Protein 9G79 (pdb70)

Radius of gyration: 31.23 Å; Cα contacts (8 Å, |Δi|>4): 1971; chains: 2; bounding box: 101×60×55 Å

Structure (mmCIF, N/CA/C/O backbone):
data_9G79
#
_entry.id   9G79
#
_cell.length_a   1.00
_cell.length_b   1.00
_cell.length_c   1.00
_cell.angle_alpha   90.00
_cell.angle_beta   90.00
_cell.angle_gamma   90.00
#
_symmetry.space_group_name_H-M   'P 1'
#
loop_
_atom_site.group_PDB
_atom_site.id
_atom_site.type_symbol
_atom_site.label_atom_id
_atom_site.label_alt_id
_atom_site.label_comp_id
_atom_site.label_asym_id
_atom_site.label_entity_id
_atom_site.label_seq_id
_atom_site.pdbx_PDB_ins_code
_atom_site.Cartn_x
_atom_site.Cartn_y
_atom_site.Cartn_z
_atom_site.occupancy
_atom_site.B_iso_or_equiv
_atom_site.auth_seq_id
_atom_site.auth_comp_id
_atom_site.auth_asym_id
_atom_site.auth_atom_id
_atom_site.pdbx_PDB_model_num
ATOM 1 N N . ALA A 1 5 ? 148.555 94.626 113.438 1.00 80.59 5 ALA B N 1
ATOM 2 C CA . ALA A 1 5 ? 148.088 95.863 112.823 1.00 85.73 5 ALA B CA 1
ATOM 3 C C . ALA A 1 5 ? 146.575 95.996 112.953 1.00 86.61 5 ALA B C 1
ATOM 4 O O . ALA A 1 5 ? 145.822 95.229 112.356 1.00 87.04 5 ALA B O 1
ATOM 6 N N . LEU A 1 6 ? 146.137 96.974 113.737 1.00 88.91 6 LEU B N 1
ATOM 7 C CA . LEU A 1 6 ? 144.712 97.183 113.955 1.00 85.59 6 LEU B CA 1
ATOM 8 C C . LEU A 1 6 ? 144.102 97.876 112.743 1.00 88.12 6 LEU B C 1
ATOM 9 O O . LEU A 1 6 ? 144.531 98.981 112.394 1.00 87.83 6 LEU B O 1
ATOM 14 N N . PRO A 1 7 ? 143.117 97.275 112.080 1.00 95.28 7 PRO B N 1
ATOM 15 C CA . PRO A 1 7 ? 142.555 97.893 110.875 1.00 91.82 7 PRO B CA 1
ATOM 16 C C . PRO A 1 7 ? 141.731 99.127 111.200 1.00 87.23 7 PRO B C 1
ATOM 17 O O . PRO A 1 7 ? 141.152 99.255 112.281 1.00 85.08 7 PRO B O 1
ATOM 21 N N . ALA A 1 8 ? 141.681 100.042 110.236 1.00 83.23 8 ALA B N 1
ATOM 22 C CA . ALA A 1 8 ? 140.863 101.236 110.379 1.00 82.01 8 ALA B CA 1
ATOM 23 C C . ALA A 1 8 ? 139.385 100.883 110.268 1.00 84.98 8 ALA B C 1
ATOM 24 O O . ALA A 1 8 ? 139.009 99.858 109.696 1.00 87.95 8 ALA B O 1
ATOM 26 N N . ILE A 1 9 ? 138.543 101.744 110.829 1.00 86.92 9 ILE B N 1
ATOM 27 C CA . ILE A 1 9 ? 137.098 101.550 110.831 1.00 89.85 9 ILE B CA 1
ATOM 28 C C . ILE A 1 9 ? 136.475 102.603 109.926 1.00 88.97 9 ILE B C 1
ATOM 29 O O . ILE A 1 9 ? 136.780 103.796 110.044 1.00 89.23 9 ILE B O 1
ATOM 34 N N . GLU A 1 10 ? 135.607 102.161 109.018 1.00 94.06 10 GLU B N 1
ATOM 35 C CA . GLU A 1 10 ? 134.977 103.067 108.068 1.00 94.22 10 GLU B CA 1
ATOM 36 C C . GLU A 1 10 ? 134.045 104.031 108.795 1.00 96.74 10 GLU B C 1
ATOM 37 O O . GLU A 1 10 ? 133.371 103.652 109.758 1.00 95.63 10 GLU B O 1
ATOM 43 N N . GLY A 1 11 ? 134.012 105.275 108.335 1.00 91.93 11 GLY B N 1
ATOM 44 C CA . GLY A 1 11 ? 133.148 106.276 108.933 1.00 88.07 11 GLY B CA 1
ATOM 45 C C . GLY A 1 11 ? 133.286 107.590 108.198 1.00 89.02 11 GLY B C 1
ATOM 46 O O . GLY A 1 11 ? 133.995 107.699 107.192 1.00 92.52 11 GLY B O 1
ATOM 47 N N . ASP A 1 12 ? 132.587 108.598 108.718 1.00 85.60 12 ASP B N 1
ATOM 48 C CA . ASP A 1 12 ? 132.585 109.932 108.116 1.00 88.34 12 ASP B CA 1
ATOM 49 C C . ASP A 1 12 ? 133.581 110.817 108.869 1.00 89.17 12 ASP B C 1
ATOM 50 O O . ASP A 1 12 ? 133.227 111.661 109.693 1.00 87.93 12 ASP B O 1
ATOM 55 N N . HIS A 1 13 ? 134.856 110.606 108.561 1.00 82.90 13 HIS B N 1
ATOM 56 C CA . HIS A 1 13 ? 135.935 111.337 109.207 1.00 76.35 13 HIS B CA 1
ATOM 57 C C . HIS A 1 13 ? 136.209 112.650 108.488 1.00 77.73 13 HIS B C 1
ATOM 58 O O . HIS A 1 13 ? 135.935 112.798 107.295 1.00 81.01 13 HIS B O 1
ATOM 65 N N . ASN A 1 14 ? 136.748 113.614 109.238 1.00 65.95 14 ASN B N 1
ATOM 66 C CA . ASN A 1 14 ? 137.110 114.899 108.648 1.00 65.99 14 ASN B CA 1
ATOM 67 C C . ASN A 1 14 ? 138.201 114.730 107.599 1.00 69.95 14 ASN B C 1
ATOM 68 O O . ASN A 1 14 ? 138.145 115.334 106.522 1.00 69.69 14 ASN B O 1
ATOM 73 N N . LEU A 1 15 ? 139.205 113.910 107.898 1.00 78.93 15 LEU B N 1
ATOM 74 C CA . LEU A 1 15 ? 140.245 113.558 106.938 1.00 72.88 15 LEU B CA 1
ATOM 75 C C . LEU A 1 15 ? 139.835 112.261 106.251 1.00 75.96 15 LEU B C 1
ATOM 76 O O . LEU A 1 15 ? 140.036 111.172 106.798 1.00 80.26 15 LEU B O 1
ATOM 81 N N . LYS A 1 16 ? 139.234 112.362 105.071 1.00 75.52 16 LYS B N 1
ATOM 82 C CA . LYS A 1 16 ? 138.748 111.165 104.383 1.00 79.68 16 LYS B CA 1
ATOM 83 C C . LYS A 1 16 ? 139.876 110.237 103.950 1.00 78.65 16 LYS B C 1
ATOM 84 O O . LYS A 1 16 ? 139.844 109.043 104.247 1.00 75.96 16 LYS B O 1
ATOM 90 N N . ASN A 1 17 ? 140.867 110.776 103.249 1.00 78.02 17 ASN B N 1
ATOM 91 C CA . ASN A 1 17 ? 142.001 109.968 102.810 1.00 79.84 17 ASN B CA 1
ATOM 92 C C . ASN A 1 17 ? 143.273 110.724 103.166 1.00 80.13 17 ASN B C 1
ATOM 93 O O . ASN A 1 17 ? 143.374 111.929 102.915 1.00 80.37 17 ASN B O 1
ATOM 98 N N . TYR A 1 18 ? 144.239 110.017 103.754 1.00 75.04 18 TYR B N 1
ATOM 99 C CA . TYR A 1 18 ? 145.469 110.666 104.193 1.00 78.40 18 TYR B CA 1
ATOM 100 C C . TYR A 1 18 ? 146.363 111.028 103.014 1.00 79.42 18 TYR B C 1
ATOM 101 O O . TYR A 1 18 ? 146.960 112.109 102.984 1.00 76.85 18 TYR B O 1
ATOM 110 N N . GLU A 1 19 ? 146.476 110.126 102.035 1.00 82.74 19 GLU B N 1
ATOM 111 C CA . GLU A 1 19 ? 147.530 110.249 101.033 1.00 84.86 19 GLU B CA 1
ATOM 112 C C . GLU A 1 19 ? 147.322 111.457 100.126 1.00 86.24 19 GLU B C 1
ATOM 113 O O . GLU A 1 19 ? 148.244 112.258 99.929 1.00 88.19 19 GLU B O 1
ATOM 119 N N . GLU A 1 20 ? 146.121 111.607 99.561 1.00 88.57 20 GLU B N 1
ATOM 120 C CA . GLU A 1 20 ? 145.884 112.719 98.644 1.00 89.98 20 GLU B CA 1
ATOM 121 C C . GLU A 1 20 ? 145.966 114.059 99.362 1.00 92.56 20 GLU B C 1
ATOM 122 O O . GLU A 1 20 ? 146.526 115.022 98.826 1.00 92.75 20 GLU B O 1
ATOM 128 N N . THR A 1 21 ? 145.416 114.141 100.575 1.00 85.28 21 THR B N 1
ATOM 129 C CA . THR A 1 21 ? 145.500 115.384 101.332 1.00 82.13 21 THR B CA 1
ATOM 130 C C . THR A 1 21 ? 146.946 115.727 101.666 1.00 83.08 21 THR B C 1
ATOM 131 O O . THR A 1 21 ? 147.361 116.881 101.523 1.00 84.37 21 THR B O 1
ATOM 135 N N . TYR A 1 22 ? 147.733 114.736 102.089 1.00 79.08 22 TYR B N 1
ATOM 136 C CA . TYR A 1 22 ? 149.145 114.978 102.363 1.00 79.73 22 TYR B CA 1
ATOM 137 C C . TYR A 1 22 ? 149.885 115.433 101.117 1.00 82.45 22 TYR B C 1
ATOM 138 O O . TYR A 1 22 ? 150.779 116.283 101.199 1.00 85.04 22 TYR B O 1
ATOM 147 N N . ARG A 1 23 ? 149.531 114.882 99.957 1.00 90.58 23 ARG B N 1
ATOM 148 C CA . ARG A 1 23 ? 150.213 115.253 98.726 1.00 88.25 23 ARG B CA 1
ATOM 149 C C . ARG A 1 23 ? 149.797 116.637 98.235 1.00 88.96 23 ARG B C 1
ATOM 150 O O . ARG A 1 23 ? 150.599 117.327 97.595 1.00 89.37 23 ARG B O 1
ATOM 158 N N . HIS A 1 24 ? 148.575 117.079 98.548 1.00 87.54 24 HIS B N 1
ATOM 159 C CA . HIS A 1 24 ? 148.049 118.322 97.997 1.00 88.20 24 HIS B CA 1
ATOM 160 C C . HIS A 1 24 ? 147.896 119.466 98.992 1.00 90.01 24 HIS B C 1
ATOM 161 O O . HIS A 1 24 ? 147.662 120.599 98.556 1.00 90.50 24 HIS B O 1
ATOM 168 N N . PHE A 1 25 ? 148.011 119.222 100.295 1.00 75.37 25 PHE B N 1
ATOM 169 C CA . PHE A 1 25 ? 147.641 120.243 101.269 1.00 72.49 25 PHE B CA 1
ATOM 170 C C . PHE A 1 25 ? 148.620 121.411 101.262 1.00 73.34 25 PHE B C 1
ATOM 171 O O . PHE A 1 25 ? 149.833 121.231 101.132 1.00 73.87 25 PHE B O 1
ATOM 179 N N . ASP A 1 26 ? 148.076 122.616 101.409 1.00 74.05 26 ASP B N 1
ATOM 180 C CA . ASP A 1 26 ? 148.853 123.834 101.580 1.00 71.17 26 ASP B CA 1
ATOM 181 C C . ASP A 1 26 ? 148.231 124.642 102.710 1.00 76.35 26 ASP B C 1
ATOM 182 O O . ASP A 1 26 ? 147.004 124.749 102.802 1.00 78.98 26 ASP B O 1
ATOM 187 N N . TRP A 1 27 ? 149.082 125.214 103.566 1.00 70.35 27 TRP B N 1
ATOM 188 C CA . TRP A 1 27 ? 148.594 125.905 104.755 1.00 69.82 27 TRP B CA 1
ATOM 189 C C . TRP A 1 27 ? 147.753 127.129 104.414 1.00 72.42 27 TRP B C 1
ATOM 190 O O . TRP A 1 27 ? 146.986 127.598 105.265 1.00 77.56 27 TRP B O 1
ATOM 201 N N . ALA A 1 28 ? 147.873 127.655 103.193 1.00 75.31 28 ALA B N 1
ATOM 202 C CA . ALA A 1 28 ? 147.001 128.747 102.776 1.00 73.98 28 ALA B CA 1
ATOM 203 C C . ALA A 1 28 ? 145.540 128.321 102.779 1.00 76.61 28 ALA B C 1
ATOM 204 O O . ALA A 1 28 ? 144.659 129.127 103.099 1.00 76.28 28 ALA B O 1
ATOM 206 N N . GLU A 1 29 ? 145.264 127.066 102.421 1.00 81.49 29 GLU B N 1
ATOM 207 C CA . GLU A 1 29 ? 143.907 126.543 102.534 1.00 79.42 29 GLU B CA 1
ATOM 208 C C . GLU A 1 29 ? 143.447 126.496 103.985 1.00 81.01 29 GLU B C 1
ATOM 209 O O . GLU A 1 29 ? 142.292 126.823 104.278 1.00 86.22 29 GLU B O 1
ATOM 215 N N . ALA A 1 30 ? 144.330 126.088 104.900 1.00 76.30 30 ALA B N 1
ATOM 216 C CA . ALA A 1 30 ? 143.980 126.086 106.316 1.00 77.66 30 ALA B CA 1
ATOM 217 C C . ALA A 1 30 ? 143.716 127.494 106.829 1.00 76.88 30 ALA B C 1
ATOM 218 O O . ALA A 1 30 ? 142.924 127.674 107.760 1.00 77.58 30 ALA B O 1
ATOM 220 N N . GLU A 1 31 ? 144.364 128.501 106.240 1.00 77.26 31 GLU B N 1
ATOM 221 C CA . GLU A 1 31 ? 144.150 129.874 106.680 1.00 74.38 31 GLU B CA 1
ATOM 222 C C . GLU A 1 31 ? 142.777 130.410 106.291 1.00 75.17 31 GLU B C 1
ATOM 223 O O . GLU A 1 31 ? 142.386 131.478 106.776 1.00 74.62 31 GLU B O 1
ATOM 229 N N . LYS A 1 32 ? 142.038 129.704 105.433 1.00 73.86 32 LYS B N 1
ATOM 230 C CA . LYS A 1 32 ? 140.727 130.173 104.995 1.00 75.27 32 LYS B CA 1
ATOM 231 C C . LYS A 1 32 ? 139.657 130.059 106.072 1.00 76.05 32 LYS B C 1
ATOM 232 O O . LYS A 1 32 ? 138.647 130.766 105.990 1.00 77.67 32 LYS B O 1
ATOM 238 N N . HIS A 1 33 ? 139.847 129.202 107.073 1.00 70.03 33 HIS B N 1
ATOM 239 C CA . HIS A 1 33 ? 138.824 128.951 108.079 1.00 67.94 33 HIS B CA 1
ATOM 240 C C . HIS A 1 33 ? 138.797 129.990 109.190 1.00 70.35 33 HIS B C 1
ATOM 241 O O . HIS A 1 33 ? 137.953 129.889 110.085 1.00 69.47 33 HIS B O 1
ATOM 248 N N . PHE A 1 34 ? 139.677 130.981 109.124 1.00 63.58 34 PHE B N 1
ATOM 249 C CA . PHE A 1 34 ? 139.758 131.972 110.189 1.00 60.02 34 PHE B CA 1
ATOM 250 C C . PHE A 1 34 ? 139.148 133.308 109.810 1.00 60.77 34 PHE B C 1
ATOM 251 O O . PHE A 1 34 ? 139.014 133.625 108.630 1.00 63.30 34 PHE B O 1
ATOM 259 N N . SER A 1 35 ? 138.782 134.094 110.815 1.00 61.91 35 SER B N 1
ATOM 260 C CA . SER A 1 35 ? 138.161 135.386 110.555 1.00 67.84 35 SER B CA 1
ATOM 261 C C . SER A 1 35 ? 139.157 136.415 110.035 1.00 71.61 35 SER B C 1
ATOM 262 O O . SER A 1 35 ? 138.797 137.262 109.219 1.00 74.83 35 SER B O 1
ATOM 265 N N . TRP A 1 36 ? 140.403 136.352 110.499 1.00 64.72 36 TRP B N 1
ATOM 266 C CA . TRP A 1 36 ? 141.378 137.355 110.087 1.00 65.57 36 TRP B CA 1
ATOM 267 C C . TRP A 1 36 ? 141.746 137.258 108.614 1.00 69.97 36 TRP B C 1
ATOM 268 O O . TRP A 1 36 ? 142.297 138.220 108.070 1.00 73.97 36 TRP B O 1
ATOM 279 N N . HIS A 1 37 ? 141.466 136.131 107.959 1.00 77.80 37 HIS B N 1
ATOM 280 C CA . HIS A 1 37 ? 141.695 136.051 106.522 1.00 79.22 37 HIS B CA 1
ATOM 281 C C . HIS A 1 37 ? 140.775 136.992 105.759 1.00 79.14 37 HIS B C 1
ATOM 282 O O . HIS A 1 37 ? 141.149 137.500 104.696 1.00 80.50 37 HIS B O 1
ATOM 289 N N . GLU A 1 38 ? 139.572 137.235 106.277 1.00 83.73 38 GLU B N 1
ATOM 290 C CA . GLU A 1 38 ? 138.631 138.152 105.647 1.00 85.86 38 GLU B CA 1
ATOM 291 C C . GLU A 1 38 ? 138.691 139.559 106.221 1.00 89.02 38 GLU B C 1
ATOM 292 O O . GLU A 1 38 ? 138.343 140.515 105.521 1.00 92.19 38 GLU B O 1
ATOM 298 N N . THR A 1 39 ? 139.118 139.707 107.473 1.00 80.48 39 THR B N 1
ATOM 299 C CA . THR A 1 39 ? 139.104 140.993 108.156 1.00 78.64 39 THR B CA 1
ATOM 300 C C . THR A 1 39 ? 140.491 141.575 108.386 1.00 79.54 39 THR B C 1
ATOM 301 O O . THR A 1 39 ? 140.670 142.786 108.242 1.00 83.96 39 THR B O 1
ATOM 305 N N . GLY A 1 40 ? 141.482 140.742 108.695 1.00 72.41 40 GLY B N 1
ATOM 306 C CA . GLY A 1 40 ? 142.818 141.217 108.985 1.00 67.90 40 GLY B CA 1
ATOM 307 C C . GLY A 1 40 ? 143.128 141.411 110.451 1.00 71.21 40 GLY B C 1
ATOM 308 O O . GLY A 1 40 ? 144.251 141.810 110.781 1.00 71.71 40 GLY B O 1
ATOM 309 N N . LYS A 1 41 ? 142.174 141.143 111.340 1.00 75.70 41 LYS B N 1
ATOM 310 C CA . LYS A 1 41 ? 142.368 141.268 112.780 1.00 75.67 41 LYS B CA 1
ATOM 311 C C . LYS A 1 41 ? 142.607 139.875 113.352 1.00 74.42 41 LYS B C 1
ATOM 312 O O . LYS A 1 41 ? 141.701 139.037 113.358 1.00 72.61 41 LYS B O 1
ATOM 318 N N . LEU A 1 42 ? 143.820 139.636 113.846 1.00 60.08 42 LEU B N 1
ATOM 319 C CA . LEU A 1 42 ? 144.277 138.304 114.218 1.00 53.09 42 LEU B CA 1
ATOM 320 C C . LEU A 1 42 ? 144.474 138.213 115.724 1.00 58.38 42 LEU B C 1
ATOM 321 O O . LEU A 1 42 ? 145.107 139.087 116.326 1.00 59.30 42 LEU B O 1
ATOM 326 N N . ASN A 1 43 ? 143.937 137.151 116.322 1.00 58.12 43 ASN B N 1
ATOM 327 C CA . ASN A 1 43 ? 144.140 136.849 117.737 1.00 50.27 43 ASN B CA 1
ATOM 328 C C . ASN A 1 43 ? 143.675 135.423 117.981 1.00 40.43 43 ASN B C 1
ATOM 329 O O . ASN A 1 43 ? 142.559 135.066 117.594 1.00 54.24 43 ASN B O 1
ATOM 334 N N . ALA A 1 44 ? 144.524 134.610 118.614 1.00 28.59 44 ALA B N 1
ATOM 335 C CA . ALA A 1 44 ? 144.168 133.215 118.856 1.00 29.92 44 ALA B CA 1
ATOM 336 C C . ALA A 1 44 ? 142.990 133.099 119.814 1.00 39.30 44 ALA B C 1
ATOM 337 O O . ALA A 1 44 ? 142.107 132.252 119.628 1.00 48.01 44 ALA B O 1
ATOM 339 N N . ALA A 1 45 ? 142.961 133.940 120.849 1.00 47.30 45 ALA B N 1
ATOM 340 C CA . ALA A 1 45 ? 141.878 133.881 121.823 1.00 39.22 45 ALA B CA 1
ATOM 341 C C . ALA A 1 45 ? 140.541 134.252 121.193 1.00 47.33 45 ALA B C 1
ATOM 342 O O . ALA A 1 45 ? 139.514 133.639 121.503 1.00 50.31 45 ALA B O 1
ATOM 344 N N . TYR A 1 46 ? 140.532 135.256 120.314 1.00 42.61 46 TYR B N 1
ATOM 345 C CA . TYR A 1 46 ? 139.302 135.613 119.613 1.00 29.96 46 TYR B CA 1
ATOM 346 C C . TYR A 1 46 ? 138.827 134.466 118.733 1.00 38.36 46 TYR B C 1
ATOM 347 O O . TYR A 1 46 ? 137.631 134.163 118.676 1.00 46.99 46 TYR B O 1
ATOM 356 N N . GLU A 1 47 ? 139.755 133.817 118.031 1.00 42.69 47 GLU B N 1
ATOM 357 C CA . GLU A 1 47 ? 139.383 132.701 117.172 1.00 45.71 47 GLU B CA 1
ATOM 358 C C . GLU A 1 47 ? 138.879 131.514 117.979 1.00 55.76 47 GLU B C 1
ATOM 359 O O . GLU A 1 47 ? 138.068 130.727 117.479 1.00 60.68 47 GLU B O 1
ATOM 365 N N . ALA A 1 48 ? 139.344 131.365 119.220 1.00 48.34 48 ALA B N 1
ATOM 366 C CA . ALA A 1 48 ? 138.937 130.220 120.024 1.00 40.89 48 ALA B CA 1
ATOM 367 C C . ALA A 1 48 ? 137.593 130.428 120.712 1.00 47.02 48 ALA B C 1
ATOM 368 O O . ALA A 1 48 ? 136.856 129.458 120.914 1.00 50.54 48 ALA B O 1
ATOM 370 N N . ILE A 1 49 ? 137.251 131.661 121.084 1.00 45.44 49 ILE B N 1
ATOM 371 C CA . ILE A 1 49 ? 136.067 131.883 121.907 1.00 41.77 49 ILE B CA 1
ATOM 372 C C . ILE A 1 49 ? 135.087 132.849 121.252 1.00 44.65 49 ILE B C 1
ATOM 373 O O . ILE A 1 49 ? 133.937 132.490 120.983 1.00 52.03 49 ILE B O 1
ATOM 378 N N . ASP A 1 50 ? 135.530 134.083 120.997 1.00 47.46 50 ASP B N 1
ATOM 379 C CA . ASP A 1 50 ? 134.595 135.137 120.610 1.00 39.32 50 ASP B CA 1
ATOM 380 C C . ASP A 1 50 ? 134.052 134.930 119.202 1.00 48.65 50 ASP B C 1
ATOM 381 O O . ASP A 1 50 ? 132.978 135.443 118.867 1.00 52.04 50 ASP B O 1
ATOM 386 N N . ARG A 1 51 ? 134.780 134.200 118.358 1.00 51.37 51 ARG B N 1
ATOM 387 C CA . ARG A 1 51 ? 134.276 133.921 117.018 1.00 43.72 51 ARG B CA 1
ATOM 388 C C . ARG A 1 51 ? 133.038 133.035 117.071 1.00 58.56 51 ARG B C 1
ATOM 389 O O . ARG A 1 51 ? 132.083 133.242 116.314 1.00 62.40 51 ARG B O 1
ATOM 397 N N . HIS A 1 52 ? 133.038 132.039 117.958 1.00 52.87 52 HIS B N 1
ATOM 398 C CA . HIS A 1 52 ? 131.896 131.140 118.079 1.00 35.64 52 HIS B CA 1
ATOM 399 C C . HIS A 1 52 ? 130.742 131.783 118.836 1.00 35.76 52 HIS B C 1
ATOM 400 O O . HIS A 1 52 ? 129.575 131.520 118.530 1.00 45.94 52 HIS B O 1
ATOM 407 N N . ALA A 1 53 ? 131.045 132.624 119.826 1.00 28.19 53 ALA B N 1
ATOM 408 C CA . ALA A 1 53 ? 129.993 133.274 120.595 1.00 33.56 53 ALA B CA 1
ATOM 409 C C . ALA A 1 53 ? 129.192 134.264 119.763 1.00 47.46 53 ALA B C 1
ATOM 410 O O . ALA A 1 53 ? 128.123 134.700 120.200 1.00 49.43 53 ALA B O 1
ATOM 412 N N . GLU A 1 54 ? 129.686 134.634 118.581 1.00 61.71 54 GLU B N 1
ATOM 413 C CA . GLU A 1 54 ? 128.965 135.499 117.657 1.00 56.75 54 GLU B CA 1
ATOM 414 C C . GLU A 1 54 ? 128.420 134.722 116.465 1.00 57.34 54 GLU B C 1
ATOM 415 O O . GLU A 1 54 ? 128.152 135.308 115.412 1.00 67.69 54 GLU B O 1
ATOM 421 N N . SER A 1 55 ? 128.251 133.410 116.615 1.00 44.67 55 SER B N 1
ATOM 422 C CA . SER A 1 55 ? 127.780 132.550 115.539 1.00 43.40 55 SER B CA 1
ATOM 423 C C . SER A 1 55 ? 126.647 131.662 116.033 1.00 39.89 55 SER B C 1
ATOM 424 O O . SER A 1 55 ? 126.093 131.894 117.111 1.00 51.14 55 SER B O 1
ATOM 427 N N . PHE A 1 56 ? 126.287 130.651 115.243 1.00 32.87 56 PHE B N 1
ATOM 428 C CA . PHE A 1 56 ? 125.258 129.703 115.649 1.00 33.90 56 PHE B CA 1
ATOM 429 C C . PHE A 1 56 ? 125.682 128.843 116.834 1.00 42.42 56 PHE B C 1
ATOM 430 O O . PHE A 1 56 ? 124.836 128.143 117.399 1.00 45.24 56 PHE B O 1
ATOM 438 N N . ARG A 1 57 ? 126.957 128.870 117.214 1.00 35.06 57 ARG B N 1
ATOM 439 C CA . ARG A 1 57 ? 127.443 128.185 118.403 1.00 14.67 57 ARG B CA 1
ATOM 440 C C . ARG A 1 57 ? 127.369 129.047 119.655 1.00 19.35 57 ARG B C 1
ATOM 441 O O . ARG A 1 57 ? 128.057 128.749 120.634 1.00 34.17 57 ARG B O 1
ATOM 449 N N . LYS A 1 58 ? 126.564 130.110 119.644 1.00 22.62 58 LYS B N 1
ATOM 450 C CA . LYS A 1 58 ? 126.528 131.018 120.785 1.00 18.12 58 LYS B CA 1
ATOM 451 C C . LYS A 1 58 ? 126.019 130.323 122.040 1.00 18.84 58 LYS B C 1
ATOM 452 O O . LYS A 1 58 ? 126.586 130.489 123.125 1.00 36.04 58 LYS B O 1
ATOM 458 N N . ASN A 1 59 ? 124.953 129.537 121.912 1.00 35.74 59 ASN B N 1
ATOM 459 C CA . ASN A 1 59 ? 124.323 128.878 123.046 1.00 29.48 59 ASN B CA 1
ATOM 460 C C . ASN A 1 59 ? 124.771 127.436 123.209 1.00 22.70 59 ASN B C 1
ATOM 461 O O . ASN A 1 59 ? 124.211 126.715 124.038 1.00 30.54 59 ASN B O 1
ATOM 466 N N . LYS A 1 60 ? 125.756 126.998 122.435 1.00 18.83 60 LYS B N 1
ATOM 467 C CA . LYS A 1 60 ? 126.325 125.674 122.615 1.00 18.46 60 LYS B CA 1
ATOM 468 C C . LYS A 1 60 ? 127.192 125.657 123.865 1.00 19.85 60 LYS B C 1
ATOM 469 O O . LYS A 1 60 ? 127.902 126.623 124.158 1.00 30.82 60 LYS B O 1
ATOM 475 N N . VAL A 1 61 ? 127.123 124.557 124.613 1.00 27.81 61 VAL B N 1
ATOM 476 C CA . VAL A 1 61 ? 127.909 124.447 125.836 1.00 17.40 61 VAL B CA 1
ATOM 477 C C . VAL A 1 61 ? 129.380 124.334 125.472 1.00 39.16 61 VAL B C 1
ATOM 478 O O . VAL A 1 61 ? 129.802 123.381 124.805 1.00 43.96 61 VAL B O 1
ATOM 482 N N . ALA A 1 62 ? 130.169 125.314 125.906 1.00 38.73 62 ALA B N 1
ATOM 483 C CA . ALA A 1 62 ? 131.603 125.316 125.668 1.00 20.31 62 ALA B CA 1
ATOM 484 C C . ALA A 1 62 ? 132.367 124.556 126.741 1.00 27.03 62 ALA B C 1
ATOM 485 O O . ALA A 1 62 ? 133.273 123.787 126.416 1.00 37.24 62 ALA B O 1
ATOM 487 N N . LEU A 1 63 ? 132.012 124.736 128.013 1.00 32.70 63 LEU B N 1
ATOM 488 C CA . LEU A 1 63 ? 132.782 124.170 129.113 1.00 30.85 63 LEU B CA 1
ATOM 489 C C . LEU A 1 63 ? 131.874 123.405 130.064 1.00 31.22 63 LEU B C 1
ATOM 490 O O . LEU A 1 63 ? 130.777 123.867 130.391 1.00 34.31 63 LEU B O 1
ATOM 495 N N . TYR A 1 64 ? 132.342 122.238 130.500 1.00 48.00 64 TYR B N 1
ATOM 496 C CA . TYR A 1 64 ? 131.669 121.397 131.486 1.00 40.93 64 TYR B CA 1
ATOM 497 C C . TYR A 1 64 ? 132.616 121.216 132.665 1.00 48.45 64 TYR B C 1
ATOM 498 O O . TYR A 1 64 ? 133.582 120.451 132.574 1.00 52.33 64 TYR B O 1
ATOM 507 N N . TYR A 1 65 ? 132.344 121.902 133.771 1.00 57.81 65 TYR B N 1
ATOM 508 C CA . TYR A 1 65 ? 133.142 121.766 134.983 1.00 55.58 65 TYR B CA 1
ATOM 509 C C . TYR A 1 65 ? 132.389 120.906 135.987 1.00 56.74 65 TYR B C 1
ATOM 510 O O . TYR A 1 65 ? 131.286 121.262 136.412 1.00 61.69 65 TYR B O 1
ATOM 519 N N . LYS A 1 66 ? 132.988 119.782 136.364 1.00 61.62 66 LYS B N 1
ATOM 520 C CA . LYS A 1 66 ? 132.426 118.885 137.362 1.00 60.10 66 LYS B CA 1
ATOM 521 C C . LYS A 1 66 ? 133.386 118.779 138.535 1.00 59.01 66 LYS B C 1
ATOM 522 O O . LYS A 1 66 ? 134.553 118.413 138.359 1.00 65.33 66 LYS B O 1
ATOM 528 N N . ASP A 1 67 ? 132.891 119.090 139.727 1.00 73.46 67 ASP B N 1
ATOM 529 C CA . ASP A 1 67 ? 133.693 118.992 140.936 1.00 75.28 67 ASP B CA 1
ATOM 530 C C . ASP A 1 67 ? 132.753 118.650 142.081 1.00 83.49 67 ASP B C 1
ATOM 531 O O . ASP A 1 67 ? 131.542 118.868 141.996 1.00 82.53 67 ASP B O 1
ATOM 536 N N . ALA A 1 68 ? 133.324 118.093 143.151 1.00 77.75 68 ALA B N 1
ATOM 537 C CA . ALA A 1 68 ? 132.512 117.681 144.290 1.00 77.88 68 ALA B CA 1
ATOM 538 C C . ALA A 1 68 ? 131.785 118.870 144.906 1.00 79.51 68 ALA B C 1
ATOM 539 O O . ALA A 1 68 ? 130.595 118.786 145.231 1.00 78.74 68 ALA B O 1
ATOM 541 N N . LYS A 1 69 ? 132.486 119.992 145.071 1.00 81.02 69 LYS B N 1
ATOM 542 C CA . LYS A 1 69 ? 131.866 121.162 145.685 1.00 80.89 69 LYS B CA 1
ATOM 543 C C . LYS A 1 69 ? 130.953 121.895 144.707 1.00 80.59 69 LYS B C 1
ATOM 544 O O . LYS A 1 69 ? 129.883 122.378 145.095 1.00 81.18 69 LYS B O 1
ATOM 550 N N . ARG A 1 70 ? 131.351 121.990 143.441 1.00 72.22 70 ARG B N 1
ATOM 551 C CA . ARG A 1 70 ? 130.622 122.774 142.454 1.00 72.55 70 ARG B CA 1
ATOM 552 C C . ARG A 1 70 ? 130.480 121.999 141.153 1.00 71.66 70 ARG B C 1
ATOM 553 O O . ARG A 1 70 ? 131.418 121.331 140.710 1.00 73.34 70 ARG B O 1
ATOM 561 N N . ASP A 1 71 ? 129.302 122.103 140.543 1.00 69.56 71 ASP B N 1
ATOM 562 C CA . ASP A 1 71 ? 129.015 121.506 139.244 1.00 67.90 71 ASP B CA 1
ATOM 563 C C . ASP A 1 71 ? 128.426 122.584 138.348 1.00 68.97 71 ASP B C 1
ATOM 564 O O . ASP A 1 71 ? 127.262 122.964 138.513 1.00 70.60 71 ASP B O 1
ATOM 569 N N . GLU A 1 72 ? 129.241 123.114 137.447 1.00 63.56 72 GLU B N 1
ATOM 570 C CA . GLU A 1 72 ? 128.787 124.181 136.574 1.00 59.09 72 GLU B CA 1
ATOM 571 C C . GLU A 1 72 ? 129.085 123.908 135.111 1.00 60.27 72 GLU B C 1
ATOM 572 O O . GLU A 1 72 ? 129.966 123.119 134.773 1.00 61.72 72 GLU B O 1
ATOM 578 N N . LYS A 1 73 ? 128.328 124.572 134.250 1.00 51.29 73 LYS B N 1
ATOM 579 C CA . LYS A 1 73 ? 128.488 124.444 132.808 1.00 46.02 73 LYS B CA 1
ATOM 580 C C . LYS A 1 73 ? 128.287 125.816 132.185 1.00 43.58 73 LYS B C 1
ATOM 581 O O . LYS A 1 73 ? 127.438 126.587 132.639 1.00 45.52 73 LYS B O 1
ATOM 587 N N . TYR A 1 74 ? 129.090 126.130 131.173 1.00 45.22 74 TYR B N 1
ATOM 588 C CA . TYR A 1 74 ? 129.118 127.453 130.564 1.00 40.98 74 TYR B CA 1
ATOM 589 C C . TYR A 1 74 ? 128.944 127.328 129.060 1.00 37.35 74 TYR B C 1
ATOM 590 O O . TYR A 1 74 ? 129.411 126.359 128.458 1.00 39.76 74 TYR B O 1
ATOM 599 N N . THR A 1 75 ? 128.270 128.302 128.458 1.00 34.12 75 THR B N 1
ATOM 600 C CA . THR A 1 75 ? 128.165 128.354 127.011 1.00 29.15 75 THR B CA 1
ATOM 601 C C . THR A 1 75 ? 129.291 129.208 126.433 1.00 34.40 75 THR B C 1
ATOM 602 O O . THR A 1 75 ? 130.088 129.807 127.158 1.00 48.29 75 THR B O 1
ATOM 606 N N . PHE A 1 76 ? 129.355 129.258 125.102 1.00 27.50 76 PHE B N 1
ATOM 607 C CA . PHE A 1 76 ? 130.362 130.086 124.448 1.00 21.56 76 PHE B CA 1
ATOM 608 C C . PHE A 1 76 ? 130.156 131.559 124.772 1.00 31.16 76 PHE B C 1
ATOM 609 O O . PHE A 1 76 ? 131.125 132.302 124.960 1.00 48.04 76 PHE B O 1
ATOM 617 N N . LYS A 1 77 ? 128.900 132.000 124.845 1.00 27.90 77 LYS B N 1
ATOM 618 C CA . LYS A 1 77 ? 128.613 133.374 125.243 1.00 37.27 77 LYS B CA 1
ATOM 619 C C . LYS A 1 77 ? 129.083 133.642 126.669 1.00 39.16 77 LYS B C 1
ATOM 620 O O . LYS A 1 77 ? 129.701 134.676 126.952 1.00 53.02 77 LYS B O 1
ATOM 626 N N . GLU A 1 78 ? 128.803 132.712 127.583 1.00 36.06 78 GLU B N 1
ATOM 627 C CA . GLU A 1 78 ? 129.212 132.890 128.972 1.00 33.63 78 GLU B CA 1
ATOM 628 C C . GLU A 1 78 ? 130.727 132.830 129.115 1.00 47.19 78 GLU B C 1
ATOM 629 O O . GLU A 1 78 ? 131.313 133.593 129.893 1.00 56.65 78 GLU B O 1
ATOM 635 N N . MET A 1 79 ? 131.379 131.930 128.376 1.00 46.76 79 MET B N 1
ATOM 636 C CA . MET A 1 79 ? 132.837 131.876 128.390 1.00 36.13 79 MET B CA 1
ATOM 637 C C . MET A 1 79 ? 133.439 133.171 127.866 1.00 39.88 79 MET B C 1
ATOM 638 O O . MET A 1 79 ? 134.415 133.681 128.427 1.00 51.99 79 MET B O 1
ATOM 643 N N . LYS A 1 80 ? 132.869 133.717 126.791 1.00 36.31 80 LYS B N 1
ATOM 644 C CA . LYS A 1 80 ? 133.343 134.991 126.264 1.00 29.56 80 LYS B CA 1
ATOM 645 C C . LYS A 1 80 ? 133.173 136.107 127.284 1.00 41.44 80 LYS B C 1
ATOM 646 O O . LYS A 1 80 ? 134.072 136.937 127.461 1.00 54.97 80 LYS B O 1
ATOM 652 N N . GLU A 1 81 ? 132.028 136.142 127.966 1.00 49.64 81 GLU B N 1
ATOM 653 C CA . GLU A 1 81 ? 131.791 137.185 128.961 1.00 48.86 81 GLU B CA 1
ATOM 654 C C . GLU A 1 81 ? 132.776 137.078 130.120 1.00 48.76 81 GLU B C 1
ATOM 655 O O . GLU A 1 81 ? 133.337 138.086 130.567 1.00 59.64 81 GLU B O 1
ATOM 661 N N . GLU A 1 82 ? 133.005 135.860 130.618 1.00 46.50 82 GLU B N 1
ATOM 662 C CA . GLU A 1 82 ? 133.952 135.679 131.715 1.00 45.67 82 GLU B CA 1
ATOM 663 C C . GLU A 1 82 ? 135.373 136.034 131.291 1.00 48.37 82 GLU B C 1
ATOM 664 O O . GLU A 1 82 ? 136.121 136.644 132.064 1.00 53.64 82 GLU B O 1
ATOM 670 N N . SER A 1 83 ? 135.767 135.654 130.073 1.00 44.45 83 SER B N 1
ATOM 671 C CA . SER A 1 83 ? 137.095 136.005 129.583 1.00 38.26 83 SER B CA 1
ATOM 672 C C . SER A 1 83 ? 137.258 137.511 129.430 1.00 42.76 83 SER B C 1
ATOM 673 O O . SER A 1 83 ? 138.318 138.052 129.758 1.00 56.91 83 SER B O 1
ATOM 676 N N . ASN A 1 84 ? 136.231 138.201 128.931 1.00 44.98 84 ASN B N 1
ATOM 677 C CA . ASN A 1 84 ? 136.296 139.654 128.828 1.00 51.66 84 ASN B CA 1
ATOM 678 C C . ASN A 1 84 ? 136.405 140.294 130.206 1.00 53.69 84 ASN B C 1
ATOM 679 O O . ASN A 1 84 ? 137.152 141.260 130.401 1.00 58.50 84 ASN B O 1
ATOM 684 N N . ARG A 1 85 ? 135.658 139.766 131.178 1.00 56.20 85 ARG B N 1
ATOM 685 C CA . ARG A 1 85 ? 135.750 140.274 132.543 1.00 52.12 85 ARG B CA 1
ATOM 686 C C . ARG A 1 85 ? 137.154 140.094 133.107 1.00 55.86 85 ARG B C 1
ATOM 687 O O . ARG A 1 85 ? 137.708 141.014 133.719 1.00 64.00 85 ARG B O 1
ATOM 695 N N . ALA A 1 86 ? 137.746 138.915 132.905 1.00 53.89 86 ALA B N 1
ATOM 696 C CA . ALA A 1 86 ? 139.097 138.668 133.404 1.00 48.79 86 ALA B CA 1
ATOM 697 C C . ALA A 1 86 ? 140.115 139.564 132.713 1.00 45.56 86 ALA B C 1
ATOM 698 O O . ALA A 1 86 ? 141.051 140.063 133.351 1.00 56.03 86 ALA B O 1
ATOM 700 N N . GLY A 1 87 ? 139.958 139.771 131.405 1.00 50.28 87 GLY B N 1
ATOM 701 C CA . GLY A 1 87 ? 140.856 140.666 130.697 1.00 45.06 87 GLY B CA 1
ATOM 702 C C . GLY A 1 87 ? 140.761 142.094 131.195 1.00 50.36 87 GLY B C 1
ATOM 703 O O . GLY A 1 87 ? 141.776 142.776 131.345 1.00 60.59 87 GLY B O 1
ATOM 704 N N . ASN A 1 88 ? 139.539 142.566 131.457 1.00 52.69 88 ASN B N 1
ATOM 705 C CA . ASN A 1 88 ? 139.372 143.899 132.027 1.00 54.32 88 ASN B CA 1
ATOM 706 C C . ASN A 1 88 ? 140.003 143.990 133.409 1.00 56.44 88 ASN B C 1
ATOM 707 O O . ASN A 1 88 ? 140.640 144.996 133.743 1.00 57.53 88 ASN B O 1
ATOM 712 N N . VAL A 1 89 ? 139.841 142.946 134.226 1.00 60.29 89 VAL B N 1
ATOM 713 C CA . VAL A 1 89 ? 140.451 142.934 135.554 1.00 52.71 89 VAL B CA 1
ATOM 714 C C . VAL A 1 89 ? 141.964 143.052 135.441 1.00 58.09 89 VAL B C 1
ATOM 715 O O . VAL A 1 89 ? 142.598 143.853 136.137 1.00 65.95 89 VAL B O 1
ATOM 719 N N . LEU A 1 90 ? 142.566 142.252 134.559 1.00 56.23 90 LEU B N 1
ATOM 720 C CA . LEU A 1 90 ? 144.015 142.300 134.397 1.00 54.18 90 LEU B CA 1
ATOM 721 C C . LEU A 1 90 ? 144.470 143.662 133.888 1.00 52.50 90 LEU B C 1
ATOM 722 O O . LEU A 1 90 ? 145.405 144.251 134.438 1.00 61.44 90 LEU B O 1
ATOM 727 N N . ARG A 1 91 ? 143.790 144.197 132.873 1.00 62.51 91 ARG B N 1
ATOM 728 C CA . ARG A 1 91 ? 144.194 145.475 132.300 1.00 64.27 91 ARG B CA 1
ATOM 729 C C . ARG A 1 91 ? 144.089 146.601 133.321 1.00 70.50 91 ARG B C 1
ATOM 730 O O . ARG A 1 91 ? 144.937 147.500 133.356 1.00 76.70 91 ARG B O 1
ATOM 738 N N . ARG A 1 92 ? 143.055 146.573 134.165 1.00 66.54 92 ARG B N 1
ATOM 739 C CA . ARG A 1 92 ? 142.844 147.685 135.084 1.00 66.47 92 ARG B CA 1
ATOM 740 C C . ARG A 1 92 ? 143.708 147.567 136.335 1.00 68.19 92 ARG B C 1
ATOM 741 O O . ARG A 1 92 ? 144.366 148.538 136.725 1.00 69.17 92 ARG B O 1
ATOM 749 N N . TYR A 1 93 ? 143.729 146.399 136.979 1.00 70.03 93 TYR B N 1
ATOM 750 C CA . TYR A 1 93 ? 144.416 146.257 138.254 1.00 67.71 93 TYR B CA 1
ATOM 751 C C . TYR A 1 93 ? 145.864 145.806 138.126 1.00 72.20 93 TYR B C 1
ATOM 752 O O . TYR A 1 93 ? 146.693 146.215 138.945 1.00 73.98 93 TYR B O 1
ATOM 761 N N . GLY A 1 94 ? 146.194 144.979 137.136 1.00 69.77 94 GLY B N 1
ATOM 762 C CA . GLY A 1 94 ? 147.549 144.486 137.007 1.00 68.51 94 GLY B CA 1
ATOM 763 C C . GLY A 1 94 ? 148.395 145.321 136.070 1.00 70.31 94 GLY B C 1
ATOM 764 O O . GLY A 1 94 ? 149.599 145.083 135.938 1.00 74.91 94 GLY B O 1
ATOM 765 N N . ASN A 1 95 ? 147.771 146.302 135.415 1.00 67.58 95 ASN B N 1
ATOM 766 C CA . ASN A 1 95 ? 148.459 147.200 134.487 1.00 69.44 95 ASN B CA 1
ATOM 767 C C . ASN A 1 95 ? 149.195 146.416 133.403 1.00 71.00 95 ASN B C 1
ATOM 768 O O . ASN A 1 95 ? 150.292 146.784 132.979 1.00 75.06 95 ASN B O 1
ATOM 773 N N . VAL A 1 96 ? 148.584 145.327 132.950 1.00 70.47 96 VAL B N 1
ATOM 774 C CA . VAL A 1 96 ? 149.208 144.453 131.965 1.00 67.21 96 VAL B CA 1
ATOM 775 C C . VAL A 1 96 ? 149.024 145.053 130.578 1.00 64.25 96 VAL B C 1
ATOM 776 O O . VAL A 1 96 ? 147.905 145.397 130.179 1.00 65.03 96 VAL B O 1
ATOM 780 N N . GLU A 1 97 ? 150.122 145.181 129.843 1.00 66.80 97 GLU B N 1
ATOM 781 C CA . GLU A 1 97 ? 150.105 145.683 128.479 1.00 68.18 97 GLU B CA 1
ATOM 782 C C . GLU A 1 97 ? 150.578 144.592 127.527 1.00 70.65 97 GLU B C 1
ATOM 783 O O . GLU A 1 97 ? 150.948 143.490 127.940 1.00 70.66 97 GLU B O 1
ATOM 789 N N . LYS A 1 98 ? 150.550 144.914 126.236 1.00 61.81 98 LYS B N 1
ATOM 790 C CA . LYS A 1 98 ? 150.921 143.954 125.205 1.00 58.64 98 LYS B CA 1
ATOM 791 C C . LYS A 1 98 ? 152.361 143.493 125.384 1.00 64.53 98 LYS B C 1
ATOM 792 O O . LYS A 1 98 ? 153.273 144.306 125.549 1.00 74.06 98 LYS B O 1
ATOM 798 N N . GLY A 1 99 ? 152.559 142.177 125.348 1.00 57.93 99 GLY B N 1
ATOM 799 C CA . GLY A 1 99 ? 153.865 141.585 125.503 1.00 58.33 99 GLY B CA 1
ATOM 800 C C . GLY A 1 99 ? 154.231 141.194 126.919 1.00 56.97 99 GLY B C 1
ATOM 801 O O . GLY A 1 99 ? 155.219 140.478 127.112 1.00 58.94 99 GLY B O 1
ATOM 802 N N . ASP A 1 100 ? 153.466 141.639 127.913 1.00 60.02 100 ASP B N 1
ATOM 803 C CA . ASP A 1 100 ? 153.767 141.299 129.297 1.00 61.94 100 ASP B CA 1
ATOM 804 C C . ASP A 1 100 ? 153.533 139.816 129.547 1.00 58.85 100 ASP B C 1
ATOM 805 O O . ASP A 1 100 ? 152.735 139.172 128.863 1.00 71.36 100 ASP B O 1
ATOM 810 N N . ARG A 1 101 ? 154.238 139.273 130.534 1.00 50.13 101 ARG B N 1
ATOM 811 C CA . ARG A 1 101 ? 154.060 137.884 130.933 1.00 48.28 101 ARG B CA 1
ATOM 812 C C . ARG A 1 101 ? 153.135 137.831 132.142 1.00 48.24 101 ARG B C 1
ATOM 813 O O . ARG A 1 101 ? 153.440 138.412 133.188 1.00 59.28 101 ARG B O 1
ATOM 821 N N . VAL A 1 102 ? 152.011 137.139 131.995 1.00 52.58 102 VAL B N 1
ATOM 822 C CA . VAL A 1 102 ? 151.064 136.918 133.080 1.00 51.05 102 VAL B CA 1
ATOM 823 C C . VAL A 1 102 ? 151.126 135.440 133.423 1.00 49.17 102 VAL B C 1
ATOM 824 O O . VAL A 1 102 ? 150.851 134.587 132.570 1.00 61.24 102 VAL B O 1
ATOM 828 N N . PHE A 1 103 ? 151.489 135.131 134.660 1.00 43.29 103 PHE B N 1
ATOM 829 C CA . PHE A 1 103 ? 151.610 133.750 135.095 1.00 43.56 103 PHE B CA 1
ATOM 830 C C . PHE A 1 103 ? 150.428 133.363 135.971 1.00 54.97 103 PHE B C 1
ATOM 831 O O . PHE A 1 103 ? 149.995 134.120 136.842 1.00 63.52 103 PHE B O 1
ATOM 839 N N . ILE A 1 104 ? 149.905 132.170 135.717 1.00 60.51 104 ILE B N 1
ATOM 840 C CA . ILE A 1 104 ? 148.690 131.677 136.351 1.00 56.96 104 ILE B CA 1
ATOM 841 C C . ILE A 1 104 ? 149.063 130.442 137.156 1.00 59.45 104 ILE B C 1
ATOM 842 O O . ILE A 1 104 ? 149.484 129.425 136.590 1.00 65.12 104 ILE B O 1
ATOM 847 N N . PHE A 1 105 ? 148.902 130.527 138.475 1.00 56.53 105 PHE B N 1
ATOM 848 C CA . PHE A 1 105 ? 149.353 129.508 139.423 1.00 60.51 105 PHE B CA 1
ATOM 849 C C . PHE A 1 105 ? 148.179 129.125 140.317 1.00 67.09 105 PHE B C 1
ATOM 850 O O . PHE A 1 105 ? 148.038 129.635 141.428 1.00 71.15 105 PHE B O 1
ATOM 858 N N . MET A 1 106 ? 147.352 128.199 139.843 1.00 66.19 106 MET B N 1
ATOM 859 C CA . MET A 1 106 ? 146.144 127.817 140.559 1.00 65.30 106 MET B CA 1
ATOM 860 C C . MET A 1 106 ? 145.777 126.397 140.163 1.00 66.54 106 MET B C 1
ATOM 861 O O . MET A 1 106 ? 146.229 125.903 139.124 1.00 64.79 106 MET B O 1
ATOM 866 N N . PRO A 1 107 ? 144.968 125.714 140.969 1.00 70.03 107 PRO B N 1
ATOM 867 C CA . PRO A 1 107 ? 144.418 124.426 140.539 1.00 68.23 107 PRO B CA 1
ATOM 868 C C . PRO A 1 107 ? 143.421 124.608 139.406 1.00 69.82 107 PRO B C 1
ATOM 869 O O . PRO A 1 107 ? 142.866 125.687 139.191 1.00 71.76 107 PRO B O 1
ATOM 873 N N . ARG A 1 108 ? 143.207 123.519 138.670 1.00 64.82 108 ARG B N 1
ATOM 874 C CA . ARG A 1 108 ? 142.314 123.550 137.520 1.00 61.53 108 ARG B CA 1
ATOM 875 C C . ARG A 1 108 ? 140.899 123.925 137.945 1.00 63.72 108 ARG B C 1
ATOM 876 O O . ARG A 1 108 ? 140.334 123.332 138.868 1.00 68.20 108 ARG B O 1
ATOM 884 N N . SER A 1 109 ? 140.329 124.908 137.256 1.00 63.32 109 SER B N 1
ATOM 885 C CA . SER A 1 109 ? 139.070 125.525 137.646 1.00 60.49 109 SER B CA 1
ATOM 886 C C . SER A 1 109 ? 138.620 126.436 136.514 1.00 65.06 109 SER B C 1
ATOM 887 O O . SER A 1 109 ? 139.444 126.862 135.697 1.00 70.43 109 SER B O 1
ATOM 890 N N . PRO A 1 110 ? 137.321 126.741 136.425 1.00 48.94 110 PRO B N 1
ATOM 891 C CA . PRO A 1 110 ? 136.867 127.678 135.384 1.00 48.74 110 PRO B CA 1
ATOM 892 C C . PRO A 1 110 ? 137.548 129.034 135.444 1.00 54.35 110 PRO B C 1
ATOM 893 O O . PRO A 1 110 ? 137.778 129.656 134.397 1.00 59.84 110 PRO B O 1
ATOM 897 N N . GLU A 1 111 ? 137.878 129.511 136.646 1.00 56.79 111 GLU B N 1
ATOM 898 C CA . GLU A 1 111 ? 138.561 130.793 136.767 1.00 52.19 111 GLU B CA 1
ATOM 899 C C . GLU A 1 111 ? 139.918 130.758 136.080 1.00 57.51 111 GLU B C 1
ATOM 900 O O . GLU A 1 111 ? 140.353 131.759 135.502 1.00 65.35 111 GLU B O 1
ATOM 906 N N . LEU A 1 112 ? 140.600 129.612 136.130 1.00 49.04 112 LEU B N 1
ATOM 907 C CA . LEU A 1 112 ? 141.875 129.481 135.433 1.00 43.26 112 LEU B CA 1
ATOM 908 C C . LEU A 1 112 ? 141.716 129.751 133.944 1.00 46.66 112 LEU B C 1
ATOM 909 O O . LEU A 1 112 ? 142.478 130.533 133.362 1.00 53.59 112 LEU B O 1
ATOM 914 N N . TYR A 1 113 ? 140.727 129.118 133.314 1.00 60.89 113 TYR B N 1
ATOM 915 C CA . TYR A 1 113 ? 140.504 129.301 131.885 1.00 58.93 113 TYR B CA 1
ATOM 916 C C . TYR A 1 113 ? 140.056 130.719 131.563 1.00 52.32 113 TYR B C 1
ATOM 917 O O . TYR A 1 113 ? 140.515 131.305 130.576 1.00 51.94 113 TYR B O 1
ATOM 926 N N . PHE A 1 114 ? 139.176 131.290 132.387 1.00 52.47 114 PHE B N 1
ATOM 927 C CA . PHE A 1 114 ? 138.739 132.663 132.151 1.00 48.95 114 PHE B CA 1
ATOM 928 C C . PHE A 1 114 ? 139.918 133.625 132.211 1.00 56.94 114 PHE B C 1
ATOM 929 O O . PHE A 1 114 ? 140.063 134.505 131.355 1.00 59.48 114 PHE B O 1
ATOM 937 N N . ILE A 1 115 ? 140.792 133.452 133.205 1.00 59.47 115 ILE B N 1
ATOM 938 C CA . ILE A 1 115 ? 141.922 134.358 133.374 1.00 57.23 115 ILE B CA 1
ATOM 939 C C . ILE A 1 115 ? 142.936 134.172 132.253 1.00 55.42 115 ILE B C 1
ATOM 940 O O . ILE A 1 115 ? 143.486 135.149 131.733 1.00 62.69 115 ILE B O 1
ATOM 945 N N . MET A 1 116 ? 143.198 132.925 131.856 1.00 49.13 116 MET B N 1
ATOM 946 C CA . MET A 1 116 ? 144.134 132.684 130.762 1.00 48.28 116 MET B CA 1
ATOM 947 C C . MET A 1 116 ? 143.628 133.300 129.462 1.00 50.72 116 MET B C 1
ATOM 948 O O . MET A 1 116 ? 144.384 133.961 128.735 1.00 62.23 116 MET B O 1
ATOM 953 N N . LEU A 1 117 ? 142.343 133.101 129.157 1.00 46.74 117 LEU B N 1
ATOM 954 C CA . LEU A 1 117 ? 141.782 133.675 127.941 1.00 40.10 117 LEU B CA 1
ATOM 955 C C . LEU A 1 117 ? 141.787 135.195 127.995 1.00 34.91 117 LEU B C 1
ATOM 956 O O . LEU A 1 117 ? 142.079 135.850 126.991 1.00 40.64 117 LEU B O 1
ATOM 961 N N . GLY A 1 118 ? 141.476 135.777 129.155 1.00 41.57 118 GLY B N 1
ATOM 962 C CA . GLY A 1 118 ? 141.511 137.226 129.271 1.00 47.67 118 GLY B CA 1
ATOM 963 C C . GLY A 1 118 ? 142.908 137.791 129.111 1.00 49.89 118 GLY B C 1
ATOM 964 O O . GLY A 1 118 ? 143.093 138.856 128.518 1.00 49.47 118 GLY B O 1
ATOM 965 N N . ALA A 1 119 ? 143.910 137.091 129.646 1.00 49.11 119 ALA B N 1
ATOM 966 C CA . ALA A 1 119 ? 145.291 137.526 129.481 1.00 40.14 119 ALA B CA 1
ATOM 967 C C . ALA A 1 119 ? 145.714 137.472 128.021 1.00 42.05 119 ALA B C 1
ATOM 968 O O . ALA A 1 119 ? 146.334 138.412 127.511 1.00 53.76 119 ALA B O 1
ATOM 970 N N . ILE A 1 120 ? 145.384 136.380 127.329 1.00 34.01 120 ILE B N 1
ATOM 971 C CA . ILE A 1 120 ? 145.776 136.258 125.928 1.00 26.11 120 ILE B CA 1
ATOM 972 C C . ILE A 1 120 ? 145.017 137.255 125.058 1.00 40.89 120 ILE B C 1
ATOM 973 O O . ILE A 1 120 ? 145.553 137.755 124.062 1.00 47.69 120 ILE B O 1
ATOM 978 N N . LYS A 1 121 ? 143.773 137.577 125.421 1.00 49.55 121 LYS B N 1
ATOM 979 C CA . LYS A 1 121 ? 142.979 138.514 124.632 1.00 43.74 121 LYS B CA 1
ATOM 980 C C . LYS A 1 121 ? 143.587 139.909 124.613 1.00 45.83 121 LYS B C 1
ATOM 981 O O . LYS A 1 121 ? 143.522 140.595 123.588 1.00 54.25 121 LYS B O 1
ATOM 987 N N . ILE A 1 122 ? 144.173 140.350 125.726 1.00 48.35 122 ILE B N 1
ATOM 988 C CA . ILE A 1 122 ? 144.694 141.707 125.841 1.00 50.65 122 ILE B CA 1
ATOM 989 C C . ILE A 1 122 ? 146.153 141.796 125.409 1.00 51.35 122 ILE B C 1
ATOM 990 O O . ILE A 1 122 ? 146.807 142.813 125.655 1.00 61.84 122 ILE B O 1
ATOM 995 N N . GLY A 1 123 ? 146.677 140.757 124.768 1.00 41.62 123 GLY B N 1
ATOM 996 C CA . GLY A 1 123 ? 148.020 140.790 124.235 1.00 38.46 123 GLY B CA 1
ATOM 997 C C . GLY A 1 123 ? 149.104 140.266 125.145 1.00 46.30 123 GLY B C 1
ATOM 998 O O . GLY A 1 123 ? 150.260 140.187 124.716 1.00 50.62 123 GLY B O 1
ATOM 999 N N . ALA A 1 124 ? 148.777 139.905 126.379 1.00 44.55 124 ALA B N 1
ATOM 1000 C CA . ALA A 1 124 ? 149.782 139.376 127.283 1.00 36.74 124 ALA B CA 1
ATOM 1001 C C . ALA A 1 124 ? 150.181 137.964 126.874 1.00 31.43 124 ALA B C 1
ATOM 1002 O O . ALA A 1 124 ? 149.498 137.294 126.096 1.00 45.04 124 ALA B O 1
ATOM 1004 N N . ILE A 1 125 ? 151.310 137.516 127.409 1.00 39.64 125 ILE B N 1
ATOM 1005 C CA . ILE A 1 125 ? 151.805 136.164 127.193 1.00 46.03 125 ILE B CA 1
ATOM 1006 C C . ILE A 1 125 ? 151.481 135.351 128.437 1.00 48.16 125 ILE B C 1
ATOM 1007 O O . ILE A 1 125 ? 152.000 135.631 129.524 1.00 57.87 125 ILE B O 1
ATOM 1012 N N . ALA A 1 126 ? 150.620 134.352 128.286 1.00 49.02 126 ALA B N 1
ATOM 1013 C CA . ALA A 1 126 ? 150.146 133.571 129.417 1.00 49.48 126 ALA B CA 1
ATOM 1014 C C . ALA A 1 126 ? 151.080 132.404 129.695 1.00 52.09 126 ALA B C 1
ATOM 1015 O O . ALA A 1 126 ? 151.444 131.652 128.787 1.00 61.69 126 ALA B O 1
ATOM 1017 N N . GLY A 1 127 ? 151.469 132.261 130.957 1.00 44.07 127 GLY B N 1
ATOM 1018 C CA . GLY A 1 127 ? 152.266 131.139 131.384 1.00 43.99 127 GLY B CA 1
ATOM 1019 C C . GLY A 1 127 ? 151.636 130.408 132.550 1.00 51.02 127 GLY B C 1
ATOM 1020 O O . GLY A 1 127 ? 151.511 130.942 133.654 1.00 58.69 127 GLY B O 1
ATOM 1021 N N . PRO A 1 128 ? 151.216 129.167 132.324 1.00 53.17 128 PRO B N 1
ATOM 1022 C CA . PRO A 1 128 ? 150.629 128.382 133.413 1.00 53.61 128 PRO B CA 1
ATOM 1023 C C . PRO A 1 128 ? 151.693 127.661 134.224 1.00 56.92 128 PRO B C 1
ATOM 1024 O O . PRO A 1 128 ? 152.694 127.178 133.688 1.00 63.69 128 PRO B O 1
ATOM 1028 N N . LEU A 1 129 ? 151.468 127.593 135.533 1.00 55.87 129 LEU B N 1
ATOM 1029 C CA . LEU A 1 129 ? 152.339 126.867 136.443 1.00 57.88 129 LEU B CA 1
ATOM 1030 C C . LEU A 1 129 ? 151.570 125.721 137.084 1.00 60.31 129 LEU B C 1
ATOM 1031 O O . LEU A 1 129 ? 150.395 125.861 137.435 1.00 58.48 129 LEU B O 1
ATOM 1036 N N . PHE A 1 130 ? 152.242 124.582 137.224 1.00 71.27 130 PHE B N 1
ATOM 1037 C CA . PHE A 1 130 ? 151.651 123.444 137.913 1.00 70.15 130 PHE B CA 1
ATOM 1038 C C . PHE A 1 130 ? 151.376 123.794 139.369 1.00 74.53 130 PHE B C 1
ATOM 1039 O O . PHE A 1 130 ? 152.205 124.409 140.045 1.00 71.74 130 PHE B O 1
ATOM 1047 N N . GLU A 1 131 ? 150.200 123.391 139.853 1.00 83.15 131 GLU B N 1
ATOM 1048 C CA . GLU A 1 131 ? 149.805 123.629 141.235 1.00 77.05 131 GLU B CA 1
ATOM 1049 C C . GLU A 1 131 ? 150.738 122.970 142.242 1.00 80.74 131 GLU B C 1
ATOM 1050 O O . GLU A 1 131 ? 150.803 123.426 143.387 1.00 84.19 131 GLU B O 1
ATOM 1056 N N . ALA A 1 132 ? 151.453 121.919 141.848 1.00 82.43 132 ALA B N 1
ATOM 1057 C CA . ALA A 1 132 ? 152.311 121.169 142.754 1.00 84.00 132 ALA B CA 1
ATOM 1058 C C . ALA A 1 132 ? 153.723 121.730 142.846 1.00 82.59 132 ALA B C 1
ATOM 1059 O O . ALA A 1 132 ? 154.552 121.162 143.563 1.00 82.20 132 ALA B O 1
ATOM 1061 N N . PHE A 1 133 ? 154.018 122.818 142.139 1.00 86.53 133 PHE B N 1
ATOM 1062 C CA . PHE A 1 133 ? 155.350 123.403 142.200 1.00 83.91 133 PHE B CA 1
ATOM 1063 C C . PHE A 1 133 ? 155.625 123.971 143.585 1.00 84.95 133 PHE B C 1
ATOM 1064 O O . PHE A 1 133 ? 154.757 124.586 144.209 1.00 84.57 133 PHE B O 1
ATOM 1072 N N . MET A 1 134 ? 156.847 123.759 144.065 1.00 90.12 134 MET B N 1
ATOM 1073 C CA . MET A 1 134 ? 157.279 124.296 145.342 1.00 87.53 134 MET B CA 1
ATOM 1074 C C . MET A 1 134 ? 157.787 125.725 145.158 1.00 89.27 134 MET B C 1
ATOM 1075 O O . MET A 1 134 ? 157.587 126.354 144.117 1.00 93.36 134 MET B O 1
ATOM 1080 N N . GLU A 1 135 ? 158.442 126.252 146.194 1.00 88.16 135 GLU B N 1
ATOM 1081 C CA . GLU A 1 135 ? 158.944 127.621 146.135 1.00 88.37 135 GLU B CA 1
ATOM 1082 C C . GLU A 1 135 ? 160.031 127.771 145.077 1.00 87.00 135 GLU B C 1
ATOM 1083 O O . GLU A 1 135 ? 160.093 128.785 144.373 1.00 87.36 135 GLU B O 1
ATOM 1089 N N . GLY A 1 136 ? 160.901 126.767 144.953 1.00 78.13 136 GLY B N 1
ATOM 1090 C CA . GLY A 1 136 ? 162.037 126.894 144.054 1.00 79.93 136 GLY B CA 1
ATOM 1091 C C . GLY A 1 136 ? 161.633 127.022 142.597 1.00 85.63 136 GLY B C 1
ATOM 1092 O O . GLY A 1 136 ? 162.094 127.922 141.890 1.00 84.91 136 GLY B O 1
ATOM 1093 N N . ALA A 1 137 ? 160.770 126.118 142.127 1.00 85.44 137 ALA B N 1
ATOM 1094 C CA . ALA A 1 137 ? 160.372 126.136 140.721 1.00 81.80 137 ALA B CA 1
ATOM 1095 C C . ALA A 1 137 ? 159.608 127.407 140.377 1.00 78.82 137 ALA B C 1
ATOM 1096 O O . ALA A 1 137 ? 159.845 128.017 139.325 1.00 79.01 137 ALA B O 1
ATOM 1098 N N . VAL A 1 138 ? 158.690 127.820 141.251 1.00 76.24 138 VAL B N 1
ATOM 1099 C CA . VAL A 1 138 ? 157.952 129.057 141.029 1.00 76.95 138 VAL B CA 1
ATOM 1100 C C . VAL A 1 138 ? 158.906 130.242 140.985 1.00 81.62 138 VAL B C 1
ATOM 1101 O O . VAL A 1 138 ? 158.772 131.131 140.137 1.00 84.88 138 VAL B O 1
ATOM 1105 N N . LYS A 1 139 ? 159.889 130.269 141.889 1.00 80.99 139 LYS B N 1
ATOM 1106 C CA . LYS A 1 139 ? 160.858 131.359 141.903 1.00 80.00 139 LYS B CA 1
ATOM 1107 C C . LYS A 1 139 ? 161.642 131.419 140.599 1.00 76.03 139 LYS B C 1
ATOM 1108 O O . LYS A 1 139 ? 161.782 132.490 139.996 1.00 75.52 139 LYS B O 1
ATOM 1114 N N . ASP A 1 140 ? 162.155 130.274 140.141 1.00 78.94 140 ASP B N 1
ATOM 1115 C CA . ASP A 1 140 ? 162.936 130.270 138.906 1.00 81.62 140 ASP B CA 1
ATOM 1116 C C . ASP A 1 140 ? 162.092 130.697 137.713 1.00 82.39 140 ASP B C 1
ATOM 1117 O O . ASP A 1 140 ? 162.545 131.488 136.876 1.00 80.93 140 ASP B O 1
ATOM 1122 N N . ARG A 1 141 ? 160.860 130.194 137.618 1.00 80.30 141 ARG B N 1
ATOM 1123 C CA . ARG A 1 141 ? 160.041 130.506 136.453 1.00 71.87 141 ARG B CA 1
ATOM 1124 C C . ARG A 1 141 ? 159.550 131.948 136.471 1.00 66.33 141 ARG B C 1
ATOM 1125 O O . ARG A 1 141 ? 159.367 132.553 135.409 1.00 69.12 141 ARG B O 1
ATOM 1133 N N . LEU A 1 142 ? 159.332 132.522 137.656 1.00 68.55 142 LEU B N 1
ATOM 1134 C CA . LEU A 1 142 ? 158.939 133.924 137.724 1.00 70.80 142 LEU B CA 1
ATOM 1135 C C . LEU A 1 142 ? 160.126 134.857 137.516 1.00 76.94 142 LEU B C 1
ATOM 1136 O O . LEU A 1 142 ? 159.946 135.987 137.047 1.00 74.58 142 LEU B O 1
ATOM 1141 N N . GLU A 1 143 ? 161.339 134.415 137.861 1.00 86.07 143 GLU B N 1
ATOM 1142 C CA . GLU A 1 143 ? 162.514 135.257 137.657 1.00 82.26 143 GLU B CA 1
ATOM 1143 C C . GLU A 1 143 ? 162.961 135.242 136.201 1.00 84.09 143 GLU B C 1
ATOM 1144 O O . GLU A 1 143 ? 163.288 136.289 135.631 1.00 83.88 143 GLU B O 1
ATOM 1150 N N . ASN A 1 144 ? 162.991 134.057 135.585 1.00 74.31 144 ASN B N 1
ATOM 1151 C CA . ASN A 1 144 ? 163.458 133.952 134.206 1.00 72.66 144 ASN B CA 1
ATOM 1152 C C . ASN A 1 144 ? 162.557 134.729 133.255 1.00 77.78 144 ASN B C 1
ATOM 1153 O O . ASN A 1 144 ? 163.042 135.403 132.338 1.00 78.08 144 ASN B O 1
ATOM 1158 N N . SER A 1 145 ? 161.243 134.648 133.455 1.00 73.00 145 SER B N 1
ATOM 1159 C CA . SER A 1 145 ? 160.298 135.326 132.580 1.00 70.02 145 SER B CA 1
ATOM 1160 C C . SER A 1 145 ? 160.116 136.796 132.920 1.00 69.35 145 SER B C 1
ATOM 1161 O O . SER A 1 145 ? 159.528 137.526 132.114 1.00 68.25 145 SER B O 1
ATOM 1164 N N . GLU A 1 146 ? 160.606 137.244 134.076 1.00 74.76 146 GLU B N 1
ATOM 1165 C CA . GLU A 1 146 ? 160.352 138.597 134.567 1.00 72.33 146 GLU B CA 1
ATOM 1166 C C . GLU A 1 146 ? 158.853 138.882 134.582 1.00 74.26 146 GLU B C 1
ATOM 1167 O O . GLU A 1 146 ? 158.389 139.944 134.163 1.00 73.84 146 GLU B O 1
ATOM 1173 N N . ALA A 1 147 ? 158.092 137.898 135.059 1.00 73.87 147 ALA B N 1
ATOM 1174 C CA . ALA A 1 147 ? 156.639 137.983 135.027 1.00 71.26 147 ALA B CA 1
ATOM 1175 C C . ALA A 1 147 ? 156.146 139.165 135.847 1.00 70.34 147 ALA B C 1
ATOM 1176 O O . ALA A 1 147 ? 156.537 139.353 137.001 1.00 77.41 147 ALA B O 1
ATOM 1178 N N . LYS A 1 148 ? 155.274 139.964 135.238 1.00 59.54 148 LYS B N 1
ATOM 1179 C CA . LYS A 1 148 ? 154.731 141.151 135.882 1.00 61.80 148 LYS B CA 1
ATOM 1180 C C . LYS A 1 148 ? 153.608 140.823 136.857 1.00 61.61 148 LYS B C 1
ATOM 1181 O O . LYS A 1 148 ? 153.501 141.455 137.913 1.00 62.43 148 LYS B O 1
ATOM 1187 N N . VAL A 1 149 ? 152.773 139.841 136.530 1.00 61.66 149 VAL B N 1
ATOM 1188 C CA . VAL A 1 149 ? 151.581 139.521 137.305 1.00 58.87 149 VAL B CA 1
ATOM 1189 C C . VAL A 1 149 ? 151.519 138.017 137.518 1.00 55.74 149 VAL B C 1
ATOM 1190 O O . VAL A 1 149 ? 151.800 137.238 136.600 1.00 68.39 149 VAL B O 1
ATOM 1194 N N . VAL A 1 150 ? 151.161 137.608 138.732 1.00 45.03 150 VAL B N 1
ATOM 1195 C CA . VAL A 1 150 ? 150.864 136.215 139.038 1.00 48.96 150 VAL B CA 1
ATOM 1196 C C . VAL A 1 150 ? 149.468 136.150 139.644 1.00 52.10 150 VAL B C 1
ATOM 1197 O O . VAL A 1 150 ? 149.083 137.023 140.429 1.00 58.59 150 VAL B O 1
ATOM 1201 N N . VAL A 1 151 ? 148.692 135.152 139.231 1.00 61.23 151 VAL B N 1
ATOM 1202 C CA . VAL A 1 151 ? 147.340 134.934 139.732 1.00 60.44 151 VAL B CA 1
ATOM 1203 C C . VAL A 1 151 ? 147.306 133.578 140.417 1.00 62.55 151 VAL B C 1
ATOM 1204 O O . VAL A 1 151 ? 147.687 132.564 139.819 1.00 62.70 151 VAL B O 1
ATOM 1208 N N . THR A 1 152 ? 146.850 133.552 141.666 1.00 68.73 152 THR B N 1
ATOM 1209 C CA . THR A 1 152 ? 146.964 132.347 142.472 1.00 71.29 152 THR B CA 1
ATOM 1210 C C . THR A 1 152 ? 145.767 132.250 143.412 1.00 73.20 152 THR B C 1
ATOM 1211 O O . THR A 1 152 ? 144.854 133.079 143.377 1.00 72.66 152 THR B O 1
ATOM 1215 N N . THR A 1 153 ? 145.781 131.222 144.246 1.00 87.36 153 THR B N 1
ATOM 1216 C CA . THR A 1 153 ? 144.791 130.943 145.270 1.00 88.69 153 THR B CA 1
ATOM 1217 C C . THR A 1 153 ? 145.412 131.098 146.652 1.00 90.12 153 THR B C 1
ATOM 1218 O O . THR A 1 153 ? 146.638 131.066 146.803 1.00 90.95 153 THR B O 1
ATOM 1222 N N . PRO A 1 154 ? 144.592 131.286 147.693 1.00 87.73 154 PRO B N 1
ATOM 1223 C CA . PRO A 1 154 ? 145.165 131.431 149.042 1.00 87.63 154 PRO B CA 1
ATOM 1224 C C . PRO A 1 154 ? 146.002 130.241 149.479 1.00 88.47 154 PRO B C 1
ATOM 1225 O O . PRO A 1 154 ? 146.951 130.411 150.254 1.00 92.58 154 PRO B O 1
ATOM 1229 N N . GLU A 1 155 ? 145.673 129.036 149.010 1.00 89.59 155 GLU B N 1
ATOM 1230 C CA . GLU A 1 155 ? 146.444 127.859 149.396 1.00 90.45 155 GLU B CA 1
ATOM 1231 C C . GLU A 1 155 ? 147.881 127.927 148.892 1.00 90.31 155 GLU B C 1
ATOM 1232 O O . GLU A 1 155 ? 148.811 127.598 149.636 1.00 93.74 155 GLU B O 1
ATOM 1238 N N . LEU A 1 156 ? 148.084 128.347 147.644 1.00 83.72 156 LEU B N 1
ATOM 1239 C CA . LEU A 1 156 ? 149.417 128.419 147.061 1.00 85.74 156 LEU B CA 1
ATOM 1240 C C . LEU A 1 156 ? 150.035 129.809 147.133 1.00 84.60 156 LEU B C 1
ATOM 1241 O O . LEU A 1 156 ? 151.119 130.013 146.579 1.00 82.63 156 LEU B O 1
ATOM 1246 N N . LEU A 1 157 ? 149.376 130.764 147.793 1.00 87.47 157 LEU B N 1
ATOM 1247 C CA . LEU A 1 157 ? 149.942 132.104 147.912 1.00 89.81 157 LEU B CA 1
ATOM 1248 C C . LEU A 1 157 ? 151.233 132.090 148.721 1.00 92.50 157 LEU B C 1
ATOM 1249 O O . LEU A 1 157 ? 152.110 132.939 148.522 1.00 91.14 157 LEU B O 1
ATOM 1254 N N . GLU A 1 158 ? 151.372 131.127 149.633 1.00 99.60 158 GLU B N 1
ATOM 1255 C CA . GLU A 1 158 ? 152.559 131.045 150.475 1.00 97.82 158 GLU B CA 1
ATOM 1256 C C . GLU A 1 158 ? 153.765 130.467 149.750 1.00 96.71 158 GLU B C 1
ATOM 1257 O O . GLU A 1 158 ? 154.880 130.555 150.276 1.00 96.65 158 GLU B O 1
ATOM 1263 N N . ARG A 1 159 ? 153.580 129.883 148.569 1.00 88.67 159 ARG B N 1
ATOM 1264 C CA . ARG A 1 159 ? 154.678 129.269 147.837 1.00 88.76 159 ARG B CA 1
ATOM 1265 C C . ARG A 1 159 ? 155.393 130.234 146.902 1.00 92.35 159 ARG B C 1
ATOM 1266 O O . ARG A 1 159 ? 156.378 129.839 146.269 1.00 93.61 159 ARG B O 1
ATOM 1274 N N . ILE A 1 160 ? 154.936 131.478 146.794 1.00 97.00 160 ILE B N 1
ATOM 1275 C CA . ILE A 1 160 ? 155.553 132.458 145.904 1.00 97.94 160 ILE B CA 1
ATOM 1276 C C . ILE A 1 160 ? 156.364 133.429 146.762 1.00 98.94 160 ILE B C 1
ATOM 1277 O O . ILE A 1 160 ? 155.827 133.975 147.742 1.00 100.32 160 ILE B O 1
ATOM 1282 N N . PRO A 1 161 ? 157.664 133.578 146.514 1.00 97.98 161 PRO B N 1
ATOM 1283 C CA . PRO A 1 161 ? 158.513 134.573 147.204 1.00 97.84 161 PRO B CA 1
ATOM 1284 C C . PRO A 1 161 ? 158.470 135.950 146.546 1.00 97.69 161 PRO B C 1
ATOM 1285 O O . PRO A 1 161 ? 159.277 136.304 145.687 1.00 98.59 161 PRO B O 1
ATOM 1289 N N . VAL A 1 162 ? 157.482 136.753 146.949 1.00 94.92 162 VAL B N 1
ATOM 1290 C CA . VAL A 1 162 ? 157.309 138.081 146.365 1.00 97.25 162 VAL B CA 1
ATOM 1291 C C . VAL A 1 162 ? 158.545 138.945 146.583 1.00 99.95 162 VAL B C 1
ATOM 1292 O O . VAL A 1 162 ? 158.940 139.713 145.697 1.00 100.25 162 VAL B O 1
ATOM 1296 N N . ASP A 1 163 ? 159.179 138.833 147.752 1.00 107.95 163 ASP B N 1
ATOM 1297 C CA . ASP A 1 163 ? 160.314 139.691 148.076 1.00 106.88 163 ASP B CA 1
ATOM 1298 C C . ASP A 1 163 ? 161.539 139.408 147.215 1.00 106.06 163 ASP B C 1
ATOM 1299 O O . ASP A 1 163 ? 162.382 140.296 147.053 1.00 106.55 163 ASP B O 1
ATOM 1304 N N . LYS A 1 164 ? 161.659 138.204 146.659 1.00 98.09 164 LYS B N 1
ATOM 1305 C CA . LYS A 1 164 ? 162.828 137.820 145.880 1.00 98.26 164 LYS B CA 1
ATOM 1306 C C . LYS A 1 164 ? 162.671 138.105 144.392 1.00 100.24 164 LYS B C 1
ATOM 1307 O O . LYS A 1 164 ? 163.580 137.797 143.615 1.00 100.31 164 LYS B O 1
ATOM 1313 N N . LEU A 1 165 ? 161.544 138.685 143.974 1.00 94.25 165 LEU B N 1
ATOM 1314 C CA . LEU A 1 165 ? 161.259 138.951 142.565 1.00 91.92 165 LEU B CA 1
ATOM 1315 C C . LEU A 1 165 ? 161.033 140.444 142.367 1.00 91.31 165 LEU B C 1
ATOM 1316 O O . LEU A 1 165 ? 159.920 140.948 142.582 1.00 91.34 165 LEU B O 1
ATOM 1321 N N . PRO A 1 166 ? 162.064 141.193 141.966 1.00 90.80 166 PRO B N 1
ATOM 1322 C CA . PRO A 1 166 ? 161.869 142.627 141.703 1.00 92.16 166 PRO B CA 1
ATOM 1323 C C . PRO A 1 166 ? 160.947 142.913 140.532 1.00 89.69 166 PRO B C 1
ATOM 1324 O O . PRO A 1 166 ? 160.413 144.026 140.446 1.00 87.19 166 PRO B O 1
ATOM 1328 N N . HIS A 1 167 ? 160.745 141.955 139.629 1.00 86.51 167 HIS B N 1
ATOM 1329 C CA . HIS A 1 167 ? 159.941 142.175 138.435 1.00 85.79 167 HIS B CA 1
ATOM 1330 C C . HIS A 1 167 ? 158.479 141.788 138.609 1.00 86.50 167 HIS B C 1
ATOM 1331 O O . HIS A 1 167 ? 157.718 141.869 137.640 1.00 86.89 167 HIS B O 1
ATOM 1338 N N . LEU A 1 168 ? 158.071 141.365 139.802 1.00 78.21 168 LEU B N 1
ATOM 1339 C CA . LEU A 1 168 ? 156.684 140.989 140.043 1.00 76.33 168 LEU B CA 1
ATOM 1340 C C . LEU A 1 168 ? 155.968 142.135 140.749 1.00 78.18 168 LEU B C 1
ATOM 1341 O O . LEU A 1 168 ? 156.282 142.455 141.900 1.00 81.80 168 LEU B O 1
ATOM 1346 N N . GLN A 1 169 ? 155.013 142.756 140.058 1.00 76.39 169 GLN B N 1
ATOM 1347 C CA . GLN A 1 169 ? 154.274 143.896 140.590 1.00 74.30 169 GLN B CA 1
ATOM 1348 C C . GLN A 1 169 ? 153.018 143.503 141.355 1.00 77.75 169 GLN B C 1
ATOM 1349 O O . GLN A 1 169 ? 152.814 143.971 142.478 1.00 78.66 169 GLN B O 1
ATOM 1355 N N . HIS A 1 170 ? 152.169 142.656 140.776 1.00 78.27 170 HIS B N 1
ATOM 1356 C CA . HIS A 1 170 ? 150.845 142.399 141.324 1.00 72.57 170 HIS B CA 1
ATOM 1357 C C . HIS A 1 170 ? 150.639 140.907 141.521 1.00 69.67 170 HIS B C 1
ATOM 1358 O O . HIS A 1 170 ? 151.129 140.094 140.733 1.00 78.36 170 HIS B O 1
ATOM 1365 N N . VAL A 1 171 ? 149.910 140.554 142.577 1.00 62.54 171 VAL B N 1
ATOM 1366 C CA . VAL A 1 171 ? 149.544 139.173 142.868 1.00 63.92 171 VAL B CA 1
ATOM 1367 C C . VAL A 1 171 ? 148.033 139.115 143.032 1.00 67.05 171 VAL B C 1
ATOM 1368 O O . VAL A 1 171 ? 147.485 139.690 143.980 1.00 71.31 171 VAL B O 1
ATOM 1372 N N . PHE A 1 172 ? 147.364 138.414 142.122 1.00 63.79 172 PHE B N 1
ATOM 1373 C CA . PHE A 1 172 ? 145.919 138.257 142.180 1.00 62.96 172 PHE B CA 1
ATOM 1374 C C . PHE A 1 172 ? 145.563 136.976 142.919 1.00 66.91 172 PHE B C 1
ATOM 1375 O O . PHE A 1 172 ? 146.100 135.904 142.625 1.00 65.68 172 PHE B O 1
ATOM 1383 N N . VAL A 1 173 ? 144.651 137.093 143.878 1.00 79.95 173 VAL B N 1
ATOM 1384 C CA . VAL A 1 173 ? 144.190 135.962 144.674 1.00 81.14 173 VAL B CA 1
ATOM 1385 C C . VAL A 1 173 ? 142.719 135.738 144.360 1.00 80.94 173 VAL B C 1
ATOM 1386 O O . VAL A 1 173 ? 141.905 136.663 144.478 1.00 80.16 173 VAL B O 1
ATOM 1390 N N . VAL A 1 174 ? 142.379 134.516 143.961 1.00 83.43 174 VAL B N 1
ATOM 1391 C CA . VAL A 1 174 ? 141.006 134.138 143.653 1.00 83.55 174 VAL B CA 1
ATOM 1392 C C . VAL A 1 174 ? 140.494 133.249 144.779 1.00 83.52 174 VAL B C 1
ATOM 1393 O O . VAL A 1 174 ? 141.225 132.394 145.294 1.00 85.40 174 VAL B O 1
ATOM 1397 N N . GLY A 1 175 ? 139.255 133.484 145.199 1.00 91.50 175 GLY B N 1
ATOM 1398 C CA . GLY A 1 175 ? 138.667 132.746 146.294 1.00 92.77 175 GLY B CA 1
ATOM 1399 C C . GLY A 1 175 ? 139.289 133.093 147.636 1.00 96.43 175 GLY B C 1
ATOM 1400 O O . GLY A 1 175 ? 140.351 133.710 147.736 1.00 96.54 175 GLY B O 1
ATOM 1401 N N . GLY A 1 176 ? 138.594 132.686 148.694 1.00 108.36 176 GLY B N 1
ATOM 1402 C CA . GLY A 1 176 ? 139.078 132.910 150.042 1.00 107.89 176 GLY B CA 1
ATOM 1403 C C . GLY A 1 176 ? 139.013 134.358 150.479 1.00 107.89 176 GLY B C 1
ATOM 1404 O O . GLY A 1 176 ? 138.850 135.260 149.652 1.00 106.79 176 GLY B O 1
ATOM 1405 N N . GLU A 1 177 ? 139.141 134.593 151.780 1.00 115.82 177 GLU B N 1
ATOM 1406 C CA . GLU A 1 177 ? 139.096 135.946 152.336 1.00 115.46 177 GLU B CA 1
ATOM 1407 C C . GLU A 1 177 ? 140.495 136.530 152.502 1.00 115.78 177 GLU B C 1
ATOM 1408 O O . GLU A 1 177 ? 140.911 136.901 153.599 1.00 114.52 177 GLU B O 1
ATOM 1414 N N . ALA A 1 178 ? 141.237 136.614 151.401 1.00 119.97 178 ALA B N 1
ATOM 1415 C CA . ALA A 1 178 ? 142.591 137.148 151.449 1.00 120.10 178 ALA B CA 1
ATOM 1416 C C . ALA A 1 178 ? 142.560 138.659 151.635 1.00 119.94 178 ALA B C 1
ATOM 1417 O O . ALA A 1 178 ? 141.840 139.367 150.924 1.00 117.90 178 ALA B O 1
ATOM 1419 N N . GLU A 1 179 ? 143.341 139.150 152.594 1.00 127.08 179 GLU B N 1
ATOM 1420 C CA . GLU A 1 179 ? 143.419 140.584 152.837 1.00 126.67 179 GLU B CA 1
ATOM 1421 C C . GLU A 1 179 ? 144.287 141.247 151.776 1.00 126.89 179 GLU B C 1
ATOM 1422 O O . GLU A 1 179 ? 145.461 140.899 151.616 1.00 127.64 179 GLU B O 1
ATOM 1428 N N . SER A 1 180 ? 143.708 142.205 151.054 1.00 116.72 180 SER B N 1
ATOM 1429 C CA . SER A 1 180 ? 144.412 142.867 149.963 1.00 115.58 180 SER B CA 1
ATOM 1430 C C . SER A 1 180 ? 145.549 143.735 150.486 1.00 117.02 180 SER B C 1
ATOM 1431 O O . SER A 1 180 ? 145.312 144.804 151.059 1.00 116.60 180 SER B O 1
ATOM 1434 N N . GLY A 1 181 ? 146.789 143.282 150.290 1.00 112.83 181 GLY B N 1
ATOM 1435 C CA . GLY A 1 181 ? 147.952 144.028 150.716 1.00 108.93 181 GLY B CA 1
ATOM 1436 C C . GLY A 1 181 ? 148.407 145.034 149.674 1.00 111.09 181 GLY B C 1
ATOM 1437 O O . GLY A 1 181 ? 147.666 145.429 148.775 1.00 110.16 181 GLY B O 1
ATOM 1438 N N . THR A 1 182 ? 149.665 145.459 149.816 1.00 115.66 182 THR B N 1
ATOM 1439 C CA . THR A 1 182 ? 150.234 146.418 148.877 1.00 116.09 182 THR B CA 1
ATOM 1440 C C . THR A 1 182 ? 150.349 145.849 147.471 1.00 115.89 182 THR B C 1
ATOM 1441 O O . THR A 1 182 ? 150.204 146.595 146.496 1.00 116.18 182 THR B O 1
ATOM 1445 N N . ASN A 1 183 ? 150.606 144.546 147.341 1.00 105.14 183 ASN B N 1
ATOM 1446 C CA . ASN A 1 183 ? 150.710 143.905 146.037 1.00 104.01 183 ASN B CA 1
ATOM 1447 C C . ASN A 1 183 ? 149.756 142.726 145.886 1.00 99.88 183 ASN B C 1
ATOM 1448 O O . ASN A 1 183 ? 149.902 141.947 144.936 1.00 102.46 183 ASN B O 1
ATOM 1453 N N . ILE A 1 184 ? 148.790 142.571 146.787 1.00 88.48 184 ILE B N 1
ATOM 1454 C CA . ILE A 1 184 ? 147.822 141.480 146.737 1.00 88.64 184 ILE B CA 1
ATOM 1455 C C . ILE A 1 184 ? 146.459 142.084 146.435 1.00 89.50 184 ILE B C 1
ATOM 1456 O O . ILE A 1 184 ? 146.027 143.027 147.110 1.00 92.11 184 ILE B O 1
ATOM 1461 N N . ILE A 1 185 ? 145.789 141.550 145.417 1.00 79.15 185 ILE B N 1
ATOM 1462 C CA . ILE A 1 185 ? 144.480 142.027 144.988 1.00 76.57 185 ILE B CA 1
ATOM 1463 C C . ILE A 1 185 ? 143.522 140.845 144.968 1.00 77.31 185 ILE B C 1
ATOM 1464 O O . ILE A 1 185 ? 143.803 139.823 144.331 1.00 76.75 185 ILE B O 1
ATOM 1469 N N . ASN A 1 186 ? 142.393 140.986 145.659 1.00 84.91 186 ASN B N 1
ATOM 1470 C CA . ASN A 1 186 ? 141.379 139.940 145.663 1.00 85.62 186 ASN B CA 1
ATOM 1471 C C . ASN A 1 186 ? 140.663 139.928 144.318 1.00 86.78 186 ASN B C 1
ATOM 1472 O O . ASN A 1 186 ? 139.990 140.900 143.959 1.00 83.67 186 ASN B O 1
ATOM 1477 N N . TYR A 1 187 ? 140.815 138.830 143.572 1.00 82.07 187 TYR B N 1
ATOM 1478 C CA . TYR A 1 187 ? 140.340 138.804 142.191 1.00 79.25 187 TYR B CA 1
ATOM 1479 C C . TYR A 1 187 ? 138.823 138.925 142.109 1.00 81.28 187 TYR B C 1
ATOM 1480 O O . TYR A 1 187 ? 138.303 139.634 141.242 1.00 81.22 187 TYR B O 1
ATOM 1489 N N . ASP A 1 188 ? 138.098 138.222 142.982 1.00 81.74 188 ASP B N 1
ATOM 1490 C CA . ASP A 1 188 ? 136.643 138.178 142.872 1.00 80.67 188 ASP B CA 1
ATOM 1491 C C . ASP A 1 188 ? 136.021 139.555 143.078 1.00 84.92 188 ASP B C 1
ATOM 1492 O O . ASP A 1 188 ? 135.076 139.930 142.373 1.00 88.50 188 ASP B O 1
ATOM 1497 N N . GLU A 1 189 ? 136.532 140.317 144.049 1.00 85.44 189 GLU B N 1
ATOM 1498 C CA . GLU A 1 189 ? 135.997 141.651 144.303 1.00 86.61 189 GLU B CA 1
ATOM 1499 C C . GLU A 1 189 ? 136.173 142.555 143.090 1.00 86.88 189 GLU B C 1
ATOM 1500 O O . GLU A 1 189 ? 135.248 143.280 142.709 1.00 82.12 189 GLU B O 1
ATOM 1506 N N . ALA A 1 190 ? 137.355 142.526 142.471 1.00 84.46 190 ALA B N 1
ATOM 1507 C CA . ALA A 1 190 ? 137.584 143.327 141.274 1.00 81.96 190 ALA B CA 1
ATOM 1508 C C . ALA A 1 190 ? 136.713 142.856 140.118 1.00 81.41 190 ALA B C 1
ATOM 1509 O O . ALA A 1 190 ? 136.166 143.674 139.369 1.00 82.93 190 ALA B O 1
ATOM 1511 N N . ALA A 1 191 ? 136.574 141.538 139.956 1.00 78.90 191 ALA B N 1
ATOM 1512 C CA . ALA A 1 191 ? 135.804 140.993 138.843 1.00 78.55 191 ALA B CA 1
ATOM 1513 C C . ALA A 1 191 ? 134.328 141.347 138.945 1.00 78.90 191 ALA B C 1
ATOM 1514 O O . ALA A 1 191 ? 133.695 141.647 137.927 1.00 78.53 191 ALA B O 1
ATOM 1516 N N . LYS A 1 192 ? 133.765 141.320 140.155 1.00 82.93 192 LYS B N 1
ATOM 1517 C CA . LYS A 1 192 ? 132.344 141.603 140.324 1.00 81.38 192 LYS B CA 1
ATOM 1518 C C . LYS A 1 192 ? 131.954 142.981 139.804 1.00 79.16 192 LYS B C 1
ATOM 1519 O O . LYS A 1 192 ? 130.797 143.179 139.418 1.00 76.84 192 LYS B O 1
ATOM 1525 N N . GLN A 1 193 ? 132.884 143.932 139.782 1.00 82.11 193 GLN B N 1
ATOM 1526 C CA . GLN A 1 193 ? 132.595 145.296 139.364 1.00 82.94 193 GLN B CA 1
ATOM 1527 C C . GLN A 1 193 ? 133.058 145.605 137.946 1.00 84.53 193 GLN B C 1
ATOM 1528 O O . GLN A 1 193 ? 132.974 146.762 137.524 1.00 85.93 193 GLN B O 1
ATOM 1534 N N . GLU A 1 194 ? 133.541 144.615 137.203 1.00 81.81 194 GLU B N 1
ATOM 1535 C CA . GLU A 1 194 ? 134.079 144.834 135.869 1.00 78.68 194 GLU B CA 1
ATOM 1536 C C . GLU A 1 194 ? 133.043 144.502 134.804 1.00 79.60 194 GLU B C 1
ATOM 1537 O O . GLU A 1 194 ? 132.064 143.796 135.058 1.00 81.03 194 GLU B O 1
ATOM 1543 N N . SER A 1 195 ? 133.274 145.026 133.603 1.00 77.33 195 SER B N 1
ATOM 1544 C CA . SER A 1 195 ? 132.352 144.831 132.498 1.00 78.75 195 SER B CA 1
ATOM 1545 C C . SER A 1 195 ? 132.622 143.510 131.784 1.00 76.03 195 SER B C 1
ATOM 1546 O O . SER A 1 195 ? 133.665 142.875 131.958 1.00 78.15 195 SER B O 1
ATOM 1549 N N . THR A 1 196 ? 131.654 143.099 130.971 1.00 71.09 196 THR B N 1
ATOM 1550 C CA . THR A 1 196 ? 131.777 141.910 130.140 1.00 71.97 196 THR B CA 1
ATOM 1551 C C . THR A 1 196 ? 132.148 142.233 128.699 1.00 73.45 196 THR B C 1
ATOM 1552 O O . THR A 1 196 ? 132.160 141.327 127.860 1.00 71.97 196 THR B O 1
ATOM 1556 N N . ARG A 1 197 ? 132.434 143.493 128.391 1.00 77.33 197 ARG B N 1
ATOM 1557 C CA . ARG A 1 197 ? 132.853 143.905 127.060 1.00 72.59 197 ARG B CA 1
ATOM 1558 C C . ARG A 1 197 ? 134.320 144.310 127.085 1.00 77.83 197 ARG B C 1
ATOM 1559 O O . ARG A 1 197 ? 134.724 145.171 127.872 1.00 76.75 197 ARG B O 1
ATOM 1567 N N . LEU A 1 198 ? 135.114 143.687 126.218 1.00 67.83 198 LEU B N 1
ATOM 1568 C CA . LEU A 1 198 ? 136.555 143.894 126.199 1.00 59.30 198 LEU B CA 1
ATOM 1569 C C . LEU A 1 198 ? 136.993 144.336 124.814 1.00 64.53 198 LEU B C 1
ATOM 1570 O O . LEU A 1 198 ? 136.656 143.689 123.818 1.00 67.28 198 LEU B O 1
ATOM 1575 N N . ASP A 1 199 ? 137.743 145.434 124.755 1.00 75.16 199 ASP B N 1
ATOM 1576 C CA . ASP A 1 199 ? 138.367 145.884 123.514 1.00 74.83 199 ASP B CA 1
ATOM 1577 C C . ASP A 1 199 ? 139.609 145.033 123.290 1.00 77.88 199 ASP B C 1
ATOM 1578 O O . ASP A 1 199 ? 140.656 145.263 123.899 1.00 78.50 199 ASP B O 1
ATOM 1583 N N . ILE A 1 200 ? 139.492 144.040 122.410 1.00 67.42 200 ILE B N 1
ATOM 1584 C CA . ILE A 1 200 ? 140.541 143.043 122.251 1.00 68.69 200 ILE B CA 1
ATOM 1585 C C . ILE A 1 200 ? 141.736 143.645 121.524 1.00 66.41 200 ILE B C 1
ATOM 1586 O O . ILE A 1 200 ? 141.588 144.369 120.530 1.00 67.25 200 ILE B O 1
ATOM 1591 N N . GLU A 1 201 ? 142.932 143.351 122.028 1.00 66.04 201 GLU B N 1
ATOM 1592 C CA . GLU A 1 201 ? 144.174 143.799 121.409 1.00 65.39 201 GLU B CA 1
ATOM 1593 C C . GLU A 1 201 ? 144.439 142.956 120.169 1.00 66.09 201 GLU B C 1
ATOM 1594 O O . GLU A 1 201 ? 144.716 141.757 120.273 1.00 66.63 201 GLU B O 1
ATOM 1600 N N . TRP A 1 202 ? 144.357 143.578 118.997 1.00 66.55 202 TRP B N 1
ATOM 1601 C CA . TRP A 1 202 ? 144.604 142.873 117.748 1.00 64.49 202 TRP B CA 1
ATOM 1602 C C . TRP A 1 202 ? 146.102 142.755 117.515 1.00 68.36 202 TRP B C 1
ATOM 1603 O O . TRP A 1 202 ? 146.839 143.738 117.635 1.00 75.50 202 TRP B O 1
ATOM 1614 N N . MET A 1 203 ? 146.549 141.552 117.179 1.00 68.67 203 MET B N 1
ATOM 1615 C CA . MET A 1 203 ? 147.955 141.195 117.263 1.00 69.51 203 MET B CA 1
ATOM 1616 C C . MET A 1 203 ? 148.495 140.813 115.890 1.00 70.18 203 MET B C 1
ATOM 1617 O O . MET A 1 203 ? 147.793 140.860 114.878 1.00 75.60 203 MET B O 1
ATOM 1622 N N . ASP A 1 204 ? 149.769 140.442 115.872 1.00 68.42 204 ASP B N 1
ATOM 1623 C CA . ASP A 1 204 ? 150.438 139.977 114.669 1.00 66.28 204 ASP B CA 1
ATOM 1624 C C . ASP A 1 204 ? 150.814 138.506 114.824 1.00 66.15 204 ASP B C 1
ATOM 1625 O O . ASP A 1 204 ? 151.019 138.007 115.932 1.00 73.86 204 ASP B O 1
ATOM 1630 N N . LYS A 1 205 ? 150.902 137.812 113.687 1.00 54.99 205 LYS B N 1
ATOM 1631 C CA . LYS A 1 205 ? 151.069 136.362 113.714 1.00 60.33 205 LYS B CA 1
ATOM 1632 C C . LYS A 1 205 ? 152.403 135.943 114.319 1.00 63.71 205 LYS B C 1
ATOM 1633 O O . LYS A 1 205 ? 152.574 134.775 114.685 1.00 65.57 205 LYS B O 1
ATOM 1639 N N . LYS A 1 206 ? 153.356 136.864 114.432 1.00 67.05 206 LYS B N 1
ATOM 1640 C CA . LYS A 1 206 ? 154.664 136.556 114.994 1.00 60.99 206 LYS B CA 1
ATOM 1641 C C . LYS A 1 206 ? 154.825 137.028 116.431 1.00 64.17 206 LYS B C 1
ATOM 1642 O O . LYS A 1 206 ? 155.947 137.027 116.945 1.00 70.59 206 LYS B O 1
ATOM 1648 N N . ASP A 1 207 ? 153.742 137.433 117.087 1.00 63.26 207 ASP B N 1
ATOM 1649 C CA . ASP A 1 207 ? 153.814 137.816 118.490 1.00 61.93 207 ASP B CA 1
ATOM 1650 C C . ASP A 1 207 ? 153.475 136.629 119.379 1.00 59.99 207 ASP B C 1
ATOM 1651 O O . ASP A 1 207 ? 152.569 135.849 119.073 1.00 62.96 207 ASP B O 1
ATOM 1656 N N . GLY A 1 208 ? 154.201 136.495 120.484 1.00 55.57 208 GLY B N 1
ATOM 1657 C CA . GLY A 1 208 ? 153.977 135.375 121.373 1.00 52.91 208 GLY B CA 1
ATOM 1658 C C . GLY A 1 208 ? 152.698 135.520 122.175 1.00 56.71 208 GLY B C 1
ATOM 1659 O O . GLY A 1 208 ? 152.268 136.619 122.524 1.00 62.42 208 GLY B O 1
ATOM 1660 N N . PHE A 1 209 ? 152.083 134.375 122.465 1.00 47.84 209 PHE B N 1
ATOM 1661 C CA . PHE A 1 209 ? 150.911 134.324 123.334 1.00 39.94 209 PHE B CA 1
ATOM 1662 C C . PHE A 1 209 ? 150.954 133.218 124.377 1.00 48.35 209 PHE B C 1
ATOM 1663 O O . PHE A 1 209 ? 150.079 133.195 125.248 1.00 60.81 209 PHE B O 1
ATOM 1671 N N . LEU A 1 210 ? 151.927 132.310 124.340 1.00 46.70 210 LEU B N 1
ATOM 1672 C CA . LEU A 1 210 ? 152.088 131.284 125.361 1.00 44.25 210 LEU B CA 1
ATOM 1673 C C . LEU A 1 210 ? 153.555 131.193 125.745 1.00 52.25 210 LEU B C 1
ATOM 1674 O O . LEU A 1 210 ? 154.433 131.389 124.900 1.00 63.82 210 LEU B O 1
ATOM 1679 N N . LEU A 1 211 ? 153.819 130.895 127.015 1.00 44.46 211 LEU B N 1
ATOM 1680 C CA . LEU A 1 211 ? 155.174 130.705 127.522 1.00 40.94 211 LEU B CA 1
ATOM 1681 C C . LEU A 1 211 ? 155.166 129.500 128.452 1.00 45.82 211 LEU B C 1
ATOM 1682 O O . LEU A 1 211 ? 154.601 129.559 129.549 1.00 56.90 211 LEU B O 1
ATOM 1687 N N . HIS A 1 212 ? 155.795 128.414 128.019 1.00 47.98 212 HIS B N 1
ATOM 1688 C CA . HIS A 1 212 ? 155.796 127.156 128.750 1.00 49.73 212 HIS B CA 1
ATOM 1689 C C . HIS A 1 212 ? 157.221 126.796 129.139 1.00 57.55 212 HIS B C 1
ATOM 1690 O O . HIS A 1 212 ? 158.130 126.856 128.305 1.00 67.64 212 HIS B O 1
ATOM 1697 N N . TYR A 1 213 ? 157.410 126.417 130.397 1.00 60.70 213 TYR B N 1
ATOM 1698 C CA . TYR A 1 213 ? 158.732 126.126 130.928 1.00 58.38 213 TYR B CA 1
ATOM 1699 C C . TYR A 1 213 ? 158.929 124.624 131.066 1.00 59.07 213 TYR B C 1
ATOM 1700 O O . TYR A 1 213 ? 158.104 123.928 131.663 1.00 66.43 213 TYR B O 1
ATOM 1709 N N . THR A 1 214 ? 160.032 124.133 130.509 1.00 76.01 214 THR B N 1
ATOM 1710 C CA . THR A 1 214 ? 160.352 122.715 130.490 1.00 83.03 214 THR B CA 1
ATOM 1711 C C . THR A 1 214 ? 161.661 122.464 131.225 1.00 90.67 214 THR B C 1
ATOM 1712 O O . THR A 1 214 ? 162.540 123.329 131.278 1.00 92.44 214 THR B O 1
ATOM 1716 N N . SER A 1 215 ? 161.782 121.266 131.793 1.00 108.48 215 SER B N 1
ATOM 1717 C CA . SER A 1 215 ? 163.017 120.867 132.457 1.00 110.08 215 SER B CA 1
ATOM 1718 C C . SER A 1 215 ? 164.090 120.580 131.414 1.00 111.39 215 SER B C 1
ATOM 1719 O O . SER A 1 215 ? 163.952 119.653 130.609 1.00 109.37 215 SER B O 1
ATOM 1722 N N . GLY A 1 216 ? 165.158 121.375 131.427 1.00 119.47 216 GLY B N 1
ATOM 1723 C CA . GLY A 1 216 ? 166.190 121.243 130.417 1.00 119.20 216 GLY B CA 1
ATOM 1724 C C . GLY A 1 216 ? 167.237 120.205 130.778 1.00 120.33 216 GLY B C 1
ATOM 1725 O O . GLY A 1 216 ? 167.348 119.760 131.920 1.00 119.51 216 GLY B O 1
ATOM 1726 N N . SER A 1 217 ? 168.017 119.814 129.766 1.00 131.49 217 SER B N 1
ATOM 1727 C CA . SER A 1 217 ? 169.093 118.853 129.983 1.00 133.17 217 SER B CA 1
ATOM 1728 C C . SER A 1 217 ? 170.187 119.424 130.874 1.00 132.57 217 SER B C 1
ATOM 1729 O O . SER A 1 217 ? 170.891 118.671 131.557 1.00 131.71 217 SER B O 1
ATOM 1732 N N . THR A 1 218 ? 170.346 120.747 130.882 1.00 132.06 218 THR B N 1
ATOM 1733 C CA . THR A 1 218 ? 171.347 121.399 131.716 1.00 131.13 218 THR B CA 1
ATOM 1734 C C . THR A 1 218 ? 170.859 121.654 133.136 1.00 129.81 218 THR B C 1
ATOM 1735 O O . THR A 1 218 ? 171.626 122.179 133.951 1.00 128.03 218 THR B O 1
ATOM 1739 N N . GLY A 1 219 ? 169.614 121.299 133.451 1.00 120.09 219 GLY B N 1
ATOM 1740 C CA . GLY A 1 219 ? 169.074 121.472 134.781 1.00 118.09 219 GLY B CA 1
ATOM 1741 C C . GLY A 1 219 ? 168.332 122.770 135.015 1.00 119.20 219 GLY B C 1
ATOM 1742 O O . GLY A 1 219 ? 167.688 122.914 136.062 1.00 117.73 219 GLY B O 1
ATOM 1743 N N . THR A 1 220 ? 168.399 123.717 134.084 1.00 115.05 220 THR B N 1
ATOM 1744 C CA . THR A 1 220 ? 167.651 124.942 134.327 1.00 114.57 220 THR B CA 1
ATOM 1745 C C . THR A 1 220 ? 166.432 125.016 133.416 1.00 114.32 220 THR B C 1
ATOM 1746 O O . THR A 1 220 ? 166.513 124.652 132.237 1.00 113.18 220 THR B O 1
ATOM 1750 N N . PRO A 1 221 ? 165.292 125.462 133.941 1.00 95.32 221 PRO B N 1
ATOM 1751 C CA . PRO A 1 221 ? 164.098 125.592 133.097 1.00 89.70 221 PRO B CA 1
ATOM 1752 C C . PRO A 1 221 ? 164.303 126.640 132.014 1.00 89.60 221 PRO B C 1
ATOM 1753 O O . PRO A 1 221 ? 164.977 127.652 132.221 1.00 91.94 221 PRO B O 1
ATOM 1757 N N . LYS A 1 222 ? 163.711 126.389 130.851 1.00 76.58 222 LYS B N 1
ATOM 1758 C CA . LYS A 1 222 ? 163.770 127.305 129.722 1.00 74.51 222 LYS B CA 1
ATOM 1759 C C . LYS A 1 222 ? 162.353 127.651 129.289 1.00 72.24 222 LYS B C 1
ATOM 1760 O O . LYS A 1 222 ? 161.451 126.811 129.370 1.00 72.58 222 LYS B O 1
ATOM 1766 N N . GLY A 1 223 ? 162.155 128.892 128.857 1.00 55.89 223 GLY B N 1
ATOM 1767 C CA . GLY A 1 223 ? 160.842 129.339 128.442 1.00 52.49 223 GLY B CA 1
ATOM 1768 C C . GLY A 1 223 ? 160.610 129.197 126.954 1.00 55.79 223 GLY B C 1
ATOM 1769 O O . GLY A 1 223 ? 161.253 129.878 126.152 1.00 63.78 223 GLY B O 1
ATOM 1770 N N . VAL A 1 224 ? 159.691 128.317 126.575 1.00 49.08 224 VAL B N 1
ATOM 1771 C CA . VAL A 1 224 ? 159.347 128.101 125.174 1.00 46.83 224 VAL B CA 1
ATOM 1772 C C . VAL A 1 224 ? 158.235 129.071 124.801 1.00 45.59 224 VAL B C 1
ATOM 1773 O O . VAL A 1 224 ? 157.168 129.073 125.421 1.00 57.18 224 VAL B O 1
ATOM 1777 N N . LEU A 1 225 ? 158.482 129.893 123.787 1.00 42.98 225 LEU B N 1
ATOM 1778 C CA . LEU A 1 225 ? 157.525 130.908 123.367 1.00 41.77 225 LEU B CA 1
ATOM 1779 C C . LEU A 1 225 ? 156.839 130.464 122.081 1.00 52.15 225 LEU B C 1
ATOM 1780 O O . LEU A 1 225 ? 157.506 130.114 121.102 1.00 58.59 225 LEU B O 1
ATOM 1785 N N . HIS A 1 226 ? 155.510 130.479 122.090 1.00 57.48 226 HIS B N 1
ATOM 1786 C CA . HIS A 1 226 ? 154.701 130.173 120.921 1.00 54.98 226 HIS B CA 1
ATOM 1787 C C . HIS A 1 226 ? 154.009 131.440 120.446 1.00 55.61 226 HIS B C 1
ATOM 1788 O O . HIS A 1 226 ? 153.635 132.290 121.256 1.00 57.55 226 HIS B O 1
ATOM 1795 N N . VAL A 1 227 ? 153.838 131.560 119.134 1.00 50.30 227 VAL B N 1
ATOM 1796 C CA . VAL A 1 227 ? 153.248 132.746 118.534 1.00 50.27 227 VAL B CA 1
ATOM 1797 C C . VAL A 1 227 ? 151.792 132.459 118.183 1.00 55.21 227 VAL B C 1
ATOM 1798 O O . VAL A 1 227 ? 151.336 131.316 118.202 1.00 61.09 227 VAL B O 1
ATOM 1802 N N . HIS A 1 228 ? 151.059 133.526 117.856 1.00 37.95 228 HIS B N 1
ATOM 1803 C CA . HIS A 1 228 ? 149.644 133.382 117.533 1.00 32.12 228 HIS B CA 1
ATOM 1804 C C . HIS A 1 228 ? 149.430 132.492 116.318 1.00 43.32 228 HIS B C 1
ATOM 1805 O O . HIS A 1 228 ? 148.469 131.718 116.283 1.00 57.19 228 HIS B O 1
ATOM 1812 N N . GLU A 1 229 ? 150.338 132.550 115.340 1.00 49.12 229 GLU B N 1
ATOM 1813 C CA . GLU A 1 229 ? 150.173 131.803 114.097 1.00 47.71 229 GLU B CA 1
ATOM 1814 C C . GLU A 1 229 ? 149.995 130.311 114.340 1.00 49.10 229 GLU B C 1
ATOM 1815 O O . GLU A 1 229 ? 149.347 129.631 113.532 1.00 57.30 229 GLU B O 1
ATOM 1821 N N . ALA A 1 230 ? 150.509 129.801 115.462 1.00 42.61 230 ALA B N 1
ATOM 1822 C CA . ALA A 1 230 ? 150.370 128.388 115.785 1.00 41.97 230 ALA B CA 1
ATOM 1823 C C . ALA A 1 230 ? 148.919 127.934 115.776 1.00 46.69 230 ALA B C 1
ATOM 1824 O O . ALA A 1 230 ? 148.657 126.767 115.458 1.00 53.09 230 ALA B O 1
ATOM 1826 N N . MET A 1 231 ? 147.972 128.834 116.080 1.00 49.14 231 MET B N 1
ATOM 1827 C CA . MET A 1 231 ? 146.569 128.433 116.110 1.00 39.52 231 MET B CA 1
ATOM 1828 C C . MET A 1 231 ? 146.166 127.765 114.808 1.00 42.31 231 MET B C 1
ATOM 1829 O O . MET A 1 231 ? 145.359 126.828 114.821 1.00 53.63 231 MET B O 1
ATOM 1834 N N . ILE A 1 232 ? 146.734 128.216 113.684 1.00 49.16 232 ILE B N 1
ATOM 1835 C CA . ILE A 1 232 ? 146.443 127.585 112.400 1.00 51.35 232 ILE B CA 1
ATOM 1836 C C . ILE A 1 232 ? 146.621 126.078 112.509 1.00 43.91 232 ILE B C 1
ATOM 1837 O O . ILE A 1 232 ? 145.661 125.309 112.369 1.00 50.69 232 ILE B O 1
ATOM 1842 N N . GLN A 1 233 ? 147.835 125.638 112.844 1.00 37.03 233 GLN B N 1
ATOM 1843 C CA . GLN A 1 233 ? 148.053 124.212 113.029 1.00 39.63 233 GLN B CA 1
ATOM 1844 C C . GLN A 1 233 ? 147.182 123.666 114.147 1.00 46.13 233 GLN B C 1
ATOM 1845 O O . GLN A 1 233 ? 146.612 122.577 114.007 1.00 52.41 233 GLN B O 1
ATOM 1851 N N . GLN A 1 234 ? 147.029 124.433 115.230 1.00 51.62 234 GLN B N 1
ATOM 1852 C CA . GLN A 1 234 ? 146.186 123.999 116.337 1.00 44.27 234 GLN B CA 1
ATOM 1853 C C . GLN A 1 234 ? 144.766 123.729 115.867 1.00 46.11 234 GLN B C 1
ATOM 1854 O O . GLN A 1 234 ? 144.096 122.825 116.378 1.00 48.75 234 GLN B O 1
ATOM 1860 N N . TYR A 1 235 ? 144.287 124.501 114.890 1.00 47.30 235 TYR B N 1
ATOM 1861 C CA . TYR A 1 235 ? 142.977 124.216 114.320 1.00 37.11 235 TYR B CA 1
ATOM 1862 C C . TYR A 1 235 ? 143.019 122.938 113.495 1.00 46.77 235 TYR B C 1
ATOM 1863 O O . TYR A 1 235 ? 142.184 122.044 113.669 1.00 51.99 235 TYR B O 1
ATOM 1872 N N . GLN A 1 236 ? 144.014 122.821 112.612 1.00 50.12 236 GLN B N 1
ATOM 1873 C CA . GLN A 1 236 ? 144.024 121.714 111.663 1.00 46.59 236 GLN B CA 1
ATOM 1874 C C . GLN A 1 236 ? 144.202 120.379 112.371 1.00 52.59 236 GLN B C 1
ATOM 1875 O O . GLN A 1 236 ? 143.465 119.424 112.101 1.00 58.08 236 GLN B O 1
ATOM 1881 N N . THR A 1 237 ? 145.163 120.298 113.292 1.00 44.09 237 THR B N 1
ATOM 1882 C CA . THR A 1 237 ? 145.311 119.090 114.093 1.00 42.07 237 THR B CA 1
ATOM 1883 C C . THR A 1 237 ? 144.080 118.839 114.951 1.00 52.18 237 THR B C 1
ATOM 1884 O O . THR A 1 237 ? 143.795 117.688 115.301 1.00 54.24 237 THR B O 1
ATOM 1888 N N . GLY A 1 238 ? 143.342 119.895 115.299 1.00 54.39 238 GLY B N 1
ATOM 1889 C CA . GLY A 1 238 ? 142.098 119.701 116.021 1.00 44.41 238 GLY B CA 1
ATOM 1890 C C . GLY A 1 238 ? 141.034 119.041 115.166 1.00 52.92 238 GLY B C 1
ATOM 1891 O O . GLY A 1 238 ? 140.131 118.380 115.681 1.00 60.83 238 GLY B O 1
ATOM 1892 N N . LYS A 1 239 ? 141.129 119.209 113.847 1.00 55.64 239 LYS B N 1
ATOM 1893 C CA . LYS A 1 239 ? 140.118 118.658 112.953 1.00 40.32 239 LYS B CA 1
ATOM 1894 C C . LYS A 1 239 ? 140.513 117.276 112.445 1.00 48.39 239 LYS B C 1
ATOM 1895 O O . LYS A 1 239 ? 139.666 116.385 112.330 1.00 59.43 239 LYS B O 1
ATOM 1901 N N . TRP A 1 240 ? 141.796 117.075 112.146 1.00 61.02 240 TRP B N 1
ATOM 1902 C CA . TRP A 1 240 ? 142.263 115.814 111.579 1.00 63.18 240 TRP B CA 1
ATOM 1903 C C . TRP A 1 240 ? 142.512 114.752 112.644 1.00 62.59 240 TRP B C 1
ATOM 1904 O O . TRP A 1 240 ? 141.992 113.637 112.546 1.00 63.71 240 TRP B O 1
ATOM 1915 N N . VAL A 1 241 ? 143.312 115.075 113.655 1.00 55.49 241 VAL B N 1
ATOM 1916 C CA . VAL A 1 241 ? 143.700 114.094 114.663 1.00 52.60 241 VAL B CA 1
ATOM 1917 C C . VAL A 1 241 ? 142.603 113.897 115.698 1.00 53.95 241 VAL B C 1
ATOM 1918 O O . VAL A 1 241 ? 142.237 112.764 116.021 1.00 56.24 241 VAL B O 1
ATOM 1922 N N . LEU A 1 242 ? 142.059 114.990 116.234 1.00 49.02 242 LEU B N 1
ATOM 1923 C CA . LEU A 1 242 ? 140.976 114.881 117.201 1.00 38.51 242 LEU B CA 1
ATOM 1924 C C . LEU A 1 242 ? 139.662 114.458 116.562 1.00 41.01 242 LEU B C 1
ATOM 1925 O O . LEU A 1 242 ? 138.832 113.846 117.241 1.00 52.58 242 LEU B O 1
ATOM 1930 N N . ASP A 1 243 ? 139.462 114.765 115.278 1.00 46.66 243 ASP B N 1
ATOM 1931 C CA . ASP A 1 243 ? 138.236 114.420 114.557 1.00 48.48 243 ASP B CA 1
ATOM 1932 C C . ASP A 1 243 ? 137.012 115.021 115.247 1.00 48.56 243 ASP B C 1
ATOM 1933 O O . ASP A 1 243 ? 136.010 114.347 115.492 1.00 53.75 243 ASP B O 1
ATOM 1938 N N . LEU A 1 244 ? 137.103 116.309 115.562 1.00 38.72 244 LEU B N 1
ATOM 1939 C CA . LEU A 1 244 ? 136.031 116.977 116.285 1.00 38.35 244 LEU B CA 1
ATOM 1940 C C . LEU A 1 244 ? 134.882 117.321 115.347 1.00 50.12 244 LEU B C 1
ATOM 1941 O O . LEU A 1 244 ? 135.068 118.022 114.348 1.00 55.34 244 LEU B O 1
ATOM 1946 N N . LYS A 1 245 ? 133.692 116.830 115.675 1.00 53.62 245 LYS B N 1
ATOM 1947 C CA . LYS A 1 245 ? 132.464 117.178 114.978 1.00 45.35 245 LYS B CA 1
ATOM 1948 C C . LYS A 1 245 ? 131.707 118.229 115.779 1.00 49.86 245 LYS B C 1
ATOM 1949 O O . LYS A 1 245 ? 132.185 118.734 116.797 1.00 56.15 245 LYS B O 1
ATOM 1955 N N . GLU A 1 246 ? 130.508 118.560 115.300 1.00 50.45 246 GLU B N 1
ATOM 1956 C CA . GLU A 1 246 ? 129.675 119.516 116.020 1.00 52.77 246 GLU B CA 1
ATOM 1957 C C . GLU A 1 246 ? 129.006 118.877 117.230 1.00 53.15 246 GLU B C 1
ATOM 1958 O O . GLU A 1 246 ? 128.737 119.560 118.225 1.00 59.78 246 GLU B O 1
ATOM 1964 N N . GLU A 1 247 ? 128.750 117.574 117.176 1.00 45.50 247 GLU B N 1
ATOM 1965 C CA . GLU A 1 247 ? 128.048 116.866 118.236 1.00 39.15 247 GLU B CA 1
ATOM 1966 C C . GLU A 1 247 ? 128.983 116.139 119.191 1.00 40.59 247 GLU B C 1
ATOM 1967 O O . GLU A 1 247 ? 128.564 115.166 119.821 1.00 42.56 247 GLU B O 1
ATOM 1973 N N . ASP A 1 248 ? 130.235 116.568 119.302 1.00 43.46 248 ASP B N 1
ATOM 1974 C CA . ASP A 1 248 ? 131.202 115.853 120.120 1.00 39.16 248 ASP B CA 1
ATOM 1975 C C . ASP A 1 248 ? 131.373 116.504 121.487 1.00 49.35 248 ASP B C 1
ATOM 1976 O O . ASP A 1 248 ? 131.462 117.729 121.604 1.00 45.52 248 ASP B O 1
ATOM 1981 N N . ILE A 1 249 ? 131.413 115.669 122.521 1.00 44.02 249 ILE B N 1
ATOM 1982 C CA . ILE A 1 249 ? 131.824 116.071 123.861 1.00 30.30 249 ILE B CA 1
ATOM 1983 C C . ILE A 1 249 ? 133.289 115.696 124.020 1.00 35.08 249 ILE B C 1
ATOM 1984 O O . ILE A 1 249 ? 133.646 114.517 123.936 1.00 35.08 249 ILE B O 1
ATOM 1989 N N . TYR A 1 250 ? 134.136 116.689 124.262 1.00 37.35 250 TYR B N 1
ATOM 1990 C CA . TYR A 1 250 ? 135.578 116.501 124.303 1.00 29.58 250 TYR B CA 1
ATOM 1991 C C . TYR A 1 250 ? 136.082 116.632 125.733 1.00 27.98 250 TYR B C 1
ATOM 1992 O O . TYR A 1 250 ? 135.722 117.574 126.444 1.00 36.69 250 TYR B O 1
ATOM 2001 N N . TRP A 1 251 ? 136.909 115.678 126.155 1.00 25.30 251 TRP B N 1
ATOM 2002 C CA . TRP A 1 251 ? 137.489 115.678 127.495 1.00 31.52 251 TRP B CA 1
ATOM 2003 C C . TRP A 1 251 ? 138.990 115.462 127.381 1.00 39.88 251 TRP B C 1
ATOM 2004 O O . TRP A 1 251 ? 139.431 114.405 126.923 1.00 35.60 251 TRP B O 1
ATOM 2015 N N . CYS A 1 252 ? 139.768 116.450 127.812 1.00 40.00 252 CYS B N 1
ATOM 2016 C CA . CYS A 1 252 ? 141.216 116.327 127.916 1.00 35.76 252 CYS B CA 1
ATOM 2017 C C . CYS A 1 252 ? 141.607 116.324 129.388 1.00 45.51 252 CYS B C 1
ATOM 2018 O O . CYS A 1 252 ? 141.292 117.267 130.120 1.00 58.20 252 CYS B O 1
ATOM 2021 N N . THR A 1 253 ? 142.294 115.268 129.816 1.00 41.95 253 THR B N 1
ATOM 2022 C CA . THR A 1 253 ? 142.603 115.065 131.225 1.00 41.47 253 THR B CA 1
ATOM 2023 C C . THR A 1 253 ? 143.929 115.681 131.652 1.00 45.34 253 THR B C 1
ATOM 2024 O O . THR A 1 253 ? 144.268 115.616 132.837 1.00 46.87 253 THR B O 1
ATOM 2028 N N . ALA A 1 254 ? 144.685 116.268 130.729 1.00 51.26 254 ALA B N 1
ATOM 2029 C CA . ALA A 1 254 ? 145.954 116.889 131.075 1.00 49.30 254 ALA B CA 1
ATOM 2030 C C . ALA A 1 254 ? 145.726 118.185 131.840 1.00 54.04 254 ALA B C 1
ATOM 2031 O O . ALA A 1 254 ? 144.752 118.904 131.597 1.00 58.80 254 ALA B O 1
ATOM 2033 N N . ASP A 1 255 ? 146.630 118.479 132.770 1.00 67.32 255 ASP B N 1
ATOM 2034 C CA . ASP A 1 255 ? 146.510 119.689 133.566 1.00 66.22 255 ASP B CA 1
ATOM 2035 C C . ASP A 1 255 ? 146.804 120.917 132.705 1.00 67.51 255 ASP B C 1
ATOM 2036 O O . ASP A 1 255 ? 147.651 120.869 131.809 1.00 65.16 255 ASP B O 1
ATOM 2041 N N . PRO A 1 256 ? 146.112 122.032 132.952 1.00 60.52 256 PRO B N 1
ATOM 2042 C CA . PRO A 1 256 ? 146.432 123.262 132.207 1.00 59.31 256 PRO B CA 1
ATOM 2043 C C . PRO A 1 256 ? 147.825 123.795 132.491 1.00 60.38 256 PRO B C 1
ATOM 2044 O O . PRO A 1 256 ? 148.332 124.624 131.726 1.00 62.91 256 PRO B O 1
ATOM 2048 N N . GLY A 1 257 ? 148.453 123.355 133.583 1.00 57.00 257 GLY B N 1
ATOM 2049 C CA . GLY A 1 257 ? 149.795 123.823 133.890 1.00 57.35 257 GLY B CA 1
ATOM 2050 C C . GLY A 1 257 ? 150.811 123.431 132.835 1.00 63.11 257 GLY B C 1
ATOM 2051 O O . GLY A 1 257 ? 151.749 124.179 132.555 1.00 69.68 257 GLY B O 1
ATOM 2052 N N . TRP A 1 258 ? 150.642 122.255 132.239 1.00 67.23 258 TRP B N 1
ATOM 2053 C CA . TRP A 1 258 ? 151.552 121.810 131.198 1.00 62.13 258 TRP B CA 1
ATOM 2054 C C . TRP A 1 258 ? 151.072 122.270 129.824 1.00 64.40 258 TRP B C 1
ATOM 2055 O O . TRP A 1 258 ? 150.011 122.883 129.676 1.00 67.58 258 TRP B O 1
ATOM 2066 N N . VAL A 1 259 ? 151.884 121.974 128.807 1.00 61.93 259 VAL B N 1
ATOM 2067 C CA . VAL A 1 259 ? 151.573 122.423 127.452 1.00 57.55 259 VAL B CA 1
ATOM 2068 C C . VAL A 1 259 ? 150.413 121.624 126.869 1.00 61.08 259 VAL B C 1
ATOM 2069 O O . VAL A 1 259 ? 149.624 122.143 126.071 1.00 63.15 259 VAL B O 1
ATOM 2073 N N . THR A 1 260 ? 150.292 120.350 127.251 1.00 55.32 260 THR B N 1
ATOM 2074 C CA . THR A 1 260 ? 149.246 119.507 126.681 1.00 52.14 260 THR B CA 1
ATOM 2075 C C . THR A 1 260 ? 147.860 120.008 127.063 1.00 52.53 260 THR B C 1
ATOM 2076 O O . THR A 1 260 ? 146.958 120.064 126.221 1.00 53.46 260 THR B O 1
ATOM 2080 N N . GLY A 1 261 ? 147.673 120.381 128.329 1.00 53.29 261 GLY B N 1
ATOM 2081 C CA . GLY A 1 261 ? 146.380 120.892 128.751 1.00 50.75 261 GLY B CA 1
ATOM 2082 C C . GLY A 1 261 ? 146.103 122.288 128.231 1.00 50.59 261 GLY B C 1
ATOM 2083 O O . GLY A 1 261 ? 144.948 122.683 128.070 1.00 63.15 261 GLY B O 1
ATOM 2084 N N . THR A 1 262 ? 147.159 123.061 127.977 1.00 50.47 262 THR B N 1
ATOM 2085 C CA . THR A 1 262 ? 146.973 124.421 127.484 1.00 48.99 262 THR B CA 1
ATOM 2086 C C . THR A 1 262 ? 146.618 124.435 126.003 1.00 44.03 262 THR B C 1
ATOM 2087 O O . THR A 1 262 ? 145.792 125.242 125.563 1.00 48.39 262 THR B O 1
ATOM 2091 N N . VAL A 1 263 ? 147.235 123.558 125.217 1.00 44.74 263 VAL B N 1
ATOM 2092 C CA . VAL A 1 263 ? 147.017 123.539 123.776 1.00 42.67 263 VAL B CA 1
ATOM 2093 C C . VAL A 1 263 ? 145.787 122.705 123.446 1.00 51.30 263 VAL B C 1
ATOM 2094 O O . VAL A 1 263 ? 144.846 123.192 122.809 1.00 57.34 263 VAL B O 1
ATOM 2098 N N . TYR A 1 264 ? 145.785 121.447 123.876 1.00 50.22 264 TYR B N 1
ATOM 2099 C CA . TYR A 1 264 ? 144.723 120.519 123.515 1.00 38.43 264 TYR B CA 1
ATOM 2100 C C . TYR A 1 264 ? 143.65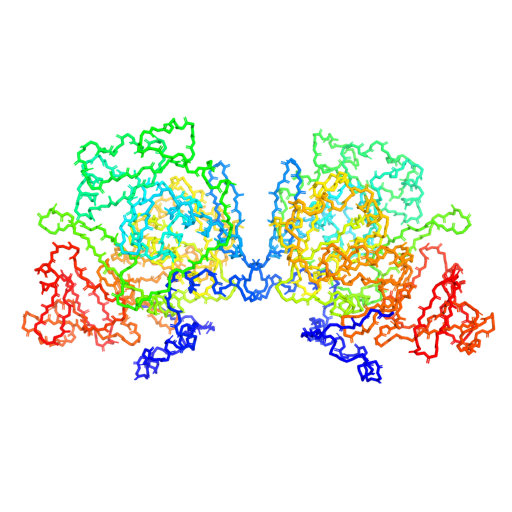8 120.378 124.590 1.00 38.60 264 TYR B C 1
ATOM 2101 O O . TYR A 1 264 ? 142.854 119.442 124.524 1.00 51.50 264 TYR B O 1
ATOM 2110 N N . GLY A 1 265 ? 143.637 121.270 125.571 1.00 38.12 265 GLY B N 1
ATOM 2111 C CA . GLY A 1 265 ? 142.556 121.317 126.531 1.00 37.38 265 GLY B CA 1
ATOM 2112 C C . GLY A 1 265 ? 141.869 122.664 126.513 1.00 41.19 265 GLY B C 1
ATOM 2113 O O . GLY A 1 265 ? 140.845 122.856 127.172 1.00 47.00 265 GLY B O 1
ATOM 2114 N N . ILE A 1 266 ? 142.434 123.612 125.768 1.00 46.33 266 ILE B N 1
ATOM 2115 C CA . ILE A 1 266 ? 141.872 124.955 125.680 1.00 43.04 266 ILE B CA 1
ATOM 2116 C C . ILE 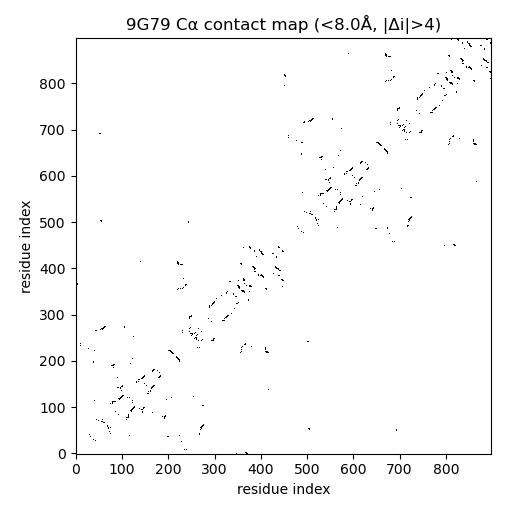A 1 266 ? 141.666 125.351 124.226 1.00 47.13 266 ILE B C 1
ATOM 2117 O O . ILE A 1 266 ? 140.552 125.696 123.817 1.00 56.19 266 ILE B O 1
ATOM 2122 N N . PHE A 1 267 ? 142.736 125.303 123.433 1.00 42.54 267 PHE B N 1
ATOM 2123 C CA . PHE A 1 267 ? 142.732 125.945 122.125 1.00 34.42 267 PHE B CA 1
ATOM 2124 C C . PHE A 1 267 ? 142.299 125.017 120.997 1.00 35.84 267 PHE B C 1
ATOM 2125 O O . PHE A 1 267 ? 141.481 125.407 120.164 1.00 48.73 267 PHE B O 1
ATOM 2133 N N . ALA A 1 268 ? 142.840 123.807 120.935 1.00 33.11 268 ALA B N 1
ATOM 2134 C CA . ALA A 1 268 ? 142.445 122.900 119.859 1.00 31.74 268 ALA B CA 1
ATOM 2135 C C . ALA A 1 268 ? 140.953 122.596 119.862 1.00 37.38 268 ALA B C 1
ATOM 2136 O O . ALA A 1 268 ? 140.339 122.640 118.782 1.00 49.25 268 ALA B O 1
ATOM 2138 N N . PRO A 1 269 ? 140.308 122.286 120.995 1.00 38.85 269 PRO B N 1
ATOM 2139 C CA . PRO A 1 269 ? 138.849 122.092 120.945 1.00 37.69 269 PRO B CA 1
ATOM 2140 C C . PRO A 1 269 ? 138.078 123.355 120.611 1.00 33.93 269 PRO B C 1
ATOM 2141 O O . PRO A 1 269 ? 137.192 123.319 119.750 1.00 54.41 269 PRO B O 1
ATOM 2145 N N . TRP A 1 270 ? 138.382 124.473 121.268 1.00 23.78 270 TRP B N 1
ATOM 2146 C CA . TRP A 1 270 ? 137.547 125.659 121.124 1.00 34.75 270 TRP B CA 1
ATOM 2147 C C . TRP A 1 270 ? 137.768 126.373 119.797 1.00 40.34 270 TRP B C 1
ATOM 2148 O O . TRP A 1 270 ? 136.896 127.128 119.359 1.00 40.42 270 TRP B O 1
ATOM 2159 N N . LEU A 1 271 ? 138.910 126.155 119.142 1.00 44.22 271 LEU B N 1
ATOM 2160 C CA . LEU A 1 271 ? 139.081 126.671 117.789 1.00 33.91 271 LEU B CA 1
ATOM 2161 C C . LEU A 1 271 ? 138.155 125.962 116.814 1.00 35.05 271 LEU B C 1
ATOM 2162 O O . LEU A 1 271 ? 137.701 126.564 115.836 1.00 52.20 271 LEU B O 1
ATOM 2167 N N . ASN A 1 272 ? 137.866 124.688 117.066 1.00 23.80 272 ASN B N 1
ATOM 2168 C CA . ASN A 1 272 ? 136.914 123.923 116.277 1.00 28.95 272 ASN B CA 1
ATOM 2169 C C . ASN A 1 272 ? 135.482 124.078 116.768 1.00 29.69 272 ASN B C 1
ATOM 2170 O O . ASN A 1 272 ? 134.572 123.504 116.165 1.00 45.64 272 ASN B O 1
ATOM 2175 N N . GLY A 1 273 ? 135.260 124.832 117.843 1.00 28.93 273 GLY B N 1
ATOM 2176 C CA . GLY A 1 273 ? 133.924 124.996 118.378 1.00 23.38 273 GLY B CA 1
ATOM 2177 C C . GLY A 1 273 ? 133.375 123.787 119.098 1.00 33.50 273 GLY B C 1
ATOM 2178 O O . GLY A 1 273 ? 132.165 123.558 119.066 1.00 38.21 273 GLY B O 1
ATOM 2179 N N . ALA A 1 274 ? 134.230 123.003 119.745 1.00 36.50 274 ALA B N 1
ATOM 2180 C CA . ALA A 1 274 ? 133.796 121.784 120.408 1.00 31.56 274 ALA B CA 1
ATOM 2181 C C . ALA A 1 274 ? 133.392 122.056 121.851 1.00 39.70 274 ALA B C 1
ATOM 2182 O O . ALA A 1 274 ? 133.536 123.169 122.363 1.00 49.45 274 ALA B O 1
ATOM 2184 N N . THR A 1 275 ? 132.870 121.019 122.502 1.00 45.28 275 THR B N 1
ATOM 2185 C CA . THR A 1 275 ? 132.509 121.106 123.912 1.00 35.67 275 THR B CA 1
ATOM 2186 C C . THR A 1 275 ? 133.580 120.428 124.758 1.00 37.31 275 THR B C 1
ATOM 2187 O O . THR A 1 275 ? 133.836 119.230 124.605 1.00 41.52 275 THR B O 1
ATOM 2191 N N . ASN A 1 276 ? 134.196 121.191 125.655 1.00 43.46 276 ASN B N 1
ATOM 2192 C CA . ASN A 1 276 ? 135.309 120.733 126.469 1.00 39.99 276 ASN B CA 1
ATOM 2193 C C . ASN A 1 276 ? 134.825 120.398 127.872 1.00 35.48 276 ASN B C 1
ATOM 2194 O O . ASN A 1 276 ? 133.940 121.067 128.410 1.00 30.93 276 ASN B O 1
ATOM 2199 N N . VAL A 1 277 ? 135.407 119.356 128.457 1.00 44.95 277 VAL B N 1
ATOM 2200 C CA . VAL A 1 277 ? 135.069 118.900 129.799 1.00 36.12 277 VAL B CA 1
ATOM 2201 C C . VAL A 1 277 ? 136.331 118.941 130.648 1.00 44.33 277 VAL B C 1
ATOM 2202 O O . VAL A 1 277 ? 137.390 118.472 130.217 1.00 45.25 277 VAL B O 1
ATOM 2206 N N . ILE A 1 278 ? 136.227 119.526 131.840 1.00 53.17 278 ILE B N 1
ATOM 2207 C CA . ILE A 1 278 ? 137.298 119.504 132.829 1.00 49.63 278 ILE B CA 1
ATOM 2208 C C . ILE A 1 278 ? 136.704 119.001 134.138 1.00 46.51 278 ILE B C 1
ATOM 2209 O O . ILE A 1 278 ? 135.544 119.295 134.452 1.00 45.90 278 ILE B O 1
ATOM 2214 N N . VAL A 1 279 ? 137.476 118.206 134.874 1.00 51.35 279 VAL B N 1
ATOM 2215 C CA . VAL A 1 279 ? 137.023 117.581 136.111 1.00 53.55 279 VAL B CA 1
ATOM 2216 C C . VAL A 1 279 ? 138.023 117.911 137.208 1.00 58.51 279 VAL B C 1
ATOM 2217 O O . VAL A 1 279 ? 139.231 117.697 137.043 1.00 57.30 279 VAL B O 1
ATOM 2221 N N . GLY A 1 280 ? 137.522 118.428 138.330 1.00 74.97 280 GLY B N 1
ATOM 2222 C CA . GLY A 1 280 ? 138.371 118.727 139.460 1.00 70.96 280 GLY B CA 1
ATOM 2223 C C . GLY A 1 280 ? 138.634 117.517 140.337 1.00 71.06 280 GLY B C 1
ATOM 2224 O O . GLY A 1 280 ? 138.070 116.443 140.144 1.00 73.12 280 GLY B O 1
ATOM 2225 N N . GLY A 1 281 ? 139.511 117.705 141.312 1.00 86.23 281 GLY B N 1
ATOM 2226 C CA . GLY A 1 281 ? 139.874 116.644 142.228 1.00 87.33 281 GLY B CA 1
ATOM 2227 C C . GLY A 1 281 ? 140.921 115.718 141.644 1.00 91.66 281 GLY B C 1
ATOM 2228 O O . GLY A 1 281 ? 141.312 115.811 140.477 1.00 89.72 281 GLY B O 1
ATOM 2229 N N . ARG A 1 282 ? 141.376 114.798 142.488 1.00 96.01 282 ARG B N 1
ATOM 2230 C CA . ARG A 1 282 ? 142.386 113.830 142.092 1.00 97.36 282 ARG B CA 1
ATOM 2231 C C . ARG A 1 282 ? 141.770 112.713 141.261 1.00 94.31 282 ARG B C 1
ATOM 2232 O O . ARG A 1 282 ? 140.548 112.551 141.204 1.00 89.35 282 ARG B O 1
ATOM 2240 N N . PHE A 1 283 ? 142.638 111.945 140.608 1.00 81.14 283 PHE B N 1
ATOM 2241 C CA . PHE A 1 283 ? 142.188 110.821 139.802 1.00 78.47 283 PHE B CA 1
ATOM 2242 C C . PHE A 1 283 ? 141.527 109.764 140.676 1.00 81.78 283 PHE B C 1
ATOM 2243 O O . PHE A 1 283 ? 141.929 109.535 141.820 1.00 86.13 283 PHE B O 1
ATOM 2251 N N . SER A 1 284 ? 140.503 109.116 140.122 1.00 79.63 284 SER B N 1
ATOM 2252 C CA . SER A 1 284 ? 139.896 107.935 140.702 1.00 80.17 284 SER B CA 1
ATOM 2253 C C . SER A 1 284 ? 139.076 107.290 139.597 1.00 77.14 284 SER B C 1
ATOM 2254 O O . SER A 1 284 ? 138.333 107.997 138.900 1.00 79.97 284 SER B O 1
ATOM 2257 N N . PRO A 1 285 ? 139.195 105.973 139.402 1.00 80.13 285 PRO B N 1
ATOM 2258 C CA . PRO A 1 285 ? 138.438 105.328 138.315 1.00 82.75 285 PRO B CA 1
ATOM 2259 C C . PRO A 1 285 ? 136.941 105.547 138.422 1.00 79.85 285 PRO B C 1
ATOM 2260 O O . PRO A 1 285 ? 136.261 105.687 137.396 1.00 78.46 285 PRO B O 1
ATOM 2264 N N . GLU A 1 286 ? 136.412 105.590 139.648 1.00 83.27 286 GLU B N 1
ATOM 2265 C CA . GLU A 1 286 ? 135.001 105.907 139.836 1.00 82.78 286 GLU B CA 1
ATOM 2266 C C . GLU A 1 286 ? 134.655 107.253 139.218 1.00 81.30 286 GLU B C 1
ATOM 2267 O O . GLU A 1 286 ? 133.717 107.353 138.421 1.00 82.06 286 GLU B O 1
ATOM 2273 N N . SER A 1 287 ? 135.413 108.297 139.564 1.00 73.75 287 SER B N 1
ATOM 2274 C CA . SER A 1 287 ? 135.094 109.636 139.081 1.00 73.12 287 SER B CA 1
ATOM 2275 C C . SER A 1 287 ? 135.224 109.729 137.568 1.00 72.16 287 SER B C 1
ATOM 2276 O O . SER A 1 287 ? 134.363 110.313 136.904 1.00 73.81 287 SER B O 1
ATOM 2279 N N . TRP A 1 288 ? 136.283 109.149 137.001 1.00 60.46 288 TRP B N 1
ATOM 2280 C CA . TRP A 1 288 ? 136.502 109.261 135.563 1.00 56.44 288 TRP B CA 1
ATOM 2281 C C . TRP A 1 288 ? 135.433 108.507 134.780 1.00 61.23 288 TRP B C 1
ATOM 2282 O O . TRP A 1 288 ? 134.858 109.038 133.818 1.00 66.69 288 TRP B O 1
ATOM 2293 N N . TYR A 1 289 ? 135.146 107.267 135.181 1.00 66.28 289 TYR B N 1
ATOM 2294 C CA . TYR A 1 289 ? 134.131 106.490 134.481 1.00 57.18 289 TYR B CA 1
ATOM 2295 C C . TYR A 1 289 ? 132.751 107.112 134.645 1.00 58.71 289 TYR B C 1
ATOM 2296 O O . TYR A 1 289 ? 131.958 107.138 133.696 1.00 62.78 289 TYR B O 1
ATOM 2305 N N . GLY A 1 290 ? 132.445 107.629 135.838 1.00 60.55 290 GLY B N 1
ATOM 2306 C CA . GLY A 1 290 ? 131.172 108.294 136.037 1.00 66.21 290 GLY B CA 1
ATOM 2307 C C . GLY A 1 290 ? 131.045 109.562 135.220 1.00 62.66 290 GLY B C 1
ATOM 2308 O O . GLY A 1 290 ? 129.970 109.872 134.707 1.00 65.17 290 GLY B O 1
ATOM 2309 N N . THR A 1 291 ? 132.139 110.315 135.088 1.00 51.80 291 THR B N 1
ATOM 2310 C CA . THR A 1 291 ? 132.122 111.500 134.239 1.00 48.48 291 THR B CA 1
ATOM 2311 C C . THR A 1 291 ? 131.853 111.127 132.790 1.00 49.34 291 THR B C 1
ATOM 2312 O O . THR A 1 291 ? 131.017 111.751 132.124 1.00 60.04 291 THR B O 1
ATOM 2316 N N . ILE A 1 292 ? 132.538 110.095 132.292 1.00 49.00 292 ILE B N 1
ATOM 2317 C CA . ILE A 1 292 ? 132.320 109.665 130.913 1.00 44.55 292 ILE B CA 1
ATOM 2318 C C . ILE A 1 292 ? 130.873 109.235 130.713 1.00 49.92 292 ILE B C 1
ATOM 2319 O O . ILE A 1 292 ? 130.228 109.613 129.727 1.00 56.12 292 ILE B O 1
ATOM 2324 N N . GLU A 1 293 ? 130.336 108.448 131.648 1.00 63.88 293 GLU B N 1
ATOM 2325 C CA . GLU A 1 293 ? 128.973 107.945 131.504 1.00 63.06 293 GLU B CA 1
ATOM 2326 C C . GLU A 1 293 ? 127.945 109.069 131.590 1.00 61.43 293 GLU B C 1
ATOM 2327 O O . GLU A 1 293 ? 126.989 109.108 130.808 1.00 61.46 293 GLU B O 1
ATOM 2333 N N . GLN A 1 294 ? 128.121 109.993 132.537 1.00 59.82 294 GLN B N 1
ATOM 2334 C CA . GLN A 1 294 ? 127.112 111.020 132.766 1.00 58.45 294 GLN B CA 1
ATOM 2335 C C . GLN A 1 294 ? 127.133 112.087 131.679 1.00 64.98 294 GLN B C 1
ATOM 2336 O O . GLN A 1 294 ? 126.075 112.491 131.183 1.00 68.15 294 GLN B O 1
ATOM 2342 N N . LEU A 1 295 ? 128.320 112.559 131.291 1.00 49.99 295 LEU B N 1
ATOM 2343 C CA . LEU A 1 295 ? 128.416 113.572 130.249 1.00 40.48 295 LEU B CA 1
ATOM 2344 C C . LEU A 1 295 ? 128.347 112.999 128.842 1.00 45.54 295 LEU B C 1
ATOM 2345 O O . LEU A 1 295 ? 128.144 113.762 127.893 1.00 55.49 295 LEU B O 1
ATOM 2350 N N . GLY A 1 296 ? 128.495 111.688 128.682 1.00 41.58 296 GLY B N 1
ATOM 2351 C CA . GLY A 1 296 ? 128.472 111.099 127.360 1.00 38.87 296 GLY B CA 1
ATOM 2352 C C . GLY A 1 296 ? 129.613 111.586 126.494 1.00 41.61 296 GLY B C 1
ATOM 2353 O O . GLY A 1 296 ? 129.407 111.976 125.342 1.00 54.09 296 GLY B O 1
ATOM 2354 N N . VAL A 1 297 ? 130.823 111.580 127.050 1.00 45.12 297 VAL B N 1
ATOM 2355 C CA . VAL A 1 297 ? 132.007 112.104 126.378 1.00 37.12 297 VAL B CA 1
ATOM 2356 C C . VAL A 1 297 ? 132.277 111.304 125.110 1.00 45.38 297 VAL B C 1
ATOM 2357 O O . VAL A 1 297 ? 132.312 110.070 125.136 1.00 50.81 297 VAL B O 1
ATOM 2361 N N . ASN A 1 298 ? 132.462 112.008 123.990 1.00 46.42 298 ASN B N 1
ATOM 2362 C CA . ASN A 1 298 ? 132.674 111.336 122.712 1.00 37.05 298 ASN B CA 1
ATOM 2363 C C . ASN A 1 298 ? 134.156 111.242 122.374 1.00 43.62 298 ASN B C 1
ATOM 2364 O O . ASN A 1 298 ? 134.641 110.183 121.964 1.00 52.64 298 ASN B O 1
ATOM 2369 N N . VAL A 1 299 ? 134.887 112.342 122.532 1.00 41.57 299 VAL B N 1
ATOM 2370 C CA . VAL A 1 299 ? 136.314 112.408 122.243 1.00 29.63 299 VAL B CA 1
ATOM 2371 C C . VAL A 1 299 ? 137.061 112.501 123.564 1.00 37.70 299 VAL B C 1
ATOM 2372 O O . VAL A 1 299 ? 136.747 113.353 124.404 1.00 44.85 299 VAL B O 1
ATOM 2376 N N . TRP A 1 300 ? 138.043 111.625 123.746 1.00 43.56 300 TRP B N 1
ATOM 2377 C CA . TRP A 1 300 ? 138.822 111.538 124.971 1.00 33.57 300 TRP B CA 1
ATOM 2378 C C . TRP A 1 300 ? 140.294 111.702 124.628 1.00 45.27 300 TRP B C 1
ATOM 2379 O O . TRP A 1 300 ? 140.787 111.072 123.689 1.00 54.11 300 TRP B O 1
ATOM 2390 N N . TYR A 1 301 ? 140.988 112.556 125.377 1.00 41.78 301 TYR B N 1
ATOM 2391 C CA . TYR A 1 301 ? 142.412 112.802 125.190 1.00 40.73 301 TYR B CA 1
ATOM 2392 C C . TYR A 1 301 ? 143.091 112.678 126.543 1.00 43.89 301 TYR B C 1
ATOM 2393 O O . TYR A 1 301 ? 142.892 113.526 127.417 1.00 50.24 301 TYR B O 1
ATOM 2402 N N . SER A 1 302 ? 143.891 111.630 126.717 1.00 54.29 302 SER B N 1
ATOM 2403 C CA . SER A 1 302 ? 144.468 111.338 128.022 1.00 55.84 302 SER B CA 1
ATOM 2404 C C . SER A 1 302 ? 145.945 111.005 127.845 1.00 62.42 302 SER B C 1
ATOM 2405 O O . SER A 1 302 ? 146.525 111.222 126.778 1.00 67.91 302 SER B O 1
ATOM 2408 N N . ALA A 1 303 ? 146.556 110.480 128.907 1.00 68.08 303 ALA B N 1
ATOM 2409 C CA . ALA A 1 303 ? 147.968 110.149 128.943 1.00 69.19 303 ALA B CA 1
ATOM 2410 C C . ALA A 1 303 ? 148.163 108.661 129.216 1.00 73.19 303 ALA B C 1
ATOM 2411 O O . ALA A 1 303 ? 147.306 108.023 129.836 1.00 78.46 303 ALA B O 1
ATOM 2413 N N . PRO A 1 304 ? 149.273 108.074 128.756 1.00 74.83 304 PRO B N 1
ATOM 2414 C CA . PRO A 1 304 ? 149.471 106.629 128.966 1.00 76.06 304 PRO B CA 1
ATOM 2415 C C . PRO A 1 304 ? 149.519 106.226 130.428 1.00 78.61 304 PRO B C 1
ATOM 2416 O O . PRO A 1 304 ? 149.121 105.106 130.766 1.00 79.75 304 PRO B O 1
ATOM 2420 N N . THR A 1 305 ? 150.014 107.101 131.306 1.00 78.68 305 THR B N 1
ATOM 2421 C CA . THR A 1 305 ? 150.042 106.779 132.729 1.00 77.96 305 THR B CA 1
ATOM 2422 C C . THR A 1 305 ? 148.633 106.601 133.279 1.00 78.40 305 THR B C 1
ATOM 2423 O O . THR A 1 305 ? 148.363 105.654 134.029 1.00 81.20 305 THR B O 1
ATOM 2427 N N . ALA A 1 306 ? 147.719 107.504 132.914 1.00 75.60 306 ALA B N 1
ATOM 2428 C CA . 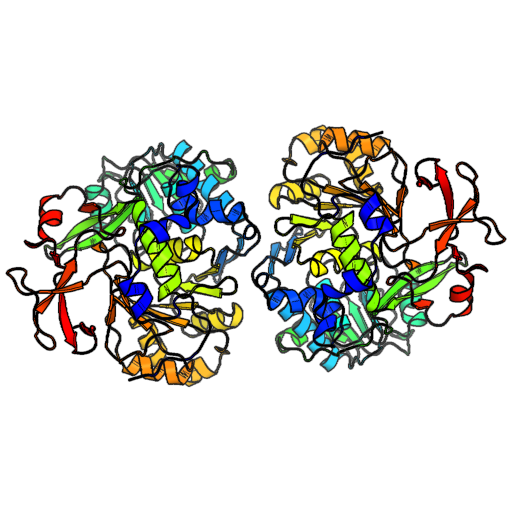ALA A 1 306 ? 146.336 107.384 133.361 1.00 75.64 306 ALA B CA 1
ATOM 2429 C C . ALA A 1 306 ? 145.690 106.119 132.815 1.00 76.79 306 ALA B C 1
ATOM 2430 O O . ALA A 1 306 ? 144.955 105.433 133.532 1.00 78.69 306 ALA B O 1
ATOM 2432 N N . PHE A 1 307 ? 145.959 105.787 131.551 1.00 74.72 307 PHE B N 1
ATOM 2433 C CA . PHE A 1 307 ? 145.406 104.563 130.982 1.00 73.70 307 PHE B CA 1
ATOM 2434 C C . PHE A 1 307 ? 145.938 103.328 131.697 1.00 78.52 307 PHE B C 1
ATOM 2435 O O . PHE A 1 307 ? 145.180 102.397 131.985 1.00 83.37 307 PHE B O 1
ATOM 2443 N N . ARG A 1 308 ? 147.240 103.298 131.996 1.00 82.76 308 ARG B N 1
ATOM 2444 C CA . ARG A 1 308 ? 147.809 102.143 132.684 1.00 83.52 308 ARG B CA 1
ATOM 2445 C C . ARG A 1 308 ? 147.257 102.011 134.097 1.00 84.11 308 ARG B C 1
ATOM 2446 O O . ARG A 1 308 ? 146.970 100.900 134.561 1.00 86.47 308 ARG B O 1
ATOM 2454 N N . MET A 1 309 ? 147.073 103.141 134.772 1.00 84.02 309 MET B N 1
ATOM 2455 C CA . MET A 1 309 ? 146.513 103.111 136.115 1.00 84.94 309 MET B CA 1
ATOM 2456 C C . MET A 1 309 ? 145.059 102.657 136.020 1.00 86.05 309 MET B C 1
ATOM 2457 O O . MET A 1 309 ? 144.525 102.058 136.953 1.00 88.80 309 MET B O 1
ATOM 2462 N N . LEU A 1 310 ? 144.423 102.944 134.886 1.00 85.29 310 LEU B N 1
ATOM 2463 C CA . LEU A 1 310 ? 143.049 102.517 134.666 1.00 84.95 310 LEU B CA 1
ATOM 2464 C C . LEU A 1 310 ? 143.100 101.002 134.610 1.00 84.27 310 LEU B C 1
ATOM 2465 O O . LEU A 1 310 ? 142.303 100.316 135.249 1.00 84.77 310 LEU B O 1
ATOM 2470 N N . MET A 1 311 ? 144.047 100.485 133.832 1.00 90.95 311 MET B N 1
ATOM 2471 C CA . MET A 1 311 ? 144.257 99.041 133.749 1.00 92.77 311 MET B CA 1
ATOM 2472 C C . MET A 1 311 ? 144.424 98.433 135.133 1.00 97.03 311 MET B C 1
ATOM 2473 O O . MET A 1 311 ? 143.927 97.333 135.403 1.00 98.17 311 MET B O 1
ATOM 2478 N N . GLY A 1 312 ? 145.129 99.133 136.023 1.00 94.48 312 GLY B N 1
ATOM 2479 C CA . GLY A 1 312 ? 145.310 98.639 137.376 1.00 93.60 312 GLY B CA 1
ATOM 2480 C C . GLY A 1 312 ? 144.025 98.527 138.169 1.00 96.15 312 GLY B C 1
ATOM 2481 O O . GLY A 1 312 ? 143.983 97.797 139.165 1.00 98.47 312 GLY B O 1
ATOM 2482 N N . ALA A 1 313 ? 142.972 99.234 137.754 1.00 98.24 313 ALA B N 1
ATOM 2483 C CA . ALA A 1 313 ? 141.701 99.207 138.467 1.00 98.89 313 ALA B CA 1
ATOM 2484 C C . ALA A 1 313 ? 140.843 97.995 138.128 1.00 99.47 313 ALA B C 1
ATOM 2485 O O . ALA A 1 313 ? 139.864 97.737 138.836 1.00 99.07 313 ALA B O 1
ATOM 2487 N N . GLY A 1 314 ? 141.171 97.257 137.080 1.00 99.45 314 GLY B N 1
ATOM 2488 C CA . GLY A 1 314 ? 140.402 96.060 136.770 1.00 99.51 314 GLY B CA 1
ATOM 2489 C C . GLY A 1 314 ? 139.384 96.284 135.670 1.00 102.48 314 GLY B C 1
ATOM 2490 O O . GLY A 1 314 ? 138.881 97.387 135.454 1.00 101.57 314 GLY B O 1
ATOM 2491 N N . ASP A 1 315 ? 139.074 95.203 134.962 1.00 108.16 315 ASP B N 1
ATOM 2492 C CA . ASP A 1 315 ? 138.117 95.251 133.863 1.00 106.42 315 ASP B CA 1
ATOM 2493 C C . ASP A 1 315 ? 136.683 95.425 134.353 1.00 107.27 315 ASP B C 1
ATOM 2494 O O . ASP A 1 315 ? 135.905 96.167 133.755 1.00 106.78 315 ASP B O 1
ATOM 2499 N N . GLU A 1 316 ? 136.334 94.741 135.438 1.00 104.76 316 GLU B N 1
ATOM 2500 C CA . GLU A 1 316 ? 134.980 94.839 135.978 1.00 101.99 316 GLU B CA 1
ATOM 2501 C C . GLU A 1 316 ? 134.659 96.254 136.442 1.00 102.58 316 GLU B C 1
ATOM 2502 O O . GLU A 1 316 ? 133.497 96.679 136.385 1.00 98.50 316 GLU B O 1
ATOM 2508 N N . MET A 1 317 ? 135.669 96.996 136.902 1.00 98.75 317 MET B N 1
ATOM 2509 C CA . MET A 1 317 ? 135.450 98.378 137.311 1.00 97.08 317 MET B CA 1
ATOM 2510 C C . MET A 1 317 ? 134.924 99.203 136.143 1.00 98.61 317 MET B C 1
ATOM 2511 O O . MET A 1 317 ? 133.974 99.979 136.296 1.00 96.08 317 MET B O 1
ATOM 2516 N N . ALA A 1 318 ? 135.515 99.028 134.959 1.00 89.18 318 ALA B N 1
ATOM 2517 C CA . ALA A 1 318 ? 134.997 99.690 133.768 1.00 86.98 318 ALA B CA 1
ATOM 2518 C C . ALA A 1 318 ? 133.662 99.102 133.334 1.00 88.01 318 ALA B C 1
ATOM 2519 O O . ALA A 1 318 ? 132.784 99.839 132.872 1.00 84.71 318 ALA B O 1
ATOM 2521 N N . ALA A 1 319 ? 133.489 97.785 133.477 1.00 90.92 319 ALA B N 1
ATOM 2522 C CA . ALA A 1 319 ? 132.244 97.142 133.073 1.00 88.88 319 ALA B CA 1
ATOM 2523 C C . ALA A 1 319 ? 131.060 97.580 133.926 1.00 88.82 319 ALA B C 1
ATOM 2524 O O . ALA A 1 319 ? 129.912 97.402 133.508 1.00 82.69 319 ALA B O 1
ATOM 2526 N N . LYS A 1 320 ? 131.311 98.144 135.106 1.00 87.49 320 LYS B N 1
ATOM 2527 C CA . LYS A 1 320 ? 130.236 98.668 135.938 1.00 83.98 320 LYS B CA 1
ATOM 2528 C C . LYS A 1 320 ? 129.574 99.905 135.336 1.00 83.72 320 LYS B C 1
ATOM 2529 O O . LYS A 1 320 ? 128.424 100.204 135.676 1.00 79.74 320 LYS B O 1
ATOM 2535 N N . TYR A 1 321 ? 130.236 100.586 134.404 1.00 86.05 321 TYR B N 1
ATOM 2536 C CA . TYR A 1 321 ? 129.763 101.851 133.864 1.00 81.15 321 TYR B CA 1
ATOM 2537 C C . TYR A 1 321 ? 129.459 101.717 132.378 1.00 81.83 321 TYR B C 1
ATOM 2538 O O . TYR A 1 321 ? 129.937 100.797 131.708 1.00 83.59 321 TYR B O 1
ATOM 2547 N N . ASP A 1 322 ? 128.652 102.648 131.872 1.00 79.19 322 ASP B N 1
ATOM 2548 C CA . ASP A 1 322 ? 128.271 102.673 130.463 1.00 77.48 322 ASP B CA 1
ATOM 2549 C C . ASP A 1 322 ? 129.243 103.569 129.702 1.00 80.12 322 ASP B C 1
ATOM 2550 O O . ASP A 1 322 ? 129.213 104.795 129.847 1.00 79.60 322 ASP B O 1
ATOM 2555 N N . LEU A 1 323 ? 130.105 102.959 128.887 1.00 72.20 323 LEU B N 1
ATOM 2556 C CA . LEU A 1 323 ? 131.119 103.682 128.129 1.00 70.32 323 LEU B CA 1
ATOM 2557 C C . LEU A 1 323 ? 130.852 103.651 126.629 1.00 72.28 323 LEU B C 1
ATOM 2558 O O . LEU A 1 323 ? 131.793 103.733 125.833 1.00 69.04 323 LEU B O 1
ATOM 2563 N N . THR A 1 324 ? 129.587 103.533 126.225 1.00 70.08 324 THR B N 1
ATOM 2564 C CA . THR A 1 324 ? 129.255 103.424 124.810 1.00 68.28 324 THR B CA 1
ATOM 2565 C C . THR A 1 324 ? 129.224 104.770 124.100 1.00 66.44 324 THR B C 1
ATOM 2566 O O . THR A 1 324 ? 129.132 104.796 122.868 1.00 62.86 324 THR B O 1
ATOM 2570 N N . SER A 1 325 ? 129.298 105.881 124.836 1.00 60.64 325 SER B N 1
ATOM 2571 C CA . SER A 1 325 ? 129.268 107.193 124.197 1.00 57.05 325 SER B CA 1
ATOM 2572 C C . SER A 1 325 ? 130.600 107.538 123.545 1.00 51.51 325 SER B C 1
ATOM 2573 O O . SER A 1 325 ? 130.637 108.346 122.611 1.00 52.76 325 SER B O 1
ATOM 2576 N N . LEU A 1 326 ? 131.694 106.950 124.021 1.00 52.31 326 LEU B N 1
ATOM 2577 C CA . LEU A 1 326 ? 133.009 107.232 123.463 1.00 49.52 326 LEU B CA 1
ATOM 2578 C C . LEU A 1 326 ? 133.081 106.776 122.014 1.00 52.30 326 LEU B C 1
ATOM 2579 O O . LEU A 1 326 ? 132.535 105.728 121.656 1.00 56.59 326 LEU B O 1
ATOM 2584 N N . ARG A 1 327 ? 133.745 107.573 121.177 1.00 48.71 327 ARG B N 1
ATOM 2585 C CA . ARG A 1 327 ? 133.964 107.225 119.782 1.00 47.00 327 ARG B CA 1
ATOM 2586 C C . ARG A 1 327 ? 135.382 107.478 119.299 1.00 49.89 327 ARG B C 1
ATOM 2587 O O . ARG A 1 327 ? 135.740 106.991 118.222 1.00 60.13 327 ARG B O 1
ATOM 2595 N N . HIS A 1 328 ? 136.194 108.214 120.053 1.00 50.04 328 HIS B N 1
ATOM 2596 C CA . HIS A 1 328 ? 137.567 108.503 119.663 1.00 45.86 328 HIS B CA 1
ATOM 2597 C C . HIS A 1 328 ? 138.400 108.692 120.921 1.00 49.88 328 HIS B C 1
ATOM 2598 O O . HIS A 1 328 ? 138.038 109.493 121.787 1.00 48.73 328 HIS B O 1
ATOM 2605 N N . VAL A 1 329 ? 139.500 107.948 121.022 1.00 51.68 329 VAL B N 1
ATOM 2606 C CA . VAL A 1 329 ? 140.380 107.978 122.185 1.00 52.65 329 VAL B CA 1
ATOM 2607 C C . VAL A 1 329 ? 141.801 108.240 121.706 1.00 55.96 329 VAL B C 1
ATOM 2608 O O . VAL A 1 329 ? 142.267 107.598 120.759 1.00 61.70 329 VAL B O 1
ATOM 2612 N N . LEU A 1 330 ? 142.486 109.179 122.358 1.00 48.46 330 LEU B N 1
ATOM 2613 C CA . LEU A 1 330 ? 143.835 109.564 121.974 1.00 46.19 330 LEU B CA 1
ATOM 2614 C C . LEU A 1 330 ? 144.709 109.677 123.216 1.00 53.93 330 LEU B C 1
ATOM 2615 O O . LEU A 1 330 ? 144.233 109.978 124.314 1.00 62.26 330 LEU B O 1
ATOM 2620 N N . SER A 1 331 ? 146.008 109.450 123.021 1.00 61.40 331 SER B N 1
ATOM 2621 C CA . SER A 1 331 ? 146.982 109.460 124.102 1.00 61.57 331 SER B CA 1
ATOM 2622 C C . SER A 1 331 ? 148.218 110.244 123.682 1.00 63.49 331 SER B C 1
ATOM 2623 O O . SER A 1 331 ? 148.556 110.308 122.498 1.00 65.83 331 SER B O 1
ATOM 2626 N N . VAL A 1 332 ? 148.897 110.834 124.667 1.00 63.43 332 VAL B N 1
ATOM 2627 C CA . VAL A 1 332 ? 150.052 111.687 124.408 1.00 63.82 332 VAL B CA 1
ATOM 2628 C C . VAL A 1 332 ? 150.847 111.834 125.698 1.00 66.32 332 VAL B C 1
ATOM 2629 O O . VAL A 1 332 ? 150.328 111.616 126.794 1.00 69.46 332 VAL B O 1
ATOM 2633 N N . GLY A 1 333 ? 152.121 112.215 125.566 1.00 76.03 333 GLY B N 1
ATOM 2634 C CA . GLY A 1 333 ? 153.003 112.471 126.686 1.00 79.92 333 GLY B CA 1
ATOM 2635 C C . GLY A 1 333 ? 154.054 111.398 126.898 1.00 81.59 333 GLY B C 1
ATOM 2636 O O . GLY A 1 333 ? 155.025 111.629 127.630 1.00 81.67 333 GLY B O 1
ATOM 2637 N N . GLU A 1 334 ? 153.884 110.242 126.269 1.00 89.09 334 GLU B N 1
ATOM 2638 C CA . GLU A 1 334 ? 154.743 109.085 126.469 1.00 89.44 334 GLU B CA 1
ATOM 2639 C C . GLU A 1 334 ? 154.377 108.063 125.405 1.00 92.66 334 GLU B C 1
ATOM 2640 O O . GLU A 1 334 ? 153.192 107.880 125.105 1.00 92.43 334 GLU B O 1
ATOM 2646 N N . PRO A 1 335 ? 155.370 107.388 124.793 1.00 94.13 335 PRO B N 1
ATOM 2647 C CA . PRO A 1 335 ? 155.018 106.490 123.692 1.00 92.90 335 PRO B CA 1
ATOM 2648 C C . PRO A 1 335 ? 154.297 105.232 124.154 1.00 93.25 335 PRO B C 1
ATOM 2649 O O . PRO A 1 335 ? 154.828 104.404 124.900 1.00 93.75 335 PRO B O 1
ATOM 2653 N N . LEU A 1 336 ? 153.058 105.108 123.685 1.00 91.73 336 LEU B N 1
ATOM 2654 C CA . LEU A 1 336 ? 152.087 104.204 124.284 1.00 89.92 336 LEU B CA 1
ATOM 2655 C C . LEU A 1 336 ? 152.501 102.748 124.126 1.00 91.67 336 LEU B C 1
ATOM 2656 O O . LEU A 1 336 ? 153.061 102.348 123.103 1.00 91.05 336 LEU B O 1
ATOM 2661 N N . ASN A 1 337 ? 152.217 101.957 125.156 1.00 92.19 337 ASN B N 1
ATOM 2662 C CA . ASN A 1 337 ? 152.448 100.522 125.128 1.00 92.51 337 ASN B CA 1
ATOM 2663 C C . ASN A 1 337 ? 151.291 99.824 124.414 1.00 92.31 337 ASN B C 1
ATOM 2664 O O . ASN A 1 337 ? 150.125 100.105 124.701 1.00 92.80 337 ASN B O 1
ATOM 2669 N N . PRO A 1 338 ? 151.586 98.924 123.472 1.00 89.50 338 PRO B N 1
ATOM 2670 C CA . PRO A 1 338 ? 150.498 98.268 122.724 1.00 87.28 338 PRO B CA 1
ATOM 2671 C C . PRO A 1 338 ? 149.553 97.456 123.596 1.00 91.15 338 PRO B C 1
ATOM 2672 O O . PRO A 1 338 ? 148.407 97.212 123.197 1.00 94.10 338 PRO B O 1
ATOM 2676 N N . GLU A 1 339 ? 150.003 97.008 124.771 1.00 95.58 339 GLU B N 1
ATOM 2677 C CA . GLU A 1 339 ? 149.107 96.285 125.668 1.00 98.14 339 GLU B CA 1
ATOM 2678 C C . GLU A 1 339 ? 147.972 97.183 126.143 1.00 98.55 339 GLU B C 1
ATOM 2679 O O . GLU A 1 339 ? 146.830 96.731 126.297 1.00 96.78 339 GLU B O 1
ATOM 2685 N N . VAL A 1 340 ? 148.267 98.464 126.375 1.00 89.49 340 VAL B N 1
ATOM 2686 C CA . VAL A 1 340 ? 147.212 99.424 126.678 1.00 88.47 340 VAL B CA 1
ATOM 2687 C C . VAL A 1 340 ? 146.245 99.526 125.507 1.00 91.40 340 VAL B C 1
ATOM 2688 O O . VAL A 1 340 ? 145.032 99.678 125.694 1.00 94.88 340 VAL B O 1
ATOM 2692 N N . ILE A 1 341 ? 146.764 99.442 124.280 1.00 88.40 341 ILE B N 1
ATOM 2693 C CA . ILE A 1 341 ? 145.901 99.477 123.101 1.00 87.09 341 ILE B CA 1
ATOM 2694 C C . ILE A 1 341 ? 144.965 98.276 123.087 1.00 87.38 341 ILE B C 1
ATOM 2695 O O . ILE A 1 341 ? 143.762 98.411 122.819 1.00 90.88 341 ILE B O 1
ATOM 2700 N N . ARG A 1 342 ? 145.493 97.083 123.379 1.00 87.79 342 ARG B N 1
ATOM 2701 C CA . ARG A 1 342 ? 144.626 95.908 123.436 1.00 87.77 342 ARG B CA 1
ATOM 2702 C C . ARG A 1 342 ? 143.579 96.055 124.531 1.00 88.04 342 ARG B C 1
ATOM 2703 O O . ARG A 1 342 ? 142.416 95.684 124.340 1.00 86.71 342 ARG B O 1
ATOM 2711 N N . TRP A 1 343 ? 143.974 96.586 125.690 1.00 84.72 343 TRP B N 1
ATOM 2712 C CA . TRP A 1 343 ? 143.017 96.755 126.779 1.00 82.93 343 TRP B CA 1
ATOM 2713 C C . TRP A 1 343 ? 141.916 97.736 126.399 1.00 79.96 343 TRP B C 1
ATOM 2714 O O . TRP A 1 343 ? 140.741 97.513 126.711 1.00 85.54 343 TRP B O 1
ATOM 2725 N N . GLY A 1 344 ? 142.278 98.833 125.737 1.00 77.07 344 GLY B N 1
ATOM 2726 C CA . GLY A 1 344 ? 141.269 99.778 125.292 1.00 80.89 344 GLY B CA 1
ATOM 2727 C C . GLY A 1 344 ? 140.326 99.176 124.269 1.00 82.38 344 GLY B C 1
ATOM 2728 O O . GLY A 1 344 ? 139.114 99.403 124.318 1.00 80.06 344 GLY B O 1
ATOM 2729 N N . HIS A 1 345 ? 140.868 98.391 123.335 1.00 86.75 345 HIS B N 1
ATOM 2730 C CA . HIS A 1 345 ? 140.021 97.747 122.336 1.00 85.61 345 HIS B CA 1
ATOM 2731 C C . HIS A 1 345 ? 139.140 96.675 122.966 1.00 87.89 345 HIS B C 1
ATOM 2732 O O . HIS A 1 345 ? 138.086 96.327 122.422 1.00 90.23 345 HIS B O 1
ATOM 2739 N N . LYS A 1 346 ? 139.557 96.180 124.126 1.00 91.16 346 LYS B N 1
ATOM 2740 C CA . LYS A 1 346 ? 138.809 95.150 124.834 1.00 89.46 346 LYS B CA 1
ATOM 2741 C C . LYS A 1 346 ? 137.743 95.734 125.758 1.00 90.25 346 LYS B C 1
ATOM 2742 O O . LYS A 1 346 ? 136.755 95.069 126.069 1.00 92.94 346 LYS B O 1
ATOM 2748 N N . VAL A 1 347 ? 137.940 96.974 126.198 1.00 86.27 347 VAL B N 1
ATOM 2749 C CA . VAL A 1 347 ? 136.979 97.613 127.092 1.00 85.56 347 VAL B CA 1
ATOM 2750 C C . VAL A 1 347 ? 136.024 98.507 126.312 1.00 88.17 347 VAL B C 1
ATOM 2751 O O . VAL A 1 347 ? 134.814 98.260 126.270 1.00 89.74 347 VAL B O 1
ATOM 2755 N N . PHE A 1 348 ? 136.547 99.561 125.685 1.00 86.34 348 PHE B N 1
ATOM 2756 C CA . PHE A 1 348 ? 135.708 100.509 124.961 1.00 85.33 348 PHE B CA 1
ATOM 2757 C C . PHE A 1 348 ? 135.390 100.034 123.551 1.00 87.11 348 PHE B C 1
ATOM 2758 O O . PHE A 1 348 ? 134.529 100.625 122.887 1.00 87.60 348 PHE B O 1
ATOM 2766 N N . ASN A 1 349 ? 136.046 98.966 123.096 1.00 86.40 349 ASN B N 1
ATOM 2767 C CA . ASN A 1 349 ? 135.986 98.512 121.708 1.00 87.02 349 ASN B CA 1
ATOM 2768 C C . ASN A 1 349 ? 136.295 99.720 120.816 1.00 86.24 349 ASN B C 1
ATOM 2769 O O . ASN A 1 349 ? 135.443 100.241 120.095 1.00 88.04 349 ASN B O 1
ATOM 2774 N N . LYS A 1 350 ? 137.499 100.264 120.993 1.00 78.62 350 LYS B N 1
ATOM 2775 C CA . LYS A 1 350 ? 137.994 101.405 120.235 1.00 76.70 350 LYS B CA 1
ATOM 2776 C C . LYS A 1 350 ? 139.508 101.305 120.128 1.00 78.06 350 LYS B C 1
ATOM 2777 O O . LYS A 1 350 ? 140.161 100.595 120.896 1.00 80.44 350 LYS B O 1
ATOM 2783 N N . ARG A 1 351 ? 140.063 102.029 119.165 1.00 72.70 351 ARG B N 1
ATOM 2784 C CA . ARG A 1 351 ? 141.505 102.111 118.990 1.00 73.72 351 ARG B CA 1
ATOM 2785 C C . ARG A 1 351 ? 142.015 103.352 119.710 1.00 77.73 351 ARG B C 1
ATOM 2786 O O . ARG A 1 351 ? 141.465 104.445 119.535 1.00 79.32 351 ARG B O 1
ATOM 2794 N N . ILE A 1 352 ? 143.053 103.184 120.522 1.00 70.62 352 ILE B N 1
ATOM 2795 C CA . ILE A 1 352 ? 143.692 104.316 121.184 1.00 69.69 352 ILE B CA 1
ATOM 2796 C C . ILE A 1 352 ? 144.716 104.908 120.225 1.00 70.67 352 ILE B C 1
ATOM 2797 O O . ILE A 1 352 ? 145.619 104.208 119.755 1.00 79.86 352 ILE B O 1
ATOM 2802 N N . HIS A 1 353 ? 144.576 106.195 119.929 1.00 59.78 353 HIS B N 1
ATOM 2803 C CA . HIS A 1 353 ? 145.375 106.857 118.908 1.00 58.03 353 HIS B CA 1
ATOM 2804 C C . HIS A 1 353 ? 146.558 107.560 119.563 1.00 67.49 353 HIS B C 1
ATOM 2805 O O . HIS A 1 353 ? 146.380 108.565 120.259 1.00 71.83 353 HIS B O 1
ATOM 2812 N N . ASP A 1 354 ? 147.757 107.034 119.337 1.00 76.97 354 ASP B N 1
ATOM 2813 C CA . ASP A 1 354 ? 148.957 107.644 119.890 1.00 71.27 354 ASP B CA 1
ATOM 2814 C C . ASP A 1 354 ? 149.415 108.806 119.018 1.00 74.05 354 ASP B C 1
ATOM 2815 O O . ASP A 1 354 ? 149.424 108.717 117.788 1.00 82.31 354 ASP B O 1
ATOM 2820 N N . THR A 1 355 ? 149.796 109.905 119.666 1.00 68.08 355 THR B N 1
ATOM 2821 C CA . THR A 1 355 ? 150.291 111.094 118.987 1.00 71.61 355 THR B CA 1
ATOM 2822 C C . THR A 1 355 ? 151.617 111.507 119.608 1.00 69.17 355 THR B C 1
ATOM 2823 O O . THR A 1 355 ? 151.865 111.245 120.788 1.00 73.87 355 THR B O 1
ATOM 2827 N N . TRP A 1 356 ? 152.469 112.147 118.811 1.00 58.49 356 TRP B N 1
ATOM 2828 C CA . TRP A 1 356 ? 153.786 112.580 119.259 1.00 58.94 356 TRP B CA 1
ATOM 2829 C C . TRP A 1 356 ? 153.980 114.061 118.976 1.00 56.37 356 TRP B C 1
ATOM 2830 O O . TRP A 1 356 ? 153.735 114.522 117.857 1.00 56.80 356 TRP B O 1
ATOM 2841 N N . TRP A 1 357 ? 154.432 114.793 119.991 1.00 54.05 357 TRP B N 1
ATOM 2842 C CA . TRP A 1 357 ? 154.902 116.165 119.850 1.00 50.82 357 TRP B CA 1
ATOM 2843 C C . TRP A 1 357 ? 155.564 116.561 121.161 1.00 52.11 357 TRP B C 1
ATOM 2844 O O . TRP A 1 357 ? 155.514 115.827 122.150 1.00 54.82 357 TRP B O 1
ATOM 2855 N N . MET A 1 358 ? 156.194 117.733 121.154 1.00 64.36 358 MET B N 1
ATOM 2856 C CA . MET A 1 358 ? 156.891 118.243 122.323 1.00 66.18 358 MET B C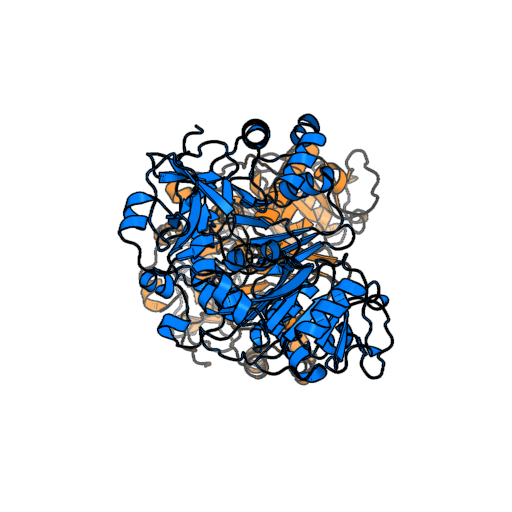A 1
ATOM 2857 C C . MET A 1 358 ? 156.474 119.686 122.562 1.00 62.00 358 MET B C 1
ATOM 2858 O O . MET A 1 358 ? 155.768 120.293 121.754 1.00 68.89 358 MET B O 1
ATOM 2863 N N . THR A 1 359 ? 156.923 120.232 123.693 1.00 56.08 359 THR B N 1
ATOM 2864 C CA . THR A 1 359 ? 156.576 121.606 124.042 1.00 58.76 359 THR B CA 1
ATOM 2865 C C . THR A 1 359 ? 157.098 122.587 123.001 1.00 66.78 359 THR B C 1
ATOM 2866 O O . THR A 1 359 ? 156.477 123.625 122.746 1.00 68.43 359 THR B O 1
ATOM 2870 N N . GLU A 1 360 ? 158.238 122.272 122.385 1.00 69.82 360 GLU B N 1
ATOM 2871 C CA . GLU A 1 360 ? 158.818 123.166 121.391 1.00 61.80 360 GLU B CA 1
ATOM 2872 C C . GLU A 1 360 ? 158.081 123.097 120.060 1.00 66.81 360 GLU B C 1
ATOM 2873 O O . GLU A 1 360 ? 158.219 124.003 119.231 1.00 68.96 360 GLU B O 1
ATOM 2879 N N . THR A 1 361 ? 157.299 122.040 119.834 1.00 61.42 361 THR B N 1
ATOM 2880 C CA . THR A 1 361 ? 156.654 121.842 118.543 1.00 58.93 361 THR B CA 1
ATOM 2881 C C . THR A 1 361 ? 155.298 122.528 118.437 1.00 56.05 361 THR B C 1
ATOM 2882 O O . THR A 1 361 ? 154.788 122.684 117.323 1.00 58.80 361 THR B O 1
ATOM 2886 N N . GLY A 1 362 ? 154.698 122.927 119.558 1.00 53.85 362 GLY B N 1
ATOM 2887 C CA . GLY A 1 362 ? 153.464 123.684 119.546 1.00 55.29 362 GLY B CA 1
ATOM 2888 C C . GLY A 1 362 ? 152.199 122.883 119.327 1.00 63.95 362 GLY B C 1
ATOM 2889 O O . GLY A 1 362 ? 151.159 123.234 119.895 1.00 67.97 362 GLY B O 1
ATOM 2890 N N . SER A 1 363 ? 152.245 121.829 118.518 1.00 63.61 363 SER B N 1
ATOM 2891 C CA . SER A 1 363 ? 151.081 120.999 118.234 1.00 55.41 363 SER B CA 1
ATOM 2892 C C . SER A 1 363 ? 151.583 119.641 117.769 1.00 54.52 363 SER B C 1
ATOM 2893 O O . SER A 1 363 ? 152.778 119.456 117.525 1.00 67.11 363 SER B O 1
ATOM 2896 N N . GLN A 1 364 ? 150.664 118.686 117.647 1.00 52.49 364 GLN B N 1
ATOM 2897 C CA . GLN A 1 364 ? 151.063 117.343 117.247 1.00 55.86 364 GLN B CA 1
ATOM 2898 C C . GLN A 1 364 ? 151.605 117.347 115.825 1.00 55.07 364 GLN B C 1
ATOM 2899 O O . GLN A 1 364 ? 151.132 118.089 114.961 1.00 60.26 364 GLN B O 1
ATOM 2905 N N . LEU A 1 365 ? 152.613 116.509 115.589 1.00 58.15 365 LEU B N 1
ATOM 2906 C CA . LEU A 1 365 ? 153.269 116.446 114.291 1.00 51.21 365 LEU B CA 1
ATOM 2907 C C . LEU A 1 365 ? 153.053 115.087 113.639 1.00 53.14 365 LEU B C 1
ATOM 2908 O O . LEU A 1 365 ? 152.626 115.007 112.484 1.00 64.63 365 LEU B O 1
ATOM 2913 N N . ILE A 1 366 ? 153.341 114.017 114.373 1.00 52.16 366 ILE B N 1
ATOM 2914 C CA . ILE A 1 366 ? 153.229 112.651 113.875 1.00 56.58 366 ILE B CA 1
ATOM 2915 C C . ILE A 1 366 ? 152.154 111.948 114.691 1.00 61.40 366 ILE B C 1
ATOM 2916 O O . ILE A 1 366 ? 152.270 111.845 115.918 1.00 68.53 366 ILE B O 1
ATOM 2921 N N . CYS A 1 367 ? 151.116 111.459 114.014 1.00 67.10 367 CYS B N 1
ATOM 2922 C CA . CYS A 1 367 ? 149.914 110.996 114.691 1.00 64.05 367 CYS B CA 1
ATOM 2923 C C . CYS A 1 367 ? 149.316 109.796 113.975 1.00 61.31 367 CYS B C 1
ATOM 2924 O O . CYS A 1 367 ? 149.649 109.494 112.827 1.00 60.78 367 CYS B O 1
ATOM 2927 N N . ASN A 1 368 ? 148.420 109.114 114.684 1.00 62.93 368 ASN B N 1
ATOM 2928 C CA . ASN A 1 368 ? 147.523 108.136 114.089 1.00 60.83 368 ASN B CA 1
ATOM 2929 C C . ASN A 1 368 ? 146.220 108.836 113.727 1.00 65.71 368 ASN B C 1
ATOM 2930 O O . ASN A 1 368 ? 145.840 109.818 114.372 1.00 73.24 368 ASN B O 1
ATOM 2935 N N . TYR A 1 369 ? 145.542 108.339 112.702 1.00 64.30 369 TYR B N 1
ATOM 2936 C CA . TYR A 1 369 ? 144.353 108.998 112.191 1.00 61.99 369 TYR B CA 1
ATOM 2937 C C . TYR A 1 369 ? 143.159 108.054 112.171 1.00 68.24 369 TYR B C 1
ATOM 2938 O O . TYR A 1 369 ? 143.318 106.832 112.095 1.00 71.82 369 TYR B O 1
ATOM 2947 N N . PRO A 1 370 ? 141.939 108.592 112.261 1.00 69.97 370 PRO B N 1
ATOM 2948 C CA . PRO A 1 370 ? 140.752 107.728 112.171 1.00 70.65 370 PRO B CA 1
ATOM 2949 C C . PRO A 1 370 ? 140.644 106.986 110.852 1.00 74.46 370 PRO B C 1
ATOM 2950 O O . PRO A 1 370 ? 140.084 105.884 110.813 1.00 76.40 370 PRO B O 1
ATOM 2954 N N . CYS A 1 371 ? 141.164 107.557 109.768 1.00 73.71 371 CYS B N 1
ATOM 2955 C CA . CYS A 1 371 ? 141.080 106.957 108.445 1.00 70.90 371 CYS B CA 1
ATOM 2956 C C . CYS A 1 371 ? 142.272 106.066 108.123 1.00 77.34 371 CYS B C 1
ATOM 2957 O O . CYS A 1 371 ? 142.346 105.532 107.012 1.00 85.40 371 CYS B O 1
ATOM 2960 N N . MET A 1 372 ? 143.198 105.893 109.059 1.00 72.35 372 MET B N 1
ATOM 2961 C CA . MET A 1 372 ? 144.416 105.138 108.818 1.00 70.62 372 MET B CA 1
ATOM 2962 C C . MET A 1 372 ? 144.488 103.954 109.769 1.00 72.29 372 MET B C 1
ATOM 2963 O O . MET A 1 372 ? 143.994 104.003 110.897 1.00 81.05 372 MET B O 1
ATOM 2968 N N . ASP A 1 373 ? 145.109 102.880 109.292 1.00 78.24 373 ASP B N 1
ATOM 2969 C CA . ASP A 1 373 ? 145.381 101.738 110.151 1.00 83.38 373 ASP B CA 1
ATOM 2970 C C . ASP A 1 373 ? 146.365 102.135 111.242 1.00 82.58 373 ASP B C 1
ATOM 2971 O O . ASP A 1 373 ? 147.263 102.952 111.023 1.00 84.68 373 ASP B O 1
ATOM 2976 N N . ILE A 1 374 ? 146.189 101.559 112.425 1.00 73.97 374 ILE B N 1
ATOM 2977 C CA . ILE A 1 374 ? 147.058 101.830 113.563 1.00 73.58 374 ILE B CA 1
ATOM 2978 C C . ILE A 1 374 ? 147.932 100.607 113.797 1.00 77.63 374 ILE B C 1
ATOM 2979 O O . ILE A 1 374 ? 147.427 99.522 114.109 1.00 82.61 374 ILE B O 1
ATOM 2984 N N . LYS A 1 375 ? 149.243 100.779 113.638 1.00 80.75 375 LYS B N 1
ATOM 2985 C CA . LYS A 1 375 ? 150.196 99.733 113.977 1.00 83.14 375 LYS B CA 1
ATOM 2986 C C . LYS A 1 375 ? 150.575 99.899 115.440 1.00 83.85 375 LYS B C 1
ATOM 2987 O O . LYS A 1 375 ? 151.089 100.963 115.816 1.00 85.21 375 LYS B O 1
ATOM 2993 N N . PRO A 1 376 ? 150.325 98.907 116.298 1.00 78.01 376 PRO B N 1
ATOM 2994 C CA . PRO A 1 376 ? 150.604 99.072 117.731 1.00 79.08 376 PRO B CA 1
ATOM 2995 C C . PRO A 1 376 ? 152.045 99.458 118.023 1.00 80.08 376 PRO B C 1
ATOM 2996 O O . PRO A 1 376 ? 152.980 98.838 117.507 1.00 86.06 376 PRO B O 1
ATOM 3000 N N . GLY A 1 377 ? 152.231 100.486 118.848 1.00 73.04 377 GLY B N 1
ATOM 3001 C CA . GLY A 1 377 ? 153.540 100.967 119.219 1.00 72.38 377 GLY B CA 1
ATOM 3002 C C . GLY A 1 377 ? 154.091 102.057 118.323 1.00 70.16 377 GLY B C 1
ATOM 3003 O O . GLY A 1 377 ? 155.128 102.643 118.652 1.00 72.89 377 GLY B O 1
ATOM 3004 N N . SER A 1 378 ? 153.430 102.341 117.206 1.00 72.67 378 SER B N 1
ATOM 3005 C CA . SER A 1 378 ? 153.922 103.338 116.269 1.00 74.15 378 SER B CA 1
ATOM 3006 C C . SER A 1 378 ? 153.309 104.704 116.547 1.00 71.51 378 SER B C 1
ATOM 3007 O O . SER A 1 378 ? 152.146 104.821 116.942 1.00 74.91 378 SER B O 1
ATOM 3010 N N . MET A 1 379 ? 154.113 105.746 116.333 1.00 69.04 379 MET B N 1
ATOM 3011 C CA . MET A 1 379 ? 153.624 107.110 116.474 1.00 70.30 379 MET B CA 1
ATOM 3012 C C . MET A 1 379 ? 152.732 107.523 115.313 1.00 74.39 379 MET B C 1
ATOM 3013 O O . MET A 1 379 ? 151.899 108.420 115.479 1.00 73.45 379 MET B O 1
ATOM 3018 N N . GLY A 1 380 ? 152.889 106.899 114.149 1.00 71.61 380 GLY B N 1
ATOM 3019 C CA . GLY A 1 380 ? 152.059 107.214 113.004 1.00 70.30 380 GLY B CA 1
ATOM 3020 C C . GLY A 1 380 ? 152.796 107.914 111.882 1.00 65.34 380 GLY B C 1
ATOM 3021 O O . GLY A 1 380 ? 153.960 107.610 111.607 1.00 70.94 380 GLY B O 1
ATOM 3022 N N . LYS A 1 381 ? 152.127 108.860 111.229 1.00 65.84 381 LYS B N 1
ATOM 3023 C CA . LYS A 1 381 ? 152.679 109.586 110.099 1.00 64.83 381 LYS B CA 1
ATOM 3024 C C . LYS A 1 381 ? 152.571 111.088 110.328 1.00 64.25 381 LYS B C 1
ATOM 3025 O O . LYS A 1 381 ? 151.688 111.546 111.059 1.00 63.70 381 LYS B O 1
ATOM 3031 N N . PRO A 1 382 ? 153.457 111.879 109.722 1.00 65.46 382 PRO B N 1
ATOM 3032 C CA . PRO A 1 382 ? 153.365 113.335 109.873 1.00 64.06 382 PRO B CA 1
ATOM 3033 C C . PRO A 1 382 ? 152.062 113.873 109.305 1.00 63.52 382 PRO B C 1
ATOM 3034 O O . PRO A 1 382 ? 151.514 113.344 108.337 1.00 71.43 382 PRO B O 1
ATOM 3038 N N . ILE A 1 383 ? 151.565 114.937 109.925 1.00 54.91 383 ILE B N 1
ATOM 3039 C CA . ILE A 1 383 ? 150.331 115.573 109.475 1.00 53.17 383 ILE B CA 1
ATOM 3040 C C . ILE A 1 383 ? 150.584 116.213 108.116 1.00 54.62 383 ILE B C 1
ATOM 3041 O O . ILE A 1 383 ? 151.719 116.614 107.824 1.00 62.00 383 ILE B O 1
ATOM 3046 N N . PRO A 1 384 ? 149.578 116.298 107.248 1.00 58.00 384 PRO B N 1
ATOM 3047 C CA . PRO A 1 384 ? 149.757 117.018 105.982 1.00 57.25 384 PRO B CA 1
ATOM 3048 C C . PRO A 1 384 ? 150.179 118.459 106.224 1.00 61.22 384 PRO B C 1
ATOM 3049 O O . PRO A 1 384 ? 149.673 119.131 107.125 1.00 64.50 384 PRO B O 1
ATOM 3053 N N . GLY A 1 385 ? 151.109 118.933 105.400 1.00 67.12 385 GLY B N 1
ATOM 3054 C CA . GLY A 1 385 ? 151.709 120.236 105.577 1.00 63.07 385 GLY B CA 1
ATOM 3055 C C . GLY A 1 385 ? 152.945 120.244 106.450 1.00 65.10 385 GLY B C 1
ATOM 3056 O O . GLY A 1 385 ? 153.532 121.314 106.653 1.00 71.87 385 GLY B O 1
ATOM 3057 N N . VAL A 1 386 ? 153.348 119.092 106.977 1.00 63.43 386 VAL B N 1
ATOM 3058 C CA . VAL A 1 386 ? 154.531 118.966 107.819 1.00 65.02 386 VAL B CA 1
ATOM 3059 C C . VAL A 1 386 ? 155.369 117.811 107.291 1.00 66.96 386 VAL B C 1
ATOM 3060 O O . VAL A 1 386 ? 154.846 116.715 107.061 1.00 70.47 386 VAL B O 1
ATOM 3064 N N . GLU A 1 387 ? 156.662 118.057 107.099 1.00 74.05 387 GLU B N 1
ATOM 3065 C CA . GLU A 1 387 ? 157.591 117.061 106.582 1.00 76.23 387 GLU B CA 1
ATOM 3066 C C . GLU A 1 387 ? 158.529 116.628 107.701 1.00 79.61 387 GLU B C 1
ATOM 3067 O O . GLU A 1 387 ? 159.157 117.471 108.349 1.00 82.56 387 GLU B O 1
ATOM 3073 N N . ALA A 1 388 ? 158.622 115.321 107.921 1.00 72.85 388 ALA B N 1
ATOM 3074 C CA . ALA A 1 388 ? 159.487 114.748 108.939 1.00 68.06 388 ALA B CA 1
ATOM 3075 C C . ALA A 1 388 ? 160.387 113.696 108.311 1.00 71.27 388 ALA B C 1
ATOM 3076 O O . ALA A 1 388 ? 160.070 113.137 107.257 1.00 75.98 388 ALA B O 1
ATOM 3078 N N . ALA A 1 389 ? 161.515 113.429 108.965 1.00 79.67 389 ALA B N 1
ATOM 3079 C CA . ALA A 1 389 ? 162.482 112.478 108.443 1.00 77.47 389 ALA B CA 1
ATOM 3080 C C . ALA A 1 389 ? 163.354 111.955 109.574 1.00 80.69 389 ALA B C 1
ATOM 3081 O O . ALA A 1 389 ? 163.334 112.466 110.697 1.00 84.17 389 ALA B O 1
ATOM 3083 N N . ILE A 1 390 ? 164.102 110.904 109.261 1.00 83.58 390 ILE B N 1
ATOM 3084 C CA . ILE A 1 390 ? 165.128 110.364 110.143 1.00 83.34 390 ILE B CA 1
ATOM 3085 C C . ILE A 1 390 ? 166.478 110.746 109.556 1.00 85.35 390 ILE B C 1
ATOM 3086 O O . ILE A 1 390 ? 166.848 110.275 108.474 1.00 89.24 390 ILE B O 1
ATOM 3091 N N . VAL A 1 391 ? 167.216 111.602 110.262 1.00 87.86 391 VAL B N 1
ATOM 3092 C CA . VAL A 1 391 ? 168.453 112.164 109.743 1.00 89.54 391 VAL B CA 1
ATOM 3093 C C . VAL A 1 391 ? 169.610 111.763 110.646 1.00 92.21 391 VAL B C 1
ATOM 3094 O O . VAL A 1 391 ? 169.436 111.445 111.825 1.00 91.51 391 VAL B O 1
ATOM 3098 N N . ASP A 1 392 ? 170.805 111.773 110.063 1.00 108.67 392 ASP B N 1
ATOM 3099 C CA . ASP A 1 392 ? 172.034 111.556 110.805 1.00 108.51 392 ASP B CA 1
ATOM 3100 C C . ASP A 1 392 ? 172.530 112.878 111.387 1.00 108.14 392 ASP B C 1
ATOM 3101 O O . ASP A 1 392 ? 171.828 113.893 111.387 1.00 109.37 392 ASP B O 1
ATOM 3106 N N . ASN A 1 393 ? 173.764 112.870 111.891 1.00 101.80 393 ASN B N 1
ATOM 3107 C CA . ASN A 1 393 ? 174.338 114.077 112.471 1.00 102.70 393 ASN B CA 1
ATOM 3108 C C . ASN A 1 393 ? 174.716 115.116 111.424 1.00 101.79 393 ASN B C 1
ATOM 3109 O O . ASN A 1 393 ? 174.975 116.268 111.787 1.00 102.14 393 ASN B O 1
ATOM 3114 N N . GLN A 1 394 ? 174.756 114.745 110.145 1.00 107.30 394 GLN B N 1
ATOM 3115 C CA . GLN A 1 394 ? 175.097 115.670 109.074 1.00 109.59 394 GLN B CA 1
ATOM 3116 C C . GLN A 1 394 ? 173.881 116.187 108.318 1.00 110.54 394 GLN B C 1
ATOM 3117 O O . GLN A 1 394 ? 174.046 116.897 107.321 1.00 109.25 394 GLN B O 1
ATOM 3123 N N . GLY A 1 395 ? 172.671 115.855 108.759 1.00 108.84 395 GLY B N 1
ATOM 3124 C CA . GLY A 1 395 ? 171.468 116.324 108.104 1.00 106.25 395 GLY B CA 1
ATOM 3125 C C . GLY A 1 395 ? 171.038 115.539 106.886 1.00 107.99 395 GLY B C 1
ATOM 3126 O O . GLY A 1 395 ? 170.183 116.019 106.134 1.00 110.24 395 GLY B O 1
ATOM 3127 N N . ASN A 1 396 ? 171.600 114.354 106.663 1.00 107.76 396 ASN B N 1
ATOM 3128 C CA . ASN A 1 396 ? 171.234 113.545 105.510 1.00 106.77 396 ASN B CA 1
ATOM 3129 C C . ASN A 1 396 ? 170.134 112.561 105.888 1.00 106.10 396 ASN B C 1
ATOM 3130 O O . ASN A 1 396 ? 170.189 111.936 106.952 1.00 107.18 396 ASN B O 1
ATOM 3135 N N . GLU A 1 397 ? 169.136 112.427 105.017 1.00 101.49 397 GLU B N 1
ATOM 3136 C CA . GLU A 1 397 ? 168.048 111.491 105.266 1.00 102.84 397 GLU B CA 1
ATOM 3137 C C . GLU A 1 397 ? 168.570 110.061 105.309 1.00 103.17 397 GLU B C 1
ATOM 3138 O O . GLU A 1 397 ? 169.473 109.687 104.557 1.00 107.41 397 GLU B O 1
ATOM 3144 N N . LEU A 1 398 ? 167.999 109.267 106.192 1.00 93.86 398 LEU B N 1
ATOM 3145 C CA . LEU A 1 398 ? 168.401 107.874 106.260 1.00 93.30 398 LEU B CA 1
ATOM 3146 C C . LEU A 1 398 ? 167.340 106.981 105.625 1.00 96.20 398 LEU B C 1
ATOM 3147 O O . LEU A 1 398 ? 166.153 107.319 105.626 1.00 98.41 398 LEU B O 1
ATOM 3152 N N . PRO A 1 399 ? 167.735 105.839 105.071 1.00 96.35 399 PRO B N 1
ATOM 3153 C CA . PRO A 1 399 ? 166.754 104.909 104.505 1.00 97.09 399 PRO B CA 1
ATOM 3154 C C . PRO A 1 399 ? 165.924 104.267 105.600 1.00 98.92 399 PRO B C 1
ATOM 3155 O O . PRO A 1 399 ? 166.296 104.319 106.782 1.00 100.31 399 PRO B O 1
ATOM 3159 N N . PRO A 1 400 ? 164.784 103.668 105.254 1.00 93.38 400 PRO B N 1
ATOM 3160 C 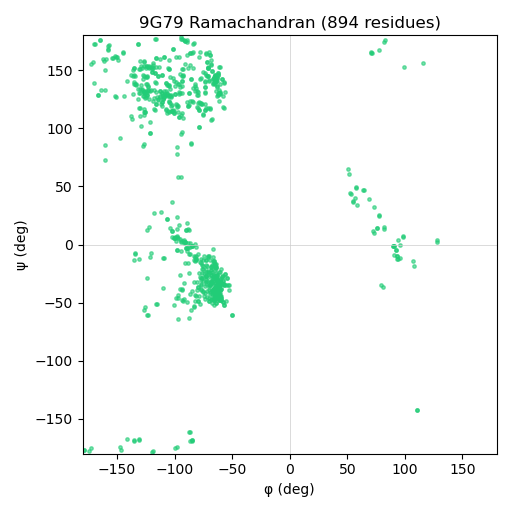CA . PRO A 1 400 ? 163.926 103.066 106.282 1.00 92.11 400 PRO B CA 1
ATOM 3161 C C . PRO A 1 400 ? 164.635 101.950 107.035 1.00 92.86 400 PRO B C 1
ATOM 3162 O O . PRO A 1 400 ? 165.555 101.312 106.519 1.00 94.69 400 PRO B O 1
ATOM 3166 N N . TYR A 1 401 ? 164.203 101.740 108.280 1.00 95.11 401 TYR B N 1
ATOM 3167 C CA . TYR A 1 401 ? 164.689 100.726 109.222 1.00 93.35 401 TYR B CA 1
ATOM 3168 C C . TYR A 1 401 ? 166.070 101.053 109.771 1.00 93.12 401 TYR B C 1
ATOM 3169 O O . TYR A 1 401 ? 166.689 100.189 110.408 1.00 93.83 401 TYR B O 1
ATOM 3178 N N . ARG A 1 402 ? 166.575 102.263 109.555 1.00 100.13 402 ARG B N 1
ATOM 3179 C CA . ARG A 1 402 ? 167.864 102.681 110.089 1.00 102.50 402 ARG B CA 1
ATOM 3180 C C . ARG A 1 402 ? 167.651 103.668 111.229 1.00 102.24 402 ARG B C 1
ATOM 3181 O O . ARG A 1 402 ? 166.928 104.657 111.074 1.00 101.44 402 ARG B O 1
ATOM 3189 N N . MET A 1 403 ? 168.279 103.392 112.368 1.00 103.84 403 MET B N 1
ATOM 3190 C CA . MET A 1 403 ? 168.172 104.261 113.530 1.00 102.23 403 MET B CA 1
ATOM 3191 C C . MET A 1 403 ? 168.797 105.619 113.246 1.00 105.71 403 MET B C 1
ATOM 3192 O O . MET A 1 403 ? 169.820 105.719 112.562 1.00 107.05 403 MET B O 1
ATOM 3197 N N . GLY A 1 404 ? 168.179 106.663 113.776 1.00 93.06 404 GLY B N 1
ATOM 3198 C CA . GLY A 1 404 ? 168.700 107.998 113.589 1.00 93.72 404 GLY B CA 1
ATOM 3199 C C . GLY A 1 404 ? 167.918 109.010 114.390 1.00 90.24 404 GLY B C 1
ATOM 3200 O O . GLY A 1 404 ? 166.997 108.662 115.130 1.00 91.33 404 GLY B O 1
ATOM 3201 N N . ASN A 1 405 ? 168.298 110.274 114.234 1.00 88.82 405 ASN B N 1
ATOM 3202 C CA . ASN A 1 405 ? 167.643 111.359 114.952 1.00 87.62 405 ASN B CA 1
ATOM 3203 C C . ASN A 1 405 ? 166.356 111.743 114.234 1.00 88.90 405 ASN B C 1
ATOM 3204 O O . ASN A 1 405 ? 166.341 111.888 113.008 1.00 92.05 405 ASN B O 1
ATOM 3209 N N . LEU A 1 406 ? 165.279 111.909 114.995 1.00 85.34 406 LEU B N 1
ATOM 3210 C CA . LEU A 1 406 ? 164.009 112.336 114.423 1.00 81.44 406 LEU B CA 1
ATOM 3211 C C . LEU A 1 406 ? 164.034 113.839 114.187 1.00 81.40 406 LEU B C 1
ATOM 3212 O O . LEU A 1 406 ? 164.126 114.619 115.140 1.00 86.33 406 LEU B O 1
ATOM 3217 N N . ALA A 1 407 ? 163.954 114.252 112.924 1.00 68.71 407 ALA B N 1
ATOM 3218 C CA . ALA A 1 407 ? 163.996 115.661 112.574 1.00 71.65 407 ALA B CA 1
ATOM 3219 C C . ALA A 1 407 ? 162.734 116.038 111.818 1.00 72.18 407 ALA B C 1
ATOM 3220 O O . ALA A 1 407 ? 162.102 115.201 111.171 1.00 78.24 407 ALA B O 1
ATOM 3222 N N . ILE A 1 408 ? 162.367 117.311 111.918 1.00 67.77 408 ILE B N 1
ATOM 3223 C CA . ILE A 1 408 ? 161.211 117.861 111.225 1.00 68.42 408 ILE B CA 1
ATOM 3224 C C . ILE A 1 408 ? 161.688 119.029 110.376 1.00 67.86 408 ILE B C 1
ATOM 3225 O O . ILE A 1 408 ? 162.494 119.845 110.835 1.00 72.35 408 ILE B O 1
ATOM 3230 N N . LYS A 1 409 ? 161.213 119.098 109.136 1.00 72.28 409 LYS B N 1
ATOM 3231 C CA . LYS A 1 409 ? 161.592 120.207 108.273 1.00 73.41 409 LYS B CA 1
ATOM 3232 C C . LYS A 1 409 ? 161.102 121.522 108.867 1.00 72.98 409 LYS B C 1
ATOM 3233 O O . LYS A 1 409 ? 159.927 121.662 109.216 1.00 75.12 409 LYS B O 1
ATOM 3239 N N . LYS A 1 410 ? 162.014 122.483 108.979 1.00 70.45 410 LYS B N 1
ATOM 3240 C CA . LYS A 1 410 ? 161.711 123.746 109.637 1.00 67.11 410 LYS B CA 1
ATOM 3241 C C . LYS A 1 410 ? 160.659 124.531 108.863 1.00 74.51 410 LYS B C 1
ATOM 3242 O O . LYS A 1 410 ? 160.672 124.571 107.630 1.00 80.83 410 LYS B O 1
ATOM 3248 N N . GLY A 1 411 ? 159.740 125.157 109.596 1.00 64.31 411 GLY B N 1
ATOM 3249 C CA . GLY A 1 411 ? 158.824 126.100 108.985 1.00 68.34 411 GLY B CA 1
ATOM 3250 C C . GLY A 1 411 ? 157.343 125.896 109.235 1.00 69.91 411 GLY B C 1
ATOM 3251 O O . GLY A 1 411 ? 156.526 126.649 108.697 1.00 72.73 411 GLY B O 1
ATOM 3252 N N . TRP A 1 412 ? 156.969 124.899 110.034 1.00 68.60 412 TRP B N 1
ATOM 3253 C CA . TRP A 1 412 ? 155.558 124.681 110.307 1.00 65.42 412 TRP B CA 1
ATOM 3254 C C . TRP A 1 412 ? 155.013 125.792 111.203 1.00 67.07 412 TRP B C 1
ATOM 3255 O O . TRP A 1 412 ? 155.755 126.396 111.981 1.00 70.44 412 TRP B O 1
ATOM 3266 N N . PRO A 1 413 ? 153.714 126.092 111.096 1.00 54.30 413 PRO B N 1
ATOM 3267 C CA . PRO A 1 413 ? 153.171 127.256 111.815 1.00 47.74 413 PRO B CA 1
ATOM 3268 C C . PRO A 1 413 ? 153.315 127.185 113.325 1.00 54.68 413 PRO B C 1
ATOM 3269 O O . PRO A 1 413 ? 153.496 128.230 113.962 1.00 57.91 413 PRO B O 1
ATOM 3273 N N . SER A 1 414 ? 153.244 125.997 113.923 1.00 61.12 414 SER B N 1
ATOM 3274 C CA . SER A 1 414 ? 153.241 125.865 115.373 1.00 56.21 414 SER B CA 1
ATOM 3275 C C . SER A 1 414 ? 154.641 125.777 115.961 1.00 56.22 414 SER B C 1
ATOM 3276 O O . SER A 1 414 ? 154.786 125.426 117.135 1.00 65.76 414 SER B O 1
ATOM 3279 N N . MET A 1 415 ? 155.670 126.083 115.176 1.00 56.46 415 MET B N 1
ATOM 3280 C CA . MET A 1 415 ? 157.029 126.101 115.697 1.00 52.78 415 MET B CA 1
ATOM 3281 C C . MET A 1 415 ? 157.166 127.150 116.790 1.00 62.03 415 MET B C 1
ATOM 3282 O O . MET A 1 415 ? 156.528 128.205 116.743 1.00 66.02 415 MET B O 1
ATOM 3287 N N . MET A 1 416 ? 157.999 126.852 117.783 1.00 60.99 416 MET B N 1
ATOM 3288 C CA . MET A 1 416 ? 158.331 127.853 118.784 1.00 53.20 416 MET B CA 1
ATOM 3289 C C . MET A 1 416 ? 159.067 129.014 118.129 1.00 56.53 416 MET B C 1
ATOM 3290 O O . MET A 1 416 ? 159.870 128.825 117.212 1.00 61.75 416 MET B O 1
ATOM 3295 N N . HIS A 1 417 ? 158.748 130.228 118.571 1.00 54.39 417 HIS B N 1
ATOM 3296 C CA . HIS A 1 417 ? 159.405 131.398 118.004 1.00 57.13 417 HIS B CA 1
ATOM 3297 C C . HIS A 1 417 ? 160.828 131.536 118.522 1.00 58.05 417 HIS B C 1
ATOM 3298 O O . HIS A 1 417 ? 161.741 131.871 117.759 1.00 66.15 417 HIS B O 1
ATOM 3305 N N . THR A 1 418 ? 161.033 131.274 119.810 1.00 53.06 418 THR B N 1
ATOM 3306 C CA . THR A 1 418 ? 162.347 131.377 120.424 1.00 51.94 418 THR B CA 1
ATOM 3307 C C . THR A 1 418 ? 162.317 130.657 121.761 1.00 56.16 418 THR B C 1
ATOM 3308 O O . THR A 1 418 ? 161.279 130.154 122.196 1.00 63.22 418 THR B O 1
ATOM 3312 N N . ILE A 1 419 ? 163.478 130.604 122.401 1.00 55.66 419 ILE B N 1
ATOM 3313 C CA . ILE A 1 419 ? 163.580 130.219 123.802 1.00 50.08 419 ILE B CA 1
ATOM 3314 C C . ILE A 1 419 ? 163.800 131.498 124.595 1.00 49.78 419 ILE B C 1
ATOM 3315 O O . ILE A 1 419 ? 164.700 132.282 124.277 1.00 60.86 419 ILE B O 1
ATOM 3320 N N . TRP A 1 420 ? 162.969 131.719 125.610 1.00 47.99 420 TRP B N 1
ATOM 3321 C CA . TRP A 1 420 ? 162.924 133.010 126.287 1.00 53.86 420 TRP B CA 1
ATOM 3322 C C . TRP A 1 420 ? 164.284 133.400 126.845 1.00 62.86 420 TRP B C 1
ATOM 3323 O O . TRP A 1 420 ? 164.834 132.713 127.712 1.00 66.98 420 TRP B O 1
ATOM 3334 N N . ASN A 1 421 ? 164.817 134.513 126.337 1.00 68.95 421 ASN B N 1
ATOM 3335 C CA . ASN A 1 421 ? 166.076 135.092 126.804 1.00 63.03 421 ASN B CA 1
ATOM 3336 C C . ASN A 1 421 ? 167.233 134.102 126.711 1.00 64.38 421 ASN B C 1
ATOM 3337 O O . ASN A 1 421 ? 168.081 134.040 127.604 1.00 70.79 421 ASN B O 1
ATOM 3342 N N . ASN A 1 422 ? 167.279 133.316 125.634 1.00 66.74 422 ASN B N 1
ATOM 3343 C CA . ASN A 1 422 ? 168.365 132.360 125.411 1.00 68.07 422 ASN B CA 1
ATOM 3344 C C . ASN A 1 422 ? 168.395 131.982 123.937 1.00 72.30 422 ASN B C 1
ATOM 3345 O O . ASN A 1 422 ? 168.008 130.874 123.550 1.00 73.40 422 ASN B O 1
ATOM 3350 N N . PRO A 1 423 ? 168.848 132.897 123.075 1.00 78.45 423 PRO B N 1
ATOM 3351 C CA . PRO A 1 423 ? 168.896 132.581 121.637 1.00 79.80 423 PRO B CA 1
ATOM 3352 C C . PRO A 1 423 ? 169.813 131.419 121.297 1.00 81.67 423 PRO B C 1
ATOM 3353 O O . PRO A 1 423 ? 169.548 130.697 120.327 1.00 84.52 423 PRO B O 1
ATOM 3357 N N . GLU A 1 424 ? 170.890 131.221 122.061 1.00 86.15 424 GLU B N 1
ATOM 3358 C CA . GLU A 1 424 ? 171.826 130.143 121.754 1.00 83.86 424 GLU B CA 1
ATOM 3359 C C . GLU A 1 424 ? 171.157 128.780 121.865 1.00 87.06 424 GLU B C 1
ATOM 3360 O O . GLU A 1 424 ? 171.343 127.916 120.999 1.00 87.56 424 GLU B O 1
ATOM 3366 N N . LYS A 1 425 ? 170.363 128.569 122.917 1.00 77.95 425 LYS B N 1
ATOM 3367 C CA . LYS A 1 425 ? 169.638 127.310 123.042 1.00 75.14 425 LYS B CA 1
ATOM 3368 C C . LYS A 1 425 ? 168.631 127.144 121.913 1.00 78.03 425 LYS B C 1
ATOM 3369 O O . LYS A 1 425 ? 168.409 126.029 121.428 1.00 81.57 425 LYS B O 1
ATOM 3375 N N . TYR A 1 426 ? 168.008 128.245 121.484 1.00 69.71 426 TYR B N 1
ATOM 3376 C CA . TYR A 1 426 ? 167.071 128.180 120.367 1.00 67.68 426 TYR B CA 1
ATOM 3377 C C . TYR A 1 426 ? 167.764 127.712 119.094 1.00 74.66 426 TYR B C 1
ATOM 3378 O O . TYR A 1 426 ? 167.255 126.840 118.381 1.00 80.32 426 TYR B O 1
ATOM 3387 N N . GLU A 1 427 ? 168.933 128.281 118.791 1.00 87.84 427 GLU B N 1
ATOM 3388 C CA . GLU A 1 427 ? 169.650 127.861 117.591 1.00 86.46 427 GLU B CA 1
ATOM 3389 C C . GLU A 1 427 ? 170.274 126.482 117.760 1.00 86.07 427 GLU B C 1
ATOM 3390 O O . GLU A 1 427 ? 170.628 125.839 116.766 1.00 85.88 427 GLU B O 1
ATOM 3396 N N . SER A 1 428 ? 170.417 126.014 119.000 1.00 81.15 428 SER B N 1
ATOM 3397 C CA . SER A 1 428 ? 170.944 124.677 119.237 1.00 82.71 428 SER B CA 1
ATOM 3398 C C . SER A 1 428 ? 169.982 123.571 118.822 1.00 84.43 428 SER B C 1
ATOM 3399 O O . SER A 1 428 ? 170.386 122.403 118.802 1.00 85.61 428 SER B O 1
ATOM 3402 N N . TYR A 1 429 ? 168.730 123.899 118.501 1.00 77.97 429 TYR B N 1
ATOM 3403 C CA . TYR A 1 429 ? 167.750 122.888 118.123 1.00 75.61 429 TYR B CA 1
ATOM 3404 C C . TYR A 1 429 ? 167.764 122.553 116.639 1.00 76.14 429 TYR B C 1
ATOM 3405 O O . TYR A 1 429 ? 167.093 121.597 116.236 1.00 79.36 429 TYR B O 1
ATOM 3414 N N . PHE A 1 430 ? 168.502 123.295 115.821 1.00 77.65 430 PHE B N 1
ATOM 3415 C CA . PHE A 1 430 ? 168.435 123.160 114.374 1.00 78.28 430 PHE B CA 1
ATOM 3416 C C . PHE A 1 430 ? 169.756 122.652 113.812 1.00 79.95 430 PHE B C 1
ATOM 3417 O O . PHE A 1 430 ? 170.831 122.988 114.317 1.00 83.36 430 PHE B O 1
ATOM 3425 N N . MET A 1 431 ? 169.660 121.842 112.766 1.00 88.73 431 MET B N 1
ATOM 3426 C CA . MET A 1 431 ? 170.787 121.285 112.041 1.00 92.07 431 MET B CA 1
ATOM 3427 C C . MET A 1 431 ? 170.898 121.923 110.662 1.00 94.88 431 MET B C 1
ATOM 3428 O O . MET A 1 431 ? 169.942 122.532 110.171 1.00 96.66 431 MET B O 1
ATOM 3433 N N . PRO A 1 432 ? 172.062 121.829 110.017 1.00 92.02 432 PRO B N 1
ATOM 3434 C CA . PRO A 1 432 ? 172.176 122.320 108.639 1.00 91.45 432 PRO B CA 1
ATOM 3435 C C . PRO A 1 432 ? 171.199 121.602 107.718 1.00 93.68 432 PRO B C 1
ATOM 3436 O O . PRO A 1 432 ? 170.958 120.400 107.847 1.00 92.37 432 PRO B O 1
ATOM 3440 N N . GLY A 1 433 ? 170.637 122.357 106.777 1.00 90.49 433 GLY B N 1
ATOM 3441 C CA . GLY A 1 433 ? 169.638 121.834 105.874 1.00 87.57 433 GLY B CA 1
ATOM 3442 C C . GLY A 1 433 ? 168.206 122.146 106.249 1.00 88.28 433 GLY B C 1
ATOM 3443 O O . GLY A 1 433 ? 167.287 121.627 105.602 1.00 87.07 433 GLY B O 1
ATOM 3444 N N . GLY A 1 434 ? 167.984 122.972 107.268 1.00 85.23 434 GLY B N 1
ATOM 3445 C CA . GLY A 1 434 ? 166.639 123.299 107.691 1.00 84.96 434 GLY B CA 1
ATOM 3446 C C . GLY A 1 434 ? 165.944 122.231 108.500 1.00 86.82 434 GLY B C 1
ATOM 3447 O O . GLY A 1 434 ? 164.709 122.179 108.506 1.00 89.57 434 GLY B O 1
ATOM 3448 N N . TRP A 1 435 ? 166.693 121.369 109.180 1.00 82.71 435 TRP B N 1
ATOM 3449 C CA . TRP A 1 435 ? 166.113 120.298 109.977 1.00 79.10 435 TRP B CA 1
ATOM 3450 C C . TRP A 1 435 ? 166.121 120.677 111.451 1.00 81.94 435 TRP B C 1
ATOM 3451 O O . TRP A 1 435 ? 167.190 120.840 112.048 1.00 90.35 435 TRP B O 1
ATOM 3462 N N . TYR A 1 436 ? 164.934 120.811 112.036 1.00 73.89 436 TYR B N 1
ATOM 3463 C CA . TYR A 1 436 ? 164.808 120.954 113.479 1.00 75.46 436 TYR B CA 1
ATOM 3464 C C . TYR A 1 436 ? 164.907 119.571 114.105 1.00 73.40 436 TYR B C 1
ATOM 3465 O O . TYR A 1 436 ? 164.080 118.697 113.822 1.00 75.57 436 TYR B O 1
ATOM 3474 N N . VAL A 1 437 ? 165.923 119.362 114.937 1.00 74.25 437 VAL B N 1
ATOM 3475 C CA . VAL A 1 437 ? 166.151 118.078 115.587 1.00 76.03 437 VAL B CA 1
ATOM 3476 C C . VAL A 1 437 ? 165.556 118.134 116.986 1.00 80.00 437 VAL B C 1
ATOM 3477 O O . VAL A 1 437 ? 165.642 119.162 117.671 1.00 80.06 437 VAL B O 1
ATOM 3481 N N . SER A 1 438 ? 164.897 117.049 117.386 1.00 85.07 438 SER B N 1
ATOM 3482 C CA . SER A 1 438 ? 164.202 117.003 118.664 1.00 84.47 438 SER B CA 1
ATOM 3483 C C . SER A 1 438 ? 165.009 116.332 119.764 1.00 84.36 438 SER B C 1
ATOM 3484 O O . SER A 1 438 ? 164.561 116.315 120.916 1.00 81.61 438 SER B O 1
ATOM 3487 N N . GLY A 1 439 ? 166.175 115.781 119.445 1.00 89.35 439 GLY B N 1
ATOM 3488 C CA . GLY A 1 439 ? 166.945 115.036 120.415 1.00 91.43 439 GLY B CA 1
ATOM 3489 C C . GLY A 1 439 ? 166.416 113.652 120.710 1.00 90.83 439 GLY B C 1
ATOM 3490 O O . GLY A 1 439 ? 166.835 113.046 121.704 1.00 90.63 439 GLY B O 1
ATOM 3491 N N . ASP A 1 440 ? 165.510 113.136 119.887 1.00 87.70 440 ASP B N 1
ATOM 3492 C CA . ASP A 1 440 ? 164.903 111.830 120.095 1.00 86.65 440 ASP B CA 1
ATOM 3493 C C . ASP A 1 440 ? 165.258 110.900 118.944 1.00 86.56 440 ASP B C 1
ATOM 3494 O O . ASP A 1 440 ? 165.420 111.341 117.802 1.00 87.05 440 ASP B O 1
ATOM 3499 N N . SER A 1 441 ? 165.377 109.613 119.250 1.00 86.92 441 SER B N 1
ATOM 3500 C CA . SER A 1 441 ? 165.739 108.603 118.267 1.00 87.35 441 SER B CA 1
ATOM 3501 C C . SER A 1 441 ? 164.490 107.878 117.787 1.00 87.04 441 SER B C 1
ATOM 3502 O O . SER A 1 441 ? 163.686 107.411 118.601 1.00 91.16 441 SER B O 1
ATOM 3505 N N . ALA A 1 442 ? 164.335 107.782 116.470 1.00 82.22 442 ALA B N 1
ATOM 3506 C CA . ALA A 1 442 ? 163.196 107.104 115.869 1.00 81.90 442 ALA B CA 1
ATOM 3507 C C . ALA A 1 442 ? 163.626 106.558 114.517 1.00 81.55 442 ALA B C 1
ATOM 3508 O O . ALA A 1 442 ? 164.645 106.968 113.957 1.00 86.32 442 ALA B O 1
ATOM 3510 N N . TYR A 1 443 ? 162.842 105.616 113.999 1.00 75.72 443 TYR B N 1
ATOM 3511 C CA . TYR A 1 443 ? 163.122 105.033 112.695 1.00 74.53 443 TYR B CA 1
ATOM 3512 C C . TYR A 1 443 ? 161.837 104.872 111.895 1.00 78.13 443 TYR B C 1
ATOM 3513 O O . TYR A 1 443 ? 160.768 104.591 112.439 1.00 88.34 443 TYR B O 1
ATOM 3522 N N . MET A 1 444 ? 161.961 105.042 110.583 1.00 82.55 444 MET B N 1
ATOM 3523 C CA . MET A 1 444 ? 160.840 104.951 109.658 1.00 82.06 444 MET B CA 1
ATOM 3524 C C . MET A 1 444 ? 160.777 103.551 109.068 1.00 85.68 444 MET B C 1
ATOM 3525 O O . MET A 1 444 ? 161.813 102.907 108.874 1.00 94.17 444 MET B O 1
ATOM 3530 N N . ASP A 1 445 ? 159.564 103.083 108.792 1.00 89.48 445 ASP B N 1
ATOM 3531 C CA . ASP A 1 445 ? 159.368 101.807 108.127 1.00 90.25 445 ASP B CA 1
ATOM 3532 C C . ASP A 1 445 ? 159.213 102.024 106.624 1.00 92.98 445 ASP B C 1
ATOM 3533 O O . ASP A 1 445 ? 159.232 103.152 106.126 1.00 94.06 445 ASP B O 1
ATOM 3538 N N . GLU A 1 446 ? 159.056 100.924 105.886 1.00 97.39 446 GLU B N 1
ATOM 3539 C CA . GLU A 1 446 ? 158.872 101.018 104.442 1.00 98.67 446 GLU B CA 1
ATOM 3540 C C . GLU A 1 446 ? 157.538 101.649 104.069 1.00 99.61 446 GLU B C 1
ATOM 3541 O O . GLU A 1 446 ? 157.383 102.115 102.935 1.00 97.64 446 GLU B O 1
ATOM 3547 N N . GLU A 1 447 ? 156.577 101.675 104.990 1.00 97.28 447 GLU B N 1
ATOM 3548 C CA . GLU A 1 447 ? 155.256 102.229 104.734 1.00 92.90 447 GLU B CA 1
ATOM 3549 C C . GLU A 1 447 ? 155.132 103.684 105.165 1.00 92.54 447 GLU B C 1
ATOM 3550 O O . GLU A 1 447 ? 154.051 104.266 105.034 1.00 92.29 447 GLU B O 1
ATOM 3556 N N . GLY A 1 448 ? 156.206 104.288 105.664 1.00 82.88 448 GLY B N 1
ATOM 3557 C CA . GLY A 1 448 ? 156.160 105.653 106.139 1.00 81.77 448 GLY B CA 1
ATOM 3558 C C . GLY A 1 448 ? 155.820 105.815 107.601 1.00 81.30 448 GLY B C 1
ATOM 3559 O O . GLY A 1 448 ? 155.776 106.952 108.086 1.00 81.61 448 GLY B O 1
ATOM 3560 N N . TYR A 1 449 ? 155.576 104.723 108.319 1.00 80.91 449 TYR B N 1
ATOM 3561 C CA . TYR A 1 449 ? 155.254 104.798 109.736 1.00 80.51 449 TYR B CA 1
ATOM 3562 C C . TYR A 1 449 ? 156.514 105.036 110.556 1.00 80.02 449 TYR B C 1
ATOM 3563 O O . TYR A 1 449 ? 157.586 104.515 110.240 1.00 87.05 449 TYR B O 1
ATOM 3572 N N . PHE A 1 450 ? 156.377 105.825 111.616 1.00 73.07 450 PHE B N 1
ATOM 3573 C CA . PHE A 1 450 ? 157.481 106.137 112.511 1.00 70.58 450 PHE B CA 1
ATOM 3574 C C . PHE A 1 450 ? 157.386 105.285 113.768 1.00 72.25 450 PHE B C 1
ATOM 3575 O O . PHE A 1 450 ? 156.294 105.049 114.290 1.00 78.72 450 PHE B O 1
ATOM 3583 N N . TRP A 1 451 ? 158.537 104.822 114.250 1.00 70.93 451 TRP B N 1
ATOM 3584 C CA . TRP A 1 451 ? 158.619 104.029 115.468 1.00 69.20 451 TRP B CA 1
ATOM 3585 C C . TRP A 1 451 ? 159.636 104.678 116.392 1.00 73.12 451 TRP B C 1
ATOM 3586 O O . TRP A 1 451 ? 160.757 104.983 115.969 1.00 80.80 451 TRP B O 1
ATOM 3597 N N . PHE A 1 452 ? 159.241 104.883 117.644 1.00 84.87 452 PHE B N 1
ATOM 3598 C CA . PHE A 1 452 ? 160.079 105.571 118.614 1.00 83.58 452 PHE B CA 1
ATOM 3599 C C . PHE A 1 452 ? 161.000 104.592 119.327 1.00 88.26 452 PHE B C 1
ATOM 3600 O O . PHE A 1 452 ? 160.680 103.409 119.477 1.00 90.55 452 PHE B O 1
ATOM 3608 N N . GLN A 1 453 ? 162.148 105.095 119.769 1.00 95.68 453 GLN B N 1
ATOM 3609 C CA . GLN A 1 453 ? 163.108 104.294 120.519 1.00 94.23 453 GLN B CA 1
ATOM 3610 C C . GLN A 1 453 ? 163.647 105.073 121.714 1.00 93.86 453 GLN B C 1
ATOM 3611 O O . GLN A 1 453 ? 163.926 104.499 122.765 1.00 94.65 453 GLN B O 1
ATOM 3617 N N . ALA B 1 5 ? 100.775 154.604 113.540 1.00 83.38 5 ALA A N 1
ATOM 3618 C CA . ALA B 1 5 ? 101.198 153.348 112.932 1.00 88.71 5 ALA A CA 1
ATOM 3619 C C . ALA B 1 5 ? 102.711 153.183 113.022 1.00 88.23 5 ALA A C 1
ATOM 3620 O O . ALA B 1 5 ? 103.463 153.923 112.390 1.00 88.33 5 ALA A O 1
ATOM 3622 N N . LEU B 1 6 ? 103.151 152.208 113.810 1.00 90.57 6 LEU A N 1
ATOM 3623 C CA . LEU B 1 6 ? 104.577 151.966 113.985 1.00 88.69 6 LEU A CA 1
ATOM 3624 C C . LEU B 1 6 ? 105.146 151.311 112.733 1.00 90.59 6 LEU A C 1
ATOM 3625 O O . LEU B 1 6 ? 104.687 150.229 112.350 1.00 89.60 6 LEU A O 1
ATOM 3630 N N . PRO B 1 7 ? 106.129 151.918 112.073 1.00 95.60 7 PRO A N 1
ATOM 3631 C CA . PRO B 1 7 ? 106.681 151.315 110.857 1.00 92.40 7 PRO A CA 1
ATOM 3632 C C . PRO B 1 7 ? 107.505 150.077 111.166 1.00 88.80 7 PRO A C 1
ATOM 3633 O O . PRO B 1 7 ? 108.084 149.937 112.246 1.00 86.36 7 PRO A O 1
ATOM 3637 N N . ALA B 1 8 ? 107.552 149.170 110.194 1.00 85.72 8 ALA A N 1
ATOM 3638 C CA . ALA B 1 8 ? 108.367 147.972 110.331 1.00 84.47 8 ALA A CA 1
ATOM 3639 C C . ALA B 1 8 ? 109.846 148.324 110.234 1.00 86.62 8 ALA A C 1
ATOM 3640 O O . ALA B 1 8 ? 110.229 149.348 109.663 1.00 90.34 8 ALA A O 1
ATOM 3642 N N . ILE B 1 9 ? 110.683 147.462 110.802 1.00 87.94 9 ILE A N 1
ATOM 3643 C CA . ILE B 1 9 ? 112.129 147.654 110.816 1.00 91.29 9 ILE A CA 1
ATOM 3644 C C . ILE B 1 9 ? 112.756 146.606 109.908 1.00 91.14 9 ILE A C 1
ATOM 3645 O O . ILE B 1 9 ? 112.442 145.414 110.013 1.00 92.32 9 ILE A O 1
ATOM 3650 N N . GLU B 1 10 ? 113.634 147.049 109.011 1.00 93.27 10 GLU A N 1
ATOM 3651 C CA . GLU B 1 10 ? 114.267 146.145 108.060 1.00 93.06 10 GLU A CA 1
ATOM 3652 C C . GLU B 1 10 ? 115.190 145.173 108.787 1.00 95.99 10 GLU A C 1
ATOM 3653 O O . GLU B 1 10 ? 115.864 145.543 109.753 1.00 95.10 10 GLU A O 1
ATOM 3659 N N . GLY B 1 11 ? 115.213 143.929 108.325 1.00 91.29 11 GLY A N 1
ATOM 3660 C CA . GLY B 1 11 ? 116.080 142.924 108.913 1.00 87.40 11 GLY A CA 1
ATOM 3661 C C . GLY B 1 11 ? 115.929 141.611 108.179 1.00 89.26 11 GLY A C 1
ATOM 3662 O O . GLY B 1 11 ? 115.198 141.502 107.190 1.00 92.10 11 GLY A O 1
ATOM 3663 N N . ASP B 1 12 ? 116.639 140.603 108.682 1.00 86.25 12 ASP A N 1
ATOM 3664 C CA . ASP B 1 12 ? 116.618 139.270 108.081 1.00 88.74 12 ASP A CA 1
ATOM 3665 C C . ASP B 1 12 ? 115.620 138.439 108.891 1.00 89.78 12 ASP A C 1
ATOM 3666 O O . ASP B 1 12 ? 115.955 137.746 109.853 1.00 89.89 12 ASP A O 1
ATOM 3671 N N . HIS B 1 13 ? 114.351 138.587 108.526 1.00 82.25 13 HIS A N 1
ATOM 3672 C CA . HIS B 1 13 ? 113.273 137.864 109.182 1.00 76.45 13 HIS A CA 1
ATOM 3673 C C . HIS B 1 13 ? 112.995 136.547 108.469 1.00 77.65 13 HIS A C 1
ATOM 3674 O O . HIS B 1 13 ? 113.285 136.387 107.281 1.00 80.92 13 HIS A O 1
ATOM 3681 N N . ASN B 1 14 ? 112.441 135.594 109.220 1.00 66.46 14 ASN A N 1
ATOM 3682 C CA . ASN B 1 14 ? 112.073 134.310 108.633 1.00 66.28 14 ASN A CA 1
ATOM 3683 C C . ASN B 1 14 ? 110.966 134.482 107.600 1.00 69.92 14 ASN A C 1
ATOM 3684 O O . ASN B 1 14 ? 111.003 133.877 106.523 1.00 70.43 14 ASN A O 1
ATOM 3689 N N . LEU B 1 15 ? 109.971 135.306 107.915 1.00 78.41 15 LEU A N 1
ATOM 3690 C CA . LEU B 1 15 ? 108.916 135.660 106.972 1.00 72.88 15 LEU A CA 1
ATOM 3691 C C . LEU B 1 15 ? 109.316 136.959 106.285 1.00 75.62 15 LEU A C 1
ATOM 3692 O O . LEU B 1 15 ? 109.071 138.048 106.812 1.00 78.12 15 LEU A O 1
ATOM 3697 N N . LYS B 1 16 ? 109.936 136.847 105.112 1.00 75.39 16 LYS A N 1
ATOM 3698 C CA . LYS B 1 16 ? 110.451 138.025 104.425 1.00 79.72 16 LYS A CA 1
ATOM 3699 C C . LYS B 1 16 ? 109.343 138.910 103.871 1.00 79.48 16 LYS A C 1
ATOM 3700 O O . LYS B 1 16 ? 109.384 140.132 104.047 1.00 77.63 16 LYS A O 1
ATOM 3706 N N . ASN B 1 17 ? 108.350 138.320 103.207 1.00 76.64 17 ASN A N 1
ATOM 3707 C CA . ASN B 1 17 ? 107.223 139.063 102.653 1.00 77.82 17 ASN A CA 1
ATOM 3708 C C . ASN B 1 17 ? 105.943 138.354 103.070 1.00 79.75 17 ASN A C 1
ATOM 3709 O O . ASN B 1 17 ? 105.786 137.154 102.824 1.00 81.38 17 ASN A O 1
ATOM 3714 N N . TYR B 1 18 ? 105.032 139.094 103.705 1.00 75.69 18 TYR A N 1
ATOM 3715 C CA . TYR B 1 18 ? 103.794 138.490 104.186 1.00 78.33 18 TYR A CA 1
ATOM 3716 C C . TYR B 1 18 ? 102.860 138.141 103.035 1.00 80.02 18 TYR A C 1
ATOM 3717 O O . TYR B 1 18 ? 102.274 137.054 103.005 1.00 77.62 18 TYR A O 1
ATOM 3726 N N . GLU B 1 19 ? 102.699 139.063 102.082 1.00 83.75 19 GLU A N 1
ATOM 3727 C CA . GLU B 1 19 ? 101.649 138.917 101.079 1.00 85.61 19 GLU A CA 1
ATOM 3728 C C . GLU B 1 19 ? 101.907 137.731 100.159 1.00 86.63 19 GLU A C 1
ATOM 3729 O O . GLU B 1 19 ? 101.001 136.928 99.902 1.00 88.26 19 GLU A O 1
ATOM 3735 N N . GLU B 1 20 ? 103.133 137.605 99.649 1.00 91.32 20 GLU A N 1
ATOM 3736 C CA . GLU B 1 20 ? 103.440 136.512 98.731 1.00 92.61 20 GLU A CA 1
ATOM 3737 C C . GLU B 1 20 ? 103.288 135.158 99.410 1.00 94.63 20 GLU A C 1
ATOM 3738 O O . GLU B 1 20 ? 102.704 134.230 98.834 1.00 94.31 20 GLU A O 1
ATOM 3744 N N . THR B 1 21 ? 103.801 135.025 100.634 1.00 86.95 21 THR A N 1
ATOM 3745 C CA . THR B 1 21 ? 103.668 133.762 101.351 1.00 83.27 21 THR A CA 1
ATOM 3746 C C . THR B 1 21 ? 102.208 133.450 101.649 1.00 82.42 21 THR A C 1
ATOM 3747 O O . THR B 1 21 ? 101.760 132.317 101.451 1.00 83.90 21 THR A O 1
ATOM 3751 N N . TYR B 1 22 ? 101.442 134.448 102.099 1.00 76.69 22 TYR A N 1
ATOM 3752 C CA . TYR B 1 22 ? 100.026 134.227 102.370 1.00 79.40 22 TYR A CA 1
ATOM 3753 C C . TYR B 1 22 ? 99.278 133.803 101.117 1.00 83.43 22 TYR A C 1
ATOM 3754 O O . TYR B 1 22 ? 98.346 132.994 101.193 1.00 84.92 22 TYR A O 1
ATOM 3763 N N . ARG B 1 23 ? 99.666 134.334 99.960 1.00 92.10 23 ARG A N 1
ATOM 3764 C CA . ARG B 1 23 ? 99.001 133.963 98.719 1.00 88.23 23 ARG A CA 1
ATOM 3765 C C . ARG B 1 23 ? 99.433 132.584 98.229 1.00 89.01 23 ARG A C 1
ATOM 3766 O O . ARG B 1 23 ? 98.639 131.885 97.591 1.00 89.29 23 ARG A O 1
ATOM 3774 N N . HIS B 1 24 ? 100.662 132.157 98.541 1.00 87.76 24 HIS A N 1
ATOM 3775 C CA . HIS B 1 24 ? 101.197 130.917 97.993 1.00 88.09 24 HIS A CA 1
ATOM 3776 C C . HIS B 1 24 ? 101.348 129.772 98.989 1.00 89.28 24 HIS A C 1
ATOM 3777 O O . HIS B 1 24 ? 101.587 128.640 98.553 1.00 90.29 24 HIS A O 1
ATOM 3784 N N . PHE B 1 25 ? 101.226 130.014 100.292 1.00 73.51 25 PHE A N 1
ATOM 3785 C CA . PHE B 1 25 ? 101.589 128.990 101.266 1.00 71.51 25 PHE A CA 1
ATOM 3786 C C . PHE B 1 25 ? 100.605 127.826 101.254 1.00 71.87 25 PHE A C 1
ATOM 3787 O O . PHE B 1 25 ? 99.393 128.012 101.117 1.00 74.84 25 PHE A O 1
ATOM 3795 N N . ASP B 1 26 ? 101.143 126.619 101.405 1.00 70.67 26 ASP A N 1
ATOM 3796 C CA . ASP B 1 26 ? 100.361 125.404 101.574 1.00 68.08 26 ASP A CA 1
ATOM 3797 C C . ASP B 1 26 ? 100.977 124.594 102.705 1.00 73.56 26 ASP A C 1
ATOM 3798 O O . ASP B 1 26 ? 102.203 124.483 102.801 1.00 76.31 26 ASP A O 1
ATOM 3803 N N . TRP B 1 27 ? 100.122 124.026 103.560 1.00 68.74 27 TRP A N 1
ATOM 3804 C CA . TRP B 1 27 ? 100.605 123.331 104.748 1.00 68.65 27 TRP A CA 1
ATOM 3805 C C . TRP B 1 27 ? 101.440 122.103 104.407 1.00 71.12 27 TRP A C 1
ATOM 3806 O O . TRP B 1 27 ? 102.205 121.630 105.257 1.00 75.58 27 TRP A O 1
ATOM 3817 N N . ALA B 1 28 ? 101.317 121.578 103.186 1.00 75.15 28 ALA A N 1
ATOM 3818 C CA . ALA B 1 28 ? 102.175 120.474 102.770 1.00 73.75 28 ALA A CA 1
ATOM 3819 C C . ALA B 1 28 ? 103.642 120.881 102.773 1.00 75.92 28 ALA A C 1
ATOM 3820 O O . ALA B 1 28 ? 104.513 120.065 103.095 1.00 76.38 28 ALA A O 1
ATOM 3822 N N . GLU B 1 29 ? 103.934 122.132 102.412 1.00 80.77 29 GLU A N 1
ATOM 3823 C CA . GLU B 1 29 ? 105.299 122.635 102.521 1.00 79.92 29 GLU A CA 1
ATOM 3824 C C . GLU B 1 29 ? 105.765 122.669 103.970 1.00 82.06 29 GLU A C 1
ATOM 3825 O O . GLU B 1 29 ? 106.908 122.300 104.260 1.00 86.50 29 GLU A O 1
ATOM 3831 N N . ALA B 1 30 ? 104.898 123.106 104.887 1.00 76.43 30 ALA A N 1
ATOM 3832 C CA . ALA B 1 30 ? 105.258 123.124 106.300 1.00 77.16 30 ALA A CA 1
ATOM 3833 C C . ALA B 1 30 ? 105.493 121.721 106.838 1.00 76.19 30 ALA A C 1
ATOM 3834 O O . ALA B 1 30 ? 106.298 121.539 107.758 1.00 76.05 30 ALA A O 1
ATOM 3836 N N . GLU B 1 31 ? 104.805 120.721 106.285 1.00 76.49 31 GLU A N 1
ATOM 3837 C CA . GLU B 1 31 ? 104.990 119.352 106.752 1.00 73.14 31 GLU A CA 1
ATOM 3838 C C . GLU B 1 31 ? 106.362 118.789 106.399 1.00 72.39 31 GLU A C 1
ATOM 3839 O O . GLU B 1 31 ? 106.744 117.747 106.940 1.00 72.31 31 GLU A O 1
ATOM 3845 N N . LYS B 1 32 ? 107.110 119.449 105.512 1.00 73.70 32 LYS A N 1
ATOM 3846 C CA . LYS B 1 32 ? 108.400 118.928 105.073 1.00 77.68 32 LYS A CA 1
ATOM 3847 C C . LYS B 1 32 ? 109.501 119.089 106.112 1.00 77.67 32 LYS A C 1
ATOM 3848 O O . LYS B 1 32 ? 110.524 118.403 106.011 1.00 78.08 32 LYS A O 1
ATOM 3854 N N . HIS B 1 33 ? 109.326 119.964 107.100 1.00 70.04 33 HIS A N 1
ATOM 3855 C CA . HIS B 1 33 ? 110.366 120.233 108.083 1.00 67.45 33 HIS A CA 1
ATOM 3856 C C . HIS B 1 33 ? 110.429 119.199 109.197 1.00 70.05 33 HIS A C 1
ATOM 3857 O O . HIS B 1 33 ? 111.307 119.299 110.060 1.00 69.58 33 HIS A O 1
ATOM 3864 N N . PHE B 1 34 ? 109.536 118.218 109.171 1.00 63.78 34 PHE A N 1
ATOM 3865 C CA . PHE B 1 34 ? 109.488 117.225 110.236 1.00 61.27 34 PHE A CA 1
ATOM 3866 C C . PHE B 1 34 ? 110.042 115.886 109.798 1.00 60.77 34 PHE A C 1
ATOM 3867 O O . PHE B 1 34 ? 109.990 115.545 108.620 1.00 62.93 34 PHE A O 1
ATOM 3875 N N . SER B 1 35 ? 110.571 115.124 110.747 1.00 62.86 35 SER A N 1
ATOM 3876 C CA . SER B 1 35 ? 111.106 113.805 110.431 1.00 68.97 35 SER A CA 1
ATOM 3877 C C . SER B 1 35 ? 110.036 112.851 109.924 1.00 72.91 35 SER A C 1
ATOM 3878 O O . SER B 1 35 ? 110.282 112.081 108.999 1.00 76.36 35 SER A O 1
ATOM 3881 N N . TRP B 1 36 ? 108.851 112.892 110.527 1.00 65.93 36 TRP A N 1
ATOM 3882 C CA . TRP B 1 36 ? 107.798 111.957 110.141 1.00 65.07 36 TRP A CA 1
ATOM 3883 C C . TRP B 1 36 ? 107.379 112.056 108.677 1.00 69.20 36 TRP A C 1
ATOM 3884 O O . TRP B 1 36 ? 106.800 111.124 108.130 1.00 74.42 36 TRP A O 1
ATOM 3895 N N . HIS B 1 37 ? 107.656 113.189 108.047 1.00 74.89 37 HIS A N 1
ATOM 3896 C CA . HIS B 1 37 ? 107.294 113.331 106.642 1.00 77.15 37 HIS A CA 1
ATOM 3897 C C . HIS B 1 37 ? 108.046 112.326 105.780 1.00 77.63 37 HIS A C 1
ATOM 3898 O O . HIS B 1 37 ? 107.536 111.876 104.747 1.00 79.39 37 HIS A O 1
ATOM 3905 N N . GLU B 1 38 ? 109.261 111.961 106.187 1.00 79.05 38 GLU A N 1
ATOM 3906 C CA . GLU B 1 38 ? 110.022 110.930 105.493 1.00 82.27 38 GLU A CA 1
ATOM 3907 C C . GLU B 1 38 ? 109.953 109.590 106.218 1.00 85.20 38 GLU A C 1
ATOM 3908 O O . GLU B 1 38 ? 109.624 108.567 105.609 1.00 84.93 38 GLU A O 1
ATOM 3914 N N . THR B 1 39 ? 110.262 109.581 107.517 1.00 80.03 39 THR A N 1
ATOM 3915 C CA . THR B 1 39 ? 110.330 108.325 108.257 1.00 78.36 39 THR A CA 1
ATOM 3916 C C . THR B 1 39 ? 108.946 107.712 108.442 1.00 78.31 39 THR A C 1
ATOM 3917 O O . THR B 1 39 ? 108.781 106.492 108.328 1.00 82.27 39 THR A O 1
ATOM 3921 N N . GLY B 1 40 ? 107.937 108.540 108.704 1.00 72.29 40 GLY A N 1
ATOM 3922 C CA . GLY B 1 40 ? 106.591 108.057 108.925 1.00 68.76 40 GLY A CA 1
ATOM 3923 C C . GLY B 1 40 ? 106.217 107.828 110.372 1.00 71.37 40 GLY A C 1
ATOM 3924 O O . GLY B 1 40 ? 105.106 107.353 110.639 1.00 70.02 40 GLY A O 1
ATOM 3925 N N . LYS B 1 41 ? 107.101 108.147 111.312 1.00 77.20 41 LYS A N 1
ATOM 3926 C CA . LYS B 1 41 ? 106.846 107.992 112.739 1.00 74.31 41 LYS A CA 1
ATOM 3927 C C . LYS B 1 41 ? 106.608 109.369 113.343 1.00 73.08 41 LYS A C 1
ATOM 3928 O O . LYS B 1 41 ? 107.521 110.200 113.378 1.00 71.64 41 LYS A O 1
ATOM 3934 N N . LEU B 1 42 ? 105.392 109.599 113.834 1.00 58.95 42 LEU A N 1
ATOM 3935 C CA . LEU B 1 42 ? 104.928 110.925 114.217 1.00 52.52 42 LEU A CA 1
ATOM 3936 C C . LEU B 1 42 ? 104.737 111.007 115.725 1.00 58.25 42 LEU A C 1
ATOM 3937 O O . LEU B 1 42 ? 104.109 110.129 116.324 1.00 60.70 42 LEU A O 1
ATOM 3942 N N . ASN B 1 43 ? 105.274 112.068 116.326 1.00 58.67 43 ASN A N 1
ATOM 3943 C CA . ASN B 1 43 ? 105.073 112.366 117.742 1.00 50.95 43 ASN A CA 1
ATOM 3944 C C . ASN B 1 43 ? 105.537 113.792 117.989 1.00 42.69 43 ASN A C 1
ATOM 3945 O O . ASN B 1 43 ? 106.652 114.150 117.602 1.00 55.39 43 ASN A O 1
ATOM 3950 N N . ALA B 1 44 ? 104.688 114.602 118.624 1.00 30.03 44 ALA A N 1
ATOM 3951 C CA . ALA B 1 44 ? 105.040 115.999 118.866 1.00 32.18 44 ALA A CA 1
ATOM 3952 C C . ALA B 1 44 ? 106.219 116.119 119.821 1.00 42.92 44 ALA A C 1
ATOM 3953 O O . ALA B 1 44 ? 107.097 116.970 119.635 1.00 47.91 44 ALA A O 1
ATOM 3955 N N . ALA B 1 45 ? 106.254 115.276 120.855 1.00 50.37 45 ALA A N 1
ATOM 3956 C CA . ALA B 1 45 ? 107.339 115.340 121.827 1.00 38.18 45 ALA A CA 1
ATOM 3957 C C . ALA B 1 45 ? 108.674 114.967 121.197 1.00 46.59 45 ALA A C 1
ATOM 3958 O O . ALA B 1 45 ? 109.702 115.579 121.506 1.00 50.80 45 ALA A O 1
ATOM 3960 N N . TYR B 1 46 ? 108.682 113.961 120.320 1.00 43.61 46 TYR A N 1
ATOM 3961 C CA . TYR B 1 46 ? 109.911 113.601 119.620 1.00 31.70 46 TYR A CA 1
ATOM 3962 C C . TYR B 1 46 ? 110.390 114.747 118.740 1.00 38.82 46 TYR A C 1
ATOM 3963 O O . TYR B 1 46 ? 111.587 115.046 118.685 1.00 49.99 46 TYR A O 1
ATOM 3972 N N . GLU B 1 47 ? 109.464 115.397 118.037 1.00 42.76 47 GLU A N 1
ATOM 3973 C CA . GLU B 1 47 ? 109.841 116.514 117.181 1.00 46.98 47 GLU A CA 1
ATOM 3974 C C . GLU B 1 47 ? 110.343 117.700 117.992 1.00 54.48 47 GLU A C 1
ATOM 3975 O O . GLU B 1 47 ? 111.171 118.476 117.503 1.00 57.41 47 GLU A O 1
ATOM 3981 N N . ALA B 1 48 ? 109.857 117.859 119.223 1.00 47.73 48 ALA A N 1
ATOM 3982 C CA . ALA B 1 48 ? 110.268 118.998 120.034 1.00 40.79 48 ALA A CA 1
ATOM 3983 C C . ALA B 1 48 ? 111.618 118.788 120.710 1.00 45.87 48 ALA A C 1
ATOM 3984 O O . ALA B 1 48 ? 112.359 119.756 120.905 1.00 51.77 48 ALA A O 1
ATOM 3986 N N . ILE B 1 49 ? 111.961 117.555 121.079 1.00 43.18 49 ILE A N 1
ATOM 3987 C CA . ILE B 1 49 ? 113.146 117.332 121.902 1.00 39.63 49 ILE A CA 1
ATOM 3988 C C . ILE B 1 49 ? 114.126 116.365 121.248 1.00 43.06 49 ILE A C 1
ATOM 3989 O O . ILE B 1 49 ? 115.276 116.725 120.978 1.00 51.80 49 ILE A O 1
ATOM 3994 N N . ASP B 1 50 ? 113.684 115.131 120.994 1.00 47.29 50 ASP A N 1
ATOM 3995 C CA . ASP B 1 50 ? 114.620 114.076 120.610 1.00 40.36 50 ASP A CA 1
ATOM 3996 C C . ASP B 1 50 ? 115.166 114.282 119.204 1.00 49.07 50 ASP A C 1
ATOM 3997 O O . ASP B 1 50 ? 116.240 113.771 118.870 1.00 51.26 50 ASP A O 1
ATOM 4002 N N . ARG B 1 51 ? 114.437 115.012 118.359 1.00 52.34 51 ARG A N 1
ATOM 4003 C CA . ARG B 1 51 ? 114.941 115.291 117.019 1.00 42.95 51 ARG A CA 1
ATOM 4004 C C . ARG B 1 51 ? 116.179 116.177 117.072 1.00 59.14 51 ARG A C 1
ATOM 4005 O O . ARG B 1 51 ? 117.134 115.969 116.316 1.00 61.97 51 ARG A O 1
ATOM 4013 N N . HIS B 1 52 ? 116.179 117.173 117.959 1.00 51.14 52 HIS A N 1
ATOM 4014 C CA . HIS B 1 52 ? 117.320 118.074 118.077 1.00 35.73 52 HIS A CA 1
ATOM 4015 C C . HIS B 1 52 ? 118.475 117.432 118.834 1.00 35.21 52 HIS A C 1
ATOM 4016 O O . HIS B 1 52 ? 119.641 117.689 118.521 1.00 44.18 52 HIS A O 1
ATOM 4023 N N . ALA B 1 53 ? 118.174 116.599 119.830 1.00 27.67 53 ALA A N 1
ATOM 4024 C CA . ALA B 1 53 ? 119.226 115.946 120.597 1.00 29.82 53 ALA A CA 1
ATOM 4025 C C . ALA B 1 53 ? 120.031 114.964 119.758 1.00 45.30 53 ALA A C 1
ATOM 4026 O O . ALA B 1 53 ? 121.104 114.533 120.192 1.00 48.49 53 ALA A O 1
ATOM 4028 N N . GLU B 1 54 ? 119.535 114.595 118.578 1.00 59.86 54 GLU A N 1
ATOM 4029 C CA . GLU B 1 54 ? 120.257 113.735 117.650 1.00 55.12 54 GLU A CA 1
ATOM 4030 C C . GLU B 1 54 ? 120.796 114.515 116.457 1.00 56.85 54 GLU A C 1
ATOM 4031 O O . GLU B 1 54 ? 121.064 113.930 115.403 1.00 66.75 54 GLU A O 1
ATOM 4037 N N . SER B 1 55 ? 120.957 115.827 116.605 1.00 43.41 55 SER A N 1
ATOM 4038 C CA . SER B 1 55 ? 121.429 116.686 115.528 1.00 40.52 55 SER A CA 1
ATOM 4039 C C . SER B 1 55 ? 122.555 117.582 116.023 1.00 39.54 55 SER A C 1
ATOM 4040 O O . SER B 1 55 ? 123.098 117.364 117.109 1.00 51.51 55 SER A O 1
ATOM 4043 N N . PHE B 1 56 ? 122.922 118.585 115.225 1.00 36.75 56 PHE A N 1
ATOM 4044 C CA . PHE B 1 56 ? 123.943 119.542 115.629 1.00 35.89 56 PHE A CA 1
ATOM 4045 C C . PHE B 1 56 ? 123.507 120.420 116.795 1.00 42.54 56 PHE A C 1
ATOM 4046 O O . PHE B 1 56 ? 124.310 121.228 117.271 1.00 45.77 56 PHE A O 1
ATOM 4054 N N . ARG B 1 57 ? 122.265 120.291 117.257 1.00 31.14 57 ARG A N 1
ATOM 4055 C CA . ARG B 1 57 ? 121.776 120.994 118.434 1.00 11.64 57 ARG A CA 1
ATOM 4056 C C . ARG B 1 57 ? 121.855 120.151 119.697 1.00 19.44 57 ARG A C 1
ATOM 4057 O O . ARG B 1 57 ? 121.188 120.476 120.683 1.00 32.94 57 ARG A O 1
ATOM 4065 N N . LYS B 1 58 ? 122.641 119.073 119.689 1.00 23.76 58 LYS A N 1
ATOM 4066 C CA . LYS B 1 58 ? 122.675 118.176 120.838 1.00 18.12 58 LYS A CA 1
ATOM 4067 C C . LYS B 1 58 ? 123.200 118.877 122.082 1.00 15.45 58 LYS A C 1
ATOM 4068 O O . LYS B 1 58 ? 122.648 118.716 123.176 1.00 36.52 58 LYS A O 1
ATOM 4074 N N . ASN B 1 59 ? 124.263 119.665 121.936 1.00 33.35 59 ASN A N 1
ATOM 4075 C CA . ASN B 1 59 ? 124.906 120.331 123.059 1.00 30.30 59 ASN A CA 1
ATOM 4076 C C . ASN B 1 59 ? 124.455 121.772 123.222 1.00 23.67 59 ASN A C 1
ATOM 4077 O O . ASN B 1 59 ? 125.008 122.492 124.057 1.00 32.04 59 ASN A O 1
ATOM 4082 N N . LYS B 1 60 ? 123.474 122.211 122.443 1.00 19.03 60 LYS A N 1
ATOM 4083 C CA . LYS B 1 60 ? 122.904 123.535 122.623 1.00 16.99 60 LYS A CA 1
ATOM 4084 C C . LYS B 1 60 ? 122.037 123.551 123.873 1.00 19.78 60 LYS A C 1
ATOM 4085 O O . LYS B 1 60 ? 121.319 122.591 124.159 1.00 32.41 60 LYS A O 1
ATOM 4091 N N . VAL B 1 61 ? 122.115 124.647 124.627 1.00 25.90 61 VAL A N 1
ATOM 4092 C CA . VAL B 1 61 ? 121.331 124.754 125.851 1.00 17.76 61 VAL A CA 1
ATOM 4093 C C . VAL B 1 61 ? 119.861 124.882 125.489 1.00 37.68 61 VAL A C 1
ATOM 4094 O O . VAL B 1 61 ? 119.445 125.853 124.844 1.00 41.88 61 VAL A O 1
ATOM 4098 N N . ALA B 1 62 ? 119.067 123.896 125.898 1.00 37.55 62 ALA A N 1
ATOM 4099 C CA . ALA B 1 62 ? 117.635 123.909 125.653 1.00 20.82 62 ALA A CA 1
ATOM 4100 C C . ALA B 1 62 ? 116.875 124.685 126.718 1.00 26.57 62 ALA A C 1
ATOM 4101 O O . ALA B 1 62 ? 115.950 125.428 126.388 1.00 34.03 62 ALA A O 1
ATOM 4103 N N . LEU B 1 63 ? 117.256 124.550 127.988 1.00 33.23 63 LEU A N 1
ATOM 4104 C CA . LEU B 1 63 ? 116.482 125.123 129.085 1.00 31.32 63 LEU A CA 1
ATOM 4105 C C . LEU B 1 63 ? 117.402 125.792 130.096 1.00 34.17 63 LEU A C 1
ATOM 4106 O O . LEU B 1 63 ? 118.383 125.192 130.541 1.00 38.32 63 LEU A O 1
ATOM 4111 N N . TYR B 1 64 ? 117.079 127.034 130.444 1.00 46.02 64 TYR A N 1
ATOM 4112 C CA . TYR B 1 64 ? 117.606 127.708 131.623 1.00 38.18 64 TYR A CA 1
ATOM 4113 C C . TYR B 1 64 ? 116.524 127.714 132.691 1.00 46.82 64 TYR A C 1
ATOM 4114 O O . TYR B 1 64 ? 115.367 128.022 132.397 1.00 50.41 64 TYR A O 1
ATOM 4123 N N . TYR B 1 65 ? 116.890 127.368 133.920 1.00 54.41 65 TYR A N 1
ATOM 4124 C CA . TYR B 1 65 ? 115.986 127.484 135.055 1.00 52.69 65 TYR A CA 1
ATOM 4125 C C . TYR B 1 65 ? 116.619 128.364 136.119 1.00 53.48 65 TYR A C 1
ATOM 4126 O O . TYR B 1 65 ? 117.791 128.188 136.464 1.00 57.39 65 TYR A O 1
ATOM 4135 N N . LYS B 1 66 ? 115.844 129.314 136.635 1.00 64.00 66 LYS A N 1
ATOM 4136 C CA . LYS B 1 66 ? 116.363 130.189 137.677 1.00 58.37 66 LYS A CA 1
ATOM 4137 C C . LYS B 1 66 ? 115.275 130.524 138.684 1.00 62.92 66 LYS A C 1
ATOM 4138 O O . LYS B 1 66 ? 114.193 130.980 138.311 1.00 71.98 66 LYS A O 1
ATOM 4144 N N . ASP B 1 67 ? 115.574 130.304 139.958 1.00 69.72 67 ASP A N 1
ATOM 4145 C CA . ASP B 1 67 ? 114.712 130.755 141.045 1.00 72.04 67 ASP A CA 1
ATOM 4146 C C . ASP B 1 67 ? 115.613 131.240 142.175 1.00 81.76 67 ASP A C 1
ATOM 4147 O O . ASP B 1 67 ? 116.822 131.426 142.002 1.00 84.71 67 ASP A O 1
ATOM 4152 N N . ALA B 1 68 ? 115.027 131.449 143.354 1.00 80.99 68 ALA A N 1
ATOM 4153 C CA . ALA B 1 68 ? 115.799 131.937 144.489 1.00 81.54 68 ALA A CA 1
ATOM 4154 C C . ALA B 1 68 ? 116.694 130.864 145.095 1.00 82.53 68 ALA A C 1
ATOM 4155 O O . ALA B 1 68 ? 117.535 131.185 145.940 1.00 82.26 68 ALA A O 1
ATOM 4157 N N . LYS B 1 69 ? 116.541 129.606 144.689 1.00 84.23 69 LYS A N 1
ATOM 4158 C CA . LYS B 1 69 ? 117.275 128.506 145.300 1.00 82.91 69 LYS A CA 1
ATOM 4159 C C . LYS B 1 69 ? 118.085 127.671 144.320 1.00 82.16 69 LYS A C 1
ATOM 4160 O O . LYS B 1 69 ? 119.102 127.102 144.719 1.00 81.48 69 LYS A O 1
ATOM 4166 N N . ARG B 1 70 ? 117.669 127.577 143.060 1.00 76.37 70 ARG A N 1
ATOM 4167 C CA . ARG B 1 70 ? 118.337 126.742 142.072 1.00 72.63 70 ARG A CA 1
ATOM 4168 C C . ARG B 1 70 ? 118.773 127.588 140.885 1.00 72.55 70 ARG A C 1
ATOM 4169 O O . ARG B 1 70 ? 118.176 128.630 140.598 1.00 72.08 70 ARG A O 1
ATOM 4177 N N . ASP B 1 71 ? 119.820 127.131 140.201 1.00 72.08 71 ASP A N 1
ATOM 4178 C CA . ASP B 1 71 ? 120.329 127.767 138.987 1.00 71.10 71 ASP A CA 1
ATOM 4179 C C . ASP B 1 71 ? 120.887 126.652 138.109 1.00 71.74 71 ASP A C 1
ATOM 4180 O O . ASP B 1 71 ? 122.044 126.252 138.266 1.00 72.57 71 ASP A O 1
ATOM 4185 N N . GLU B 1 72 ? 120.045 126.114 137.238 1.00 62.28 72 GLU A N 1
ATOM 4186 C CA . GLU B 1 72 ? 120.461 125.006 136.400 1.00 56.90 72 GLU A CA 1
ATOM 4187 C C . GLU B 1 72 ? 120.283 125.252 134.915 1.00 57.48 72 GLU A C 1
ATOM 4188 O O . GLU B 1 72 ? 119.419 126.014 134.485 1.00 58.77 72 GLU A O 1
ATOM 4194 N N . LYS B 1 73 ? 121.130 124.587 134.143 1.00 47.62 73 LYS A N 1
ATOM 4195 C CA . LYS B 1 73 ? 121.111 124.665 132.691 1.00 42.41 73 LYS A CA 1
ATOM 4196 C C . LYS B 1 73 ? 121.080 123.253 132.131 1.00 42.83 73 LYS A C 1
ATOM 4197 O O . LYS B 1 73 ? 121.854 122.393 132.557 1.00 47.45 73 LYS A O 1
ATOM 4203 N N . TYR B 1 74 ? 120.186 123.018 131.176 1.00 43.38 74 TYR A N 1
ATOM 4204 C CA . TYR B 1 74 ? 120.032 121.707 130.562 1.00 39.23 74 TYR A CA 1
ATOM 4205 C C . TYR B 1 74 ? 120.200 121.838 129.059 1.00 34.92 74 TYR A C 1
ATOM 4206 O O . TYR B 1 74 ? 119.708 122.796 128.460 1.00 36.14 74 TYR A O 1
ATOM 4215 N N . THR B 1 75 ? 120.905 120.887 128.456 1.00 31.27 75 THR A N 1
ATOM 4216 C CA . THR B 1 75 ? 121.015 120.847 127.009 1.00 26.17 75 THR A CA 1
ATOM 4217 C C . THR B 1 75 ? 119.902 119.982 126.425 1.00 31.72 75 THR A C 1
ATOM 4218 O O . THR B 1 75 ? 119.114 119.365 127.145 1.00 45.66 75 THR A O 1
ATOM 4222 N N . PHE B 1 76 ? 119.839 119.942 125.093 1.00 25.09 76 PHE A N 1
ATOM 4223 C CA . PHE B 1 76 ? 118.837 119.112 124.435 1.00 16.85 76 PHE A CA 1
ATOM 4224 C C . PHE B 1 76 ? 119.049 117.639 124.755 1.00 29.59 76 PHE A C 1
ATOM 4225 O O . PHE B 1 76 ? 118.083 116.891 124.936 1.00 48.93 76 PHE A O 1
ATOM 4233 N N . LYS B 1 77 ? 120.307 117.205 124.835 1.00 27.06 77 LYS A N 1
ATOM 4234 C CA . LYS B 1 77 ? 120.598 115.834 125.240 1.00 36.21 77 LYS A CA 1
ATOM 4235 C C . LYS B 1 77 ? 120.126 115.571 126.666 1.00 38.35 77 LYS A C 1
ATOM 4236 O O . LYS B 1 77 ? 119.507 114.538 126.950 1.00 51.15 77 LYS A O 1
ATOM 4242 N N . GLU B 1 78 ? 120.406 116.503 127.578 1.00 36.75 78 GLU A N 1
ATOM 4243 C CA . GLU B 1 78 ? 119.992 116.330 128.966 1.00 32.78 78 GLU A CA 1
ATOM 4244 C C . GLU B 1 78 ? 118.476 116.389 129.105 1.00 46.77 78 GLU A C 1
ATOM 4245 O O . GLU B 1 78 ? 117.889 115.624 129.880 1.00 58.14 78 GLU A O 1
ATOM 4251 N N . MET B 1 79 ? 117.826 117.290 128.366 1.00 45.34 79 MET A N 1
ATOM 4252 C CA . MET B 1 79 ? 116.368 117.342 128.372 1.00 35.62 79 MET A CA 1
ATOM 4253 C C . MET B 1 79 ? 115.770 116.042 127.855 1.00 39.85 79 MET A C 1
ATOM 4254 O O . MET B 1 79 ? 114.797 115.530 128.420 1.00 50.08 79 MET A O 1
ATOM 4259 N N . LYS B 1 80 ? 116.339 115.494 126.780 1.00 37.52 80 LYS A N 1
ATOM 4260 C CA . LYS B 1 80 ? 115.864 114.220 126.255 1.00 31.63 80 LYS A CA 1
ATOM 4261 C C . LYS B 1 80 ? 116.035 113.105 127.276 1.00 39.57 80 LYS A C 1
ATOM 4262 O O . LYS B 1 80 ? 115.136 112.276 127.456 1.00 54.33 80 LYS A O 1
ATOM 4268 N N . GLU B 1 81 ? 117.182 113.069 127.956 1.00 48.07 81 GLU A N 1
ATOM 4269 C CA . GLU B 1 81 ? 117.422 112.025 128.947 1.00 49.55 81 GLU A CA 1
ATOM 4270 C C . GLU B 1 81 ? 116.442 112.129 130.110 1.00 49.93 81 GLU A C 1
ATOM 4271 O O . GLU B 1 81 ? 115.881 111.120 130.555 1.00 61.22 81 GLU A O 1
ATOM 4277 N N . GLU B 1 82 ? 116.215 113.345 130.612 1.00 46.30 82 GLU A N 1
ATOM 4278 C CA . GLU B 1 82 ? 115.272 113.523 131.713 1.00 45.22 82 GLU A CA 1
ATOM 4279 C C . GLU B 1 82 ? 113.848 113.174 131.292 1.00 47.44 82 GLU A C 1
ATOM 4280 O O . GLU B 1 82 ? 113.098 112.567 132.065 1.00 53.09 82 GLU A O 1
ATOM 4286 N N . SER B 1 83 ? 113.453 113.557 130.075 1.00 43.05 83 SER A N 1
ATOM 4287 C CA . SER B 1 83 ? 112.124 113.209 129.586 1.00 35.38 83 SER A CA 1
ATOM 4288 C C . SER B 1 83 ? 111.958 111.704 129.432 1.00 41.55 83 SER A C 1
ATOM 4289 O O . SER B 1 83 ? 110.897 111.165 129.760 1.00 57.20 83 SER A O 1
ATOM 4292 N N . ASN B 1 84 ? 112.983 111.013 128.932 1.00 45.27 84 ASN A N 1
ATOM 4293 C CA . ASN B 1 84 ? 112.916 109.560 128.828 1.00 51.51 84 ASN A CA 1
ATOM 4294 C C . ASN B 1 84 ? 112.808 108.920 130.206 1.00 54.22 84 ASN A C 1
ATOM 4295 O O . ASN B 1 84 ? 112.060 107.954 130.401 1.00 59.18 84 ASN A O 1
ATOM 4300 N N . ARG B 1 85 ? 113.555 109.448 131.177 1.00 55.34 85 ARG A N 1
ATOM 4301 C CA . ARG B 1 85 ? 113.464 108.941 132.543 1.00 50.53 85 ARG A CA 1
ATOM 4302 C C . ARG B 1 85 ? 112.059 109.120 133.106 1.00 55.08 85 ARG A C 1
ATOM 4303 O O . ARG B 1 85 ? 111.504 108.199 133.716 1.00 64.97 85 ARG A O 1
ATOM 4311 N N . ALA B 1 86 ? 111.467 110.299 132.905 1.00 53.05 86 ALA A N 1
ATOM 4312 C CA . ALA B 1 86 ? 110.116 110.546 133.403 1.00 49.60 86 ALA A CA 1
ATOM 4313 C C . ALA B 1 86 ? 109.097 109.650 132.712 1.00 45.96 86 ALA A C 1
ATOM 4314 O O . ALA B 1 86 ? 108.162 109.151 133.349 1.00 56.33 86 ALA A O 1
ATOM 4316 N N . GLY B 1 87 ? 109.255 109.443 131.404 1.00 48.98 87 GLY A N 1
ATOM 4317 C CA . GLY B 1 87 ? 108.359 108.547 130.695 1.00 44.76 87 GLY A CA 1
ATOM 4318 C C . GLY B 1 87 ? 108.451 107.120 131.196 1.00 50.08 87 GLY A C 1
ATOM 4319 O O . GLY B 1 87 ? 107.435 106.441 131.351 1.00 63.01 87 GLY A O 1
ATOM 4320 N N . ASN B 1 88 ? 109.673 106.646 131.455 1.00 50.68 88 ASN A N 1
ATOM 4321 C CA . ASN B 1 88 ? 109.840 105.312 132.024 1.00 52.09 88 ASN A CA 1
ATOM 4322 C C . ASN B 1 88 ? 109.207 105.221 133.406 1.00 53.39 88 ASN A C 1
ATOM 4323 O O . ASN B 1 88 ? 108.570 104.214 133.739 1.00 54.63 88 ASN A O 1
ATOM 4328 N N . VAL B 1 89 ? 109.370 106.265 134.223 1.00 57.53 89 VAL A N 1
ATOM 4329 C CA . VAL B 1 89 ? 108.760 106.274 135.552 1.00 52.50 89 VAL A CA 1
ATOM 4330 C C . VAL B 1 89 ? 107.248 106.159 135.440 1.00 57.09 89 VAL A C 1
ATOM 4331 O O . VAL B 1 89 ? 106.614 105.356 136.135 1.00 64.61 89 VAL A O 1
ATOM 4335 N N . LEU B 1 90 ? 106.646 106.964 134.562 1.00 55.81 90 LEU A N 1
ATOM 4336 C CA . LEU B 1 90 ? 105.197 106.920 134.401 1.00 52.90 90 LEU A CA 1
ATOM 4337 C C . LEU B 1 90 ? 104.738 105.561 133.893 1.00 52.51 90 LEU A C 1
ATOM 4338 O O . LEU B 1 90 ? 103.793 104.979 134.436 1.00 62.85 90 LEU A O 1
ATOM 4343 N N . ARG B 1 91 ? 105.421 105.020 132.884 1.00 60.30 91 ARG A N 1
ATOM 4344 C CA . ARG B 1 91 ? 105.017 103.741 132.312 1.00 62.13 91 ARG A CA 1
ATOM 4345 C C . ARG B 1 91 ? 105.118 102.617 133.337 1.00 68.57 91 ARG A C 1
ATOM 4346 O O . ARG B 1 91 ? 104.264 101.724 133.377 1.00 76.43 91 ARG A O 1
ATOM 4354 N N . ARG B 1 92 ? 106.154 102.641 134.178 1.00 67.11 92 ARG A N 1
ATOM 4355 C CA . ARG B 1 92 ? 106.365 101.526 135.093 1.00 68.83 92 ARG A CA 1
ATOM 4356 C C . ARG B 1 92 ? 105.505 101.639 136.346 1.00 69.66 92 ARG A C 1
ATOM 4357 O O . ARG B 1 92 ? 104.916 100.645 136.783 1.00 70.39 92 ARG A O 1
ATOM 4365 N N . TYR B 1 93 ? 105.415 102.829 136.944 1.00 71.08 93 TYR A N 1
ATOM 4366 C CA . TYR B 1 93 ? 104.722 102.980 138.214 1.00 69.41 93 TYR A CA 1
ATOM 4367 C C . TYR B 1 93 ? 103.272 103.417 138.074 1.00 73.17 93 TYR A C 1
ATOM 4368 O O . TYR B 1 93 ? 102.426 102.942 138.839 1.00 76.10 93 TYR A O 1
ATOM 4377 N N . GLY B 1 94 ? 102.958 104.304 137.133 1.00 67.75 94 GLY A N 1
ATOM 4378 C CA . GLY B 1 94 ? 101.599 104.780 136.992 1.00 67.44 94 GLY A CA 1
ATOM 4379 C C . GLY B 1 94 ? 100.769 103.924 136.060 1.00 70.01 94 GLY A C 1
ATOM 4380 O O . GLY B 1 94 ? 99.562 104.143 135.919 1.00 74.92 94 GLY A O 1
ATOM 4381 N N . ASN B 1 95 ? 101.410 102.942 135.422 1.00 65.82 95 ASN A N 1
ATOM 4382 C CA . ASN B 1 95 ? 100.742 102.035 134.487 1.00 68.29 95 ASN A CA 1
ATOM 4383 C C . ASN B 1 95 ? 100.015 102.810 133.392 1.00 70.56 95 ASN A C 1
ATOM 4384 O O . ASN B 1 95 ? 98.931 102.427 132.948 1.00 75.35 95 ASN A O 1
ATOM 4389 N N . VAL B 1 96 ? 100.618 103.909 132.954 1.00 69.54 96 VAL A N 1
ATOM 4390 C CA . VAL B 1 96 ? 99.999 104.781 131.963 1.00 66.32 96 VAL A CA 1
ATOM 4391 C C . VAL B 1 96 ? 100.183 104.174 130.580 1.00 64.76 96 VAL A C 1
ATOM 4392 O O . VAL B 1 96 ? 101.299 103.812 130.189 1.00 65.48 96 VAL A O 1
ATOM 4396 N N . GLU B 1 97 ? 99.088 104.059 129.838 1.00 68.01 97 GLU A N 1
ATOM 4397 C CA . GLU B 1 97 ? 99.103 103.549 128.477 1.00 69.13 97 GLU A CA 1
ATOM 4398 C C . GLU B 1 97 ? 98.636 104.638 127.520 1.00 70.47 97 GLU A C 1
ATOM 4399 O O . GLU B 1 97 ? 98.264 105.741 127.928 1.00 70.40 97 GLU A O 1
ATOM 4405 N N . LYS B 1 98 ? 98.668 104.313 126.230 1.00 61.66 98 LYS A N 1
ATOM 4406 C CA . LYS B 1 98 ? 98.299 105.272 125.197 1.00 58.72 98 LYS A CA 1
ATOM 4407 C C . LYS B 1 98 ? 96.857 105.727 125.369 1.00 63.66 98 LYS A C 1
ATOM 4408 O O . LYS B 1 98 ? 95.946 104.909 125.516 1.00 74.30 98 LYS A O 1
ATOM 4414 N N . GLY B 1 99 ? 96.656 107.043 125.348 1.00 56.85 99 GLY A N 1
ATOM 4415 C CA . GLY B 1 99 ? 95.347 107.630 125.501 1.00 56.92 99 GLY A CA 1
ATOM 4416 C C . GLY B 1 99 ? 94.982 108.028 126.915 1.00 55.12 99 GLY A C 1
ATOM 4417 O O . GLY B 1 99 ? 93.995 108.747 127.104 1.00 57.06 99 GLY A O 1
ATOM 4418 N N . ASP B 1 100 ? 95.746 107.588 127.911 1.00 59.25 100 ASP A N 1
ATOM 4419 C CA . ASP B 1 100 ? 95.443 107.932 129.293 1.00 61.84 100 ASP A CA 1
ATOM 4420 C C . ASP B 1 100 ? 95.672 109.416 129.539 1.00 58.87 100 ASP A C 1
ATOM 4421 O O . ASP B 1 100 ? 96.452 110.066 128.840 1.00 71.70 100 ASP A O 1
ATOM 4426 N N . ARG B 1 101 ? 94.984 109.954 130.541 1.00 49.55 101 ARG A N 1
ATOM 4427 C CA . ARG B 1 101 ? 95.163 111.343 130.941 1.00 49.29 101 ARG A CA 1
ATOM 4428 C C . ARG B 1 101 ? 96.084 111.393 132.151 1.00 48.66 101 ARG A C 1
ATOM 4429 O O . ARG B 1 101 ? 95.780 110.806 133.195 1.00 59.19 101 ARG A O 1
ATOM 4437 N N . VAL B 1 102 ? 97.205 112.091 132.011 1.00 51.51 102 VAL A N 1
ATOM 4438 C CA . VAL B 1 102 ? 98.151 112.307 133.097 1.00 49.89 102 VAL A CA 1
ATOM 4439 C C . VAL B 1 102 ? 98.093 113.785 133.440 1.00 47.91 102 VAL A C 1
ATOM 4440 O O . VAL B 1 102 ? 98.354 114.637 132.582 1.00 59.93 102 VAL A O 1
ATOM 4444 N N . PHE B 1 103 ? 97.751 114.097 134.682 1.00 42.40 103 PHE A N 1
ATOM 4445 C CA . PHE B 1 103 ? 97.628 115.480 135.112 1.00 44.08 103 PHE A CA 1
ATOM 4446 C C . PHE B 1 103 ? 98.806 115.875 135.990 1.00 55.16 103 PHE A C 1
ATOM 4447 O O . PHE B 1 103 ? 99.243 115.120 136.861 1.00 65.79 103 PHE A O 1
ATOM 4455 N N . ILE B 1 104 ? 99.320 117.072 135.738 1.00 59.88 104 ILE A N 1
ATOM 4456 C CA . ILE B 1 104 ? 100.536 117.573 136.364 1.00 58.96 104 ILE A CA 1
ATOM 4457 C C . ILE B 1 104 ? 100.166 118.811 137.167 1.00 61.95 104 ILE A C 1
ATOM 4458 O O . ILE B 1 104 ? 99.742 119.825 136.597 1.00 66.39 104 ILE A O 1
ATOM 4463 N N . PHE B 1 105 ? 100.339 118.736 138.485 1.00 57.27 105 PHE A N 1
ATOM 4464 C CA . PHE B 1 105 ? 99.882 119.754 139.432 1.00 60.83 105 PHE A CA 1
ATOM 4465 C C . PHE B 1 105 ? 101.064 120.182 140.298 1.00 66.44 105 PHE A C 1
ATOM 4466 O O . PHE B 1 105 ? 101.264 119.661 141.395 1.00 69.33 105 PHE A O 1
ATOM 4474 N N . MET B 1 106 ? 101.830 121.155 139.815 1.00 65.01 106 MET A N 1
ATOM 4475 C CA . MET B 1 106 ? 103.059 121.569 140.477 1.00 63.35 106 MET A CA 1
ATOM 4476 C C . MET B 1 106 ? 103.418 122.968 140.005 1.00 65.37 106 MET A C 1
ATOM 4477 O O . MET B 1 106 ? 102.953 123.408 138.947 1.00 63.57 106 MET A O 1
ATOM 4482 N N . PRO B 1 107 ? 104.247 123.688 140.759 1.00 70.89 107 PRO A N 1
ATOM 4483 C CA . PRO B 1 107 ? 104.796 124.950 140.254 1.00 70.28 107 PRO A CA 1
ATOM 4484 C C . PRO B 1 107 ? 105.807 124.704 139.144 1.00 69.43 107 PRO A C 1
ATOM 4485 O O . PRO B 1 107 ? 106.282 123.586 138.931 1.00 71.56 107 PRO A O 1
ATOM 4489 N N . ARG B 1 108 ? 106.130 125.779 138.426 1.00 62.56 108 ARG A N 1
ATOM 4490 C CA . ARG B 1 108 ? 107.082 125.679 137.328 1.00 62.14 108 ARG A CA 1
ATOM 4491 C C . ARG B 1 108 ? 108.444 125.232 137.844 1.00 64.07 108 ARG A C 1
ATOM 4492 O O . ARG B 1 108 ? 108.948 125.751 138.844 1.00 67.25 108 ARG A O 1
ATOM 4500 N N . SER B 1 109 ? 109.031 124.261 137.155 1.00 63.28 109 SER A N 1
ATOM 4501 C CA . SER B 1 109 ? 110.264 123.618 137.582 1.00 59.64 109 SER A CA 1
ATOM 4502 C C . SER B 1 109 ? 110.721 122.696 136.464 1.00 63.74 109 SER A C 1
ATOM 4503 O O . SER B 1 109 ? 109.903 122.263 135.646 1.00 69.26 109 SER A O 1
ATOM 4506 N N . PRO B 1 110 ? 112.018 122.389 136.390 1.00 49.26 110 PRO A N 1
ATOM 4507 C CA . PRO B 1 110 ? 112.476 121.436 135.366 1.00 50.09 110 PRO A CA 1
ATOM 4508 C C . PRO B 1 110 ? 111.763 120.098 135.429 1.00 55.10 110 PRO A C 1
ATOM 4509 O O . PRO B 1 110 ? 111.516 119.479 134.385 1.00 59.78 110 PRO A O 1
ATOM 4513 N N . GLU B 1 111 ? 111.413 119.640 136.633 1.00 55.27 111 GLU A N 1
ATOM 4514 C CA . GLU B 1 111 ? 110.706 118.372 136.764 1.00 49.67 111 GLU A CA 1
ATOM 4515 C C . GLU B 1 111 ? 109.350 118.423 136.076 1.00 55.42 111 GLU A C 1
ATOM 4516 O O . GLU B 1 111 ? 108.908 117.428 135.493 1.00 65.45 111 GLU A O 1
ATOM 4522 N N . LEU B 1 112 ? 108.676 119.573 136.131 1.00 47.46 112 LEU A N 1
ATOM 4523 C CA . LEU B 1 112 ? 107.396 119.714 135.443 1.00 40.61 112 LEU A CA 1
ATOM 4524 C C . LEU B 1 112 ? 107.541 119.444 133.952 1.00 46.36 112 LEU A C 1
ATOM 4525 O O . LEU B 1 112 ? 106.772 118.665 133.375 1.00 52.65 112 LEU A O 1
ATOM 4530 N N . TYR B 1 113 ? 108.525 120.078 133.314 1.00 60.77 113 TYR A N 1
ATOM 4531 C CA . TYR B 1 113 ? 108.731 119.901 131.882 1.00 59.06 113 TYR A CA 1
ATOM 4532 C C . TYR B 1 113 ? 109.177 118.484 131.553 1.00 51.70 113 TYR A C 1
ATOM 4533 O O . TYR B 1 113 ? 108.711 117.901 130.568 1.00 51.67 113 TYR A O 1
ATOM 4542 N N . PHE B 1 114 ? 110.061 117.907 132.371 1.00 49.44 114 PHE A N 1
ATOM 4543 C CA . PHE B 1 114 ? 110.486 116.532 132.133 1.00 47.92 114 PHE A CA 1
ATOM 4544 C C . PHE B 1 114 ? 109.299 115.579 132.196 1.00 55.23 114 PHE A C 1
ATOM 4545 O O . PHE B 1 114 ? 109.147 114.699 131.342 1.00 57.42 114 PHE A O 1
ATOM 4553 N N . ILE B 1 115 ? 108.431 115.759 133.194 1.00 57.54 115 ILE A N 1
ATOM 4554 C CA . ILE B 1 115 ? 107.297 114.859 133.373 1.00 55.89 115 ILE A CA 1
ATOM 4555 C C . ILE B 1 115 ? 106.287 115.034 132.247 1.00 55.35 115 ILE A C 1
ATOM 4556 O O . ILE B 1 115 ? 105.751 114.051 131.724 1.00 62.38 115 ILE A O 1
ATOM 4561 N N . MET B 1 116 ? 106.007 116.278 131.854 1.00 49.35 116 MET A N 1
ATOM 4562 C CA . MET B 1 116 ? 105.060 116.503 130.766 1.00 49.79 116 MET A CA 1
ATOM 4563 C C . MET B 1 116 ? 105.575 115.914 129.457 1.00 49.82 116 MET A C 1
ATOM 4564 O O . MET B 1 116 ? 104.826 115.260 128.717 1.00 60.44 116 MET A O 1
ATOM 4569 N N . LEU B 1 117 ? 106.860 116.125 129.158 1.00 47.18 117 LEU A N 1
ATOM 4570 C CA . LEU B 1 117 ? 107.429 115.558 127.941 1.00 40.86 117 LEU A CA 1
ATOM 4571 C C . LEU B 1 117 ? 107.419 114.038 127.981 1.00 34.33 117 LEU A C 1
ATOM 4572 O O . LEU B 1 117 ? 107.116 113.392 126.974 1.00 41.11 117 LEU A O 1
ATOM 4577 N N . GLY B 1 118 ? 107.740 113.444 129.133 1.00 41.80 118 GLY A N 1
ATOM 4578 C CA . GLY B 1 118 ? 107.710 111.995 129.235 1.00 46.88 118 GLY A CA 1
ATOM 4579 C C . GLY B 1 118 ? 106.313 111.427 129.084 1.00 48.82 118 GLY A C 1
ATOM 4580 O O . GLY B 1 118 ? 106.126 110.361 128.493 1.00 48.63 118 GLY A O 1
ATOM 4581 N N . ALA B 1 119 ? 105.313 112.125 129.627 1.00 48.77 119 ALA A N 1
ATOM 4582 C CA . ALA B 1 119 ? 103.931 111.689 129.466 1.00 38.62 119 ALA A CA 1
ATOM 4583 C C . ALA B 1 119 ? 103.504 111.744 128.007 1.00 41.57 119 ALA A C 1
ATOM 4584 O O . ALA B 1 119 ? 102.884 110.804 127.499 1.00 51.35 119 ALA A O 1
ATOM 4586 N N . ILE B 1 120 ? 103.829 112.837 127.315 1.00 35.84 120 ILE A N 1
ATOM 4587 C CA . ILE B 1 120 ? 103.437 112.956 125.915 1.00 27.92 120 ILE A CA 1
ATOM 4588 C C . ILE B 1 120 ? 104.201 111.962 125.045 1.00 41.15 120 ILE A C 1
ATOM 4589 O O . ILE B 1 120 ? 103.671 111.469 124.043 1.00 48.04 120 ILE A O 1
ATOM 4594 N N . LYS B 1 121 ? 105.441 111.636 125.417 1.00 48.74 121 LYS A N 1
ATOM 4595 C CA . LYS B 1 121 ? 106.237 110.698 124.630 1.00 43.91 121 LYS A CA 1
ATOM 4596 C C . LYS B 1 121 ? 105.629 109.303 124.612 1.00 46.78 121 LYS A C 1
ATOM 4597 O O . LYS B 1 121 ? 105.692 108.618 123.586 1.00 54.20 121 LYS A O 1
ATOM 4603 N N . ILE B 1 122 ? 105.045 108.862 125.726 1.00 47.58 122 ILE A N 1
ATOM 4604 C CA . ILE B 1 122 ? 104.525 107.505 125.842 1.00 49.66 122 ILE A CA 1
ATOM 4605 C C . ILE B 1 122 ? 103.066 107.413 125.411 1.00 51.44 122 ILE A C 1
ATOM 4606 O O . ILE B 1 122 ? 102.413 106.397 125.661 1.00 62.04 122 ILE A O 1
ATOM 4611 N N . GLY B 1 123 ? 102.541 108.450 124.766 1.00 40.11 123 GLY A N 1
ATOM 4612 C CA . GLY B 1 123 ? 101.197 108.416 124.236 1.00 38.80 123 GLY A CA 1
ATOM 4613 C C . GLY B 1 123 ? 100.116 108.946 125.146 1.00 46.17 123 GLY A C 1
ATOM 4614 O O . GLY B 1 123 ? 98.958 109.022 124.720 1.00 50.32 123 GLY A O 1
ATOM 4615 N N . ALA B 1 124 ? 100.446 109.314 126.377 1.00 44.76 124 ALA A N 1
ATOM 4616 C CA . ALA B 1 124 ? 99.443 109.844 127.283 1.00 37.47 124 ALA A CA 1
ATOM 4617 C C . ALA B 1 124 ? 99.038 111.254 126.870 1.00 31.72 124 ALA A C 1
ATOM 4618 O O . ALA B 1 124 ? 99.710 111.918 126.078 1.00 43.40 124 ALA A O 1
ATOM 4620 N N . ILE B 1 125 ? 97.917 111.704 127.418 1.00 38.83 125 ILE A N 1
ATOM 4621 C CA . ILE B 1 125 ? 97.418 113.056 127.200 1.00 44.69 125 ILE A CA 1
ATOM 4622 C C . ILE B 1 125 ? 97.738 113.870 128.444 1.00 48.20 125 ILE A C 1
ATOM 4623 O O . ILE B 1 125 ? 97.222 113.588 129.531 1.00 56.16 125 ILE A O 1
ATOM 4628 N N . ALA B 1 126 ? 98.595 114.873 128.292 1.00 51.80 126 ALA A N 1
ATOM 4629 C CA . ALA B 1 126 ? 99.067 115.656 129.422 1.00 51.81 126 ALA A CA 1
ATOM 4630 C C . ALA B 1 126 ? 98.128 116.818 129.702 1.00 55.04 126 ALA A C 1
ATOM 4631 O O . ALA B 1 126 ? 97.759 117.569 128.796 1.00 66.58 126 ALA A O 1
ATOM 4633 N N . GLY B 1 127 ? 97.740 116.958 130.965 1.00 44.18 127 GLY A N 1
ATOM 4634 C CA . GLY B 1 127 ? 96.942 118.079 131.395 1.00 45.22 127 GLY A CA 1
ATOM 4635 C C . GLY B 1 127 ? 97.575 118.806 132.562 1.00 52.29 127 GLY A C 1
ATOM 4636 O O . GLY B 1 127 ? 97.701 118.270 133.665 1.00 58.68 127 GLY A O 1
ATOM 4637 N N . PRO B 1 128 ? 97.994 120.047 132.338 1.00 55.48 128 PRO A N 1
ATOM 4638 C CA . PRO B 1 128 ? 98.577 120.832 133.429 1.00 54.48 128 PRO A CA 1
ATOM 4639 C C . PRO B 1 128 ? 97.511 121.553 134.238 1.00 58.93 128 PRO A C 1
ATOM 4640 O O . PRO B 1 128 ? 96.513 122.040 133.699 1.00 66.65 128 PRO A O 1
ATOM 4644 N N . LEU B 1 129 ? 97.732 121.616 135.547 1.00 55.52 129 LEU A N 1
ATOM 4645 C CA . LEU B 1 129 ? 96.867 122.340 136.463 1.00 58.01 129 LEU A CA 1
ATOM 4646 C C . LEU B 1 129 ? 97.640 123.483 137.105 1.00 59.47 129 LEU A C 1
ATOM 4647 O O . LEU B 1 129 ? 98.813 123.338 137.462 1.00 56.54 129 LEU A O 1
ATOM 4652 N N . PHE B 1 130 ? 96.976 124.627 137.237 1.00 72.42 130 PHE A N 1
ATOM 4653 C CA . PHE B 1 130 ? 97.583 125.775 137.894 1.00 70.31 130 PHE A CA 1
ATOM 4654 C C . PHE B 1 130 ? 97.846 125.457 139.361 1.00 74.51 130 PHE A C 1
ATOM 4655 O O . PHE B 1 130 ? 97.010 124.857 140.041 1.00 72.92 130 PHE A O 1
ATOM 4663 N N . GLU B 1 131 ? 99.016 125.873 139.850 1.00 81.90 131 GLU A N 1
ATOM 4664 C CA . GLU B 1 131 ? 99.409 125.649 141.235 1.00 75.92 131 GLU A CA 1
ATOM 4665 C C . GLU B 1 131 ? 98.443 126.271 142.233 1.00 80.18 131 GLU A C 1
ATOM 4666 O O . GLU B 1 131 ? 98.343 125.776 143.361 1.00 83.22 131 GLU A O 1
ATOM 4672 N N . ALA B 1 132 ? 97.737 127.332 141.851 1.00 82.82 132 ALA A N 1
ATOM 4673 C CA . ALA B 1 132 ? 96.870 128.071 142.756 1.00 84.99 132 ALA A CA 1
ATOM 4674 C C . ALA B 1 132 ? 95.462 127.498 142.841 1.00 84.16 132 ALA A C 1
ATOM 4675 O O . ALA B 1 132 ? 94.627 128.056 143.559 1.00 84.05 132 ALA A O 1
ATOM 4677 N N . PHE B 1 133 ? 95.176 126.413 142.127 1.00 86.18 133 PHE A N 1
ATOM 4678 C CA . PHE B 1 133 ? 93.851 125.814 142.189 1.00 83.08 133 PHE A CA 1
ATOM 4679 C C . PHE B 1 133 ? 93.583 125.242 143.574 1.00 84.61 133 PHE A C 1
ATOM 4680 O O . PHE B 1 133 ? 94.453 124.618 144.188 1.00 83.39 133 PHE A O 1
ATOM 4688 N N . MET B 1 134 ? 92.367 125.460 144.065 1.00 90.41 134 MET A N 1
ATOM 4689 C CA . MET B 1 134 ? 91.942 124.922 145.344 1.00 87.19 134 MET A CA 1
ATOM 4690 C C . MET B 1 134 ? 91.429 123.496 145.161 1.00 88.76 134 MET A C 1
ATOM 4691 O O . MET B 1 134 ? 91.621 122.866 144.119 1.00 92.59 134 MET A O 1
ATOM 4696 N N . GLU B 1 135 ? 90.777 122.970 146.199 1.00 88.14 135 GLU A N 1
ATOM 4697 C CA . GLU B 1 135 ? 90.273 121.602 146.144 1.00 89.00 135 GLU A CA 1
ATOM 4698 C C . GLU B 1 135 ? 89.184 121.451 145.087 1.00 87.62 135 GLU A C 1
ATOM 4699 O O . GLU B 1 135 ? 89.121 120.438 144.383 1.00 88.21 135 GLU A O 1
ATOM 4705 N N . GLY B 1 136 ? 88.314 122.456 144.965 1.00 78.98 136 GLY A N 1
ATOM 4706 C CA . GLY B 1 136 ? 87.176 122.328 144.068 1.00 79.50 136 GLY A CA 1
ATOM 4707 C C . GLY B 1 136 ? 87.577 122.202 142.610 1.00 84.60 136 GLY A C 1
ATOM 4708 O O . GLY B 1 136 ? 87.117 121.301 141.904 1.00 84.10 136 GLY A O 1
ATOM 4709 N N . ALA B 1 137 ? 88.436 123.109 142.138 1.00 85.02 137 ALA A N 1
ATOM 4710 C CA . ALA B 1 137 ? 88.833 123.092 140.732 1.00 82.03 137 ALA A CA 1
ATOM 4711 C C . ALA B 1 137 ? 89.602 121.823 140.388 1.00 78.48 137 ALA A C 1
ATOM 4712 O O . ALA B 1 137 ? 89.368 121.213 139.335 1.00 78.59 137 ALA A O 1
ATOM 4714 N N . VAL B 1 138 ? 90.521 121.414 141.263 1.00 76.31 138 VAL A N 1
ATOM 4715 C CA . VAL B 1 138 ? 91.264 120.179 141.040 1.00 77.74 138 VAL A CA 1
ATOM 4716 C C . VAL B 1 138 ? 90.314 118.991 140.994 1.00 81.79 138 VAL A C 1
ATOM 4717 O O . VAL B 1 138 ? 90.452 118.103 140.146 1.00 84.65 138 VAL A O 1
ATOM 4721 N N . LYS B 1 139 ? 89.330 118.959 141.897 1.00 80.63 139 LYS A N 1
ATOM 4722 C CA . LYS B 1 139 ? 88.366 117.865 141.907 1.00 79.20 139 LYS A CA 1
ATOM 4723 C C . LYS B 1 139 ? 87.581 117.808 140.603 1.00 76.03 139 LYS A C 1
ATOM 4724 O O . LYS B 1 139 ? 87.441 116.738 139.999 1.00 76.33 139 LYS A O 1
ATOM 4730 N N . ASP B 1 140 ? 87.068 118.954 140.148 1.00 78.39 140 ASP A N 1
ATOM 4731 C CA . ASP B 1 140 ? 86.286 118.960 138.914 1.00 79.08 140 ASP A CA 1
ATOM 4732 C C . ASP B 1 140 ? 87.129 118.533 137.720 1.00 80.85 140 ASP A C 1
ATOM 4733 O O . ASP B 1 140 ? 86.674 117.746 136.880 1.00 80.25 140 ASP A O 1
ATOM 4738 N N . ARG B 1 141 ? 88.362 119.033 137.627 1.00 78.73 141 ARG A N 1
ATOM 4739 C CA . ARG B 1 141 ? 89.182 118.722 136.462 1.00 70.26 141 ARG A CA 1
ATOM 4740 C C . ARG B 1 141 ? 89.678 117.281 136.482 1.00 64.64 141 ARG A C 1
ATOM 4741 O O . ARG B 1 141 ? 89.868 116.677 135.422 1.00 68.03 141 ARG A O 1
ATOM 4749 N N . LEU B 1 142 ? 89.893 116.708 137.669 1.00 66.64 142 LEU A N 1
ATOM 4750 C CA . LEU B 1 142 ? 90.286 115.306 137.740 1.00 69.73 142 LEU A CA 1
ATOM 4751 C C . LEU B 1 142 ? 89.096 114.374 137.552 1.00 75.77 142 LEU A C 1
ATOM 4752 O O . LEU B 1 142 ? 89.274 113.219 137.149 1.00 73.45 142 LEU A O 1
ATOM 4757 N N . GLU B 1 143 ? 87.881 114.847 137.842 1.00 84.66 143 GLU A N 1
ATOM 4758 C CA . GLU B 1 143 ? 86.699 114.011 137.657 1.00 80.48 143 GLU A CA 1
ATOM 4759 C C . GLU B 1 143 ? 86.247 114.009 136.202 1.00 81.85 143 GLU A C 1
ATOM 4760 O O . GLU B 1 143 ? 85.919 112.954 135.646 1.00 80.56 143 GLU A O 1
ATOM 4766 N N . ASN B 1 144 ? 86.215 115.185 135.572 1.00 72.60 144 ASN A N 1
ATOM 4767 C CA . ASN B 1 144 ? 85.749 115.274 134.192 1.00 70.07 144 ASN A CA 1
ATOM 4768 C C . ASN B 1 144 ? 86.653 114.488 133.250 1.00 75.87 144 ASN A C 1
ATOM 4769 O O . ASN B 1 144 ? 86.171 113.801 132.343 1.00 75.77 144 ASN A O 1
ATOM 4774 N N . SER B 1 145 ? 87.967 114.575 133.450 1.00 72.55 145 SER A N 1
ATOM 4775 C CA . SER B 1 145 ? 88.915 113.897 132.578 1.00 68.94 145 SER A CA 1
ATOM 4776 C C . SER B 1 145 ? 89.103 112.429 132.921 1.00 68.40 145 SER A C 1
ATOM 4777 O O . SER B 1 145 ? 89.692 111.699 132.116 1.00 68.04 145 SER A O 1
ATOM 4780 N N . GLU B 1 146 ? 88.616 111.981 134.078 1.00 73.69 146 GLU A N 1
ATOM 4781 C CA . GLU B 1 146 ? 88.873 110.631 134.572 1.00 71.08 146 GLU A CA 1
ATOM 4782 C C . GLU B 1 146 ? 90.373 110.347 134.581 1.00 73.59 146 GLU A C 1
ATOM 4783 O O . GLU B 1 146 ? 90.838 109.290 134.152 1.00 72.97 146 GLU A O 1
ATOM 4789 N N . ALA B 1 147 ? 91.132 111.328 135.067 1.00 72.68 147 ALA A N 1
ATOM 4790 C CA . ALA B 1 147 ? 92.585 111.245 135.036 1.00 70.21 147 ALA A CA 1
ATOM 4791 C C . ALA B 1 147 ? 93.080 110.061 135.854 1.00 69.56 147 ALA A C 1
ATOM 4792 O O . ALA B 1 147 ? 92.687 109.872 137.008 1.00 76.58 147 ALA A O 1
ATOM 4794 N N . LYS B 1 148 ? 93.954 109.266 135.246 1.00 58.80 148 LYS A N 1
ATOM 4795 C CA . LYS B 1 148 ? 94.501 108.081 135.890 1.00 62.55 148 LYS A CA 1
ATOM 4796 C C . LYS B 1 148 ? 95.624 108.413 136.865 1.00 61.39 148 LYS A C 1
ATOM 4797 O O . LYS B 1 148 ? 95.737 107.777 137.918 1.00 62.24 148 LYS A O 1
ATOM 4803 N N . VAL B 1 149 ? 96.452 109.402 136.540 1.00 59.16 149 VAL A N 1
ATOM 4804 C CA . VAL B 1 149 ? 97.642 109.729 137.314 1.00 58.05 149 VAL A CA 1
ATOM 4805 C C . VAL B 1 149 ? 97.694 111.233 137.530 1.00 54.58 149 VAL A C 1
ATOM 4806 O O . VAL B 1 149 ? 97.422 112.012 136.610 1.00 68.10 149 VAL A O 1
ATOM 4810 N N . VAL B 1 150 ? 98.032 111.643 138.750 1.00 43.77 150 VAL A N 1
ATOM 4811 C CA . VAL B 1 150 ? 98.310 113.038 139.062 1.00 47.76 150 VAL A CA 1
ATOM 4812 C C . VAL B 1 150 ? 99.699 113.121 139.682 1.00 52.01 150 VAL A C 1
ATOM 4813 O O . VAL B 1 150 ? 100.044 112.323 140.560 1.00 57.92 150 VAL A O 1
ATOM 4817 N N . VAL B 1 151 ? 100.508 114.058 139.195 1.00 60.47 151 VAL A N 1
ATOM 4818 C CA . VAL B 1 151 ? 101.858 114.285 139.698 1.00 58.23 151 VAL A CA 1
ATOM 4819 C C . VAL B 1 151 ? 101.888 115.648 140.370 1.00 61.19 151 VAL A C 1
ATOM 4820 O O . VAL B 1 151 ? 101.499 116.654 139.763 1.00 59.62 151 VAL A O 1
ATOM 4824 N N . THR B 1 152 ? 102.348 115.688 141.616 1.00 68.15 152 THR A N 1
ATOM 4825 C CA . THR B 1 152 ? 102.242 116.900 142.414 1.00 70.61 152 THR A CA 1
ATOM 4826 C C . THR B 1 152 ? 103.435 116.991 143.359 1.00 71.39 152 THR A C 1
ATOM 4827 O O . THR B 1 152 ? 104.366 116.183 143.297 1.00 71.07 152 THR A O 1
ATOM 4831 N N . THR B 1 153 ? 103.400 117.989 144.229 1.00 86.99 153 THR A N 1
ATOM 4832 C CA . THR B 1 153 ? 104.401 118.271 145.241 1.00 89.06 153 THR A CA 1
ATOM 4833 C C . THR B 1 153 ? 103.799 118.115 146.631 1.00 90.96 153 THR A C 1
ATOM 4834 O O . THR B 1 153 ? 102.575 118.139 146.797 1.00 92.67 153 THR A O 1
ATOM 4838 N N . PRO B 1 154 ? 104.633 117.934 147.662 1.00 88.62 154 PRO A N 1
ATOM 4839 C CA . PRO B 1 154 ? 104.076 117.788 149.018 1.00 87.93 154 PRO A CA 1
ATOM 4840 C C . PRO B 1 154 ? 103.235 118.971 149.462 1.00 88.81 154 PRO A C 1
ATOM 4841 O O . PRO B 1 154 ? 102.291 118.794 150.241 1.00 92.05 154 PRO A O 1
ATOM 4845 N N . GLU B 1 155 ? 103.554 120.180 148.993 1.00 90.20 155 GLU A N 1
ATOM 4846 C CA . GLU B 1 155 ? 102.781 121.352 149.391 1.00 90.31 155 GLU A CA 1
ATOM 4847 C C . GLU B 1 155 ? 101.345 121.287 148.885 1.00 90.92 155 GLU A C 1
ATOM 4848 O O . GLU B 1 155 ? 100.413 121.597 149.635 1.00 95.74 155 GLU A O 1
ATOM 4854 N N . LEU B 1 156 ? 101.143 120.889 147.630 1.00 84.57 156 LEU A N 1
ATOM 4855 C CA . LEU B 1 156 ? 99.812 120.825 147.042 1.00 86.76 156 LEU A CA 1
ATOM 4856 C C . LEU B 1 156 ? 99.184 119.440 147.116 1.00 85.50 156 LEU A C 1
ATOM 4857 O O . LEU B 1 156 ? 98.095 119.245 146.567 1.00 84.01 156 LEU A O 1
ATOM 4862 N N . LEU B 1 157 ? 99.840 118.478 147.767 1.00 88.59 157 LEU A N 1
ATOM 4863 C CA . LEU B 1 157 ? 99.267 117.141 147.883 1.00 91.04 157 LEU A CA 1
ATOM 4864 C C . LEU B 1 157 ? 97.975 117.160 148.691 1.00 94.12 157 LEU A C 1
ATOM 4865 O O . LEU B 1 157 ? 97.080 116.335 148.469 1.00 93.83 157 LEU A O 1
ATOM 4870 N N . GLU B 1 158 ? 97.855 118.101 149.629 1.00 100.91 158 GLU A N 1
ATOM 4871 C CA . GLU B 1 158 ? 96.667 118.187 150.469 1.00 100.25 158 GLU A CA 1
ATOM 4872 C C . GLU B 1 158 ? 95.463 118.768 149.741 1.00 99.37 158 GLU A C 1
ATOM 4873 O O . GLU B 1 158 ? 94.345 118.666 150.257 1.00 99.23 158 GLU A O 1
ATOM 4879 N N . ARG B 1 159 ? 95.654 119.369 148.570 1.00 89.81 159 ARG A N 1
ATOM 4880 C CA . ARG B 1 159 ? 94.557 119.985 147.837 1.00 89.49 159 ARG A CA 1
ATOM 4881 C C . ARG B 1 159 ? 93.839 119.020 146.904 1.00 92.53 159 ARG A C 1
ATOM 4882 O O . ARG B 1 159 ? 92.852 119.416 146.275 1.00 94.85 159 ARG A O 1
ATOM 4890 N N . ILE B 1 160 ? 94.297 117.777 146.792 1.00 95.23 160 ILE A N 1
ATOM 4891 C CA . ILE B 1 160 ? 93.678 116.798 145.903 1.00 97.38 160 ILE A CA 1
ATOM 4892 C C . ILE B 1 160 ? 92.873 115.824 146.762 1.00 98.21 160 ILE A C 1
ATOM 4893 O O . ILE B 1 160 ? 93.414 115.279 147.741 1.00 97.97 160 ILE A O 1
ATOM 4898 N N . PRO B 1 161 ? 91.572 115.668 146.518 1.00 97.67 161 PRO A N 1
ATOM 4899 C CA . PRO B 1 161 ? 90.730 114.670 147.212 1.00 97.65 161 PRO A CA 1
ATOM 4900 C C . PRO B 1 161 ? 90.769 113.295 146.548 1.00 96.71 161 PRO A C 1
ATOM 4901 O O . PRO B 1 161 ? 89.959 112.946 145.690 1.00 97.46 161 PRO A O 1
ATOM 4905 N N . VAL B 1 162 ? 91.757 112.490 146.945 1.00 94.32 162 VAL A N 1
ATOM 4906 C CA . VAL B 1 162 ? 91.926 111.163 146.359 1.00 97.06 162 VAL A CA 1
ATOM 4907 C C . VAL B 1 162 ? 90.691 110.300 146.583 1.00 100.30 162 VAL A C 1
ATOM 4908 O O . VAL B 1 162 ? 90.289 109.535 145.697 1.00 100.99 162 VAL A O 1
ATOM 4912 N N . ASP B 1 163 ? 90.065 110.409 147.757 1.00 108.55 163 ASP A N 1
ATOM 4913 C CA . ASP B 1 163 ? 88.929 109.556 148.087 1.00 107.23 163 ASP A CA 1
ATOM 4914 C C . ASP B 1 163 ? 87.709 109.823 147.214 1.00 106.30 163 ASP A C 1
ATOM 4915 O O . ASP B 1 163 ? 86.882 108.922 147.039 1.00 107.26 163 ASP A O 1
ATOM 4920 N N . LYS B 1 164 ? 87.575 111.027 146.663 1.00 99.23 164 LYS A N 1
ATOM 4921 C CA . LYS B 1 164 ? 86.402 111.401 145.885 1.00 98.48 164 LYS A CA 1
ATOM 4922 C C . LYS B 1 164 ? 86.557 111.112 144.397 1.00 100.30 164 LYS A C 1
ATOM 4923 O O . LYS B 1 164 ? 85.645 111.417 143.622 1.00 100.57 164 LYS A O 1
ATOM 4929 N N . LEU B 1 165 ? 87.683 110.532 143.979 1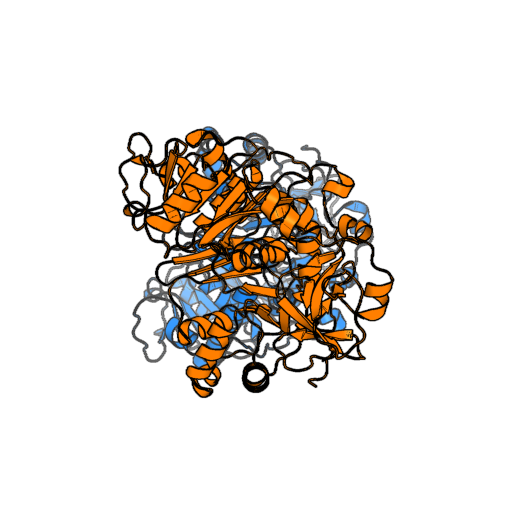.00 92.75 165 LEU A N 1
ATOM 4930 C CA . LEU B 1 165 ? 87.966 110.265 142.569 1.00 90.50 165 LEU A CA 1
ATOM 4931 C C . LEU B 1 165 ? 88.190 108.772 142.370 1.00 90.21 165 LEU A C 1
ATOM 4932 O O . LEU B 1 165 ? 89.303 108.266 142.584 1.00 89.97 165 LEU A O 1
ATOM 4937 N N . PRO B 1 166 ? 87.158 108.024 141.969 1.00 89.55 166 PRO A N 1
ATOM 4938 C CA . PRO B 1 166 ? 87.353 106.592 141.696 1.00 91.20 166 PRO A CA 1
ATOM 4939 C C . PRO B 1 166 ? 88.274 106.313 140.522 1.00 88.05 166 PRO A C 1
ATOM 4940 O O . PRO B 1 166 ? 88.823 105.208 140.438 1.00 85.42 166 PRO A O 1
ATOM 4944 N N . HIS B 1 167 ? 88.457 107.270 139.614 1.00 85.83 167 HIS A N 1
ATOM 4945 C CA . HIS B 1 167 ? 89.257 107.061 138.416 1.00 84.83 167 HIS A CA 1
ATOM 4946 C C . HIS B 1 167 ? 90.721 107.440 138.592 1.00 85.39 167 HIS A C 1
ATOM 4947 O O . HIS B 1 167 ? 91.478 107.378 137.618 1.00 85.51 167 HIS A O 1
ATOM 4954 N N . LEU B 1 168 ? 91.135 107.838 139.791 1.00 78.04 168 LEU A N 1
ATOM 4955 C CA . LEU B 1 168 ? 92.525 108.200 140.037 1.00 75.36 168 LEU A CA 1
ATOM 4956 C C . LEU B 1 168 ? 93.222 107.055 140.765 1.00 77.98 168 LEU A C 1
ATOM 4957 O O . LEU B 1 168 ? 92.876 106.737 141.907 1.00 82.14 168 LEU A O 1
ATOM 4962 N N . GLN B 1 169 ? 94.198 106.433 140.103 1.00 75.05 169 GLN A N 1
ATOM 4963 C CA . GLN B 1 169 ? 94.930 105.304 140.667 1.00 73.59 169 GLN A CA 1
ATOM 4964 C C . GLN B 1 169 ? 96.199 105.710 141.401 1.00 76.46 169 GLN A C 1
ATOM 4965 O O . GLN B 1 169 ? 96.421 105.263 142.530 1.00 76.84 169 GLN A O 1
ATOM 4971 N N . HIS B 1 170 ? 97.041 106.542 140.792 1.00 78.18 170 HIS A N 1
ATOM 4972 C CA . HIS B 1 170 ? 98.374 106.804 141.313 1.00 71.27 170 HIS A CA 1
ATOM 4973 C C . HIS B 1 170 ? 98.580 108.295 141.514 1.00 68.87 170 HIS A C 1
ATOM 4974 O O . HIS B 1 170 ? 98.088 109.110 140.731 1.00 78.01 170 HIS A O 1
ATOM 4981 N N . VAL B 1 171 ? 99.314 108.644 142.567 1.00 60.67 171 VAL A N 1
ATOM 4982 C CA . VAL B 1 171 ? 99.676 110.025 142.863 1.00 62.78 171 VAL A CA 1
ATOM 4983 C C . VAL B 1 171 ? 101.188 110.088 143.020 1.00 65.17 171 VAL A C 1
ATOM 4984 O O . VAL B 1 171 ? 101.748 109.477 143.939 1.00 69.17 171 VAL A O 1
ATOM 4988 N N . PHE B 1 172 ? 101.845 110.833 142.137 1.00 62.71 172 PHE A N 1
ATOM 4989 C CA . PHE B 1 172 ? 103.290 110.993 142.187 1.00 63.20 172 PHE A CA 1
ATOM 4990 C C . PHE B 1 172 ? 103.647 112.277 142.922 1.00 67.67 172 PHE A C 1
ATOM 4991 O O . PHE B 1 172 ? 103.099 113.345 142.637 1.00 65.30 172 PHE A O 1
ATOM 4999 N N . VAL B 1 173 ? 104.572 112.163 143.869 1.00 80.49 173 VAL A N 1
ATOM 5000 C CA . VAL B 1 173 ? 105.039 113.291 144.666 1.00 80.81 173 VAL A CA 1
ATOM 5001 C C . VAL B 1 173 ? 106.505 113.524 144.334 1.00 80.71 173 VAL A C 1
ATOM 5002 O O . VAL B 1 173 ? 107.327 112.608 144.456 1.00 80.66 173 VAL A O 1
ATOM 5006 N N . VAL B 1 174 ? 106.829 114.743 143.915 1.00 85.52 174 VAL A N 1
ATOM 5007 C CA . VAL B 1 174 ? 108.196 115.129 143.587 1.00 85.60 174 VAL A CA 1
ATOM 5008 C C . VAL B 1 174 ? 108.720 116.040 144.691 1.00 84.94 174 VAL A C 1
ATOM 5009 O O . VAL B 1 174 ? 108.026 116.965 145.133 1.00 86.53 174 VAL A O 1
ATOM 5013 N N . GLY B 1 175 ? 109.905 115.723 145.201 1.00 91.01 175 GLY A N 1
ATOM 5014 C CA . GLY B 1 175 ? 110.496 116.474 146.285 1.00 92.67 175 GLY A CA 1
ATOM 5015 C C . GLY B 1 175 ? 109.885 116.125 147.630 1.00 97.18 175 GLY A C 1
ATOM 5016 O O . GLY B 1 175 ? 108.841 115.477 147.735 1.00 97.50 175 GLY A O 1
ATOM 5017 N N . GLY B 1 176 ? 110.558 116.573 148.685 1.00 110.28 176 GLY A N 1
ATOM 5018 C CA . GLY B 1 176 ? 110.075 116.340 150.032 1.00 109.97 176 GLY A CA 1
ATOM 5019 C C . GLY B 1 176 ? 110.184 114.893 150.467 1.00 110.10 176 GLY A C 1
ATOM 5020 O O . GLY B 1 176 ? 110.404 114.003 149.641 1.00 109.47 176 GLY A O 1
ATOM 5021 N N . GLU B 1 177 ? 110.038 114.646 151.765 1.00 118.33 177 GLU A N 1
ATOM 5022 C CA . GLU B 1 177 ? 110.111 113.290 152.307 1.00 118.05 177 GLU A CA 1
ATOM 5023 C C . GLU B 1 177 ? 108.722 112.682 152.482 1.00 118.44 177 GLU A C 1
ATOM 5024 O O . GLU B 1 177 ? 108.324 112.289 153.578 1.00 117.62 177 GLU A O 1
ATOM 5030 N N . ALA B 1 178 ? 107.973 112.599 151.386 1.00 122.12 178 ALA A N 1
ATOM 5031 C CA . ALA B 1 178 ? 106.622 112.057 151.440 1.00 122.83 178 ALA A CA 1
ATOM 5032 C C . ALA B 1 178 ? 106.662 110.545 151.620 1.00 122.43 178 ALA A C 1
ATOM 5033 O O . ALA B 1 178 ? 107.377 109.843 150.897 1.00 120.47 178 ALA A O 1
ATOM 5035 N N . GLU B 1 179 ? 105.894 110.047 152.585 1.00 127.42 179 GLU A N 1
ATOM 5036 C CA . GLU B 1 179 ? 105.825 108.612 152.832 1.00 127.10 179 GLU A CA 1
ATOM 5037 C C . GLU B 1 179 ? 104.954 107.950 151.771 1.00 127.65 179 GLU A C 1
ATOM 5038 O O . GLU B 1 179 ? 103.775 108.289 151.627 1.00 128.32 179 GLU A O 1
ATOM 5044 N N . SER B 1 180 ? 105.534 107.005 151.032 1.00 116.59 180 SER A N 1
ATOM 5045 C CA . SER B 1 180 ? 104.822 106.343 149.946 1.00 114.75 180 SER A CA 1
ATOM 5046 C C . SER B 1 180 ? 103.685 105.481 150.478 1.00 115.99 180 SER A C 1
ATOM 5047 O O . SER B 1 180 ? 103.922 104.423 151.071 1.00 116.09 180 SER A O 1
ATOM 5050 N N . GLY B 1 181 ? 102.445 105.924 150.265 1.00 111.50 181 GLY A N 1
ATOM 5051 C CA . GLY B 1 181 ? 101.282 105.183 150.701 1.00 107.90 181 GLY A CA 1
ATOM 5052 C C . GLY B 1 181 ? 100.830 104.161 149.673 1.00 109.51 181 GLY A C 1
ATOM 5053 O O . GLY B 1 181 ? 101.571 103.757 148.778 1.00 108.92 181 GLY A O 1
ATOM 5054 N N . THR B 1 182 ? 99.574 103.733 149.824 1.00 112.56 182 THR A N 1
ATOM 5055 C CA . THR B 1 182 ? 99.002 102.766 148.895 1.00 113.57 182 THR A CA 1
ATOM 5056 C C . THR B 1 182 ? 98.899 103.319 147.481 1.00 113.60 182 THR A C 1
ATOM 5057 O O . THR B 1 182 ? 99.085 102.568 146.516 1.00 113.75 182 THR A O 1
ATOM 5061 N N . ASN B 1 183 ? 98.607 104.613 147.334 1.00 103.67 183 ASN A N 1
ATOM 5062 C CA . ASN B 1 183 ? 98.502 105.237 146.022 1.00 102.15 183 ASN A CA 1
ATOM 5063 C C . ASN B 1 183 ? 99.461 106.409 145.851 1.00 98.63 183 ASN A C 1
ATOM 5064 O O . ASN B 1 183 ? 99.294 107.195 144.912 1.00 101.26 183 ASN A O 1
ATOM 5069 N N . ILE B 1 184 ? 100.454 106.550 146.725 1.00 87.25 184 ILE A N 1
ATOM 5070 C CA . ILE B 1 184 ? 101.413 107.648 146.669 1.00 87.42 184 ILE A CA 1
ATOM 5071 C C . ILE B 1 184 ? 102.785 107.058 146.378 1.00 89.35 184 ILE A C 1
ATOM 5072 O O . ILE B 1 184 ? 103.231 106.135 147.071 1.00 92.89 184 ILE A O 1
ATOM 5077 N N . ILE B 1 185 ? 103.446 107.581 145.349 1.00 79.18 185 ILE A N 1
ATOM 5078 C CA . ILE B 1 185 ? 104.800 107.183 144.983 1.00 77.07 185 ILE A CA 1
ATOM 5079 C C . ILE B 1 185 ? 105.666 108.432 144.935 1.00 77.18 185 ILE A C 1
ATOM 5080 O O . ILE B 1 185 ? 105.322 109.403 144.253 1.00 77.21 185 ILE A O 1
ATOM 5085 N N . ASN B 1 186 ? 106.786 108.410 145.655 1.00 86.63 186 ASN A N 1
ATOM 5086 C CA . ASN B 1 186 ? 107.700 109.545 145.635 1.00 88.61 186 ASN A CA 1
ATOM 5087 C C . ASN B 1 186 ? 108.511 109.507 144.346 1.00 90.51 186 ASN A C 1
ATOM 5088 O O . ASN B 1 186 ? 109.206 108.523 144.072 1.00 88.64 186 ASN A O 1
ATOM 5093 N N . TYR B 1 187 ? 108.417 110.578 143.554 1.00 83.93 187 TYR A N 1
ATOM 5094 C CA . TYR B 1 187 ? 108.915 110.532 142.182 1.00 80.49 187 TYR A CA 1
ATOM 5095 C C . TYR B 1 187 ? 110.431 110.383 142.127 1.00 82.45 187 TYR A C 1
ATOM 5096 O O . TYR B 1 187 ? 110.952 109.671 141.263 1.00 81.94 187 TYR A O 1
ATOM 5105 N N . ASP B 1 188 ? 111.155 111.064 143.019 1.00 85.06 188 ASP A N 1
ATOM 5106 C CA . ASP B 1 188 ? 112.609 111.140 142.892 1.00 84.13 188 ASP A CA 1
ATOM 5107 C C . ASP B 1 188 ? 113.266 109.771 143.023 1.00 87.23 188 ASP A C 1
ATOM 5108 O O . ASP B 1 188 ? 114.173 109.434 142.251 1.00 90.60 188 ASP A O 1
ATOM 5113 N N . GLU B 1 189 ? 112.833 108.971 144.000 1.00 86.52 189 GLU A N 1
ATOM 5114 C CA . GLU B 1 189 ? 113.433 107.653 144.186 1.00 86.76 189 GLU A CA 1
ATOM 5115 C C . GLU B 1 189 ? 113.153 106.744 142.998 1.00 88.36 189 GLU A C 1
ATOM 5116 O O . GLU B 1 189 ? 114.033 105.991 142.565 1.00 86.02 189 GLU A O 1
ATOM 5122 N N . ALA B 1 190 ? 111.932 106.793 142.462 1.00 86.23 190 ALA A N 1
ATOM 5123 C CA . ALA B 1 190 ? 111.614 106.002 141.278 1.00 84.49 190 ALA A CA 1
ATOM 5124 C C . ALA B 1 190 ? 112.448 106.441 140.083 1.00 83.68 190 ALA A C 1
ATOM 5125 O O . ALA B 1 190 ? 112.936 105.604 139.315 1.00 85.00 190 ALA A O 1
ATOM 5127 N N . ALA B 1 191 ? 112.622 107.754 139.911 1.00 77.53 191 ALA A N 1
ATOM 5128 C CA . ALA B 1 191 ? 113.403 108.267 138.790 1.00 77.16 191 ALA A CA 1
ATOM 5129 C C . ALA B 1 191 ? 114.869 107.877 138.894 1.00 78.36 191 ALA A C 1
ATOM 5130 O O . ALA B 1 191 ? 115.492 107.550 137.878 1.00 78.80 191 ALA A O 1
ATOM 5132 N N . LYS B 1 192 ? 115.432 107.900 140.104 1.00 83.42 192 LYS A N 1
ATOM 5133 C CA . LYS B 1 192 ? 116.850 107.606 140.276 1.00 81.64 192 LYS A CA 1
ATOM 5134 C C . LYS B 1 192 ? 117.230 106.222 139.766 1.00 80.00 192 LYS A C 1
ATOM 5135 O O . LYS B 1 192 ? 118.378 106.020 139.356 1.00 76.95 192 LYS A O 1
ATOM 5141 N N . GLN B 1 193 ? 116.301 105.268 139.780 1.00 85.68 193 GLN A N 1
ATOM 5142 C CA . GLN B 1 193 ? 116.584 103.900 139.368 1.00 86.90 193 GLN A CA 1
ATOM 5143 C C . GLN B 1 193 ? 116.148 103.595 137.941 1.00 87.89 193 GLN A C 1
ATOM 5144 O O . GLN B 1 193 ? 116.280 102.449 137.503 1.00 89.78 193 GLN A O 1
ATOM 5150 N N . GLU B 1 194 ? 115.637 104.578 137.207 1.00 84.83 194 GLU A N 1
ATOM 5151 C CA . GLU B 1 194 ? 115.109 104.354 135.870 1.00 81.65 194 GLU A CA 1
ATOM 5152 C C . GLU B 1 194 ? 116.150 104.683 134.808 1.00 82.73 194 GLU A C 1
ATOM 5153 O O . GLU B 1 194 ? 117.133 105.382 135.067 1.00 82.54 194 GLU A O 1
ATOM 5159 N N . SER B 1 195 ? 115.918 104.163 133.606 1.00 79.52 195 SER A N 1
ATOM 5160 C CA . SER B 1 195 ? 116.847 104.355 132.504 1.00 80.06 195 SER A CA 1
ATOM 5161 C C . SER B 1 195 ? 116.595 105.682 131.797 1.00 77.02 195 SER A C 1
ATOM 5162 O O . SER B 1 195 ? 115.560 106.327 131.981 1.00 80.13 195 SER A O 1
ATOM 5165 N N . THR B 1 196 ? 117.564 106.086 130.981 1.00 71.64 196 THR A N 1
ATOM 5166 C CA . THR B 1 196 ? 117.453 107.284 130.161 1.00 72.27 196 THR A CA 1
ATOM 5167 C C . THR B 1 196 ? 117.077 106.979 128.718 1.00 75.05 196 THR A C 1
ATOM 5168 O O . THR B 1 196 ? 117.063 107.895 127.890 1.00 73.29 196 THR A O 1
ATOM 5172 N N . ARG B 1 197 ? 116.790 105.722 128.394 1.00 80.99 197 ARG A N 1
ATOM 5173 C CA . ARG B 1 197 ? 116.368 105.327 127.059 1.00 75.71 197 ARG A CA 1
ATOM 5174 C C . ARG B 1 197 ? 114.903 104.914 127.083 1.00 80.30 197 ARG A C 1
ATOM 5175 O O . ARG B 1 197 ? 114.504 104.047 127.865 1.00 77.76 197 ARG A O 1
ATOM 5183 N N . LEU B 1 198 ? 114.105 105.539 126.220 1.00 70.53 198 LEU A N 1
ATOM 5184 C CA . LEU B 1 198 ? 112.665 105.328 126.203 1.00 60.98 198 LEU A CA 1
ATOM 5185 C C . LEU B 1 198 ? 112.226 104.881 124.819 1.00 65.31 198 LEU A C 1
ATOM 5186 O O . LEU B 1 198 ? 112.564 105.524 123.821 1.00 69.43 198 LEU A O 1
ATOM 5191 N N . ASP B 1 199 ? 111.475 103.784 124.765 1.00 72.95 199 ASP A N 1
ATOM 5192 C CA . ASP B 1 199 ? 110.849 103.335 123.527 1.00 73.38 199 ASP A CA 1
ATOM 5193 C C . ASP B 1 199 ? 109.605 104.182 123.291 1.00 76.73 199 ASP A C 1
ATOM 5194 O O . ASP B 1 199 ? 108.557 103.945 123.900 1.00 78.70 199 ASP A O 1
ATOM 5199 N N . ILE B 1 200 ? 109.721 105.170 122.406 1.00 64.95 200 ILE A N 1
ATOM 5200 C CA . ILE B 1 200 ? 108.671 106.167 122.243 1.00 65.87 200 ILE A CA 1
ATOM 5201 C C . ILE B 1 200 ? 107.476 105.563 121.518 1.00 64.46 200 ILE A C 1
ATOM 5202 O O . ILE B 1 200 ? 107.623 104.836 120.526 1.00 66.46 200 ILE A O 1
ATOM 5207 N N . GLU B 1 201 ? 106.280 105.859 122.022 1.00 63.92 201 GLU A N 1
ATOM 5208 C CA . GLU B 1 201 ? 105.037 105.412 121.403 1.00 64.41 201 GLU A CA 1
ATOM 5209 C C . GLU B 1 201 ? 104.772 106.256 120.164 1.00 66.06 201 GLU A C 1
ATOM 5210 O O . GLU B 1 201 ? 104.486 107.453 120.268 1.00 67.32 201 GLU A O 1
ATOM 5216 N N . TRP B 1 202 ? 104.865 105.637 118.991 1.00 66.73 202 TRP A N 1
ATOM 5217 C CA . TRP B 1 202 ? 104.618 106.342 117.742 1.00 63.44 202 TRP A CA 1
ATOM 5218 C C . TRP B 1 202 ? 103.119 106.465 117.512 1.00 67.14 202 TRP A C 1
ATOM 5219 O O . TRP B 1 202 ? 102.381 105.482 117.627 1.00 74.37 202 TRP A O 1
ATOM 5230 N N . MET B 1 203 ? 102.673 107.670 117.185 1.00 67.38 203 MET A N 1
ATOM 5231 C CA . MET B 1 203 ? 101.267 108.026 117.266 1.00 68.89 203 MET A CA 1
ATOM 5232 C C . MET B 1 203 ? 100.728 108.404 115.893 1.00 69.72 203 MET A C 1
ATOM 5233 O O . MET B 1 203 ? 101.423 108.333 114.877 1.00 74.05 203 MET A O 1
ATOM 5238 N N . ASP B 1 204 ? 99.461 108.800 115.877 1.00 68.61 204 ASP A N 1
ATOM 5239 C CA . ASP B 1 204 ? 98.788 109.259 114.673 1.00 67.78 204 ASP A CA 1
ATOM 5240 C C . ASP B 1 204 ? 98.396 110.725 114.826 1.00 67.68 204 ASP A C 1
ATOM 5241 O O . ASP B 1 204 ? 98.173 111.221 115.932 1.00 75.05 204 ASP A O 1
ATOM 5246 N N . LYS B 1 205 ? 98.312 111.421 113.689 1.00 57.40 205 LYS A N 1
ATOM 5247 C CA . LYS B 1 205 ? 98.139 112.871 113.715 1.00 61.76 205 LYS A CA 1
ATOM 5248 C C . LYS B 1 205 ? 96.804 113.286 114.321 1.00 66.00 205 LYS A C 1
ATOM 5249 O O . LYS B 1 205 ? 96.632 114.452 114.691 1.00 68.54 205 LYS A O 1
ATOM 5255 N N . LYS B 1 206 ? 95.851 112.363 114.430 1.00 68.83 206 LYS A N 1
ATOM 5256 C CA . LYS B 1 206 ? 94.544 112.671 114.994 1.00 64.26 206 LYS A CA 1
ATOM 5257 C C . LYS B 1 206 ? 94.385 112.193 116.429 1.00 67.15 206 LYS A C 1
ATOM 5258 O O . LYS B 1 206 ? 93.263 112.194 116.946 1.00 71.11 206 LYS A O 1
ATOM 5264 N N . ASP B 1 207 ? 95.468 111.785 117.082 1.00 64.77 207 ASP A N 1
ATOM 5265 C CA . ASP B 1 207 ? 95.399 111.401 118.485 1.00 62.29 207 ASP A CA 1
ATOM 5266 C C . ASP B 1 207 ? 95.742 112.589 119.372 1.00 60.04 207 ASP A C 1
ATOM 5267 O O . ASP B 1 207 ? 96.645 113.370 119.061 1.00 63.62 207 ASP A O 1
ATOM 5272 N N . GLY B 1 208 ? 95.023 112.723 120.482 1.00 55.35 208 GLY A N 1
ATOM 5273 C CA . GLY B 1 208 ? 95.245 113.848 121.364 1.00 52.51 208 GLY A CA 1
ATOM 5274 C C . GLY B 1 208 ? 96.514 113.702 122.181 1.00 54.31 208 GLY A C 1
ATOM 5275 O O . GLY B 1 208 ? 96.936 112.603 122.541 1.00 58.19 208 GLY A O 1
ATOM 5276 N N . PHE B 1 209 ? 97.131 114.846 122.472 1.00 48.43 209 PHE A N 1
ATOM 5277 C CA . PHE B 1 209 ? 98.298 114.897 123.348 1.00 39.62 209 PHE A CA 1
ATOM 5278 C C . PHE B 1 209 ? 98.252 116.004 124.390 1.00 48.52 209 PHE A C 1
ATOM 5279 O O . PHE B 1 209 ? 99.116 116.019 125.272 1.00 60.97 209 PHE A O 1
ATOM 5287 N N . LEU B 1 210 ? 97.290 116.922 124.340 1.00 46.87 210 LEU A N 1
ATOM 5288 C CA . LEU B 1 210 ? 97.129 117.951 125.358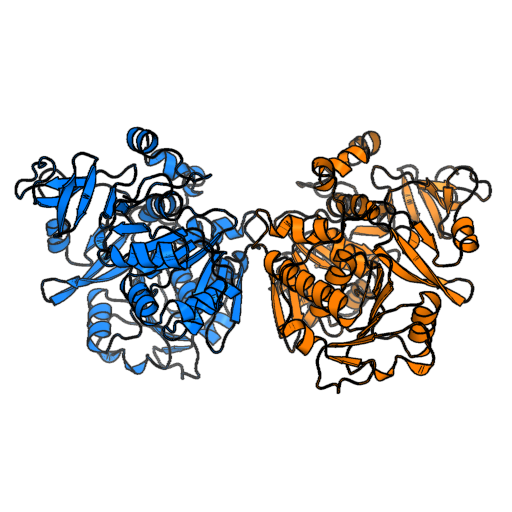 1.00 43.45 210 LEU A CA 1
ATOM 5289 C C . LEU B 1 210 ? 95.661 118.044 125.742 1.00 50.18 210 LEU A C 1
ATOM 5290 O O . LEU B 1 210 ? 94.784 117.866 124.892 1.00 63.17 210 LEU A O 1
ATOM 5295 N N . LEU B 1 211 ? 95.397 118.325 127.015 1.00 43.21 211 LEU A N 1
ATOM 5296 C CA . LEU B 1 211 ? 94.042 118.514 127.523 1.00 40.81 211 LEU A CA 1
ATOM 5297 C C . LEU B 1 211 ? 94.050 119.717 128.455 1.00 43.56 211 LEU A C 1
ATOM 5298 O O . LEU B 1 211 ? 94.581 119.645 129.568 1.00 55.69 211 LEU A O 1
ATOM 5303 N N . HIS B 1 212 ? 93.456 120.817 128.007 1.00 45.44 212 HIS A N 1
ATOM 5304 C CA . HIS B 1 212 ? 93.462 122.074 128.739 1.00 48.67 212 HIS A CA 1
ATOM 5305 C C . HIS B 1 212 ? 92.038 122.440 129.126 1.00 56.29 212 HIS A C 1
ATOM 5306 O O . HIS B 1 212 ? 91.135 122.412 128.284 1.00 68.32 212 HIS A O 1
ATOM 5313 N N . TYR B 1 213 ? 91.842 122.787 130.392 1.00 60.18 213 TYR A N 1
ATOM 5314 C CA . TYR B 1 213 ? 90.519 123.079 130.921 1.00 57.91 213 TYR A CA 1
ATOM 5315 C C . TYR B 1 213 ? 90.321 124.581 131.059 1.00 58.13 213 TYR A C 1
ATOM 5316 O O . TYR B 1 213 ? 91.146 125.278 131.656 1.00 65.93 213 TYR A O 1
ATOM 5325 N N . THR B 1 214 ? 89.217 125.072 130.504 1.00 74.06 214 THR A N 1
ATOM 5326 C CA . THR B 1 214 ? 88.895 126.489 130.489 1.00 80.58 214 THR A CA 1
ATOM 5327 C C . THR B 1 214 ? 87.589 126.738 131.231 1.00 89.00 214 THR A C 1
ATOM 5328 O O . THR B 1 214 ? 86.713 125.870 131.288 1.00 91.03 214 THR A O 1
ATOM 5332 N N . SER B 1 215 ? 87.467 127.936 131.798 1.00 105.27 215 SER A N 1
ATOM 5333 C CA . SER B 1 215 ? 86.236 128.342 132.467 1.00 106.60 215 SER A CA 1
ATOM 5334 C C . SER B 1 215 ? 85.166 128.626 131.419 1.00 108.02 215 SER A C 1
ATOM 5335 O O . SER B 1 215 ? 85.319 129.531 130.593 1.00 105.77 215 SER A O 1
ATOM 5338 N N . GLY B 1 216 ? 84.082 127.853 131.450 1.00 116.67 216 GLY A N 1
ATOM 5339 C CA . GLY B 1 216 ? 83.054 127.983 130.437 1.00 116.00 216 GLY A CA 1
ATOM 5340 C C . GLY B 1 216 ? 82.021 129.042 130.780 1.00 117.12 216 GLY A C 1
ATOM 5341 O O . GLY B 1 216 ? 81.916 129.507 131.914 1.00 116.73 216 GLY A O 1
ATOM 5342 N N . SER B 1 217 ? 81.247 129.426 129.762 1.00 127.67 217 SER A N 1
ATOM 5343 C CA . SER B 1 217 ? 80.178 130.399 129.965 1.00 129.42 217 SER A CA 1
ATOM 5344 C C . SER B 1 217 ? 79.079 129.846 130.861 1.00 127.96 217 SER A C 1
ATOM 5345 O O . SER B 1 217 ? 78.383 130.612 131.537 1.00 126.83 217 SER A O 1
ATOM 5348 N N . THR B 1 218 ? 78.907 128.525 130.879 1.00 128.07 218 THR A N 1
ATOM 5349 C CA . THR B 1 218 ? 77.902 127.888 131.721 1.00 127.99 218 THR A CA 1
ATOM 5350 C C . THR B 1 218 ? 78.393 127.638 133.141 1.00 126.83 218 THR A C 1
ATOM 5351 O O . THR B 1 218 ? 77.623 127.127 133.963 1.00 123.82 218 THR A O 1
ATOM 5355 N N . GLY B 1 219 ? 79.643 127.980 133.449 1.00 119.27 219 GLY A N 1
ATOM 5356 C CA . GLY B 1 219 ? 80.188 127.804 134.776 1.00 116.71 219 GLY A CA 1
ATOM 5357 C C . GLY B 1 219 ? 80.917 126.499 135.010 1.00 116.75 219 GLY A C 1
ATOM 5358 O O . GLY B 1 219 ? 81.564 126.351 136.054 1.00 114.77 219 GLY A O 1
ATOM 5359 N N . THR B 1 220 ? 80.836 125.551 134.081 1.00 112.08 220 THR A N 1
ATOM 5360 C CA . THR B 1 220 ? 81.572 124.319 134.326 1.00 111.52 220 THR A CA 1
ATOM 5361 C C . THR B 1 220 ? 82.791 124.232 133.417 1.00 111.85 220 THR A C 1
ATOM 5362 O O . THR B 1 220 ? 82.716 124.597 132.238 1.00 110.76 220 THR A O 1
ATOM 5366 N N . PRO B 1 221 ? 83.926 123.774 133.943 1.00 94.49 221 PRO A N 1
ATOM 5367 C CA . PRO B 1 221 ? 85.120 123.634 133.101 1.00 87.27 221 PRO A CA 1
ATOM 5368 C C . PRO B 1 221 ? 84.909 122.589 132.018 1.00 87.09 221 PRO A C 1
ATOM 5369 O O . PRO B 1 221 ? 84.226 121.584 132.221 1.00 90.10 221 PRO A O 1
ATOM 5373 N N . LYS B 1 222 ? 85.507 122.836 130.857 1.00 73.83 222 LYS A N 1
ATOM 5374 C CA . LYS B 1 222 ? 85.448 121.921 129.727 1.00 73.40 222 LYS A CA 1
ATOM 5375 C C . LYS B 1 222 ? 86.865 121.572 129.296 1.00 72.48 222 LYS A C 1
ATOM 5376 O O . LYS B 1 222 ? 87.770 122.408 129.386 1.00 72.60 222 LYS A O 1
ATOM 5382 N N . GLY B 1 223 ? 87.059 120.335 128.854 1.00 57.83 223 GLY A N 1
ATOM 5383 C CA . GLY B 1 223 ? 88.373 119.884 128.448 1.00 51.94 223 GLY A CA 1
ATOM 5384 C C . GLY B 1 223 ? 88.615 120.014 126.961 1.00 54.14 223 GLY A C 1
ATOM 5385 O O . GLY B 1 223 ? 88.004 119.300 126.162 1.00 62.19 223 GLY A O 1
ATOM 5386 N N . VAL B 1 224 ? 89.507 120.920 126.578 1.00 49.31 224 VAL A N 1
ATOM 5387 C CA . VAL B 1 224 ? 89.859 121.129 125.179 1.00 49.01 224 VAL A CA 1
ATOM 5388 C C . VAL B 1 224 ? 90.969 120.155 124.815 1.00 46.71 224 VAL A C 1
ATOM 5389 O O . VAL B 1 224 ? 92.027 120.140 125.452 1.00 58.53 224 VAL A O 1
ATOM 5393 N N . LEU B 1 225 ? 90.732 119.340 123.793 1.00 44.09 225 LEU A N 1
ATOM 5394 C CA . LEU B 1 225 ? 91.690 118.325 123.378 1.00 42.87 225 LEU A CA 1
ATOM 5395 C C . LEU B 1 225 ? 92.377 118.764 122.091 1.00 53.61 225 LEU A C 1
ATOM 5396 O O . LEU B 1 225 ? 91.710 119.112 121.111 1.00 59.38 225 LEU A O 1
ATOM 5401 N N . HIS B 1 226 ? 93.705 118.747 122.099 1.00 58.61 226 HIS A N 1
ATOM 5402 C CA . HIS B 1 226 ? 94.515 119.051 120.930 1.00 56.32 226 HIS A CA 1
ATOM 5403 C C . HIS B 1 226 ? 95.204 117.783 120.454 1.00 56.48 226 HIS A C 1
ATOM 5404 O O . HIS B 1 226 ? 95.580 116.934 121.264 1.00 57.72 226 HIS A O 1
ATOM 5411 N N . VAL B 1 227 ? 95.372 117.662 119.142 1.00 54.20 227 VAL A N 1
ATOM 5412 C CA . VAL B 1 227 ? 95.960 116.476 118.541 1.00 52.99 227 VAL A CA 1
ATOM 5413 C C . VAL B 1 227 ? 97.417 116.757 118.195 1.00 56.58 227 VAL A C 1
ATOM 5414 O O . VAL B 1 227 ? 97.879 117.898 118.219 1.00 62.43 227 VAL A O 1
ATOM 5418 N N . HIS B 1 228 ? 98.147 115.687 117.867 1.00 36.41 228 HIS A N 1
ATOM 5419 C CA . HIS B 1 228 ? 99.563 115.825 117.546 1.00 32.83 228 HIS A CA 1
ATOM 5420 C C . HIS B 1 228 ? 99.782 116.716 116.332 1.00 44.43 228 HIS A C 1
ATOM 5421 O O . HIS B 1 228 ? 100.744 117.489 116.300 1.00 58.02 228 HIS A O 1
ATOM 5428 N N . GLU B 1 229 ? 98.880 116.655 115.349 1.00 51.73 229 GLU A N 1
ATOM 5429 C CA . GLU B 1 229 ? 99.051 117.398 114.105 1.00 51.02 229 GLU A CA 1
ATOM 5430 C C . GLU B 1 229 ? 99.227 118.891 114.344 1.00 52.38 229 GLU A C 1
ATOM 5431 O O . GLU B 1 229 ? 99.875 119.569 113.534 1.00 58.36 229 GLU A O 1
ATOM 5437 N N . ALA B 1 230 ? 98.713 119.403 115.464 1.00 47.12 230 ALA A N 1
ATOM 5438 C CA . ALA B 1 230 ? 98.853 120.816 115.784 1.00 46.12 230 ALA A CA 1
ATOM 5439 C C . ALA B 1 230 ? 100.303 121.270 115.774 1.00 49.42 230 ALA A C 1
ATOM 5440 O O . ALA B 1 230 ? 100.566 122.438 115.457 1.00 56.86 230 ALA A O 1
ATOM 5442 N N . MET B 1 231 ? 101.251 120.370 116.077 1.00 46.05 231 MET A N 1
ATOM 5443 C CA . MET B 1 231 ? 102.655 120.769 116.103 1.00 39.01 231 MET A CA 1
ATOM 5444 C C . MET B 1 231 ? 103.054 121.441 114.802 1.00 45.26 231 MET A C 1
ATOM 5445 O O . MET B 1 231 ? 103.858 122.381 114.816 1.00 55.52 231 MET A O 1
ATOM 5450 N N . ILE B 1 232 ? 102.486 120.990 113.678 1.00 51.19 232 ILE A N 1
ATOM 5451 C CA . ILE B 1 232 ? 102.773 121.624 112.394 1.00 52.39 232 ILE A CA 1
ATOM 5452 C C . ILE B 1 232 ? 102.593 123.130 112.506 1.00 45.77 232 ILE A C 1
ATOM 5453 O O . ILE B 1 232 ? 103.551 123.901 112.367 1.00 53.38 232 ILE A O 1
ATOM 5458 N N . GLN B 1 233 ? 101.377 123.567 112.840 1.00 35.47 233 GLN A N 1
ATOM 5459 C CA . GLN B 1 233 ? 101.157 124.994 113.020 1.00 38.97 233 GLN A CA 1
ATOM 5460 C C . GLN B 1 233 ? 102.029 125.540 114.138 1.00 44.82 233 GLN A C 1
ATOM 5461 O O . GLN B 1 233 ? 102.601 126.628 114.002 1.00 50.64 233 GLN A O 1
ATOM 5467 N N . GLN B 1 234 ? 102.182 124.774 115.221 1.00 51.97 234 GLN A N 1
ATOM 5468 C CA . GLN B 1 234 ? 103.021 125.212 116.330 1.00 44.59 234 GLN A CA 1
ATOM 5469 C C . GLN B 1 234 ? 104.442 125.482 115.863 1.00 46.93 234 GLN A C 1
ATOM 5470 O O . GLN B 1 234 ? 105.110 126.388 116.375 1.00 48.85 234 GLN A O 1
ATOM 5476 N N . TYR B 1 235 ? 104.924 124.708 114.889 1.00 49.24 235 TYR A N 1
ATOM 5477 C CA . TYR B 1 235 ? 106.236 124.992 114.324 1.00 37.31 235 TYR A CA 1
ATOM 5478 C C . TYR B 1 235 ? 106.196 126.270 113.499 1.00 46.33 235 TYR A C 1
ATOM 5479 O O . TYR B 1 235 ? 107.031 127.165 113.675 1.00 52.47 235 TYR A O 1
ATOM 5488 N N . GLN B 1 236 ? 105.204 126.389 112.614 1.00 48.87 236 GLN A N 1
ATOM 5489 C CA . GLN B 1 236 ? 105.197 127.496 111.664 1.00 46.24 236 GLN A CA 1
ATOM 5490 C C . GLN B 1 236 ? 105.019 128.830 112.373 1.00 52.10 236 GLN A C 1
ATOM 5491 O O . GLN B 1 236 ? 105.756 129.786 112.103 1.00 56.66 236 GLN A O 1
ATOM 5497 N N . THR B 1 237 ? 104.058 128.911 113.294 1.00 42.64 237 THR A N 1
ATOM 5498 C CA . THR B 1 237 ? 103.908 130.120 114.094 1.00 41.38 237 THR A CA 1
ATOM 5499 C C . THR B 1 237 ? 105.138 130.373 114.953 1.00 51.58 237 THR A C 1
ATOM 5500 O O . THR B 1 237 ? 105.422 131.524 115.302 1.00 51.32 237 THR A O 1
ATOM 5504 N N . GLY B 1 238 ? 105.876 129.318 115.303 1.00 54.98 238 GLY A N 1
ATOM 5505 C CA . GLY B 1 238 ? 107.120 129.514 116.026 1.00 42.13 238 GLY A CA 1
ATOM 5506 C C . GLY B 1 238 ? 108.183 130.173 115.171 1.00 52.24 238 GLY A C 1
ATOM 5507 O O . GLY B 1 238 ? 109.086 130.836 115.685 1.00 60.58 238 GLY A O 1
ATOM 5508 N N . LYS B 1 239 ? 108.088 130.005 113.852 1.00 55.58 239 LYS A N 1
ATOM 5509 C CA . LYS B 1 239 ? 109.097 130.558 112.957 1.00 41.43 239 LYS A CA 1
ATOM 5510 C C . LYS B 1 239 ? 108.698 131.939 112.451 1.00 48.35 239 LYS A C 1
ATOM 5511 O O . LYS B 1 239 ? 109.544 132.831 112.332 1.00 57.49 239 LYS A O 1
ATOM 5517 N N . TRP B 1 240 ? 107.414 132.139 112.158 1.00 62.14 240 TRP A N 1
ATOM 5518 C CA . TRP B 1 240 ? 106.941 133.398 111.593 1.00 63.21 240 TRP A CA 1
ATOM 5519 C C . TRP B 1 240 ? 106.687 134.458 112.659 1.00 62.40 240 TRP A C 1
ATOM 5520 O O . TRP B 1 240 ? 107.200 135.576 112.562 1.00 63.38 240 TRP A O 1
ATOM 5531 N N . VAL B 1 241 ? 105.891 134.128 113.671 1.00 55.21 241 VAL A N 1
ATOM 5532 C CA . VAL B 1 241 ? 105.499 135.104 114.683 1.00 52.17 241 VAL A CA 1
ATOM 5533 C C . VAL B 1 241 ? 106.599 135.306 115.714 1.00 54.51 241 VAL A C 1
ATOM 5534 O O . VAL B 1 241 ? 106.959 136.441 116.037 1.00 57.26 241 VAL A O 1
ATOM 5538 N N . LEU B 1 242 ? 107.151 134.216 116.247 1.00 50.67 242 LEU A N 1
ATOM 5539 C CA . LEU B 1 242 ? 108.236 134.330 117.211 1.00 39.79 242 LEU A CA 1
ATOM 5540 C C . LEU B 1 242 ? 109.547 134.756 116.567 1.00 42.26 242 LEU A C 1
ATOM 5541 O O . LEU B 1 242 ? 110.377 135.371 117.244 1.00 54.05 242 LEU A O 1
ATOM 5546 N N . ASP B 1 243 ? 109.744 134.450 115.284 1.00 45.41 243 ASP A N 1
ATOM 5547 C CA . ASP B 1 243 ? 110.967 134.797 114.559 1.00 48.91 243 ASP A CA 1
ATOM 5548 C C . ASP B 1 243 ? 112.194 134.198 115.245 1.00 48.63 243 ASP A C 1
ATOM 5549 O O . ASP B 1 243 ? 113.192 134.874 115.495 1.00 51.80 243 ASP A O 1
ATOM 5554 N N . LEU B 1 244 ? 112.110 132.907 115.552 1.00 40.84 244 LEU A N 1
ATOM 5555 C CA . LEU B 1 244 ? 113.183 132.243 116.275 1.00 40.39 244 LEU A CA 1
ATOM 5556 C C . LEU B 1 244 ? 114.329 131.892 115.336 1.00 48.73 244 LEU A C 1
ATOM 5557 O O . LEU B 1 244 ? 114.142 131.171 114.351 1.00 55.54 244 LEU A O 1
ATOM 5562 N N . LYS B 1 245 ? 115.516 132.399 115.646 1.00 50.92 245 LYS A N 1
ATOM 5563 C CA . LYS B 1 245 ? 116.744 132.040 114.955 1.00 43.56 245 LYS A CA 1
ATOM 5564 C C . LYS B 1 245 ? 117.486 130.984 115.761 1.00 50.63 245 LYS A C 1
ATOM 5565 O O . LYS B 1 245 ? 116.996 130.479 116.773 1.00 61.09 245 LYS A O 1
ATOM 5571 N N . GLU B 1 246 ? 118.688 130.646 115.293 1.00 47.68 246 GLU A N 1
ATOM 5572 C CA . GLU B 1 246 ? 119.507 129.684 116.020 1.00 49.83 246 GLU A CA 1
ATOM 5573 C C . GLU B 1 246 ? 120.167 130.317 117.239 1.00 49.73 246 GLU A C 1
ATOM 5574 O O . GLU B 1 246 ? 120.405 129.635 118.242 1.00 55.86 246 GLU A O 1
ATOM 5580 N N . GLU B 1 247 ? 120.456 131.612 117.161 1.00 45.80 247 GLU A N 1
ATOM 5581 C CA . GLU B 1 247 ? 121.135 132.292 118.259 1.00 39.66 247 GLU A CA 1
ATOM 5582 C C . GLU B 1 247 ? 120.175 133.129 119.091 1.00 39.79 247 GLU A C 1
ATOM 5583 O O . GLU B 1 247 ? 120.535 134.213 119.544 1.00 43.15 247 GLU A O 1
ATOM 5589 N N . ASP B 1 248 ? 118.954 132.641 119.289 1.00 39.24 248 ASP A N 1
ATOM 5590 C CA . ASP B 1 248 ? 117.992 133.365 120.106 1.00 36.34 248 ASP A CA 1
ATOM 5591 C C . ASP B 1 248 ? 117.818 132.716 121.473 1.00 46.78 248 ASP A C 1
ATOM 5592 O O . ASP B 1 248 ? 117.728 131.491 121.592 1.00 45.21 248 ASP A O 1
ATOM 5597 N N . ILE B 1 249 ? 117.774 133.553 122.506 1.00 42.00 249 ILE A N 1
ATOM 5598 C CA . ILE B 1 249 ? 117.371 133.149 123.847 1.00 30.09 249 ILE A CA 1
ATOM 5599 C C . ILE B 1 249 ? 115.907 133.523 124.017 1.00 34.66 249 ILE A C 1
ATOM 5600 O O . ILE B 1 249 ? 115.552 134.704 123.962 1.00 33.85 249 ILE A O 1
ATOM 5605 N N . TYR B 1 250 ? 115.059 132.525 124.236 1.00 34.69 250 TYR A N 1
ATOM 5606 C CA . TYR B 1 250 ? 113.618 132.712 124.287 1.00 29.88 250 TYR A CA 1
ATOM 5607 C C . TYR B 1 250 ? 113.126 132.583 125.722 1.00 30.79 250 TYR A C 1
ATOM 5608 O O . TYR B 1 250 ? 113.498 131.647 126.434 1.00 37.79 250 TYR A O 1
ATOM 5617 N N . TRP B 1 251 ? 112.297 133.533 126.147 1.00 27.96 251 TRP A N 1
ATOM 5618 C CA . TRP B 1 251 ? 111.720 133.530 127.487 1.00 29.27 251 TRP A CA 1
ATOM 5619 C C . TRP B 1 251 ? 110.219 133.746 127.375 1.00 40.26 251 TRP A C 1
ATOM 5620 O O . TRP B 1 251 ? 109.777 134.802 126.915 1.00 38.83 251 TRP A O 1
ATOM 5631 N N . CYS B 1 252 ? 109.441 132.759 127.809 1.00 42.15 252 CYS A N 1
ATOM 5632 C CA . CYS B 1 252 ? 107.993 132.883 127.912 1.00 37.66 252 CYS A CA 1
ATOM 5633 C C . CYS B 1 252 ? 107.601 132.884 129.384 1.00 47.39 252 CYS A C 1
ATOM 5634 O O . CYS B 1 252 ? 107.916 131.939 130.114 1.00 60.71 252 CYS A O 1
ATOM 5637 N N . THR B 1 253 ? 106.914 133.938 129.812 1.00 42.81 253 THR A N 1
ATOM 5638 C CA . THR B 1 253 ? 106.601 134.137 131.221 1.00 42.38 253 THR A CA 1
ATOM 5639 C C . THR B 1 253 ? 105.272 133.521 131.640 1.00 45.59 253 THR A C 1
ATOM 5640 O O . THR B 1 253 ? 104.931 133.576 132.826 1.00 46.64 253 THR A O 1
ATOM 5644 N N . ALA B 1 254 ? 104.516 132.944 130.711 1.00 52.04 254 ALA A N 1
ATOM 5645 C CA . ALA B 1 254 ? 103.248 132.316 131.051 1.00 50.55 254 ALA A CA 1
ATOM 5646 C C . ALA B 1 254 ? 103.481 131.022 131.818 1.00 54.18 254 ALA A C 1
ATOM 5647 O O . ALA B 1 254 ? 104.452 130.301 131.571 1.00 58.20 254 ALA A O 1
ATOM 5649 N N . ASP B 1 255 ? 102.583 130.733 132.756 1.00 67.91 255 ASP A N 1
ATOM 5650 C CA . ASP B 1 255 ? 102.703 129.525 133.554 1.00 66.67 255 ASP A CA 1
ATOM 5651 C C . ASP B 1 255 ? 102.396 128.296 132.699 1.00 67.21 255 ASP A C 1
ATOM 5652 O O . ASP B 1 255 ? 101.545 128.348 131.807 1.00 66.18 255 ASP A O 1
ATOM 5657 N N . PRO B 1 256 ? 103.079 127.175 132.947 1.00 60.64 256 PRO A N 1
ATOM 5658 C CA . PRO B 1 256 ? 102.745 125.946 132.207 1.00 60.28 256 PRO A CA 1
ATOM 5659 C C . PRO B 1 256 ? 101.347 125.428 132.494 1.00 60.81 256 PRO A C 1
ATOM 5660 O O . PRO B 1 256 ? 100.835 124.595 131.736 1.00 63.95 256 PRO A O 1
ATOM 5664 N N . GLY B 1 257 ? 100.720 125.884 133.580 1.00 58.06 257 GLY A N 1
ATOM 5665 C CA . GLY B 1 257 ? 99.374 125.430 133.890 1.00 60.20 257 GLY A CA 1
ATOM 5666 C C . GLY B 1 257 ? 98.361 125.821 132.831 1.00 65.18 257 GLY A C 1
ATOM 5667 O O . GLY B 1 257 ? 97.405 125.086 132.572 1.00 70.64 257 GLY A O 1
ATOM 5668 N N . TRP B 1 258 ? 98.550 126.980 132.210 1.00 66.29 258 TRP A N 1
ATOM 5669 C CA . TRP B 1 258 ? 97.644 127.423 131.162 1.00 60.43 258 TRP A CA 1
ATOM 5670 C C . TRP B 1 258 ? 98.115 126.952 129.791 1.00 64.30 258 TRP A C 1
ATOM 5671 O O . TRP B 1 258 ? 99.179 126.345 129.647 1.00 67.08 258 TRP A O 1
ATOM 5682 N N . VAL B 1 259 ? 97.295 127.230 128.775 1.00 61.40 259 VAL A N 1
ATOM 5683 C CA . VAL B 1 259 ? 97.609 126.791 127.418 1.00 55.53 259 VAL A CA 1
ATOM 5684 C C . VAL B 1 259 ? 98.790 127.576 126.860 1.00 59.80 259 VAL A C 1
ATOM 5685 O O . VAL B 1 259 ? 99.610 127.041 126.104 1.00 61.57 259 VAL A O 1
ATOM 5689 N N . THR B 1 260 ? 98.900 128.855 127.225 1.00 55.00 260 THR A N 1
ATOM 5690 C CA . THR B 1 260 ? 99.964 129.703 126.702 1.00 51.13 260 THR A CA 1
ATOM 5691 C C . THR B 1 260 ? 101.352 129.231 127.109 1.00 53.17 260 THR A C 1
ATOM 5692 O O . THR B 1 260 ? 102.261 129.246 126.273 1.00 52.46 260 THR A O 1
ATOM 5696 N N . GLY B 1 261 ? 101.538 128.808 128.355 1.00 53.94 261 GLY A N 1
ATOM 5697 C CA . GLY B 1 261 ? 102.840 128.363 128.809 1.00 51.31 261 GLY A CA 1
ATOM 5698 C C . GLY B 1 261 ? 103.167 126.948 128.384 1.00 51.50 261 GLY A C 1
ATOM 5699 O O . GLY B 1 261 ? 104.294 126.482 128.572 1.00 65.00 261 GLY A O 1
ATOM 5700 N N . THR B 1 262 ? 102.189 126.254 127.809 1.00 49.29 262 THR A N 1
ATOM 5701 C CA . THR B 1 262 ? 102.378 124.899 127.308 1.00 48.00 262 THR A CA 1
ATOM 5702 C C . THR B 1 262 ? 102.666 124.871 125.813 1.00 44.01 262 THR A C 1
ATOM 5703 O O . THR B 1 262 ? 103.547 124.135 125.363 1.00 49.38 262 THR A O 1
ATOM 5707 N N . VAL B 1 263 ? 101.929 125.659 125.032 1.00 44.77 263 VAL A N 1
ATOM 5708 C CA . VAL B 1 263 ? 102.157 125.699 123.592 1.00 43.22 263 VAL A CA 1
ATOM 5709 C C . VAL B 1 263 ? 103.383 126.542 123.268 1.00 50.97 263 VAL A C 1
ATOM 5710 O O . VAL B 1 263 ? 104.288 126.103 122.550 1.00 57.75 263 VAL A O 1
ATOM 5714 N N . TYR B 1 264 ? 103.436 127.761 123.799 1.00 46.83 264 TYR A N 1
ATOM 5715 C CA . TYR B 1 264 ? 104.496 128.705 123.480 1.00 36.64 264 TYR A CA 1
ATOM 5716 C C . TYR B 1 264 ? 105.534 128.833 124.582 1.00 38.59 264 TYR A C 1
ATOM 5717 O O . TYR B 1 264 ? 106.327 129.779 124.563 1.00 49.30 264 TYR A O 1
ATOM 5726 N N . GLY B 1 265 ? 105.545 127.915 125.540 1.00 42.01 265 GLY A N 1
ATOM 5727 C CA . GLY B 1 265 ? 106.594 127.864 126.535 1.00 38.74 265 GLY A CA 1
ATOM 5728 C C . GLY B 1 265 ? 107.310 126.533 126.509 1.00 42.84 265 GLY A C 1
ATOM 5729 O O . GLY B 1 265 ? 108.353 126.367 127.146 1.00 48.81 265 GLY A O 1
ATOM 5730 N N . ILE B 1 266 ? 106.752 125.571 125.778 1.00 47.85 266 ILE A N 1
ATOM 5731 C CA . ILE B 1 266 ? 107.337 124.238 125.688 1.00 45.37 266 ILE A CA 1
ATOM 5732 C C . ILE B 1 266 ? 107.547 123.846 124.233 1.00 48.47 266 ILE A C 1
ATOM 5733 O O . ILE B 1 266 ? 108.657 123.484 123.830 1.00 57.95 266 ILE A O 1
ATOM 5738 N N . PHE B 1 267 ? 106.484 123.919 123.433 1.00 44.85 267 PHE A N 1
ATOM 5739 C CA . PHE B 1 267 ? 106.484 123.268 122.128 1.00 37.29 267 PHE A CA 1
ATOM 5740 C C . PHE B 1 267 ? 106.919 124.188 120.994 1.00 36.29 267 PHE A C 1
ATOM 5741 O O . PHE B 1 267 ? 107.737 123.792 120.164 1.00 47.55 267 PHE A O 1
ATOM 5749 N N . ALA B 1 268 ? 106.380 125.399 120.923 1.00 33.02 268 ALA A N 1
ATOM 5750 C CA . ALA B 1 268 ? 106.780 126.298 119.843 1.00 32.35 268 ALA A CA 1
ATOM 5751 C C . ALA B 1 268 ? 108.272 126.603 119.852 1.00 38.73 268 ALA A C 1
ATOM 5752 O O . ALA B 1 268 ? 108.891 126.555 118.775 1.00 51.63 268 ALA A O 1
ATOM 5754 N N . PRO B 1 269 ? 108.912 126.921 120.986 1.00 39.56 269 PRO A N 1
ATOM 5755 C CA . PRO B 1 269 ? 110.370 127.115 120.942 1.00 36.72 269 PRO A CA 1
ATOM 5756 C C . PRO B 1 269 ? 111.143 125.853 120.611 1.00 34.11 269 PRO A C 1
ATOM 5757 O O . PRO B 1 269 ? 112.031 125.890 119.752 1.00 54.66 269 PRO A O 1
ATOM 5761 N N . TRP B 1 270 ? 110.837 124.735 121.266 1.00 23.49 270 TRP A N 1
ATOM 5762 C CA . TRP B 1 270 ? 111.673 123.549 121.122 1.00 33.41 270 TRP A CA 1
ATOM 5763 C C . TRP B 1 270 ? 111.453 122.836 119.795 1.00 38.91 270 TRP A C 1
ATOM 5764 O O . TRP B 1 270 ? 112.328 122.084 119.356 1.00 41.01 270 TRP A O 1
ATOM 5775 N N . LEU B 1 271 ? 110.311 123.050 119.140 1.00 42.66 271 LEU A N 1
ATOM 5776 C CA . LEU B 1 271 ? 110.143 122.538 117.785 1.00 31.95 271 LEU A CA 1
ATOM 5777 C C . LEU B 1 271 ? 111.073 123.249 116.816 1.00 33.51 271 LEU A C 1
ATOM 5778 O O . LEU B 1 271 ? 111.550 122.641 115.852 1.00 51.01 271 LEU A O 1
ATOM 5783 N N . ASN B 1 272 ? 111.342 124.528 117.057 1.00 25.07 272 ASN A N 1
ATOM 5784 C CA . ASN B 1 272 ? 112.301 125.298 116.281 1.00 27.78 272 ASN A CA 1
ATOM 5785 C C . ASN B 1 272 ? 113.729 125.136 116.783 1.00 27.07 272 ASN A C 1
ATOM 5786 O O . ASN B 1 272 ? 114.644 125.724 116.200 1.00 45.04 272 ASN A O 1
ATOM 5791 N N . GLY B 1 273 ? 113.940 124.363 117.846 1.00 27.17 273 GLY A N 1
ATOM 5792 C CA . GLY B 1 273 ? 115.264 124.200 118.412 1.00 21.58 273 GLY A CA 1
ATOM 5793 C C . GLY B 1 273 ? 115.823 125.430 119.086 1.00 34.75 273 GLY A C 1
ATOM 5794 O O . GLY B 1 273 ? 117.019 125.700 118.964 1.00 39.38 273 GLY A O 1
ATOM 5795 N N . ALA B 1 274 ? 114.993 126.185 119.799 1.00 36.54 274 ALA A N 1
ATOM 5796 C CA . ALA B 1 274 ? 115.437 127.410 120.445 1.00 28.95 274 ALA A CA 1
ATOM 5797 C C . ALA B 1 274 ? 115.840 127.152 121.891 1.00 40.03 274 ALA A C 1
ATOM 5798 O O . ALA B 1 274 ? 115.731 126.034 122.401 1.00 50.88 274 ALA A O 1
ATOM 5800 N N . THR B 1 275 ? 116.319 128.206 122.547 1.00 45.49 275 THR A N 1
ATOM 5801 C CA . THR B 1 275 ? 116.685 128.125 123.956 1.00 36.33 275 THR A CA 1
ATOM 5802 C C . THR B 1 275 ? 115.617 128.805 124.804 1.00 35.74 275 THR A C 1
ATOM 5803 O O . THR B 1 275 ? 115.334 129.993 124.623 1.00 39.06 275 THR A O 1
ATOM 5807 N N . ASN B 1 276 ? 115.035 128.056 125.736 1.00 40.62 276 ASN A N 1
ATOM 5808 C CA . ASN B 1 276 ? 113.926 128.512 126.557 1.00 38.20 276 ASN A CA 1
ATOM 5809 C C . ASN B 1 276 ? 114.422 128.848 127.957 1.00 33.45 276 ASN A C 1
ATOM 5810 O O . ASN B 1 276 ? 115.320 128.188 128.481 1.00 31.10 276 ASN A O 1
ATOM 5815 N N . VAL B 1 277 ? 113.838 129.884 128.551 1.00 43.30 277 VAL A N 1
ATOM 5816 C CA . VAL B 1 277 ? 114.190 130.343 129.889 1.00 33.79 277 VAL A CA 1
ATOM 5817 C C . VAL B 1 277 ? 112.945 130.275 130.761 1.00 44.27 277 VAL A C 1
ATOM 5818 O O . VAL B 1 277 ? 111.864 130.703 130.341 1.00 47.18 277 VAL A O 1
ATOM 5822 N N . ILE B 1 278 ? 113.088 129.718 131.963 1.00 52.51 278 ILE A N 1
ATOM 5823 C CA . ILE B 1 278 ? 112.010 129.657 132.942 1.00 49.38 278 ILE A CA 1
ATOM 5824 C C . ILE B 1 278 ? 112.539 130.183 134.272 1.00 45.64 278 ILE A C 1
ATOM 5825 O O . ILE B 1 278 ? 113.653 129.836 134.692 1.00 45.76 278 ILE A O 1
ATOM 5830 N N . VAL B 1 279 ? 111.758 131.046 134.914 1.00 52.50 279 VAL A N 1
ATOM 5831 C CA . VAL B 1 279 ? 112.157 131.726 136.138 1.00 52.46 279 VAL A CA 1
ATOM 5832 C C . VAL B 1 279 ? 111.144 131.394 137.222 1.00 57.60 279 VAL A C 1
ATOM 5833 O O . VAL B 1 279 ? 109.938 131.609 137.044 1.00 58.95 279 VAL A O 1
ATOM 5837 N N . GLY B 1 280 ? 111.633 130.874 138.347 1.00 69.67 280 GLY A N 1
ATOM 5838 C CA . GLY B 1 280 ? 110.773 130.570 139.467 1.00 65.98 280 GLY A CA 1
ATOM 5839 C C . GLY B 1 280 ? 110.513 131.774 140.353 1.00 66.58 280 GLY A C 1
ATOM 5840 O O . GLY B 1 280 ? 111.101 132.840 140.185 1.00 67.48 280 GLY A O 1
ATOM 5841 N N . GLY B 1 281 ? 109.613 131.590 141.307 1.00 83.67 281 GLY A N 1
ATOM 5842 C CA . GLY B 1 281 ? 109.245 132.649 142.222 1.00 84.28 281 GLY A CA 1
ATOM 5843 C C . GLY B 1 281 ? 108.209 133.580 141.628 1.00 89.47 281 GLY A C 1
ATOM 5844 O O . GLY B 1 281 ? 107.807 133.471 140.466 1.00 88.93 281 GLY A O 1
ATOM 5845 N N . ARG B 1 282 ? 107.775 134.524 142.457 1.00 97.63 282 ARG A N 1
ATOM 5846 C CA . ARG B 1 282 ? 106.771 135.495 142.054 1.00 98.73 282 ARG A CA 1
ATOM 5847 C C . ARG B 1 282 ? 107.396 136.595 141.207 1.00 94.93 282 ARG A C 1
ATOM 5848 O O . ARG B 1 282 ? 108.615 136.792 141.205 1.00 90.78 282 ARG A O 1
ATOM 5856 N N . PHE B 1 283 ? 106.542 137.309 140.479 1.00 80.19 283 PHE A N 1
ATOM 5857 C CA . PHE B 1 283 ? 107.006 138.409 139.647 1.00 79.25 283 PHE A CA 1
ATOM 5858 C C . PHE B 1 283 ? 107.591 139.520 140.508 1.00 82.95 283 PHE A C 1
ATOM 5859 O O . PHE B 1 283 ? 107.084 139.827 141.590 1.00 87.54 283 PHE A O 1
ATOM 5867 N N . SER B 1 284 ? 108.670 140.127 140.013 1.00 79.59 284 SER A N 1
ATOM 5868 C CA . SER B 1 284 ? 109.261 141.305 140.612 1.00 80.12 284 SER A CA 1
ATOM 5869 C C . SER B 1 284 ? 110.105 141.955 139.530 1.00 78.11 284 SER A C 1
ATOM 5870 O O . SER B 1 284 ? 110.860 141.250 138.844 1.00 81.96 284 SER A O 1
ATOM 5873 N N . PRO B 1 285 ? 109.995 143.273 139.342 1.00 80.82 285 PRO A N 1
ATOM 5874 C CA . PRO B 1 285 ? 110.773 143.921 138.273 1.00 83.38 285 PRO A CA 1
ATOM 5875 C C . PRO B 1 285 ? 112.267 143.694 138.403 1.00 80.52 285 PRO A C 1
ATOM 5876 O O . PRO B 1 285 ? 112.961 143.552 137.386 1.00 80.08 285 PRO A O 1
ATOM 5880 N N . GLU B 1 286 ? 112.779 143.642 139.635 1.00 82.70 286 GLU A N 1
ATOM 5881 C CA . GLU B 1 286 ? 114.185 143.316 139.840 1.00 82.18 286 GLU A CA 1
ATOM 5882 C C . GLU B 1 286 ? 114.530 141.970 139.220 1.00 80.29 286 GLU A C 1
ATOM 5883 O O . GLU B 1 286 ? 115.470 141.870 138.424 1.00 81.12 286 GLU A O 1
ATOM 5889 N N . SER B 1 287 ? 113.765 140.929 139.557 1.00 73.31 287 SER A N 1
ATOM 5890 C CA . SER B 1 287 ? 114.081 139.589 139.075 1.00 72.72 287 SER A CA 1
ATOM 5891 C C . SER B 1 287 ? 113.964 139.498 137.561 1.00 73.29 287 SER A C 1
ATOM 5892 O O . SER B 1 287 ? 114.830 138.913 136.904 1.00 75.43 287 SER A O 1
ATOM 5895 N N . TRP B 1 288 ? 112.912 140.081 136.986 1.00 61.17 288 TRP A N 1
ATOM 5896 C CA . TRP B 1 288 ? 112.701 139.961 135.547 1.00 56.12 288 TRP A CA 1
ATOM 5897 C C . TRP B 1 288 ? 113.769 140.718 134.765 1.00 60.71 288 TRP A C 1
ATOM 5898 O O . TRP B 1 288 ? 114.349 140.187 133.807 1.00 66.32 288 TRP A O 1
ATOM 5909 N N . TYR B 1 289 ? 114.048 141.961 135.163 1.00 65.68 289 TYR A N 1
ATOM 5910 C CA . TYR B 1 289 ? 115.069 142.735 134.468 1.00 56.49 289 TYR A CA 1
ATOM 5911 C C . TYR B 1 289 ? 116.448 142.112 134.643 1.00 58.05 289 TYR A C 1
ATOM 5912 O O . TYR B 1 289 ? 117.249 142.084 133.700 1.00 61.74 289 TYR A O 1
ATOM 5921 N N . GLY B 1 290 ? 116.744 141.596 135.839 1.00 60.34 290 GLY A N 1
ATOM 5922 C CA . GLY B 1 290 ? 118.018 140.935 136.049 1.00 65.98 290 GLY A CA 1
ATOM 5923 C C . GLY B 1 290 ? 118.152 139.663 135.240 1.00 60.92 290 GLY A C 1
ATOM 5924 O O . GLY B 1 290 ? 119.231 139.351 134.741 1.00 63.72 290 GLY A O 1
ATOM 5925 N N . THR B 1 291 ? 117.059 138.911 135.100 1.00 50.88 291 THR A N 1
ATOM 5926 C CA . THR B 1 291 ? 117.082 137.724 134.253 1.00 48.58 291 THR A CA 1
ATOM 5927 C C . THR B 1 291 ? 117.357 138.093 132.804 1.00 47.32 291 THR A C 1
ATOM 5928 O O . THR B 1 291 ? 118.189 137.462 132.140 1.00 56.22 291 THR A O 1
ATOM 5932 N N . ILE B 1 292 ? 116.681 139.128 132.302 1.00 49.88 292 ILE A N 1
ATOM 5933 C CA . ILE B 1 292 ? 116.908 139.555 130.924 1.00 43.73 292 ILE A CA 1
ATOM 5934 C C . ILE B 1 292 ? 118.357 139.979 130.729 1.00 48.26 292 ILE A C 1
ATOM 5935 O O . ILE B 1 292 ? 119.004 139.598 129.746 1.00 54.98 292 ILE A O 1
ATOM 5940 N N . GLU B 1 293 ? 118.894 140.765 131.664 1.00 63.58 293 GLU A N 1
ATOM 5941 C CA . GLU B 1 293 ? 120.264 141.252 131.528 1.00 61.94 293 GLU A CA 1
ATOM 5942 C C . GLU B 1 293 ? 121.278 140.117 131.636 1.00 60.39 293 GLU A C 1
ATOM 5943 O O . GLU B 1 293 ? 122.250 140.067 130.874 1.00 59.37 293 GLU A O 1
ATOM 5949 N N . GLN B 1 294 ? 121.072 139.198 132.581 1.00 60.85 294 GLN A N 1
ATOM 5950 C CA . GLN B 1 294 ? 122.054 138.150 132.835 1.00 57.52 294 GLN A CA 1
ATOM 5951 C C . GLN B 1 294 ? 122.059 137.100 131.733 1.00 63.57 294 GLN A C 1
ATOM 5952 O O . GLN B 1 294 ? 123.128 136.709 131.251 1.00 66.22 294 GLN A O 1
ATOM 5958 N N . LEU B 1 295 ? 120.882 136.626 131.320 1.00 51.04 295 LEU A N 1
ATOM 5959 C CA . LEU B 1 295 ? 120.803 135.616 130.274 1.00 42.53 295 LEU A CA 1
ATOM 5960 C C . LEU B 1 295 ? 120.874 136.193 128.869 1.00 46.69 295 LEU A C 1
ATOM 5961 O O . LEU B 1 295 ? 121.082 135.432 127.919 1.00 56.09 295 LEU A O 1
ATOM 5966 N N . GLY B 1 296 ? 120.722 137.504 128.710 1.00 42.79 296 GLY A N 1
ATOM 5967 C CA . GLY B 1 296 ? 120.748 138.094 127.388 1.00 38.50 296 GLY A CA 1
ATOM 5968 C C . GLY B 1 296 ? 119.599 137.621 126.525 1.00 40.70 296 GLY A C 1
ATOM 5969 O O . GLY B 1 296 ? 119.798 137.233 125.371 1.00 53.70 296 GLY A O 1
ATOM 5970 N N . VAL B 1 297 ? 118.389 137.638 127.087 1.00 45.51 297 VAL A N 1
ATOM 5971 C CA . VAL B 1 297 ? 117.223 137.116 126.386 1.00 39.88 297 VAL A CA 1
ATOM 5972 C C . VAL B 1 297 ? 116.957 137.945 125.139 1.00 46.77 297 VAL A C 1
ATOM 5973 O O . VAL B 1 297 ? 116.945 139.181 125.182 1.00 52.76 297 VAL A O 1
ATOM 5977 N N . ASN B 1 298 ? 116.747 137.261 124.014 1.00 47.35 298 ASN A N 1
ATOM 5978 C CA . ASN B 1 298 ? 116.517 137.889 122.718 1.00 37.33 298 ASN A CA 1
ATOM 5979 C C . ASN B 1 298 ? 115.039 137.966 122.358 1.00 42.52 298 ASN A C 1
ATOM 5980 O O . ASN B 1 298 ? 114.564 139.009 121.904 1.00 51.05 298 ASN A O 1
ATOM 5985 N N . VAL B 1 299 ? 114.304 136.874 122.546 1.00 40.45 299 VAL A N 1
ATOM 5986 C CA . VAL B 1 299 ? 112.879 136.801 122.246 1.00 28.93 299 VAL A CA 1
ATOM 5987 C C . VAL B 1 299 ? 112.129 136.709 123.566 1.00 38.28 299 VAL A C 1
ATOM 5988 O O . VAL B 1 299 ? 112.450 135.869 124.415 1.00 46.86 299 VAL A O 1
ATOM 5992 N N . TRP B 1 300 ? 111.136 137.574 123.738 1.00 44.05 300 TRP A N 1
ATOM 5993 C CA . TRP B 1 300 ? 110.359 137.666 124.964 1.00 33.35 300 TRP A CA 1
ATOM 5994 C C . TRP B 1 300 ? 108.885 137.504 124.627 1.00 46.53 300 TRP A C 1
ATOM 5995 O O . TRP B 1 300 ? 108.382 138.157 123.709 1.00 55.63 300 TRP A O 1
ATOM 6006 N N . TYR B 1 301 ? 108.202 136.627 125.357 1.00 43.87 301 TYR A N 1
ATOM 6007 C CA . TYR B 1 301 ? 106.774 136.393 125.201 1.00 40.12 301 TYR A CA 1
ATOM 6008 C C . TYR B 1 301 ? 106.109 136.542 126.560 1.00 43.04 301 TYR A C 1
ATOM 6009 O O . TYR B 1 301 ? 106.324 135.715 127.450 1.00 48.63 301 TYR A O 1
ATOM 6018 N N . SER B 1 302 ? 105.305 137.585 126.719 1.00 56.05 302 SER A N 1
ATOM 6019 C CA . SER B 1 302 ? 104.744 137.898 128.028 1.00 58.18 302 SER A CA 1
ATOM 6020 C C . SER B 1 302 ? 103.267 138.232 127.855 1.00 63.90 302 SER A C 1
ATOM 6021 O O . SER B 1 302 ? 102.688 138.012 126.787 1.00 68.11 302 SER A O 1
ATOM 6024 N N . ALA B 1 303 ? 102.656 138.761 128.910 1.00 67.25 303 ALA A N 1
ATOM 6025 C CA . ALA B 1 303 ? 101.244 139.099 128.936 1.00 67.99 303 ALA A CA 1
ATOM 6026 C C . ALA B 1 303 ? 101.076 140.577 129.249 1.00 72.24 303 ALA A C 1
ATOM 6027 O O . ALA B 1 303 ? 101.934 141.177 129.904 1.00 77.38 303 ALA A O 1
ATOM 6029 N N . PRO B 1 304 ? 99.986 141.194 128.779 1.00 73.45 304 PRO A N 1
ATOM 6030 C CA . PRO B 1 304 ? 99.819 142.642 128.999 1.00 76.13 304 PRO A CA 1
ATOM 6031 C C . PRO B 1 304 ? 99.799 143.039 130.464 1.00 80.54 304 PRO A C 1
ATOM 6032 O O . PRO B 1 304 ? 100.252 144.137 130.806 1.00 81.52 304 PRO A O 1
ATOM 6036 N N . THR B 1 305 ? 99.270 142.183 131.341 1.00 81.19 305 THR A N 1
ATOM 6037 C CA . THR B 1 305 ? 99.259 142.498 132.766 1.00 79.05 305 THR A CA 1
ATOM 6038 C C . THR B 1 305 ? 100.676 142.585 133.318 1.00 78.81 305 THR A C 1
ATOM 6039 O O . THR B 1 305 ? 101.004 143.498 134.088 1.00 81.76 305 THR A O 1
ATOM 6043 N N . ALA B 1 306 ? 101.532 141.635 132.935 1.00 75.62 306 ALA A N 1
ATOM 6044 C CA . ALA B 1 306 ? 102.918 141.657 133.390 1.00 77.19 306 ALA A CA 1
ATOM 6045 C C . ALA B 1 306 ? 103.644 142.892 132.877 1.00 78.64 306 ALA A C 1
ATOM 6046 O O . ALA B 1 306 ? 104.508 143.445 133.566 1.00 80.33 306 ALA A O 1
ATOM 6048 N N . PHE B 1 307 ? 103.312 143.334 131.663 1.00 75.84 307 PHE A N 1
ATOM 6049 C CA . PHE B 1 307 ? 103.892 144.568 131.148 1.00 75.62 307 PHE A CA 1
ATOM 6050 C C . PHE B 1 307 ? 103.367 145.777 131.912 1.00 79.36 307 PHE A C 1
ATOM 6051 O O . PHE B 1 307 ? 104.097 146.750 132.128 1.00 84.45 307 PHE A O 1
ATOM 6059 N N . ARG B 1 308 ? 102.100 145.735 132.332 1.00 83.79 308 ARG A N 1
ATOM 6060 C CA . ARG B 1 308 ? 101.528 146.859 133.066 1.00 85.86 308 ARG A CA 1
ATOM 6061 C C . ARG B 1 308 ? 102.143 146.991 134.455 1.00 86.94 308 ARG A C 1
ATOM 6062 O O . ARG B 1 308 ? 102.318 148.105 134.962 1.00 88.10 308 ARG A O 1
ATOM 6070 N N . MET B 1 309 ? 102.473 145.872 135.097 1.00 88.03 309 MET A N 1
ATOM 6071 C CA . MET B 1 309 ? 103.145 145.992 136.391 1.00 87.74 309 MET A CA 1
ATOM 6072 C C . MET B 1 309 ? 104.562 146.539 136.226 1.00 90.27 309 MET A C 1
ATOM 6073 O O . MET B 1 309 ? 105.063 147.258 137.100 1.00 92.47 309 MET A O 1
ATOM 6078 N N . LEU B 1 310 ? 105.220 146.225 135.106 1.00 85.84 310 LEU A N 1
ATOM 6079 C CA . LEU B 1 310 ? 106.513 146.841 134.813 1.00 84.57 310 LEU A CA 1
ATOM 6080 C C . LEU B 1 310 ? 106.363 148.330 134.520 1.00 85.16 310 LEU A C 1
ATOM 6081 O O . LEU B 1 310 ? 107.258 149.126 134.826 1.00 87.55 310 LEU A O 1
ATOM 6086 N N . MET B 1 311 ? 105.248 148.717 133.897 1.00 91.02 311 MET A N 1
ATOM 6087 C CA . MET B 1 311 ? 104.875 150.129 133.839 1.00 93.65 311 MET A CA 1
ATOM 6088 C C . MET B 1 311 ? 104.809 150.734 135.233 1.00 98.06 311 MET A C 1
ATOM 6089 O O . MET B 1 311 ? 105.361 151.812 135.483 1.00 99.26 311 MET A O 1
ATOM 6094 N N . GLY B 1 312 ? 104.126 150.050 136.151 1.00 94.53 312 GLY A N 1
ATOM 6095 C CA . GLY B 1 312 ? 104.014 150.548 137.510 1.00 93.88 312 GLY A CA 1
ATOM 6096 C C . GLY B 1 312 ? 105.348 150.633 138.223 1.00 95.57 312 GLY A C 1
ATOM 6097 O O . GLY B 1 312 ? 105.516 151.447 139.136 1.00 97.81 312 GLY A O 1
ATOM 6098 N N . ALA B 1 313 ? 106.308 149.792 137.830 1.00 97.57 313 ALA A N 1
ATOM 6099 C CA . ALA B 1 313 ? 107.636 149.846 138.436 1.00 99.41 313 ALA A CA 1
ATOM 6100 C C . ALA B 1 313 ? 108.330 151.173 138.149 1.00 99.76 313 ALA A C 1
ATOM 6101 O O . ALA B 1 313 ? 108.942 151.767 139.044 1.00 99.31 313 ALA A O 1
ATOM 6103 N N . GLY B 1 314 ? 108.253 151.650 136.913 1.00 98.23 314 GLY A N 1
ATOM 6104 C CA . GLY B 1 314 ? 108.865 152.908 136.544 1.00 97.24 314 GLY A CA 1
ATOM 6105 C C . GLY B 1 314 ? 109.983 152.736 135.526 1.00 100.10 314 GLY A C 1
ATOM 6106 O O . GLY B 1 314 ? 110.596 151.674 135.394 1.00 98.65 314 GLY A O 1
ATOM 6107 N N . ASP B 1 315 ? 110.250 153.819 134.791 1.00 102.25 315 ASP A N 1
ATOM 6108 C CA . ASP B 1 315 ? 111.273 153.779 133.750 1.00 100.44 315 ASP A CA 1
ATOM 6109 C C . ASP B 1 315 ? 112.676 153.766 134.345 1.00 100.35 315 ASP A C 1
ATOM 6110 O O . ASP B 1 315 ? 113.583 153.125 133.801 1.00 99.24 315 ASP A O 1
ATOM 6115 N N . GLU B 1 316 ? 112.877 154.480 135.456 1.00 102.82 316 GLU A N 1
ATOM 6116 C CA . GLU B 1 316 ? 114.193 154.514 136.086 1.00 100.51 316 GLU A CA 1
ATOM 6117 C C . GLU B 1 316 ? 114.599 153.132 136.583 1.00 100.80 316 GLU A C 1
ATOM 6118 O O . GLU B 1 316 ? 115.792 152.820 136.671 1.00 97.75 316 GLU A O 1
ATOM 6124 N N . MET B 1 317 ? 113.617 152.294 136.921 1.00 96.95 317 MET A N 1
ATOM 6125 C CA . MET B 1 317 ? 113.914 150.927 137.332 1.00 96.42 317 MET A CA 1
ATOM 6126 C C . MET B 1 317 ? 114.522 150.134 136.182 1.00 97.55 317 MET A C 1
ATOM 6127 O O . MET B 1 317 ? 115.485 149.382 136.374 1.00 96.07 317 MET A O 1
ATOM 6132 N N . ALA B 1 318 ? 113.978 150.297 134.975 1.00 87.55 318 ALA A N 1
ATOM 6133 C CA . ALA B 1 318 ? 114.506 149.579 133.820 1.00 85.53 318 ALA A CA 1
ATOM 6134 C C . ALA B 1 318 ? 115.818 150.186 133.343 1.00 86.34 318 ALA A C 1
ATOM 6135 O O . ALA B 1 318 ? 116.681 149.476 132.812 1.00 82.84 318 ALA A O 1
ATOM 6137 N N . ALA B 1 319 ? 115.985 151.500 133.518 1.00 89.25 319 ALA A N 1
ATOM 6138 C CA . ALA B 1 319 ? 117.187 152.168 133.027 1.00 87.47 319 ALA A CA 1
ATOM 6139 C C . ALA B 1 319 ? 118.439 151.654 133.728 1.00 87.49 319 ALA A C 1
ATOM 6140 O O . ALA B 1 319 ? 119.545 151.742 133.182 1.00 82.78 319 ALA A O 1
ATOM 6142 N N . LYS B 1 320 ? 118.287 151.120 134.941 1.00 83.14 320 LYS A N 1
ATOM 6143 C CA . LYS B 1 320 ? 119.437 150.584 135.663 1.00 80.98 320 LYS A CA 1
ATOM 6144 C C . LYS B 1 320 ? 120.002 149.349 134.970 1.00 83.02 320 LYS A C 1
ATOM 6145 O O . LYS B 1 320 ? 121.224 149.168 134.907 1.00 81.93 320 LYS A O 1
ATOM 6151 N N . TYR B 1 321 ? 119.132 148.496 134.440 1.00 83.25 321 TYR A N 1
ATOM 6152 C CA . TYR B 1 321 ? 119.559 147.241 133.843 1.00 79.62 321 TYR A CA 1
ATOM 6153 C C . TYR B 1 321 ? 119.866 147.416 132.358 1.00 79.91 321 TYR A C 1
ATOM 6154 O O . TYR B 1 321 ? 119.469 148.395 131.722 1.00 80.22 321 TYR A O 1
ATOM 6163 N N . ASP B 1 322 ? 120.584 146.439 131.809 1.00 78.49 322 ASP A N 1
ATOM 6164 C CA . ASP B 1 322 ? 120.961 146.426 130.400 1.00 76.33 322 ASP A CA 1
ATOM 6165 C C . ASP B 1 322 ? 119.974 145.556 129.631 1.00 79.13 322 ASP A C 1
ATOM 6166 O O . ASP B 1 322 ? 119.918 144.339 129.841 1.00 78.19 322 ASP A O 1
ATOM 6171 N N . LEU B 1 323 ? 119.203 146.178 128.740 1.00 70.54 323 LEU A N 1
ATOM 6172 C CA . LEU B 1 323 ? 118.177 145.488 127.970 1.00 68.08 323 LEU A CA 1
ATOM 6173 C C . LEU B 1 323 ? 118.441 145.527 126.470 1.00 70.40 323 LEU A C 1
ATOM 6174 O O . LEU B 1 323 ? 117.492 145.455 125.682 1.00 67.07 323 LEU A O 1
ATOM 6179 N N . THR B 1 324 ? 119.704 145.643 126.055 1.00 71.32 324 THR A N 1
ATOM 6180 C CA . THR B 1 324 ? 120.006 145.748 124.631 1.00 69.38 324 THR A CA 1
ATOM 6181 C C . THR B 1 324 ? 119.940 144.389 123.946 1.00 67.17 324 THR A C 1
ATOM 6182 O O . THR B 1 324 ? 119.891 144.310 122.713 1.00 66.06 324 THR A O 1
ATOM 6186 N N . SER B 1 325 ? 119.944 143.307 124.727 1.00 58.59 325 SER A N 1
ATOM 6187 C CA . SER B 1 325 ? 119.924 141.972 124.139 1.00 55.63 325 SER A CA 1
ATOM 6188 C C . SER B 1 325 ? 118.579 141.648 123.503 1.00 51.63 325 SER A C 1
ATOM 6189 O O . SER B 1 325 ? 118.514 140.853 122.560 1.00 52.91 325 SER A O 1
ATOM 6192 N N . LEU B 1 326 ? 117.500 142.243 124.006 1.00 52.51 326 LEU A N 1
ATOM 6193 C CA . LEU B 1 326 ? 116.171 141.983 123.468 1.00 49.08 326 LEU A CA 1
ATOM 6194 C C . LEU B 1 326 ? 116.079 142.441 122.019 1.00 52.69 326 LEU A C 1
ATOM 6195 O O . LEU B 1 326 ? 116.540 143.532 121.672 1.00 56.91 326 LEU A O 1
ATOM 6200 N N . ARG B 1 327 ? 115.479 141.603 121.173 1.00 46.38 327 ARG A N 1
ATOM 6201 C CA . ARG B 1 327 ? 115.259 141.939 119.776 1.00 44.01 327 ARG A CA 1
ATOM 6202 C C . ARG B 1 327 ? 113.840 141.687 119.295 1.00 48.69 327 ARG A C 1
ATOM 6203 O O . ARG B 1 327 ? 113.487 142.157 118.209 1.00 58.79 327 ARG A O 1
ATOM 6211 N N . HIS B 1 328 ? 113.020 140.971 120.061 1.00 53.30 328 HIS A N 1
ATOM 6212 C CA . HIS B 1 328 ? 111.645 140.692 119.672 1.00 47.71 328 HIS A CA 1
ATOM 6213 C C . HIS B 1 328 ? 110.808 140.516 120.930 1.00 51.11 328 HIS A C 1
ATOM 6214 O O . HIS B 1 328 ? 111.172 139.730 121.808 1.00 50.96 328 HIS A O 1
ATOM 6221 N N . VAL B 1 329 ? 109.703 141.254 121.017 1.00 50.56 329 VAL A N 1
ATOM 6222 C CA . VAL B 1 329 ? 108.822 141.239 122.180 1.00 50.80 329 VAL A CA 1
ATOM 6223 C C . VAL B 1 329 ? 107.400 140.983 121.703 1.00 53.46 329 VAL A C 1
ATOM 6224 O O . VAL B 1 329 ? 106.943 141.607 120.740 1.00 60.01 329 VAL A O 1
ATOM 6228 N N . LEU B 1 330 ? 106.701 140.068 122.376 1.00 48.08 330 LEU A N 1
ATOM 6229 C CA . LEU B 1 330 ? 105.354 139.674 121.996 1.00 48.89 330 LEU A CA 1
ATOM 6230 C C . LEU B 1 330 ? 104.470 139.577 123.233 1.00 56.34 330 LEU A C 1
ATOM 6231 O O . LEU B 1 330 ? 104.930 139.251 124.331 1.00 65.03 330 LEU A O 1
ATOM 6236 N N . SER B 1 331 ? 103.182 139.848 123.033 1.00 62.60 331 SER A N 1
ATOM 6237 C CA . SER B 1 331 ? 102.195 139.848 124.102 1.00 61.18 331 SER A CA 1
ATOM 6238 C C . SER B 1 331 ? 100.984 139.024 123.684 1.00 62.80 331 SER A C 1
ATOM 6239 O O . SER B 1 331 ? 100.660 138.930 122.497 1.00 67.39 331 SER A O 1
ATOM 6242 N N . VAL B 1 332 ? 100.310 138.432 124.670 1.00 62.28 332 VAL A N 1
ATOM 6243 C CA . VAL B 1 332 ? 99.187 137.536 124.410 1.00 64.27 332 VAL A CA 1
ATOM 6244 C C . VAL B 1 332 ? 98.360 137.402 125.683 1.00 66.14 332 VAL A C 1
ATOM 6245 O O . VAL B 1 332 ? 98.850 137.630 126.788 1.00 68.33 332 VAL A O 1
ATOM 6249 N N . GLY B 1 333 ? 97.089 137.023 125.523 1.00 75.84 333 GLY A N 1
ATOM 6250 C CA . GLY B 1 333 ? 96.187 136.738 126.618 1.00 79.15 333 GLY A CA 1
ATOM 6251 C C . GLY B 1 333 ? 95.122 137.794 126.825 1.00 81.99 333 GLY A C 1
ATOM 6252 O O . GLY B 1 333 ? 94.118 137.524 127.492 1.00 81.63 333 GLY A O 1
ATOM 6253 N N . GLU B 1 334 ? 95.342 138.988 126.282 1.00 91.18 334 GLU A N 1
ATOM 6254 C CA . GLU B 1 334 ? 94.416 140.098 126.482 1.00 90.97 334 GLU A CA 1
ATOM 6255 C C . GLU B 1 334 ? 94.688 141.109 125.380 1.00 93.26 334 GLU A C 1
ATOM 6256 O O . GLU B 1 334 ? 95.818 141.204 124.900 1.00 93.08 334 GLU A O 1
ATOM 6262 N N . PRO B 1 335 ? 93.662 141.870 124.961 1.00 94.96 335 PRO A N 1
ATOM 6263 C CA . PRO B 1 335 ? 93.961 142.912 123.975 1.00 95.14 335 PRO A CA 1
ATOM 6264 C C . PRO B 1 335 ? 94.961 143.892 124.558 1.00 95.70 335 PRO A C 1
ATOM 6265 O O . PRO B 1 335 ? 94.837 144.274 125.722 1.00 97.54 335 PRO A O 1
ATOM 6269 N N . LEU B 1 336 ? 95.939 144.309 123.764 1.00 93.69 336 LEU A N 1
ATOM 6270 C CA . LEU B 1 336 ? 96.997 145.169 124.289 1.00 92.64 336 LEU A CA 1
ATOM 6271 C C . LEU B 1 336 ? 96.710 146.659 124.219 1.00 95.11 336 LEU A C 1
ATOM 6272 O O . LEU B 1 336 ? 96.514 147.198 123.130 1.00 95.03 336 LEU A O 1
ATOM 6277 N N . ASN B 1 337 ? 96.678 147.328 125.370 1.00 96.76 337 ASN A N 1
ATOM 6278 C CA . ASN B 1 337 ? 96.507 148.770 125.384 1.00 97.55 337 ASN A CA 1
ATOM 6279 C C . ASN B 1 337 ? 97.683 149.413 124.651 1.00 98.67 337 ASN A C 1
ATOM 6280 O O . ASN B 1 337 ? 98.840 149.182 125.014 1.00 99.53 337 ASN A O 1
ATOM 6285 N N . PRO B 1 338 ? 97.425 150.212 123.614 1.00 94.97 338 PRO A N 1
ATOM 6286 C CA . PRO B 1 338 ? 98.543 150.734 122.812 1.00 92.03 338 PRO A CA 1
ATOM 6287 C C . PRO B 1 338 ? 99.451 151.693 123.567 1.00 95.22 338 PRO A C 1
ATOM 6288 O O . PRO B 1 338 ? 100.547 151.993 123.081 1.00 99.05 338 PRO A O 1
ATOM 6292 N N . GLU B 1 339 ? 99.035 152.194 124.734 1.00 99.09 339 GLU A N 1
ATOM 6293 C CA . GLU B 1 339 ? 99.956 152.972 125.557 1.00 101.36 339 GLU A CA 1
ATOM 6294 C C . GLU B 1 339 ? 101.132 152.120 126.019 1.00 102.44 339 GLU A C 1
ATOM 6295 O O . GLU B 1 339 ? 102.266 152.612 126.118 1.00 101.08 339 GLU A O 1
ATOM 6301 N N . VAL B 1 340 ? 100.881 150.839 126.294 1.00 92.06 340 VAL A N 1
ATOM 6302 C CA . VAL B 1 340 ? 101.966 149.913 126.597 1.00 90.68 340 VAL A CA 1
ATOM 6303 C C . VAL B 1 340 ? 102.922 149.817 125.414 1.00 93.06 340 VAL A C 1
ATOM 6304 O O . VAL B 1 340 ? 104.132 149.638 125.590 1.00 96.95 340 VAL A O 1
ATOM 6308 N N . ILE B 1 341 ? 102.399 149.944 124.192 1.00 89.76 341 ILE A N 1
ATOM 6309 C CA . ILE B 1 341 ? 103.261 149.911 123.013 1.00 88.66 341 ILE A CA 1
ATOM 6310 C C . ILE B 1 341 ? 104.220 151.096 123.013 1.00 88.24 341 ILE A C 1
ATOM 6311 O O . ILE B 1 341 ? 105.426 150.936 122.774 1.00 92.37 341 ILE A O 1
ATOM 6316 N N . ARG B 1 342 ? 103.709 152.303 123.286 1.00 88.94 342 ARG A N 1
ATOM 6317 C CA . ARG B 1 342 ? 104.604 153.452 123.378 1.00 89.07 342 ARG A CA 1
ATOM 6318 C C . ARG B 1 342 ? 105.624 153.262 124.489 1.00 90.27 342 ARG A C 1
ATOM 6319 O O . ARG B 1 342 ? 106.800 153.600 124.323 1.00 90.15 342 ARG A O 1
ATOM 6327 N N . TRP B 1 343 ? 105.193 152.736 125.638 1.00 86.74 343 TRP A N 1
ATOM 6328 C CA . TRP B 1 343 ? 106.130 152.576 126.746 1.00 84.77 343 TRP A CA 1
ATOM 6329 C C . TRP B 1 343 ? 107.227 151.577 126.406 1.00 80.60 343 TRP A C 1
ATOM 6330 O O . TRP B 1 343 ? 108.393 151.780 126.761 1.00 86.73 343 TRP A O 1
ATOM 6341 N N . GLY B 1 344 ? 106.873 150.485 125.729 1.00 76.63 344 GLY A N 1
ATOM 6342 C CA . GLY B 1 344 ? 107.883 149.530 125.310 1.00 80.77 344 GLY A CA 1
ATOM 6343 C C . GLY B 1 344 ? 108.846 150.119 124.299 1.00 82.31 344 GLY A C 1
ATOM 6344 O O . GLY B 1 344 ? 110.056 149.895 124.378 1.00 79.75 344 GLY A O 1
ATOM 6345 N N . HIS B 1 345 ? 108.323 150.891 123.342 1.00 86.12 345 HIS A N 1
ATOM 6346 C CA . HIS B 1 345 ? 109.192 151.529 122.358 1.00 84.38 345 HIS A CA 1
ATOM 6347 C C . HIS B 1 345 ? 110.059 152.604 123.003 1.00 86.38 345 HIS A C 1
ATOM 6348 O O . HIS B 1 345 ? 111.100 152.984 122.456 1.00 88.96 345 HIS A O 1
ATOM 6355 N N . LYS B 1 346 ? 109.631 153.126 124.151 1.00 89.93 346 LYS A N 1
ATOM 6356 C CA . LYS B 1 346 ? 110.445 154.094 124.878 1.00 87.97 346 LYS A CA 1
ATOM 6357 C C . LYS B 1 346 ? 111.531 153.403 125.695 1.00 88.78 346 LYS A C 1
ATOM 6358 O O . LYS B 1 346 ? 112.669 153.881 125.765 1.00 91.30 346 LYS A O 1
ATOM 6364 N N . VAL B 1 347 ? 111.203 152.265 126.309 1.00 86.03 347 VAL A N 1
ATOM 6365 C CA . VAL B 1 347 ? 112.135 151.629 127.237 1.00 85.69 347 VAL A CA 1
ATOM 6366 C C . VAL B 1 347 ? 113.089 150.702 126.493 1.00 88.30 347 VAL A C 1
ATOM 6367 O O . VAL B 1 347 ? 114.306 150.920 126.482 1.00 90.59 347 VAL A O 1
ATOM 6371 N N . PHE B 1 348 ? 112.558 149.652 125.864 1.00 86.30 348 PHE A N 1
ATOM 6372 C CA . PHE B 1 348 ? 113.389 148.697 125.140 1.00 85.55 348 PHE A CA 1
ATOM 6373 C C . PHE B 1 348 ? 113.734 149.180 123.739 1.00 87.74 348 PHE A C 1
ATOM 6374 O O . PHE B 1 348 ? 114.602 148.587 123.087 1.00 87.16 348 PHE A O 1
ATOM 6382 N N . ASN B 1 349 ? 113.091 150.252 123.277 1.00 88.54 349 ASN A N 1
ATOM 6383 C CA . ASN B 1 349 ? 113.170 150.699 121.888 1.00 88.69 349 ASN A CA 1
ATOM 6384 C C . ASN B 1 349 ? 112.876 149.491 120.993 1.00 87.10 349 ASN A C 1
ATOM 6385 O O . ASN B 1 349 ? 113.749 148.940 120.320 1.00 89.06 349 ASN A O 1
ATOM 6390 N N . LYS B 1 350 ? 111.640 149.003 121.089 1.00 77.17 350 LYS A N 1
ATOM 6391 C CA . LYS B 1 350 ? 111.168 147.835 120.359 1.00 74.91 350 LYS A CA 1
ATOM 6392 C C . LYS B 1 350 ? 109.663 147.939 120.180 1.00 78.97 350 LYS A C 1
ATOM 6393 O O . LYS B 1 350 ? 108.985 148.673 120.903 1.00 81.31 350 LYS A O 1
ATOM 6399 N N . ARG B 1 351 ? 109.141 147.191 119.215 1.00 74.61 351 ARG A N 1
ATOM 6400 C CA . ARG B 1 351 ? 107.700 147.114 119.021 1.00 74.47 351 ARG A CA 1
ATOM 6401 C C . ARG B 1 351 ? 107.168 145.876 119.730 1.00 77.90 351 ARG A C 1
ATOM 6402 O O . ARG B 1 351 ? 107.698 144.774 119.548 1.00 80.76 351 ARG A O 1
ATOM 6410 N N . ILE B 1 352 ? 106.132 146.055 120.542 1.00 69.36 352 ILE A N 1
ATOM 6411 C CA . ILE B 1 352 ? 105.478 144.929 121.199 1.00 69.61 352 ILE A CA 1
ATOM 6412 C C . ILE B 1 352 ? 104.471 144.332 120.226 1.00 70.65 352 ILE A C 1
ATOM 6413 O O . ILE B 1 352 ? 103.572 145.027 119.742 1.00 79.55 352 ILE A O 1
ATOM 6418 N N . HIS B 1 353 ? 104.621 143.045 119.936 1.00 61.54 353 HIS A N 1
ATOM 6419 C CA . HIS B 1 353 ? 103.831 142.373 118.914 1.00 60.15 353 HIS A CA 1
ATOM 6420 C C . HIS B 1 353 ? 102.649 141.669 119.566 1.00 68.60 353 HIS A C 1
ATOM 6421 O O . HIS B 1 353 ? 102.828 140.668 120.267 1.00 72.90 353 HIS A O 1
ATOM 6428 N N . ASP B 1 354 ? 101.449 142.188 119.332 1.00 77.78 354 ASP A N 1
ATOM 6429 C CA . ASP B 1 354 ? 100.250 141.578 119.887 1.00 72.64 354 ASP A CA 1
ATOM 6430 C C . ASP B 1 354 ? 99.795 140.415 119.015 1.00 75.96 354 ASP A C 1
ATOM 6431 O O . ASP B 1 354 ? 99.805 140.498 117.785 1.00 84.35 354 ASP A O 1
ATOM 6436 N N . THR B 1 355 ? 99.394 139.325 119.664 1.00 70.47 355 THR A N 1
ATOM 6437 C CA . THR B 1 355 ? 98.905 138.134 118.985 1.00 73.32 355 THR A CA 1
ATOM 6438 C C . THR B 1 355 ? 97.582 137.715 119.607 1.00 70.25 355 THR A C 1
ATOM 6439 O O . THR B 1 355 ? 97.337 137.971 120.789 1.00 74.38 355 THR A O 1
ATOM 6443 N N . TRP B 1 356 ? 96.729 137.076 118.810 1.00 56.93 356 TRP A N 1
ATOM 6444 C CA . TRP B 1 356 ? 95.416 136.638 119.261 1.00 57.75 356 TRP A CA 1
ATOM 6445 C C . TRP B 1 356 ? 95.227 135.157 118.976 1.00 55.83 356 TRP A C 1
ATOM 6446 O O . TRP B 1 356 ? 95.472 134.699 117.856 1.00 58.26 356 TRP A O 1
ATOM 6457 N N . TRP B 1 357 ? 94.781 134.421 119.990 1.00 52.21 357 TRP A N 1
ATOM 6458 C CA . TRP B 1 357 ? 94.313 133.048 119.848 1.00 50.10 357 TRP A CA 1
ATOM 6459 C C . TRP B 1 357 ? 93.652 132.653 121.160 1.00 51.05 357 TRP A C 1
ATOM 6460 O O . TRP B 1 357 ? 93.704 133.389 122.149 1.00 53.55 357 TRP A O 1
ATOM 6471 N N . MET B 1 358 ? 93.021 131.482 121.155 1.00 62.36 358 MET A N 1
ATOM 6472 C CA . MET B 1 358 ? 92.328 130.974 122.327 1.00 63.90 358 MET A CA 1
ATOM 6473 C C . MET B 1 358 ? 92.747 129.532 122.567 1.00 58.84 358 MET A C 1
ATOM 6474 O O . MET B 1 358 ? 93.449 128.923 121.757 1.00 65.31 358 MET A O 1
ATOM 6479 N N . THR B 1 359 ? 92.305 128.988 123.702 1.00 55.59 359 THR A N 1
ATOM 6480 C CA . THR B 1 359 ? 92.649 127.613 124.049 1.00 59.09 359 THR A CA 1
ATOM 6481 C C . THR B 1 359 ? 92.121 126.634 123.008 1.00 66.65 359 THR A C 1
ATOM 6482 O O . THR B 1 359 ? 92.731 125.588 122.760 1.00 68.67 359 THR A O 1
ATOM 6486 N N . GLU B 1 360 ? 90.990 126.963 122.384 1.00 68.83 360 GLU A N 1
ATOM 6487 C CA . GLU B 1 360 ? 90.397 126.067 121.399 1.00 60.88 360 GLU A CA 1
ATOM 6488 C C . GLU B 1 360 ? 91.129 126.122 120.064 1.00 66.56 360 GLU A C 1
ATOM 6489 O O . GLU B 1 360 ? 90.958 125.227 119.230 1.00 69.51 360 GLU A O 1
ATOM 6495 N N . THR B 1 361 ? 91.944 127.155 119.843 1.00 60.00 361 THR A N 1
ATOM 6496 C CA . THR B 1 361 ? 92.578 127.350 118.545 1.00 57.86 361 THR A CA 1
ATOM 6497 C C . THR B 1 361 ? 93.937 126.672 118.433 1.00 54.47 361 THR A C 1
ATOM 6498 O O . THR B 1 361 ? 94.442 126.515 117.317 1.00 56.62 361 THR A O 1
ATOM 6502 N N . GLY B 1 362 ? 94.548 126.282 119.551 1.00 51.42 362 GLY A N 1
ATOM 6503 C CA . GLY B 1 362 ? 95.788 125.537 119.535 1.00 53.65 362 GLY A CA 1
ATOM 6504 C C . GLY B 1 362 ? 97.048 126.351 119.335 1.00 61.82 362 GLY A C 1
ATOM 6505 O O . GLY B 1 362 ? 98.079 126.022 119.933 1.00 65.91 362 GLY A O 1
ATOM 6506 N N . SER B 1 363 ? 97.008 127.394 118.512 1.00 60.81 363 SER A N 1
ATOM 6507 C CA . SER B 1 363 ? 98.169 128.236 118.249 1.00 52.17 363 SER A CA 1
ATOM 6508 C C . SER B 1 363 ? 97.662 129.591 117.777 1.00 51.07 363 SER A C 1
ATOM 6509 O O . SER B 1 363 ? 96.467 129.772 117.533 1.00 65.15 363 SER A O 1
ATOM 6512 N N . GLN B 1 364 ? 98.579 130.548 117.651 1.00 49.35 364 GLN A N 1
ATOM 6513 C CA . GLN B 1 364 ? 98.181 131.885 117.231 1.00 53.20 364 GLN A CA 1
ATOM 6514 C C . GLN B 1 364 ? 97.622 131.862 115.815 1.00 51.97 364 GLN A C 1
ATOM 6515 O O . GLN B 1 364 ? 98.080 131.101 114.959 1.00 58.63 364 GLN A O 1
ATOM 6521 N N . LEU B 1 365 ? 96.618 132.704 115.577 1.00 55.05 365 LEU A N 1
ATOM 6522 C CA . LEU B 1 365 ? 95.969 132.774 114.275 1.00 48.74 365 LEU A CA 1
ATOM 6523 C C . LEU B 1 365 ? 96.188 134.136 113.632 1.00 51.43 365 LEU A C 1
ATOM 6524 O O . LEU B 1 365 ? 96.617 134.222 112.479 1.00 62.89 365 LEU A O 1
ATOM 6529 N N . ILE B 1 366 ? 95.897 135.203 114.371 1.00 52.21 366 ILE A N 1
ATOM 6530 C CA . ILE B 1 366 ? 96.000 136.571 113.877 1.00 57.04 366 ILE A CA 1
ATOM 6531 C C . ILE B 1 366 ? 97.072 137.278 114.693 1.00 60.53 366 ILE A C 1
ATOM 6532 O O . ILE B 1 366 ? 96.956 137.378 115.920 1.00 66.95 366 ILE A O 1
ATOM 6537 N N . CYS B 1 367 ? 98.107 137.775 114.016 1.00 66.62 367 CYS A N 1
ATOM 6538 C CA . CYS B 1 367 ? 99.304 138.247 114.695 1.00 63.88 367 CYS A CA 1
ATOM 6539 C C . CYS B 1 367 ? 99.896 139.450 113.979 1.00 60.77 367 CYS A C 1
ATOM 6540 O O . CYS B 1 367 ? 99.554 139.757 112.835 1.00 61.01 367 CYS A O 1
ATOM 6543 N N . ASN B 1 368 ? 100.799 140.127 114.683 1.00 63.98 368 ASN A N 1
ATOM 6544 C CA . ASN B 1 368 ? 101.697 141.103 114.085 1.00 62.77 368 ASN A CA 1
ATOM 6545 C C . ASN B 1 368 ? 102.999 140.399 113.725 1.00 67.50 368 ASN A C 1
ATOM 6546 O O . ASN B 1 368 ? 103.378 139.420 114.375 1.00 74.33 368 ASN A O 1
ATOM 6551 N N . TYR B 1 369 ? 103.676 140.889 112.696 1.00 63.87 369 TYR A N 1
ATOM 6552 C CA . TYR B 1 369 ? 104.864 140.226 112.188 1.00 60.33 369 TYR A CA 1
ATOM 6553 C C . TYR B 1 369 ? 106.061 141.166 112.170 1.00 67.45 369 TYR A C 1
ATOM 6554 O O . TYR B 1 369 ? 105.906 142.390 112.097 1.00 71.26 369 TYR A O 1
ATOM 6563 N N . PRO B 1 370 ? 107.279 140.624 112.259 1.00 72.03 370 PRO A N 1
ATOM 6564 C CA . PRO B 1 370 ? 108.469 141.485 112.166 1.00 72.36 370 PRO A CA 1
ATOM 6565 C C . PRO B 1 370 ? 108.577 142.224 110.846 1.00 75.91 370 PRO A C 1
ATOM 6566 O O . PRO B 1 370 ? 109.143 143.324 110.805 1.00 77.41 370 PRO A O 1
ATOM 6570 N N . CYS B 1 371 ? 108.052 141.656 109.764 1.00 74.02 371 CYS A N 1
ATOM 6571 C CA . CYS B 1 371 ? 108.135 142.254 108.441 1.00 70.82 371 CYS A CA 1
ATOM 6572 C C . CYS B 1 371 ? 106.949 143.154 108.123 1.00 77.96 371 CYS A C 1
ATOM 6573 O O . CYS B 1 371 ? 106.879 143.698 107.017 1.00 86.59 371 CYS A O 1
ATOM 6576 N N . MET B 1 372 ? 106.022 143.324 109.060 1.00 72.70 372 MET A N 1
ATOM 6577 C CA . MET B 1 372 ? 104.801 144.073 108.818 1.00 70.43 372 MET A CA 1
ATOM 6578 C C . MET B 1 372 ? 104.725 145.260 109.765 1.00 72.09 372 MET A C 1
ATOM 6579 O O . MET B 1 372 ? 105.214 145.214 110.896 1.00 80.47 372 MET A O 1
ATOM 6584 N N . ASP B 1 373 ? 104.106 146.332 109.283 1.00 81.18 373 ASP A N 1
ATOM 6585 C CA . ASP B 1 373 ? 103.832 147.477 110.137 1.00 86.62 373 ASP A CA 1
ATOM 6586 C C . ASP B 1 373 ? 102.845 147.082 111.226 1.00 85.42 373 ASP A C 1
ATOM 6587 O O . ASP B 1 373 ? 101.945 146.267 111.005 1.00 85.32 373 ASP A O 1
ATOM 6592 N N . ILE B 1 374 ? 103.021 147.656 112.410 1.00 77.09 374 ILE A N 1
ATOM 6593 C CA . ILE B 1 374 ? 102.151 147.385 113.546 1.00 76.99 374 ILE A CA 1
ATOM 6594 C C . ILE B 1 374 ? 101.278 148.608 113.780 1.00 79.50 374 ILE A C 1
ATOM 6595 O O . ILE B 1 374 ? 101.783 149.690 114.101 1.00 82.71 374 ILE A O 1
ATOM 6600 N N . LYS B 1 375 ? 99.968 148.440 113.611 1.00 82.92 375 LYS A N 1
ATOM 6601 C CA . LYS B 1 375 ? 99.015 149.485 113.954 1.00 84.68 375 LYS A CA 1
ATOM 6602 C C . LYS B 1 375 ? 98.655 149.328 115.423 1.00 86.16 375 LYS A C 1
ATOM 6603 O O . LYS B 1 375 ? 98.149 148.264 115.813 1.00 88.04 375 LYS A O 1
ATOM 6609 N N . PRO B 1 376 ? 98.910 150.324 116.267 1.00 81.36 376 PRO A N 1
ATOM 6610 C CA . PRO B 1 376 ? 98.663 150.163 117.705 1.00 82.67 376 PRO A CA 1
ATOM 6611 C C . PRO B 1 376 ? 97.214 149.804 118.000 1.00 83.70 376 PRO A C 1
ATOM 6612 O O . PRO B 1 376 ? 96.282 150.470 117.545 1.00 88.17 376 PRO A O 1
ATOM 6616 N N . GLY B 1 377 ? 97.030 148.734 118.772 1.00 75.16 377 GLY A N 1
ATOM 6617 C CA . GLY B 1 377 ? 95.724 148.272 119.175 1.00 73.68 377 GLY A CA 1
ATOM 6618 C C . GLY B 1 377 ? 95.146 147.167 118.315 1.00 72.16 377 GLY A C 1
ATOM 6619 O O . GLY B 1 377 ? 94.142 146.561 118.706 1.00 74.80 377 GLY A O 1
ATOM 6620 N N . SER B 1 378 ? 95.746 146.890 117.163 1.00 73.22 378 SER A N 1
ATOM 6621 C CA . SER B 1 378 ? 95.214 145.880 116.262 1.00 75.18 378 SER A CA 1
ATOM 6622 C C . SER B 1 378 ? 95.847 144.520 116.529 1.00 72.09 378 SER A C 1
ATOM 6623 O O . SER B 1 378 ? 97.022 144.415 116.888 1.00 74.43 378 SER A O 1
ATOM 6626 N N . MET B 1 379 ? 95.045 143.470 116.346 1.00 70.79 379 MET A N 1
ATOM 6627 C CA . MET B 1 379 ? 95.546 142.111 116.498 1.00 71.50 379 MET A CA 1
ATOM 6628 C C . MET B 1 379 ? 96.448 141.698 115.345 1.00 76.32 379 MET A C 1
ATOM 6629 O O . MET B 1 379 ? 97.271 140.792 115.513 1.00 74.15 379 MET A O 1
ATOM 6634 N N . GLY B 1 380 ? 96.310 142.333 114.183 1.00 70.55 380 GLY A N 1
ATOM 6635 C CA . GLY B 1 380 ? 97.145 142.011 113.044 1.00 69.87 380 GLY A CA 1
ATOM 6636 C C . GLY B 1 380 ? 96.407 141.319 111.918 1.00 64.23 380 GLY A C 1
ATOM 6637 O O . GLY B 1 380 ? 95.249 141.636 111.637 1.00 69.68 380 GLY A O 1
ATOM 6638 N N . LYS B 1 381 ? 97.070 140.367 111.267 1.00 65.13 381 LYS A N 1
ATOM 6639 C CA . LYS B 1 381 ? 96.515 139.652 110.133 1.00 64.18 381 LYS A CA 1
ATOM 6640 C C . LYS B 1 381 ? 96.643 138.147 110.337 1.00 63.35 381 LYS A C 1
ATOM 6641 O O . LYS B 1 381 ? 97.538 137.689 111.053 1.00 64.16 381 LYS A O 1
ATOM 6647 N N . PRO B 1 382 ? 95.761 137.355 109.728 1.00 65.38 382 PRO A N 1
ATOM 6648 C CA . PRO B 1 382 ? 95.856 135.899 109.875 1.00 64.19 382 PRO A CA 1
ATOM 6649 C C . PRO B 1 382 ? 97.160 135.363 109.306 1.00 64.03 382 PRO A C 1
ATOM 6650 O O . PRO B 1 382 ? 97.710 135.896 108.341 1.00 72.10 382 PRO A O 1
ATOM 6654 N N . ILE B 1 383 ? 97.656 134.295 109.921 1.00 54.06 383 ILE A N 1
ATOM 6655 C CA . ILE B 1 383 ? 98.888 133.657 109.469 1.00 52.35 383 ILE A CA 1
ATOM 6656 C C . ILE B 1 383 ? 98.633 133.017 108.111 1.00 54.71 383 ILE A C 1
ATOM 6657 O O . ILE B 1 383 ? 97.496 132.621 107.819 1.00 61.36 383 ILE A O 1
ATOM 6662 N N . PRO B 1 384 ? 99.639 132.927 107.244 1.00 58.26 384 PRO A N 1
ATOM 6663 C CA . PRO B 1 384 ? 99.457 132.207 105.978 1.00 57.45 384 PRO A CA 1
ATOM 6664 C C . PRO B 1 384 ? 99.030 130.767 106.220 1.00 61.29 384 PRO A C 1
ATOM 6665 O O . PRO B 1 384 ? 99.531 130.094 107.123 1.00 66.04 384 PRO A O 1
ATOM 6669 N N . GLY B 1 385 ? 98.099 130.296 105.395 1.00 65.73 385 GLY A N 1
ATOM 6670 C CA . GLY B 1 385 ? 97.495 128.995 105.570 1.00 63.16 385 GLY A CA 1
ATOM 6671 C C . GLY B 1 385 ? 96.258 128.990 106.442 1.00 65.61 385 GLY A C 1
ATOM 6672 O O . GLY B 1 385 ? 95.662 127.924 106.635 1.00 72.58 385 GLY A O 1
ATOM 6673 N N . VAL B 1 386 ? 95.864 130.142 106.978 1.00 63.91 386 VAL A N 1
ATOM 6674 C CA . VAL B 1 386 ? 94.680 130.270 107.816 1.00 62.69 386 VAL A CA 1
ATOM 6675 C C . VAL B 1 386 ? 93.841 131.427 107.292 1.00 65.95 386 VAL A C 1
ATOM 6676 O O . VAL B 1 386 ? 94.358 132.525 107.063 1.00 71.19 386 VAL A O 1
ATOM 6680 N N . GLU B 1 387 ? 92.549 131.178 107.103 1.00 72.38 387 GLU A N 1
ATOM 6681 C CA . GLU B 1 387 ? 91.617 132.173 106.587 1.00 74.64 387 GLU A CA 1
ATOM 6682 C C . GLU B 1 387 ? 90.677 132.601 107.706 1.00 76.17 387 GLU A C 1
ATOM 6683 O O . GLU B 1 387 ? 90.050 131.755 108.352 1.00 78.20 387 GLU A O 1
ATOM 6689 N N . ALA B 1 388 ? 90.582 133.908 107.930 1.00 70.58 388 ALA A N 1
ATOM 6690 C CA . ALA B 1 388 ? 89.713 134.479 108.947 1.00 65.81 388 ALA A CA 1
ATOM 6691 C C . ALA B 1 388 ? 88.818 135.535 108.318 1.00 70.16 388 ALA A C 1
ATOM 6692 O O . ALA B 1 388 ? 89.137 136.093 107.265 1.00 75.55 388 ALA A O 1
ATOM 6694 N N . ALA B 1 389 ? 87.690 135.806 108.972 1.00 80.29 389 ALA A N 1
ATOM 6695 C CA . ALA B 1 389 ? 86.729 136.766 108.453 1.00 78.20 389 ALA A CA 1
ATOM 6696 C C . ALA B 1 389 ? 85.853 137.287 109.583 1.00 80.72 389 ALA A C 1
ATOM 6697 O O . ALA B 1 389 ? 85.859 136.765 110.701 1.00 84.11 389 ALA A O 1
ATOM 6699 N N . ILE B 1 390 ? 85.118 138.351 109.276 1.00 84.12 390 ILE A N 1
ATOM 6700 C CA . ILE B 1 390 ? 84.077 138.885 110.146 1.00 84.26 390 ILE A CA 1
ATOM 6701 C C . ILE B 1 390 ? 82.736 138.478 109.552 1.00 87.65 390 ILE A C 1
ATOM 6702 O O . ILE B 1 390 ? 82.369 138.933 108.462 1.00 90.68 390 ILE A O 1
ATOM 6707 N N . VAL B 1 391 ? 82.002 137.625 110.261 1.00 88.64 391 VAL A N 1
ATOM 6708 C CA . VAL B 1 391 ? 80.767 137.055 109.745 1.00 88.90 391 VAL A CA 1
ATOM 6709 C C . VAL B 1 391 ? 79.607 137.458 110.642 1.00 92.06 391 VAL A C 1
ATOM 6710 O O . VAL B 1 391 ? 79.783 137.756 111.828 1.00 91.60 391 VAL A O 1
ATOM 6714 N N . ASP B 1 392 ? 78.414 137.478 110.055 1.00 106.35 392 ASP A N 1
ATOM 6715 C CA . ASP B 1 392 ? 77.186 137.698 110.799 1.00 105.17 392 ASP A CA 1
ATOM 6716 C C . ASP B 1 392 ? 76.686 136.376 111.380 1.00 105.11 392 ASP A C 1
ATOM 6717 O O . ASP B 1 392 ? 77.386 135.360 111.379 1.00 105.90 392 ASP A O 1
ATOM 6722 N N . ASN B 1 393 ? 75.453 136.387 111.885 1.00 101.61 393 ASN A N 1
ATOM 6723 C CA . ASN B 1 393 ? 74.877 135.182 112.466 1.00 101.97 393 ASN A CA 1
ATOM 6724 C C . ASN B 1 393 ? 74.494 134.143 111.419 1.00 101.01 393 ASN A C 1
ATOM 6725 O O . ASN B 1 393 ? 74.237 132.991 111.784 1.00 100.41 393 ASN A O 1
ATOM 6730 N N . GLN B 1 394 ? 74.451 134.514 110.142 1.00 107.20 394 GLN A N 1
ATOM 6731 C CA . GLN B 1 394 ? 74.102 133.591 109.071 1.00 109.39 394 GLN A CA 1
ATOM 6732 C C . GLN B 1 394 ? 75.314 133.068 108.313 1.00 109.86 394 GLN A C 1
ATOM 6733 O O . GLN B 1 394 ? 75.144 132.364 107.313 1.00 108.68 394 GLN A O 1
ATOM 6739 N N . GLY B 1 395 ? 76.525 133.393 108.755 1.00 105.65 395 GLY A N 1
ATOM 6740 C CA . GLY B 1 395 ? 77.725 132.919 108.099 1.00 102.87 395 GLY A CA 1
ATOM 6741 C C . GLY B 1 395 ? 78.158 133.701 106.880 1.00 105.05 395 GLY A C 1
ATOM 6742 O O . GLY B 1 395 ? 78.985 133.202 106.109 1.00 107.64 395 GLY A O 1
ATOM 6743 N N . ASN B 1 396 ? 77.628 134.904 106.677 1.00 106.23 396 ASN A N 1
ATOM 6744 C CA . ASN B 1 396 ? 78.000 135.713 105.524 1.00 105.82 396 ASN A CA 1
ATOM 6745 C C . ASN B 1 396 ? 79.097 136.697 105.906 1.00 104.52 396 ASN A C 1
ATOM 6746 O O . ASN B 1 396 ? 79.031 137.332 106.963 1.00 105.79 396 ASN A O 1
ATOM 6751 N N . GLU B 1 397 ? 80.106 136.820 105.046 1.00 98.57 397 GLU A N 1
ATOM 6752 C CA . GLU B 1 397 ? 81.198 137.749 105.302 1.00 100.55 397 GLU A CA 1
ATOM 6753 C C . GLU B 1 397 ? 80.687 139.183 105.328 1.00 101.36 397 GLU A C 1
ATOM 6754 O O . GLU B 1 397 ? 79.792 139.556 104.565 1.00 104.92 397 GLU A O 1
ATOM 6760 N N . LEU B 1 398 ? 81.256 139.980 106.206 1.00 92.96 398 LEU A N 1
ATOM 6761 C CA . LEU B 1 398 ? 80.854 141.374 106.250 1.00 92.14 398 LEU A CA 1
ATOM 6762 C C . LEU B 1 398 ? 81.920 142.259 105.614 1.00 95.75 398 LEU A C 1
ATOM 6763 O O . LEU B 1 398 ? 83.108 141.921 105.630 1.00 97.98 398 LEU A O 1
ATOM 6768 N N . PRO B 1 399 ? 81.529 143.394 105.043 1.00 98.46 399 PRO A N 1
ATOM 6769 C CA . PRO B 1 399 ? 82.515 144.323 104.485 1.00 98.82 399 PRO A CA 1
ATOM 6770 C C . PRO B 1 399 ? 83.331 144.969 105.589 1.00 99.56 399 PRO A C 1
ATOM 6771 O O . PRO B 1 399 ? 82.935 144.934 106.764 1.00 99.47 399 PRO A O 1
ATOM 6775 N N . PRO B 1 400 ? 84.481 145.556 105.257 1.00 95.97 400 PRO A N 1
ATOM 6776 C CA . PRO B 1 400 ? 85.326 146.160 106.294 1.00 95.42 400 PRO A CA 1
ATOM 6777 C C . PRO B 1 400 ? 84.609 147.280 107.032 1.00 95.95 400 PRO A C 1
ATOM 6778 O O . PRO B 1 400 ? 83.698 147.919 106.500 1.00 97.39 400 PRO A O 1
ATOM 6782 N N . TYR B 1 401 ? 85.021 147.492 108.284 1.00 97.80 401 TYR A N 1
ATOM 6783 C CA . TYR B 1 401 ? 84.532 148.515 109.213 1.00 96.49 401 TYR A CA 1
ATOM 6784 C C . TYR B 1 401 ? 83.148 148.202 109.765 1.00 97.56 401 TYR A C 1
ATOM 6785 O O . TYR B 1 401 ? 82.550 149.069 110.418 1.00 99.13 401 TYR A O 1
ATOM 6794 N N . ARG B 1 402 ? 82.617 147.006 109.535 1.00 102.94 402 ARG A N 1
ATOM 6795 C CA . ARG B 1 402 ? 81.332 146.604 110.089 1.00 104.92 402 ARG A CA 1
ATOM 6796 C C . ARG B 1 402 ? 81.549 145.604 111.217 1.00 104.54 402 ARG A C 1
ATOM 6797 O O . ARG B 1 402 ? 82.268 144.615 111.047 1.00 103.54 402 ARG A O 1
ATOM 6805 N N . MET B 1 403 ? 80.926 145.869 112.363 1.00 105.92 403 MET A N 1
ATOM 6806 C CA . MET B 1 403 ? 81.044 144.992 113.518 1.00 104.75 403 MET A CA 1
ATOM 6807 C C . MET B 1 403 ? 80.418 143.635 113.231 1.00 108.41 403 MET A C 1
ATOM 6808 O O . MET B 1 403 ? 79.387 143.538 112.558 1.00 110.06 403 MET A O 1
ATOM 6813 N N . GLY B 1 404 ? 81.043 142.588 113.747 1.00 94.25 404 GLY A N 1
ATOM 6814 C CA . GLY B 1 404 ? 80.520 141.255 113.564 1.00 93.62 404 GLY A CA 1
ATOM 6815 C C . GLY B 1 404 ? 81.283 140.248 114.389 1.00 90.32 404 GLY A C 1
ATOM 6816 O O . GLY B 1 404 ? 82.166 140.604 115.170 1.00 92.00 404 GLY A O 1
ATOM 6817 N N . ASN B 1 405 ? 80.929 138.979 114.209 1.00 87.70 405 ASN A N 1
ATOM 6818 C CA . ASN B 1 405 ? 81.577 137.899 114.941 1.00 86.78 405 ASN A CA 1
ATOM 6819 C C . ASN B 1 405 ? 82.865 137.501 114.230 1.00 88.42 405 ASN A C 1
ATOM 6820 O O . ASN B 1 405 ? 82.884 137.351 113.004 1.00 92.27 405 ASN A O 1
ATOM 6825 N N . LEU B 1 406 ? 83.937 137.331 114.996 1.00 84.57 406 LEU A N 1
ATOM 6826 C CA . LEU B 1 406 ? 85.207 136.894 114.431 1.00 80.63 406 LEU A CA 1
ATOM 6827 C C . LEU B 1 406 ? 85.171 135.391 114.195 1.00 80.31 406 LEU A C 1
ATOM 6828 O O . LEU B 1 406 ? 85.060 134.612 115.146 1.00 83.73 406 LEU A O 1
ATOM 6833 N N . ALA B 1 407 ? 85.265 134.978 112.933 1.00 68.98 407 ALA A N 1
ATOM 6834 C CA . ALA B 1 407 ? 85.218 133.569 112.582 1.00 71.51 407 ALA A CA 1
ATOM 6835 C C . ALA B 1 407 ? 86.477 133.190 111.821 1.00 70.84 407 ALA A C 1
ATOM 6836 O O . ALA B 1 407 ? 87.106 134.026 111.169 1.00 76.31 407 ALA A O 1
ATOM 6838 N N . ILE B 1 408 ? 86.844 131.918 111.923 1.00 66.87 408 ILE A N 1
ATOM 6839 C CA . ILE B 1 408 ? 88.001 131.368 111.229 1.00 67.78 408 ILE A CA 1
ATOM 6840 C C . ILE B 1 408 ? 87.525 130.201 110.379 1.00 66.63 408 ILE A C 1
ATOM 6841 O O . ILE B 1 408 ? 86.715 129.387 110.834 1.00 70.95 408 ILE A O 1
ATOM 6846 N N . LYS B 1 409 ? 88.007 130.130 109.142 1.00 72.43 409 LYS A N 1
ATOM 6847 C CA . LYS B 1 409 ? 87.628 129.023 108.277 1.00 73.99 409 LYS A CA 1
ATOM 6848 C C . LYS B 1 409 ? 88.122 127.709 108.868 1.00 73.29 409 LYS A C 1
ATOM 6849 O O . LYS B 1 409 ? 89.302 127.565 109.199 1.00 74.73 409 LYS A O 1
ATOM 6855 N N . LYS B 1 410 ? 87.208 126.752 108.998 1.00 71.02 410 LYS A N 1
ATOM 6856 C CA . LYS B 1 410 ? 87.512 125.497 109.669 1.00 67.52 410 LYS A CA 1
ATOM 6857 C C . LYS B 1 410 ? 88.542 124.691 108.887 1.00 75.09 410 LYS A C 1
ATOM 6858 O O . LYS B 1 410 ? 88.497 124.623 107.656 1.00 81.51 410 LYS A O 1
ATOM 6864 N N . GLY B 1 411 ? 89.479 124.081 109.610 1.00 67.04 411 GLY A N 1
ATOM 6865 C CA . GLY B 1 411 ? 90.386 123.131 108.995 1.00 71.36 411 GLY A CA 1
ATOM 6866 C C . GLY B 1 411 ? 91.869 123.343 109.223 1.00 72.83 411 GLY A C 1
ATOM 6867 O O . GLY B 1 411 ? 92.683 122.607 108.656 1.00 75.53 411 GLY A O 1
ATOM 6868 N N . TRP B 1 412 ? 92.248 124.328 110.034 1.00 68.76 412 TRP A N 1
ATOM 6869 C CA . TRP B 1 412 ? 93.660 124.540 110.305 1.00 63.97 412 TRP A CA 1
ATOM 6870 C C . TRP B 1 412 ? 94.204 123.421 111.192 1.00 65.29 412 TRP A C 1
ATOM 6871 O O . TRP B 1 412 ? 93.459 122.807 111.960 1.00 69.99 412 TRP A O 1
ATOM 6882 N N . PRO B 1 413 ? 95.504 123.124 111.087 1.00 52.49 413 PRO A N 1
ATOM 6883 C CA . PRO B 1 413 ? 96.047 121.956 111.801 1.00 47.25 413 PRO A CA 1
ATOM 6884 C C . PRO B 1 413 ? 95.899 122.020 113.311 1.00 54.22 413 PRO A C 1
ATOM 6885 O O . PRO B 1 413 ? 95.721 120.971 113.941 1.00 56.69 413 PRO A O 1
ATOM 6889 N N . SER B 1 414 ? 95.961 123.205 113.915 1.00 61.25 414 SER A N 1
ATOM 6890 C CA . SER B 1 414 ? 95.973 123.329 115.365 1.00 55.84 414 SER A CA 1
ATOM 6891 C C . SER B 1 414 ? 94.577 123.418 115.963 1.00 54.88 414 SER A C 1
ATOM 6892 O O . SER B 1 414 ? 94.441 123.768 117.139 1.00 64.99 414 SER A O 1
ATOM 6895 N N . MET B 1 415 ? 93.541 123.115 115.186 1.00 56.30 415 MET A N 1
ATOM 6896 C CA . MET B 1 415 ? 92.187 123.104 115.719 1.00 52.27 415 MET A CA 1
ATOM 6897 C C . MET B 1 415 ? 92.053 122.056 116.813 1.00 61.95 415 MET A C 1
ATOM 6898 O O . MET B 1 415 ? 92.685 120.998 116.763 1.00 68.06 415 MET A O 1
ATOM 6903 N N . MET B 1 416 ? 91.227 122.359 117.812 1.00 60.48 416 MET A N 1
ATOM 6904 C CA . MET B 1 416 ? 90.887 121.357 118.809 1.00 53.97 416 MET A CA 1
ATOM 6905 C C . MET B 1 416 ? 90.149 120.201 118.149 1.00 55.70 416 MET A C 1
ATOM 6906 O O . MET B 1 416 ? 89.346 120.396 117.233 1.00 59.65 416 MET A O 1
ATOM 6911 N N . HIS B 1 417 ? 90.464 118.984 118.586 1.00 55.87 417 HIS A N 1
ATOM 6912 C CA . HIS B 1 417 ? 89.804 117.819 118.014 1.00 58.00 417 HIS A CA 1
ATOM 6913 C C . HIS B 1 417 ? 88.380 117.682 118.532 1.00 59.54 417 HIS A C 1
ATOM 6914 O O . HIS B 1 417 ? 87.468 117.344 117.770 1.00 68.36 417 HIS A O 1
ATOM 6921 N N . THR B 1 418 ? 88.176 117.949 119.818 1.00 56.55 418 THR A N 1
ATOM 6922 C CA . THR B 1 418 ? 86.864 117.838 120.435 1.00 55.85 418 THR A CA 1
ATOM 6923 C C . THR B 1 418 ? 86.894 118.553 121.776 1.00 58.00 418 THR A C 1
ATOM 6924 O O . THR B 1 418 ? 87.933 119.054 122.211 1.00 63.09 418 THR A O 1
ATOM 6928 N N . ILE B 1 419 ? 85.733 118.604 122.416 1.00 57.07 419 ILE A N 1
ATOM 6929 C CA . ILE B 1 419 ? 85.634 118.984 123.819 1.00 51.99 419 ILE A CA 1
ATOM 6930 C C . ILE B 1 419 ? 85.418 117.702 124.607 1.00 53.46 419 ILE A C 1
ATOM 6931 O O . ILE B 1 419 ? 84.530 116.909 124.278 1.00 62.55 419 ILE A O 1
ATOM 6936 N N . TRP B 1 420 ? 86.239 117.488 125.632 1.00 51.37 420 TRP A N 1
ATOM 6937 C CA . TRP B 1 420 ? 86.303 116.191 126.296 1.00 54.92 420 TRP A CA 1
ATOM 6938 C C . TRP B 1 420 ? 84.949 115.764 126.839 1.00 62.56 420 TRP A C 1
ATOM 6939 O O . TRP B 1 420 ? 84.369 116.438 127.696 1.00 65.45 420 TRP A O 1
ATOM 6950 N N . ASN B 1 421 ? 84.455 114.636 126.326 1.00 71.85 421 ASN A N 1
ATOM 6951 C CA . ASN B 1 421 ? 83.232 113.995 126.808 1.00 66.67 421 ASN A CA 1
ATOM 6952 C C . ASN B 1 421 ? 82.020 114.917 126.712 1.00 67.78 421 ASN A C 1
ATOM 6953 O O . ASN B 1 421 ? 81.127 114.871 127.561 1.00 73.66 421 ASN A O 1
ATOM 6958 N N . ASN B 1 422 ? 81.975 115.766 125.684 1.00 69.53 422 ASN A N 1
ATOM 6959 C CA . ASN B 1 422 ? 80.827 116.642 125.447 1.00 71.32 422 ASN A CA 1
ATOM 6960 C C . ASN B 1 422 ? 80.874 117.091 123.993 1.00 74.28 422 ASN A C 1
ATOM 6961 O O . ASN B 1 422 ? 81.445 118.136 123.661 1.00 76.68 422 ASN A O 1
ATOM 6966 N N . PRO B 1 423 ? 80.312 116.293 123.084 1.00 77.64 423 PRO A N 1
ATOM 6967 C CA . PRO B 1 423 ? 80.321 116.688 121.666 1.00 79.08 423 PRO A CA 1
ATOM 6968 C C . PRO B 1 423 ? 79.419 117.870 121.357 1.00 81.44 423 PRO A C 1
ATOM 6969 O O . PRO B 1 423 ? 79.660 118.579 120.371 1.00 83.28 423 PRO A O 1
ATOM 6973 N N . GLU B 1 424 ? 78.383 118.103 122.166 1.00 90.28 424 GLU A N 1
ATOM 6974 C CA . GLU B 1 424 ? 77.434 119.171 121.864 1.00 88.11 424 GLU A CA 1
ATOM 6975 C C . GLU B 1 424 ? 78.101 120.539 121.912 1.00 90.25 424 GLU A C 1
ATOM 6976 O O . GLU B 1 424 ? 77.902 121.366 121.014 1.00 91.97 424 GLU A O 1
ATOM 6982 N N . LYS B 1 425 ? 78.908 120.795 122.944 1.00 80.40 425 LYS A N 1
ATOM 6983 C CA . LYS B 1 425 ? 79.622 122.066 123.009 1.00 79.76 425 LYS A CA 1
ATOM 6984 C C . LYS B 1 425 ? 80.625 122.185 121.871 1.00 81.88 425 LYS A C 1
ATOM 6985 O O . LYS B 1 425 ? 80.852 123.281 121.347 1.00 84.72 425 LYS A O 1
ATOM 6991 N N . TYR B 1 426 ? 81.238 121.066 121.477 1.00 71.99 426 TYR A N 1
ATOM 6992 C CA . TYR B 1 426 ? 82.157 121.082 120.343 1.00 70.08 426 TYR A CA 1
ATOM 6993 C C . TYR B 1 426 ? 81.453 121.536 119.071 1.00 76.97 426 TYR A C 1
ATOM 6994 O O . TYR B 1 426 ? 81.953 122.403 118.347 1.00 83.02 426 TYR A O 1
ATOM 7003 N N . GLU B 1 427 ? 80.284 120.961 118.783 1.00 89.30 427 GLU A N 1
ATOM 7004 C CA . GLU B 1 427 ? 79.554 121.368 117.586 1.00 88.86 427 GLU A CA 1
ATOM 7005 C C . GLU B 1 427 ? 78.946 122.756 117.741 1.00 87.75 427 GLU A C 1
ATOM 7006 O O . GLU B 1 427 ? 78.604 123.395 116.740 1.00 88.25 427 GLU A O 1
ATOM 7012 N N . SER B 1 428 ? 78.803 123.238 118.976 1.00 82.20 428 SER A N 1
ATOM 7013 C CA . SER B 1 428 ? 78.272 124.578 119.196 1.00 84.93 428 SER A CA 1
ATOM 7014 C C . SER B 1 428 ? 79.242 125.681 118.792 1.00 86.39 428 SER A C 1
ATOM 7015 O O . SER B 1 428 ? 78.842 126.849 118.767 1.00 88.53 428 SER A O 1
ATOM 7018 N N . TYR B 1 429 ? 80.497 125.349 118.485 1.00 77.55 429 TYR A N 1
ATOM 7019 C CA . TYR B 1 429 ? 81.478 126.359 118.109 1.00 74.94 429 TYR A CA 1
ATOM 7020 C C . TYR B 1 429 ? 81.470 126.690 116.623 1.00 76.56 429 TYR A C 1
ATOM 7021 O O . TYR B 1 429 ? 82.143 127.643 116.219 1.00 80.51 429 TYR A O 1
ATOM 7030 N N . PHE B 1 430 ? 80.732 125.945 115.805 1.00 78.82 430 PHE A N 1
ATOM 7031 C CA . PHE B 1 430 ? 80.803 126.071 114.356 1.00 78.12 430 PHE A CA 1
ATOM 7032 C C . PHE B 1 430 ? 79.482 126.585 113.805 1.00 79.74 430 PHE A C 1
ATOM 7033 O O . PHE B 1 430 ? 78.412 126.248 114.321 1.00 84.50 430 PHE A O 1
ATOM 7041 N N . MET B 1 431 ? 79.567 127.398 112.760 1.00 87.78 431 MET A N 1
ATOM 7042 C CA . MET B 1 431 ? 78.434 127.953 112.044 1.00 91.86 431 MET A CA 1
ATOM 7043 C C . MET B 1 431 ? 78.313 127.315 110.666 1.00 93.29 431 MET A C 1
ATOM 7044 O O . MET B 1 431 ? 79.265 126.701 110.171 1.00 95.01 431 MET A O 1
ATOM 7049 N N . PRO B 1 432 ? 77.147 127.414 110.026 1.00 92.20 432 PRO A N 1
ATOM 7050 C CA . PRO B 1 432 ? 77.027 126.928 108.647 1.00 92.95 432 PRO A CA 1
ATOM 7051 C C . PRO B 1 432 ? 78.006 127.645 107.726 1.00 94.72 432 PRO A C 1
ATOM 7052 O O . PRO B 1 432 ? 78.255 128.845 107.861 1.00 93.71 432 PRO A O 1
ATOM 7056 N N . GLY B 1 433 ? 78.560 126.891 106.780 1.00 90.66 433 GLY A N 1
ATOM 7057 C CA . GLY B 1 433 ? 79.563 127.413 105.879 1.00 88.10 433 GLY A CA 1
ATOM 7058 C C . GLY B 1 433 ? 80.993 127.102 106.261 1.00 87.61 433 GLY A C 1
ATOM 7059 O O . GLY B 1 433 ? 81.914 127.624 105.620 1.00 85.87 433 GLY A O 1
ATOM 7060 N N . GLY B 1 434 ? 81.212 126.274 107.279 1.00 85.09 434 GLY A N 1
ATOM 7061 C CA . GLY B 1 434 ? 82.555 125.942 107.702 1.00 85.59 434 GLY A CA 1
ATOM 7062 C C . GLY B 1 434 ? 83.256 127.005 108.512 1.00 86.72 434 GLY A C 1
ATOM 7063 O O . GLY B 1 434 ? 84.491 127.040 108.531 1.00 89.27 434 GLY A O 1
ATOM 7064 N N . TRP B 1 435 ? 82.512 127.882 109.179 1.00 82.41 435 TRP A N 1
ATOM 7065 C CA . TRP B 1 435 ? 83.100 128.949 109.975 1.00 77.93 435 TRP A CA 1
ATOM 7066 C C . TRP B 1 435 ? 83.085 128.576 111.450 1.00 82.18 435 TRP A C 1
ATOM 7067 O O . TRP B 1 435 ? 82.015 128.439 112.050 1.00 90.62 435 TRP A O 1
ATOM 7078 N N . TYR B 1 436 ? 84.271 128.417 112.034 1.00 74.93 436 TYR A N 1
ATOM 7079 C CA . TYR B 1 436 ? 84.397 128.275 113.476 1.00 75.77 436 TYR A CA 1
ATOM 7080 C C . TYR B 1 436 ? 84.298 129.658 114.104 1.00 73.45 436 TYR A C 1
ATOM 7081 O O . TYR B 1 436 ? 85.130 130.529 113.827 1.00 75.77 436 TYR A O 1
ATOM 7090 N N . VAL B 1 437 ? 83.275 129.870 114.927 1.00 75.81 437 VAL A N 1
ATOM 7091 C CA . VAL B 1 437 ? 83.051 131.153 115.581 1.00 78.11 437 VAL A CA 1
ATOM 7092 C C . VAL B 1 437 ? 83.658 131.095 116.975 1.00 80.37 437 VAL A C 1
ATOM 7093 O O . VAL B 1 437 ? 83.580 130.066 117.658 1.00 80.73 437 VAL A O 1
ATOM 7097 N N . SER B 1 438 ? 84.319 132.180 117.371 1.00 83.57 438 SER A N 1
ATOM 7098 C CA . SER B 1 438 ? 85.022 132.224 118.645 1.00 84.20 438 SER A CA 1
ATOM 7099 C C . SER B 1 438 ? 84.222 132.895 119.750 1.00 84.65 438 SER A C 1
ATOM 7100 O O . SER B 1 438 ? 84.675 132.910 120.900 1.00 82.79 438 SER A O 1
ATOM 7103 N N . GLY B 1 439 ? 83.053 133.446 119.438 1.00 89.11 439 GLY A N 1
ATOM 7104 C CA . GLY B 1 439 ? 82.289 134.190 120.413 1.00 92.05 439 GLY A CA 1
ATOM 7105 C C . GLY B 1 439 ? 82.819 135.574 120.706 1.00 91.13 439 GLY A C 1
ATOM 7106 O O . GLY B 1 439 ? 82.406 136.178 121.704 1.00 90.49 439 GLY A O 1
ATOM 7107 N N . ASP B 1 440 ? 83.720 136.092 119.879 1.00 88.24 440 ASP A N 1
ATOM 7108 C CA . ASP B 1 440 ? 84.328 137.397 120.086 1.00 86.46 440 ASP A CA 1
ATOM 7109 C C . ASP B 1 440 ? 83.970 138.327 118.936 1.00 86.24 440 ASP A C 1
ATOM 7110 O O . ASP B 1 440 ? 83.811 137.888 117.793 1.00 86.91 440 ASP A O 1
ATOM 7115 N N . SER B 1 441 ? 83.846 139.614 119.245 1.00 87.10 441 SER A N 1
ATOM 7116 C CA . SER B 1 441 ? 83.487 140.616 118.252 1.00 87.27 441 SER A CA 1
ATOM 7117 C C . SER B 1 441 ? 84.734 141.349 117.777 1.00 87.27 441 SER A C 1
ATOM 7118 O O . SER B 1 441 ? 85.526 141.833 118.592 1.00 91.74 441 SER A O 1
ATOM 7121 N N . ALA B 1 442 ? 84.900 141.431 116.461 1.00 83.32 442 ALA A N 1
ATOM 7122 C CA . ALA B 1 442 ? 86.036 142.120 115.864 1.00 82.83 442 ALA A CA 1
ATOM 7123 C C . ALA B 1 442 ? 85.610 142.654 114.506 1.00 82.81 442 ALA A C 1
ATOM 7124 O O . ALA B 1 442 ? 84.615 142.212 113.928 1.00 87.51 442 ALA A O 1
ATOM 7126 N N . TYR B 1 443 ? 86.375 143.618 114.001 1.00 76.33 443 TYR A N 1
ATOM 7127 C CA . TYR B 1 443 ? 86.091 144.204 112.699 1.00 75.42 443 TYR A CA 1
ATOM 7128 C C . TYR B 1 443 ? 87.373 144.354 111.891 1.00 78.83 443 TYR A C 1
ATOM 7129 O O . TYR B 1 443 ? 88.444 144.642 112.427 1.00 89.53 443 TYR A O 1
ATOM 7138 N N . MET B 1 444 ? 87.243 144.162 110.583 1.00 83.11 444 MET A N 1
ATOM 7139 C CA . MET B 1 444 ? 88.357 144.251 109.649 1.00 82.84 444 MET A CA 1
ATOM 7140 C C . MET B 1 444 ? 88.444 145.663 109.092 1.00 87.37 444 MET A C 1
ATOM 7141 O O . MET B 1 444 ? 87.418 146.321 108.893 1.00 95.67 444 MET A O 1
ATOM 7146 N N . ASP B 1 445 ? 89.666 146.126 108.848 1.00 91.29 445 ASP A N 1
ATOM 7147 C CA . ASP B 1 445 ? 89.873 147.403 108.186 1.00 91.88 445 ASP A CA 1
ATOM 7148 C C . ASP B 1 445 ? 90.022 147.189 106.681 1.00 93.57 445 ASP A C 1
ATOM 7149 O O . ASP B 1 445 ? 90.014 146.061 106.181 1.00 94.17 445 ASP A O 1
ATOM 7154 N N . GLU B 1 446 ? 90.158 148.293 105.944 1.00 97.37 446 GLU A N 1
ATOM 7155 C CA . GLU B 1 446 ? 90.329 148.203 104.499 1.00 98.24 446 GLU A CA 1
ATOM 7156 C C . GLU B 1 446 ? 91.661 147.577 104.110 1.00 99.43 446 GLU A C 1
ATOM 7157 O O . GLU B 1 446 ? 91.806 147.115 102.973 1.00 97.30 446 GLU A O 1
ATOM 7163 N N . GLU B 1 447 ? 92.630 147.549 105.022 1.00 97.83 447 GLU A N 1
ATOM 7164 C CA . GLU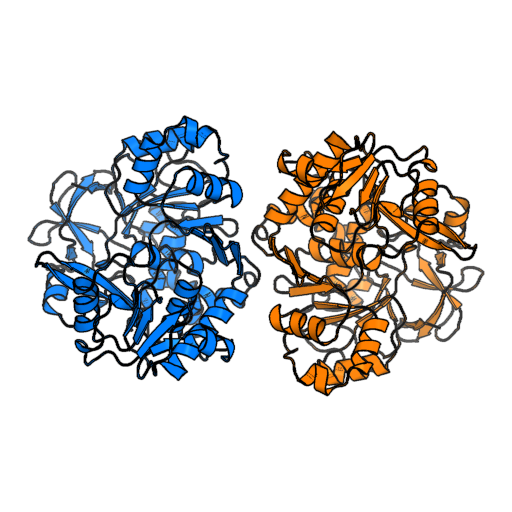 B 1 447 ? 93.948 146.995 104.753 1.00 93.35 447 GLU A CA 1
ATOM 7165 C C . GLU B 1 447 ? 94.077 145.540 105.185 1.00 93.26 447 GLU A C 1
ATOM 7166 O O . GLU B 1 447 ? 95.161 144.963 105.058 1.00 92.85 447 GLU A O 1
ATOM 7172 N N . GLY B 1 448 ? 93.004 144.933 105.681 1.00 83.42 448 GLY A N 1
ATOM 7173 C CA . GLY B 1 448 ? 93.056 143.570 106.161 1.00 81.46 448 GLY A CA 1
ATOM 7174 C C . GLY B 1 448 ? 93.394 143.414 107.624 1.00 80.40 448 GLY A C 1
ATOM 7175 O O . GLY B 1 448 ? 93.442 142.279 108.113 1.00 80.21 448 GLY A O 1
ATOM 7176 N N . TYR B 1 449 ? 93.632 144.510 108.339 1.00 80.26 449 TYR A N 1
ATOM 7177 C CA . TYR B 1 449 ? 93.953 144.441 109.756 1.00 79.52 449 TYR A CA 1
ATOM 7178 C C . TYR B 1 449 ? 92.695 144.201 110.577 1.00 80.85 449 TYR A C 1
ATOM 7179 O O . TYR B 1 449 ? 91.626 144.737 110.275 1.00 87.43 449 TYR A O 1
ATOM 7188 N N . PHE B 1 450 ? 92.829 143.391 111.622 1.00 73.21 450 PHE A N 1
ATOM 7189 C CA . PHE B 1 450 ? 91.729 143.080 112.522 1.00 69.38 450 PHE A CA 1
ATOM 7190 C C . PHE B 1 450 ? 91.824 143.939 113.774 1.00 69.88 450 PHE A C 1
ATOM 7191 O O . PHE B 1 450 ? 92.916 144.168 114.301 1.00 77.09 450 PHE A O 1
ATOM 7199 N N . TRP B 1 451 ? 90.675 144.415 114.247 1.00 70.72 451 TRP A N 1
ATOM 7200 C CA . TRP B 1 451 ? 90.596 145.210 115.463 1.00 69.46 451 TRP A CA 1
ATOM 7201 C C . TRP B 1 451 ? 89.577 144.568 116.388 1.00 74.35 451 TRP A C 1
ATOM 7202 O O . TRP B 1 451 ? 88.442 144.301 115.977 1.00 82.21 451 TRP A O 1
ATOM 7213 N N . PHE B 1 452 ? 89.986 144.321 117.629 1.00 84.46 452 PHE A N 1
ATOM 7214 C CA . PHE B 1 452 ? 89.141 143.651 118.603 1.00 83.65 452 PHE A CA 1
ATOM 7215 C C . PHE B 1 452 ? 88.213 144.643 119.290 1.00 89.19 452 PHE A C 1
ATOM 7216 O O . PHE B 1 452 ? 88.531 145.828 119.421 1.00 91.45 452 PHE A O 1
ATOM 7224 N N . GLN B 1 453 ? 87.062 144.147 119.733 1.00 97.77 453 GLN A N 1
ATOM 7225 C CA . GLN B 1 453 ? 86.098 144.959 120.465 1.00 95.89 453 GLN A CA 1
ATOM 7226 C C . GLN B 1 453 ? 85.534 144.189 121.653 1.00 94.36 453 GLN A C 1
ATOM 7227 O O . GLN B 1 453 ? 85.345 144.748 122.733 1.00 95.34 453 GLN A O 1
#

Nearest PDB structures (foldseek):
  3b7w-assembly1_A  TM=9.243E-01  e=1.707E-39  Homo sapiens
  4wv3-assembly2_B  TM=9.375E-01  e=2.527E-38  Stigmatella aurantiaca
  3day-assembly1_A  TM=9.135E-01  e=5.016E-39  Homo sapiens
  8r2q-assembly1_A  TM=8.835E-01  e=9.554E-34  Mycobacterium tuberculosis H37Rv
  3rg2-assembly3_E  TM=8.144E-01  e=5.068E-26  Escherichia coli

Sequence (898 aa):
ALPAIEGDHNLKNYEETYRHFDWAEAEKHFSWHETGKLNAAYEAIDRHAESFRKNKVALYYKDAKRDEKYTFKEMKEESNRAGNVLRRYGNVEKGDRVFIFMPRSPELYFIMLGAIKIGAIAGPLFEAFMEGAVKDRLENSEAKVVVTTPELLERIPVDKLPHLQHVFVVGGEAESGTNIINYDEAAKQESTRLDIEWMDKKDGFLLHYTSGSTGTPKGVLHVHEAMIQQYQTGKWVLDLKEEDIYWCTADPGWVTGTVYGIFAPWLNGATNVIVGGRFSPESWYGTIEQLGVNVWYSAPTAFRMLMGAGDEMAAKYDLTSLRHVLSVGEPLNPEVIRWGHKVFNKRIHDTWWMTETGSQLICNYPCMDIKPGSMGKPIPGVEAAIVDNQGNELPPYRMGNLAIKKGWPSMMHTIWNNPEKYESYFMPGGWYVSGDSAYMDEEGYFWFQALPAIEGDHNLKNYEETYRHFDWAEAEKHFSWHETGKLNAAYEAIDRHAESFRKNKVALYYKDAKRDEKYTFKEMKEESNRAGNVLRRYGNVEKGDRVFIFMPRSPELYFIMLGAIKIGAIAGPLFEAFMEGAVKDRLENSEAKVVVTTPELLERIPVDKLPHLQHVFVVGGEAESGTNIINYDEAAKQESTRLDIEWMDKKDGFLLHYTSGSTGTPKGVLHVHEAMIQQYQTGKWVLDLKEEDIYWCTADPGWVTGTVYGIFAPWLNGATNVIVGGRFSPESWYGTIEQLGVNVWYSAPTAFRMLMGAGDEMAAKYDLTSLRHVLSVGEPLNPEVIRWGHKVFNKRIHDTWWMTETGSQLICNYPCMDIKPGSMGKPIPGVEAAIVDNQGNELPPYRMGNLAIKKGWPSMMHTIWNNPEKYESYFMPGGWYVSGDSAYMDEEGYFWFQ

Solvent-accessible surface area: 34214 Å² total; per-residue (Å²): 101,35,95,36,124,158,26,119,27,55,5,139,67,14,76,88,39,74,149,138,40,84,38,48,87,0,42,105,82,2,37,20,82,134,92,60,102,10,0,0,0,40,0,0,0,8,46,8,6,100,30,85,46,25,2,8,0,0,0,11,10,39,35,108,197,77,96,58,33,33,0,0,22,30,0,47,50,42,0,7,57,0,0,20,0,1,73,160,81,0,84,6,102,98,28,18,41,0,1,1,0,6,50,51,18,0,38,6,6,10,0,0,0,0,0,0,0,4,1,0,10,0,0,10,6,56,62,64,30,124,73,39,25,0,47,61,20,3,73,53,0,66,1,33,0,0,1,0,14,39,131,15,33,135,71,12,16,41,149,115,6,116,89,10,78,34,0,0,0,14,31,56,182,25,164,77,47,145,54,32,34,28,14,44,93,4,10,150,129,23,38,38,176,22,107,29,61,80,19,74,63,110,37,10,0,0,1,5,16,27,106,16,115,104,67,80,25,14,0,0,11,0,4,0,26,0,0,2,0,0,21,6,0,0,45,12,0,0,4,10,48,30,71,4,0,0,4,9,29,28,22,1,7,110,16,24,1,0,0,0,4,0,0,0,0,0,1,16,0,0,0,1,0,3,14,12,62,229,65,34,24,87,41,27,2,19,0,0,80,113,15,11,0,15,0,0,2,4,34,1,69,9,0,102,85,1,57,72,33,21,68,122,26,2,84,131,45,70,17,114,35,4,78,6,0,0,0,8,70,55,70,7,72,33,93,1,4,118,6,0,85,144,40,15,107,66,19,0,6,6,5,26,22,40,25,15,0,0,0,0,0,0,0,1,0,9,30,16,67,0,39,28,24,2,2,0,20,10,0,0,30,6,82,12,7,5,0,35,108,127,11,84,98,33,73,61,135,121,103,14,41,0,0,0,88,97,57,11,14,0,30,3,79,36,0,42,110,60,88,147,50,41,108,72,31,35,43,108,53,20,12,1,20,12,65,36,44,0,45,52,14,115,98,20,10,2,56,50,122,99,36,92,38,124,161,30,108,27,54,3,141,76,14,77,82,38,74,149,136,40,83,37,48,87,0,45,103,82,3,35,20,78,129,89,58,101,11,0,0,0,39,0,0,0,8,51,8,6,109,34,87,45,29,4,7,0,0,0,7,10,32,38,108,195,81,99,52,23,33,1,0,22,28,0,47,50,42,0,6,57,0,0,20,0,1,74,155,75,0,83,7,102,95,28,19,41,0,1,1,0,7,51,42,18,0,38,5,3,9,1,0,0,0,0,0,0,4,0,0,9,0,0,10,6,56,59,65,31,124,75,41,24,0,46,62,19,2,76,54,0,65,1,32,0,0,1,0,14,38,131,16,34,135,70,11,16,40,148,116,7,115,88,11,79,34,0,0,0,15,29,52,181,26,165,80,45,146,54,32,34,9,13,40,98,6,10,141,143,27,38,38,174,22,108,29,61,78,18,73,62,108,36,9,0,0,1,6,18,26,105,15,114,103,67,81,26,14,0,0,11,0,3,0,25,0,0,1,0,0,22,6,0,0,46,12,0,0,3,9,56,32,68,4,0,0,4,4,17,28,22,1,9,103,17,23,1,0,0,0,5,0,0,0,0,0,1,16,0,0,0,1,0,3,13,10,70,230,56,35,25,91,46,25,0,20,2,0,79,102,12,11,0,16,0,0,2,4,34,0,75,12,0,86,104,0,59,69,33,16,64,129,30,4,83,138,43,63,18,121,36,5,80,6,0,0,0,8,72,62,82,8,60,40,89,0,3,106,8,0,78,136,36,13,97,61,20,0,7,9,5,27,23,40,23,14,0,0,0,0,0,0,0,1,0,11,31,17,67,1,38,29,26,2,5,0,20,10,0,0,32,6,84,11,8,4,0,34,109,128,11,84,99,32,73,60,134,123,104,14,40,0,0,0,89,98,56,10,15,0,28,2,78,36,2,41,109,63,91,143,51,43,109,72,28,35,45,106,53,20,11,1,20,11,66,36,45,0,46,58,14,115,98,20,10,2,54,51,122

InterPro domains:
  IPR000873 AMP-dependent synthetase/ligase domain [PF00501] (50-416)
  IPR020845 AMP-binding, conserved site [PS00455] (211-222)
  IPR025110 AMP-binding enzyme, C-terminal domain [PF13193] (471-549)
  IPR042099 ANL, N-terminal domain [G3DSA:3.40.50.12780] (8-457)
  IPR045851 AMP-binding enzyme domain superfamily [G3DSA:3.30.300.30] (458-572)

B-factor: mean 69.64, std 19.99, range [11.64, 133.4]

Foldseek 3Di:
DFFFDDDDFLCQDQPVCLVDPDLVVLVVLFPCVVVVFFALLCLLAVVCCPDPQVQPWAEWEAEPVDGDTHGSVRLLLLLQLLLQLCCPPLVDAAAAEEEEAEFDDSNSLSNLSSCRQRRYAYAYAYNPDALVVLAQVCQLRLHAEYEYEPVCPVRYDPVSRPSHQAYEYEDDDDDADNRYDDSVVSSVPGGSDHDGDGDDQLRWHYWYWDQDPVGGTWTFTWGSLLLSVLQVCLCWFQRDDAPAAEEEADTCNHLCCVRVQRRSQSSVSHHYYYYDDDDDLVVVLVCCQVVLGATYEYEQVSLVVNVVVDLVSNVVHDNQSYHYAEYEDDQHALVSQVVCCVRNVYGYKYFDDDPQQQDTFAIDGSNGGDDGQFNHAGHRPWAKAFAAQQRDGDDFPDKGFIWIQPDDSGGGSAIRPCRPVRVVQDHPPRTRTDPFIWGAHPVRIIHGD/DFFFDDDDFLCQDQPVCLVDPDLVVLVVLFPCVPVVFFALLCLLAVVLCPDPQVAPWAEFEAEPPDTDTAGSVRLLLLLQLLLQLCCPQLVDAAAAEEEEAEFDDSNSLSNLSSCRQRRYAYAYAYNPDALVVLAQVCQLRLHAEYEYEPVCPVRYDPVSRPSYQAYEYEDDDDDADNRYDDRPVSSVPGGSDHDGDGDDQLRWHYWYWDQDPVRGIWTFTWGSLLLSVLQVCLCWFQRDDAPAAEEEADTCNHLCCVSVVRRSQSSVPHHYYYYDDDDDLVVVLCCCQVVLGATYEYAQVSLVVVVVVDLVSNVVGDNQSYHYAEYEDDQHQLVSQVVCCVRNVYGYKYFDDDSQQQDTFAIDGSNGGDDRQFNHAGHRPWAKAFAAQQRDGDDFPDKGFIWIQPDDSGGGSAIRPDRVVVVVQAHPPRTRTDPFIWGAHPVRIIHGD

Secondary structure (DSSP, 8-state):
-BPP--S--SS--HHHHHHH--HHHHGGGSTHHHH--B-HHIIIIIHHHTTTTTTBEEEEEE-SS-EEEEEHHHHHHHHHHHHHHIIIII---TT-EEEEES-S-HHHHHHHHHHHHTT-EEEEE-TT--HHHHHHHHHHTT-SEEEE-TTTGGGS-GGG-TT--EEEE-SS-----SSEEEHHHHHHTS-S------B-TTSEEEEEEE--TTSS-EEEEEETTHHHHHHHHHHHTS---TT-EEEE-S-TTSSHHHIIIIIHHHHTT-EEEEE-SS--HHHHHHHHHHHT--EEEE-HHHHHHHHHH-HHHHHHS--TT--EEEE-SSPPPHHHHHHHHHHTSS-EEEEE--TTTSS--EE--TTS-B-TTEEEEEPTT--EEEE-TTS-B--TT--EEEEEES--TT-EEEETT-HHHHHTTEETTTEEEEEEEEEE-TTS-EEE-/-BPP--S--SS--HHHHHHH--HHHHGGGSTHHHH--B-HHIIIIIHHHTSTTTTBEEEEEE-SS-EEEEEHHHHHHHHHHHHHHIIIII---TT-EEEEES-SSHHHHHHHHHHHHTT-EEEE--TT--HHHHHHHHHHHT-SEEEE-TTTGGGS-GGG-TT--EEEE-SS-----SSEEEHHHHHHTS-S------B-TTSEEEEEEE--TTSS-EEEEEETTHHHHHHHHHHHTS---TT-EEEE-S-TTSHHHHIIIIIHHHHTT-EEEEE-SS--HHHHHHHHHHHT--EEEE-HHHHHHHHHT-HHHHHTS--TT--EEEE-SSPPPHHHHHHHHHHTSS-EEEEE--TTTSS--EE--TTS-B-TTEEEEEPTT--EEEE-TTS-B--TT--EEEEEES--TT-EEEETT-HHHHHTTEETTTEEEEEEEEEE-TTS-EEE-

GO terms:
  GO:0003987 acetyl-CoA synthetase activity (F, IDA)
  GO:0006085 acetyl-CoA biosynthetic process (P, IDA)

Organism: Bacillus subtilis (strain 168) (NCBI:txid224308)